Protein AF-A0A4V3SCS1-F1 (afdb_monomer_lite)

Radius of gyration: 48.51 Å; chains: 1; bounding box: 103×86×140 Å

Structure (mmCIF, N/CA/C/O backbone):
data_AF-A0A4V3SCS1-F1
#
_entry.id   AF-A0A4V3SCS1-F1
#
loop_
_atom_site.group_PDB
_atom_site.id
_atom_site.type_symbol
_atom_site.label_atom_id
_atom_site.label_alt_id
_atom_site.label_comp_id
_atom_site.label_asym_id
_atom_site.label_entity_id
_atom_site.label_seq_id
_atom_site.pdbx_PDB_ins_code
_atom_site.Cartn_x
_atom_site.Cartn_y
_atom_site.Cartn_z
_atom_site.occupancy
_atom_site.B_iso_or_equiv
_atom_site.auth_seq_id
_atom_site.auth_comp_id
_atom_site.auth_asym_id
_atom_site.auth_atom_id
_atom_site.pdbx_PDB_model_num
ATOM 1 N N . MET A 1 1 ? 13.432 7.227 -48.398 1.00 49.59 1 MET A N 1
ATOM 2 C CA . MET A 1 1 ? 13.691 6.135 -49.370 1.00 49.59 1 MET A CA 1
ATOM 3 C C . MET A 1 1 ? 12.599 5.996 -50.423 1.00 49.59 1 MET A C 1
ATOM 5 O O . MET A 1 1 ? 12.913 6.275 -51.565 1.00 49.59 1 MET A O 1
ATOM 9 N N . ARG A 1 2 ? 11.334 5.668 -50.093 1.00 44.19 2 ARG A N 1
ATOM 10 C CA . ARG A 1 2 ? 10.255 5.580 -51.111 1.00 44.19 2 ARG A CA 1
ATOM 11 C C . ARG A 1 2 ? 10.027 6.881 -51.903 1.00 44.19 2 ARG A C 1
ATOM 13 O O . ARG A 1 2 ? 9.800 6.807 -53.098 1.00 44.19 2 ARG A O 1
ATOM 20 N N . SER A 1 3 ? 10.162 8.044 -51.254 1.00 47.38 3 SER A N 1
ATOM 21 C CA . SER A 1 3 ? 10.097 9.362 -51.918 1.00 47.38 3 SER A CA 1
ATOM 22 C C . SER A 1 3 ? 11.276 9.601 -52.880 1.00 47.38 3 SER A C 1
ATOM 24 O O . SER A 1 3 ? 11.072 9.950 -54.031 1.00 47.38 3 SER A O 1
ATOM 26 N N . ILE A 1 4 ? 12.508 9.302 -52.441 1.00 53.38 4 ILE A N 1
ATOM 27 C CA . ILE A 1 4 ? 13.760 9.500 -53.206 1.00 53.38 4 ILE A CA 1
ATOM 28 C C . ILE A 1 4 ? 13.865 8.533 -54.400 1.00 53.38 4 ILE A C 1
ATOM 30 O O . ILE A 1 4 ? 14.383 8.885 -55.453 1.00 53.38 4 ILE A O 1
ATOM 34 N N . MET A 1 5 ? 13.347 7.307 -54.261 1.00 51.25 5 MET A N 1
ATOM 35 C CA . MET A 1 5 ? 13.258 6.360 -55.377 1.00 51.25 5 MET A CA 1
ATOM 36 C C . MET A 1 5 ? 12.210 6.775 -56.424 1.00 51.25 5 MET A C 1
ATOM 38 O O . MET A 1 5 ? 12.345 6.366 -57.576 1.00 51.25 5 MET A O 1
ATOM 42 N N . GLY A 1 6 ? 11.210 7.579 -56.043 1.00 51.62 6 GLY A N 1
ATOM 43 C CA . GLY A 1 6 ? 10.145 8.068 -56.924 1.00 51.62 6 GLY A CA 1
ATOM 44 C C . GLY A 1 6 ? 10.452 9.398 -57.620 1.00 51.62 6 GLY A C 1
ATOM 45 O O . GLY A 1 6 ? 10.122 9.532 -58.791 1.00 51.62 6 GLY A O 1
ATOM 46 N N . ASP A 1 7 ? 11.101 10.350 -56.939 1.00 56.34 7 ASP A N 1
ATOM 47 C CA . ASP A 1 7 ? 11.489 11.648 -57.511 1.00 56.34 7 ASP A CA 1
ATOM 48 C C . ASP A 1 7 ? 12.818 12.146 -56.907 1.00 56.34 7 ASP A C 1
ATOM 50 O O . ASP A 1 7 ? 12.899 12.526 -55.735 1.00 56.34 7 ASP A O 1
ATOM 54 N N . LEU A 1 8 ? 13.883 12.122 -57.715 1.00 61.12 8 LEU A N 1
ATOM 55 C CA . LEU A 1 8 ? 15.242 12.528 -57.325 1.00 61.12 8 LEU A CA 1
ATOM 56 C C . LEU A 1 8 ? 15.391 14.054 -57.178 1.00 61.12 8 LEU A C 1
ATOM 58 O O . LEU A 1 8 ? 16.360 14.511 -56.577 1.00 61.12 8 LEU A O 1
ATOM 62 N N . ARG A 1 9 ? 14.439 14.852 -57.685 1.00 56.62 9 ARG A N 1
ATOM 63 C CA . ARG A 1 9 ? 14.524 16.327 -57.713 1.00 56.62 9 ARG A CA 1
ATOM 64 C C . ARG A 1 9 ? 14.228 16.995 -56.370 1.00 56.62 9 ARG A C 1
ATOM 66 O O . ARG A 1 9 ? 14.604 18.146 -56.172 1.00 56.62 9 ARG A O 1
ATOM 73 N N . CYS A 1 10 ? 13.557 16.291 -55.459 1.00 55.72 10 CYS A N 1
ATOM 74 C CA . CYS A 1 10 ? 13.194 16.789 -54.128 1.00 55.72 10 CYS A CA 1
ATOM 75 C C . CYS A 1 10 ? 14.059 16.202 -53.000 1.00 55.72 10 CYS A C 1
ATOM 77 O O . CYS A 1 10 ? 13.745 16.407 -51.828 1.00 55.72 10 CYS A O 1
ATOM 79 N N . ALA A 1 11 ? 15.095 15.427 -53.332 1.00 63.16 11 ALA A N 1
ATOM 80 C CA . ALA A 1 11 ? 15.984 14.809 -52.356 1.00 63.16 11 ALA A CA 1
ATOM 81 C C . ALA A 1 11 ? 17.158 15.737 -52.017 1.00 63.16 11 ALA A C 1
ATOM 83 O O . ALA A 1 11 ? 17.722 16.378 -52.903 1.00 63.16 11 ALA A O 1
ATOM 84 N N . ASP A 1 12 ? 17.551 15.774 -50.743 1.00 71.88 12 ASP A N 1
ATOM 85 C CA . ASP A 1 12 ? 18.726 16.535 -50.328 1.00 71.88 12 ASP A CA 1
ATOM 86 C C . ASP A 1 12 ? 19.994 15.991 -51.023 1.00 71.88 12 ASP A C 1
ATOM 88 O O . ASP A 1 12 ? 20.183 14.772 -51.090 1.00 71.88 12 ASP A O 1
ATOM 92 N N . PRO A 1 13 ? 20.908 16.852 -51.512 1.00 68.81 13 PRO A N 1
ATOM 93 C CA . PRO A 1 13 ? 22.114 16.422 -52.231 1.00 68.81 13 PRO A CA 1
ATOM 94 C C . PRO A 1 13 ? 22.994 15.429 -51.449 1.00 68.81 13 PRO A C 1
ATOM 96 O O . PRO A 1 13 ? 23.601 14.533 -52.035 1.00 68.81 13 PRO A O 1
ATOM 99 N N . SER A 1 14 ? 23.031 15.549 -50.119 1.00 71.19 14 SER A N 1
ATOM 100 C CA . SER A 1 14 ? 23.729 14.616 -49.223 1.00 71.19 14 SER A CA 1
ATOM 101 C C . SER A 1 14 ? 23.067 13.237 -49.169 1.00 71.19 14 SER A C 1
ATOM 103 O O . SER A 1 14 ? 23.754 12.221 -49.112 1.00 71.19 14 SER A O 1
ATOM 105 N N . ASP A 1 15 ? 21.737 13.188 -49.234 1.00 74.38 15 ASP A N 1
ATOM 106 C CA . ASP A 1 15 ? 20.968 11.944 -49.229 1.00 74.38 15 ASP A CA 1
ATOM 107 C C . ASP A 1 15 ? 21.118 11.172 -50.542 1.00 74.38 15 ASP A C 1
ATOM 109 O O . ASP A 1 15 ? 21.079 9.939 -50.538 1.00 74.38 15 ASP A O 1
ATOM 113 N N . ILE A 1 16 ? 21.314 11.890 -51.653 1.00 74.06 16 ILE A N 1
ATOM 114 C CA . ILE A 1 16 ? 21.619 11.305 -52.963 1.00 74.06 16 ILE A CA 1
ATOM 115 C C . ILE A 1 16 ? 22.996 10.634 -52.931 1.00 74.06 16 ILE A C 1
ATOM 117 O O . ILE A 1 16 ? 23.104 9.478 -53.331 1.00 74.06 16 ILE A O 1
ATOM 121 N N . LEU A 1 17 ? 24.027 11.314 -52.412 1.00 74.62 17 LEU A N 1
ATOM 122 C CA . LEU A 1 17 ? 25.370 10.732 -52.269 1.00 74.62 17 LEU A CA 1
ATOM 123 C C . LEU A 1 17 ? 25.379 9.504 -51.348 1.00 74.62 17 LEU A C 1
ATOM 125 O O . LEU A 1 17 ? 26.033 8.509 -51.656 1.00 74.62 17 LEU A O 1
ATOM 129 N N . ASP A 1 18 ? 24.633 9.547 -50.244 1.00 77.12 18 ASP A N 1
ATOM 130 C CA . ASP A 1 18 ? 24.540 8.436 -49.293 1.00 77.12 18 ASP A CA 1
ATOM 131 C C . ASP A 1 18 ? 23.848 7.193 -49.855 1.00 77.12 18 ASP A C 1
ATOM 133 O O . ASP A 1 18 ? 24.198 6.075 -49.479 1.00 77.12 18 ASP A O 1
ATOM 137 N N . LEU A 1 19 ? 22.845 7.379 -50.715 1.00 79.06 19 LEU A N 1
ATOM 138 C CA . LEU A 1 19 ? 22.058 6.300 -51.318 1.00 79.06 19 LEU A CA 1
ATOM 139 C C . LEU A 1 19 ? 22.551 5.904 -52.713 1.00 79.06 19 LEU A C 1
ATOM 141 O O . LEU A 1 19 ? 21.944 5.043 -53.349 1.00 79.06 19 LEU A O 1
ATOM 145 N N . LEU A 1 20 ? 23.622 6.530 -53.200 1.00 81.44 20 LEU A N 1
ATOM 146 C CA . LEU A 1 20 ? 24.131 6.337 -54.551 1.00 81.44 20 LEU A CA 1
ATOM 147 C C . LEU A 1 20 ? 24.424 4.862 -54.881 1.00 81.44 20 LEU A C 1
ATOM 149 O O . LEU A 1 20 ? 23.975 4.423 -55.941 1.00 81.44 20 LEU A O 1
ATOM 153 N N . PRO A 1 21 ? 25.083 4.061 -54.013 1.00 82.62 21 PRO A N 1
ATOM 154 C CA . PRO A 1 21 ? 25.324 2.649 -54.306 1.00 82.62 21 PRO A CA 1
ATOM 155 C C . PRO A 1 21 ? 24.026 1.855 -54.488 1.00 82.62 21 PRO A C 1
ATOM 157 O O . PRO A 1 21 ? 23.885 1.115 -55.460 1.00 82.62 21 PRO A O 1
ATOM 160 N N . LEU A 1 22 ? 23.043 2.052 -53.603 1.00 80.31 22 LEU A N 1
ATOM 161 C CA . LEU A 1 22 ? 21.721 1.442 -53.739 1.00 80.31 22 LEU A CA 1
ATOM 162 C C . LEU A 1 22 ? 21.042 1.860 -55.045 1.00 80.31 22 LEU A C 1
ATOM 164 O O . LEU A 1 22 ? 20.535 1.014 -55.778 1.00 80.31 22 LEU A O 1
ATOM 168 N N . LEU A 1 23 ? 20.989 3.162 -55.327 1.00 76.00 23 LEU A N 1
ATOM 169 C CA . LEU A 1 23 ? 20.322 3.695 -56.514 1.00 76.00 23 LEU A CA 1
ATOM 170 C C . LEU A 1 23 ? 20.958 3.146 -57.798 1.00 76.00 23 LEU A C 1
ATOM 172 O O . LEU A 1 23 ? 20.227 2.813 -58.726 1.00 76.00 23 LEU A O 1
ATOM 176 N N . TYR A 1 24 ? 22.286 3.000 -57.826 1.00 79.88 24 TYR A N 1
ATOM 177 C CA . TYR A 1 24 ? 23.034 2.537 -58.997 1.00 79.88 24 TYR A CA 1
ATOM 178 C C . TYR A 1 24 ? 22.811 1.053 -59.299 1.00 79.88 24 TYR A C 1
ATOM 180 O O . TYR A 1 24 ? 22.655 0.681 -60.456 1.00 79.88 24 TYR A O 1
ATOM 188 N N . PHE A 1 25 ? 22.758 0.198 -58.272 1.00 75.50 25 PHE A N 1
ATOM 189 C CA . PHE A 1 25 ? 22.524 -1.239 -58.467 1.00 75.50 25 PHE A CA 1
ATOM 190 C C . PHE A 1 25 ? 21.037 -1.618 -58.569 1.00 75.50 25 PHE A C 1
ATOM 192 O O . PHE A 1 25 ? 20.726 -2.701 -59.056 1.00 75.50 25 PHE A O 1
ATOM 199 N N . SER A 1 26 ? 20.113 -0.747 -58.140 1.00 72.38 26 SER A N 1
ATOM 200 C CA . SER A 1 26 ? 18.664 -1.018 -58.176 1.00 72.38 26 SER A CA 1
ATOM 201 C C . SER A 1 26 ? 17.915 -0.418 -59.372 1.00 72.38 26 SER A C 1
ATOM 203 O O . SER A 1 26 ? 16.877 -0.961 -59.753 1.00 72.38 26 SER A O 1
ATOM 205 N N . LYS A 1 27 ? 18.394 0.686 -59.969 1.00 67.62 27 LYS A N 1
ATOM 206 C CA . LYS A 1 27 ? 17.780 1.327 -61.147 1.00 67.62 27 LYS A CA 1
ATOM 207 C C . LYS A 1 27 ? 18.632 1.120 -62.398 1.00 67.62 27 LYS A C 1
ATOM 209 O O . LYS A 1 27 ? 19.848 1.236 -62.347 1.00 67.62 27 LYS A O 1
ATOM 214 N N . VAL A 1 28 ? 17.974 0.866 -63.530 1.00 57.53 28 VAL A N 1
ATOM 215 C CA . VAL A 1 28 ? 18.638 0.576 -64.815 1.00 57.53 28 VAL A CA 1
ATOM 216 C C . VAL A 1 28 ? 19.237 1.840 -65.465 1.00 57.53 28 VAL A C 1
ATOM 218 O O . VAL A 1 28 ? 20.328 1.745 -66.019 1.00 57.53 28 VAL A O 1
ATOM 221 N N . ASP A 1 29 ? 18.607 3.015 -65.292 1.00 60.75 29 ASP A N 1
ATOM 222 C CA . ASP A 1 29 ? 18.944 4.265 -66.012 1.00 60.75 29 ASP A CA 1
ATOM 223 C C . ASP A 1 29 ? 19.273 5.451 -65.070 1.00 60.75 29 ASP A C 1
ATOM 225 O O . ASP A 1 29 ? 18.776 6.565 -65.226 1.00 60.75 29 ASP A O 1
ATOM 229 N N . LEU A 1 30 ? 20.093 5.228 -64.035 1.00 70.44 30 LEU A N 1
ATOM 230 C CA . LEU A 1 30 ? 20.415 6.276 -63.048 1.00 70.44 30 LEU A CA 1
ATOM 231 C C . LEU A 1 30 ? 21.227 7.452 -63.635 1.00 70.44 30 LEU A C 1
ATOM 233 O O . LEU A 1 30 ? 21.122 8.580 -63.154 1.00 70.44 30 LEU A O 1
ATOM 237 N N . GLU A 1 31 ? 22.055 7.194 -64.650 1.00 65.69 31 GLU A N 1
ATOM 238 C CA . GLU A 1 31 ? 22.978 8.186 -65.223 1.00 65.69 31 GLU A CA 1
ATOM 239 C C . GLU A 1 31 ? 22.233 9.328 -65.943 1.00 65.69 31 GLU A C 1
ATOM 241 O O . GLU A 1 31 ? 22.615 10.491 -65.794 1.00 65.69 31 GLU A O 1
ATOM 246 N N . ASP A 1 32 ? 21.118 9.024 -66.616 1.00 63.06 32 ASP A N 1
ATOM 247 C CA . ASP A 1 32 ? 20.272 10.011 -67.305 1.00 63.06 32 ASP A CA 1
ATOM 248 C C . ASP A 1 32 ? 19.415 10.840 -66.328 1.00 63.06 32 ASP A C 1
ATOM 250 O O . ASP A 1 32 ? 19.194 12.039 -66.529 1.00 63.06 32 ASP A O 1
ATOM 254 N N . ASP A 1 33 ? 18.975 10.233 -65.222 1.00 63.59 33 ASP A N 1
ATOM 255 C CA . ASP A 1 33 ? 18.206 10.910 -64.173 1.00 63.59 33 ASP A CA 1
ATOM 256 C C . ASP A 1 33 ? 19.066 11.912 -63.376 1.00 63.59 33 ASP A C 1
ATOM 258 O O . ASP A 1 33 ? 18.590 12.994 -63.018 1.00 63.59 33 ASP A O 1
ATOM 262 N N . LEU A 1 34 ? 20.343 11.592 -63.124 1.00 67.94 34 LEU A N 1
ATOM 263 C CA . LEU A 1 34 ? 21.276 12.447 -62.373 1.00 67.94 34 LEU A CA 1
ATOM 264 C C . LEU A 1 34 ? 21.747 13.677 -63.165 1.00 67.94 34 LEU A C 1
ATOM 266 O O . LEU A 1 34 ? 22.012 14.716 -62.558 1.00 67.94 34 LEU A O 1
ATOM 270 N N . LEU A 1 35 ? 21.788 13.605 -64.502 1.00 62.03 35 LEU A N 1
ATOM 271 C CA . LEU A 1 35 ? 22.099 14.746 -65.381 1.00 62.03 35 LEU A CA 1
ATOM 272 C C . LEU A 1 35 ? 21.068 15.885 -65.277 1.00 62.03 35 LEU A C 1
ATOM 274 O O . LEU A 1 35 ? 21.370 17.030 -65.614 1.00 62.03 35 LEU A O 1
ATOM 278 N N . ASN A 1 36 ? 19.865 15.583 -64.781 1.00 60.88 36 ASN A N 1
ATOM 279 C CA . ASN A 1 36 ? 18.746 16.518 -64.680 1.00 60.88 36 ASN A CA 1
ATOM 280 C C . ASN A 1 36 ? 18.582 17.161 -63.284 1.00 60.88 36 ASN A C 1
ATOM 282 O O . ASN A 1 36 ? 17.638 17.930 -63.083 1.00 60.88 36 ASN A O 1
ATOM 286 N N . VAL A 1 37 ? 19.463 16.868 -62.317 1.00 68.38 37 VAL A N 1
ATOM 287 C CA . VAL A 1 37 ? 19.403 17.393 -60.937 1.00 68.38 37 VAL A CA 1
ATOM 288 C C . VAL A 1 37 ? 20.449 18.498 -60.736 1.00 68.38 37 VAL A C 1
ATOM 290 O O . VAL A 1 37 ? 21.638 18.293 -60.965 1.00 68.38 37 VAL A O 1
ATOM 293 N N . SER A 1 38 ? 20.030 19.684 -60.276 1.00 66.62 38 SER A N 1
ATOM 294 C CA . SER A 1 38 ? 20.951 20.788 -59.964 1.00 66.62 38 SER A CA 1
ATOM 295 C C . SER A 1 38 ? 21.676 20.540 -58.636 1.00 66.62 38 SER A C 1
ATOM 297 O O . SER A 1 38 ? 21.080 20.699 -57.569 1.00 66.62 38 SER A O 1
ATOM 299 N N . LEU A 1 39 ? 22.957 20.169 -58.692 1.00 75.06 39 LEU A N 1
ATOM 300 C CA . LEU A 1 39 ? 23.780 19.866 -57.516 1.00 75.06 39 LEU A CA 1
ATOM 301 C C . LEU A 1 39 ? 24.865 20.939 -57.284 1.00 75.06 39 LEU A C 1
ATOM 303 O O . LEU A 1 39 ? 25.377 21.509 -58.251 1.00 75.06 39 LEU A O 1
ATOM 307 N N . PRO A 1 40 ? 25.257 21.208 -56.022 1.00 78.81 40 PRO A N 1
ATOM 308 C CA . PRO A 1 40 ? 26.441 22.009 -55.707 1.00 78.81 40 PRO A CA 1
ATOM 309 C C . PRO A 1 40 ? 27.710 21.421 -56.345 1.00 78.81 40 PRO A C 1
ATOM 311 O O . PRO A 1 40 ? 27.831 20.201 -56.451 1.00 78.81 40 PRO A O 1
ATOM 314 N N . TYR A 1 41 ? 28.672 22.272 -56.719 1.00 75.62 41 TYR A N 1
ATOM 315 C CA . TYR A 1 41 ? 29.894 21.861 -57.432 1.00 75.62 41 TYR A CA 1
ATOM 316 C C . TYR A 1 41 ? 30.663 20.734 -56.719 1.00 75.62 41 TYR A C 1
ATOM 318 O O . TYR A 1 41 ? 31.006 19.735 -57.347 1.00 75.62 41 TYR A O 1
ATOM 326 N N . ASP A 1 42 ? 30.846 20.846 -55.401 1.00 74.00 42 ASP A N 1
ATOM 327 C CA . ASP A 1 42 ? 31.578 19.851 -54.605 1.00 74.00 42 ASP A CA 1
ATOM 328 C C . ASP A 1 42 ? 30.860 18.491 -54.576 1.00 74.00 42 ASP A C 1
ATOM 330 O O . ASP A 1 42 ? 31.480 17.436 -54.695 1.00 74.00 42 ASP A O 1
ATOM 334 N N . VAL A 1 43 ? 29.525 18.508 -54.498 1.00 77.00 43 VAL A N 1
ATOM 335 C CA . VAL A 1 43 ? 28.686 17.300 -54.518 1.00 77.00 43 VAL A CA 1
ATOM 336 C C . VAL A 1 43 ? 28.715 16.644 -55.897 1.00 77.00 43 VAL A C 1
ATOM 338 O O . VAL A 1 43 ? 28.805 15.422 -55.991 1.00 77.00 43 VAL A O 1
ATOM 341 N N . ALA A 1 44 ? 28.679 17.439 -56.968 1.00 74.69 44 ALA A N 1
ATOM 342 C CA . ALA A 1 44 ? 28.759 16.949 -58.341 1.00 74.69 44 ALA A CA 1
ATOM 343 C C . ALA A 1 44 ? 30.128 16.321 -58.659 1.00 74.69 44 ALA A C 1
ATOM 345 O O . ALA A 1 44 ? 30.187 15.302 -59.349 1.00 74.69 44 ALA A O 1
ATOM 346 N N . TYR A 1 45 ? 31.219 16.892 -58.136 1.00 79.00 45 TYR A N 1
ATOM 347 C CA . TYR A 1 45 ? 32.562 16.322 -58.263 1.00 79.00 45 TYR A CA 1
ATOM 348 C C . TYR A 1 45 ? 32.652 14.949 -57.580 1.00 79.00 45 TYR A C 1
ATOM 350 O O . TYR A 1 45 ? 32.989 13.961 -58.234 1.00 79.00 45 TYR A O 1
ATOM 358 N N . MET A 1 46 ? 32.242 14.865 -56.308 1.00 79.12 46 MET A N 1
ATOM 359 C CA . MET A 1 46 ? 32.225 13.609 -55.544 1.00 79.12 46 MET A CA 1
ATOM 360 C C . MET A 1 46 ? 31.317 12.553 -56.183 1.00 79.12 46 MET A C 1
ATOM 362 O O . MET A 1 46 ? 31.677 11.381 -56.266 1.00 79.12 46 MET A O 1
ATOM 366 N N . LEU A 1 47 ? 30.144 12.960 -56.679 1.00 79.62 47 LEU A N 1
ATOM 367 C CA . LEU A 1 47 ? 29.221 12.082 -57.398 1.00 79.62 47 LEU A CA 1
ATOM 368 C C . LEU A 1 47 ? 29.889 11.463 -58.633 1.00 79.62 47 LEU A C 1
ATOM 370 O O . LEU A 1 47 ? 29.720 10.272 -58.885 1.00 79.62 47 LEU A O 1
ATOM 374 N N . ARG A 1 48 ? 30.664 12.248 -59.390 1.00 79.25 48 ARG A N 1
ATOM 375 C CA . ARG A 1 48 ? 31.348 11.787 -60.603 1.00 79.25 48 ARG A CA 1
ATOM 376 C C . ARG A 1 48 ? 32.435 10.761 -60.303 1.00 79.25 48 ARG A C 1
ATOM 378 O O . ARG A 1 48 ? 32.504 9.747 -60.995 1.00 79.25 48 ARG A O 1
ATOM 385 N N . GLU A 1 49 ? 33.262 11.009 -59.290 1.00 81.12 49 GLU A N 1
ATOM 386 C CA . GLU A 1 49 ? 34.291 10.054 -58.856 1.00 81.12 49 GLU A CA 1
ATOM 387 C C . GLU A 1 49 ? 33.658 8.747 -58.364 1.00 81.12 49 GLU A C 1
ATOM 389 O O . GLU A 1 49 ? 34.042 7.658 -58.795 1.00 81.12 49 GLU A O 1
ATOM 394 N N . ASN A 1 50 ? 32.607 8.855 -57.553 1.00 84.62 50 ASN A N 1
ATOM 395 C CA . ASN A 1 50 ? 31.867 7.714 -57.028 1.00 84.62 50 ASN A CA 1
ATOM 396 C C . ASN A 1 50 ? 31.163 6.892 -58.125 1.00 84.62 50 ASN A C 1
ATOM 398 O O . ASN A 1 50 ? 31.180 5.663 -58.081 1.00 84.62 50 ASN A O 1
ATOM 402 N N . LEU A 1 51 ? 30.580 7.538 -59.142 1.00 81.75 51 LEU A N 1
ATOM 403 C CA . LEU A 1 51 ? 30.007 6.857 -60.312 1.00 81.75 51 LEU A CA 1
ATOM 404 C C . LEU A 1 51 ? 31.086 6.174 -61.161 1.00 81.75 51 LEU A C 1
ATOM 406 O O . LEU A 1 51 ? 30.880 5.062 -61.653 1.00 81.75 51 LEU A O 1
ATOM 410 N N . HIS A 1 52 ? 32.260 6.793 -61.307 1.00 82.19 52 HIS A N 1
ATOM 411 C CA . HIS A 1 52 ? 33.383 6.166 -62.001 1.00 82.19 52 HIS A CA 1
ATOM 412 C C . HIS A 1 52 ? 33.851 4.894 -61.279 1.00 82.19 52 HIS A C 1
ATOM 414 O O . HIS A 1 52 ? 34.098 3.870 -61.910 1.00 82.19 52 HIS A O 1
ATOM 420 N N . PHE A 1 53 ? 33.892 4.918 -59.949 1.00 84.50 53 PHE A N 1
ATOM 421 C CA . PHE A 1 53 ? 34.185 3.732 -59.151 1.00 84.50 53 PHE A CA 1
ATOM 422 C C . PHE A 1 53 ? 33.115 2.634 -59.317 1.00 84.50 53 PHE A C 1
ATOM 424 O O . PHE A 1 53 ? 33.447 1.475 -59.566 1.00 84.50 53 PHE A O 1
ATOM 431 N N . LEU A 1 54 ? 31.826 2.988 -59.247 1.00 83.50 54 LEU A N 1
ATOM 432 C CA . LEU A 1 54 ? 30.709 2.041 -59.394 1.00 83.50 54 LEU A CA 1
ATOM 433 C C . LEU A 1 54 ? 30.640 1.398 -60.791 1.00 83.50 54 LEU A C 1
ATOM 435 O O . LEU A 1 54 ? 30.360 0.203 -60.908 1.00 83.50 54 LEU A O 1
ATOM 439 N N . THR A 1 55 ? 30.939 2.161 -61.846 1.00 81.94 55 THR A N 1
ATOM 440 C CA . THR A 1 55 ? 30.997 1.646 -63.227 1.00 81.94 55 THR A CA 1
ATOM 441 C C . THR A 1 55 ? 32.140 0.646 -63.409 1.00 81.94 55 THR A C 1
ATOM 443 O O . THR A 1 55 ? 31.924 -0.411 -64.002 1.00 81.94 55 THR A O 1
ATOM 446 N N . GLN A 1 56 ? 33.324 0.916 -62.844 1.00 82.38 56 GLN A N 1
ATOM 447 C CA . GLN A 1 56 ? 34.431 -0.049 -62.814 1.00 82.38 56 GLN A CA 1
ATOM 448 C C . GLN A 1 56 ? 34.075 -1.307 -62.007 1.00 82.38 56 GLN A C 1
ATOM 450 O O . GLN A 1 56 ? 34.398 -2.416 -62.427 1.00 82.38 56 GLN A O 1
ATOM 455 N N . LEU A 1 57 ? 33.368 -1.158 -60.882 1.00 83.56 57 LEU A N 1
ATOM 456 C CA . LEU A 1 57 ? 32.938 -2.274 -60.037 1.00 83.56 57 LEU A CA 1
ATOM 457 C C . LEU A 1 57 ? 31.946 -3.207 -60.749 1.00 83.56 57 LEU A C 1
ATOM 459 O O . LEU A 1 57 ? 32.078 -4.425 -60.658 1.00 83.56 57 LEU A O 1
ATOM 463 N N . ARG A 1 58 ? 30.979 -2.657 -61.494 1.00 80.56 58 ARG A N 1
ATOM 464 C CA . ARG A 1 58 ? 29.979 -3.431 -62.254 1.00 80.56 58 ARG A CA 1
ATOM 465 C C . ARG A 1 58 ? 30.596 -4.304 -63.355 1.00 80.56 58 ARG A C 1
ATOM 467 O O . ARG A 1 58 ? 30.003 -5.309 -63.731 1.00 80.56 58 ARG A O 1
ATOM 474 N N . GLN A 1 59 ? 31.762 -3.927 -63.879 1.00 81.19 59 GLN A N 1
ATOM 475 C CA . GLN A 1 59 ? 32.463 -4.680 -64.927 1.00 81.19 59 GLN A CA 1
ATOM 476 C C . GLN A 1 59 ? 33.198 -5.924 -64.395 1.00 81.19 59 GLN A C 1
ATOM 478 O O . GLN A 1 59 ? 33.663 -6.741 -65.189 1.00 81.19 59 GLN A O 1
ATOM 483 N N . LEU A 1 60 ? 33.317 -6.083 -63.073 1.00 82.12 60 LEU A N 1
ATOM 484 C CA . LEU A 1 60 ? 34.003 -7.215 -62.451 1.00 82.12 60 LEU A CA 1
ATOM 485 C C . LEU A 1 60 ? 33.072 -8.424 -62.293 1.00 82.12 60 LEU A C 1
ATOM 487 O O . LEU A 1 60 ? 31.937 -8.290 -61.839 1.00 82.12 60 LEU A O 1
ATOM 491 N N . ASN A 1 61 ? 33.583 -9.629 -62.575 1.00 80.25 61 ASN A N 1
ATOM 492 C CA . ASN A 1 61 ? 32.879 -10.864 -62.230 1.00 80.25 61 ASN A CA 1
ATOM 493 C C . ASN A 1 61 ? 33.108 -11.211 -60.749 1.00 80.25 61 ASN A C 1
ATOM 495 O O . ASN A 1 61 ? 34.093 -11.855 -60.379 1.00 80.25 61 ASN A O 1
ATOM 499 N N . LEU A 1 62 ? 32.202 -10.743 -59.890 1.00 78.38 62 LEU A N 1
ATOM 500 C CA . LEU A 1 62 ? 32.298 -10.908 -58.436 1.00 78.38 62 LEU A CA 1
ATOM 501 C C . LEU A 1 62 ? 32.237 -12.381 -57.991 1.00 78.38 62 LEU A C 1
ATOM 503 O O . LEU A 1 62 ? 32.861 -12.732 -56.991 1.00 78.38 62 LEU A O 1
ATOM 507 N N . LEU A 1 63 ? 31.547 -13.248 -58.742 1.00 77.56 63 LEU A N 1
ATOM 508 C CA . LEU A 1 63 ? 31.436 -14.682 -58.440 1.00 77.56 63 LEU A CA 1
ATOM 509 C C . LEU A 1 63 ? 32.784 -15.401 -58.579 1.00 77.56 63 LEU A C 1
ATOM 511 O O . LEU A 1 63 ? 33.191 -16.146 -57.684 1.00 77.56 63 LEU A O 1
ATOM 515 N N . ASP A 1 64 ? 33.506 -15.126 -59.666 1.00 79.19 64 ASP A N 1
ATOM 516 C CA . ASP A 1 64 ? 34.823 -15.716 -59.915 1.00 79.19 64 ASP A CA 1
ATOM 517 C C . ASP A 1 64 ? 35.832 -15.248 -58.857 1.00 79.19 64 ASP A C 1
ATOM 519 O O . ASP A 1 64 ? 36.574 -16.058 -58.297 1.00 79.19 64 ASP A O 1
ATOM 523 N N . LEU A 1 65 ? 35.806 -13.955 -58.511 1.00 81.44 65 LEU A N 1
ATOM 524 C CA . LEU A 1 65 ? 36.660 -13.383 -57.466 1.00 81.44 65 LEU A CA 1
ATOM 525 C C . LEU A 1 65 ? 36.396 -14.013 -56.092 1.00 81.44 65 LEU A C 1
ATOM 527 O O . LEU A 1 65 ? 37.345 -14.380 -55.399 1.00 81.44 65 LEU A O 1
ATOM 531 N N . TRP A 1 66 ? 35.128 -14.186 -55.712 1.00 80.94 66 TRP A N 1
ATOM 532 C CA . TRP A 1 66 ? 34.758 -14.844 -54.458 1.00 80.94 66 TRP A CA 1
ATOM 533 C C . TRP A 1 66 ? 35.237 -16.302 -54.407 1.00 80.94 66 TRP A C 1
ATOM 535 O O . TRP A 1 66 ? 35.818 -16.730 -53.407 1.00 80.94 66 TRP A O 1
ATOM 545 N N . SER A 1 67 ? 35.059 -17.058 -55.496 1.00 79.50 67 SER A N 1
ATOM 546 C CA . SER A 1 67 ? 35.511 -18.454 -55.580 1.00 79.50 67 SER A CA 1
ATOM 547 C C . SER A 1 67 ? 37.037 -18.586 -55.468 1.00 79.50 67 SER A C 1
ATOM 549 O O . SER A 1 67 ? 37.537 -19.459 -54.753 1.00 79.50 67 SER A O 1
ATOM 551 N N . SER A 1 68 ? 37.778 -17.659 -56.087 1.00 80.81 68 SER A N 1
ATOM 552 C CA . SER A 1 68 ? 39.236 -17.575 -55.996 1.00 80.81 68 SER A CA 1
ATOM 553 C C . SER A 1 68 ? 39.685 -17.307 -54.560 1.00 80.81 68 SER A C 1
ATOM 555 O O . SER A 1 68 ? 40.519 -18.047 -54.039 1.00 80.81 68 SER A O 1
ATOM 557 N N . VAL A 1 69 ? 39.086 -16.328 -53.877 1.00 79.69 69 VAL A N 1
ATOM 558 C CA . VAL A 1 69 ? 39.419 -16.011 -52.479 1.00 79.69 69 VAL A CA 1
ATOM 559 C C . VAL A 1 69 ? 39.117 -17.181 -51.545 1.00 79.69 69 VAL A C 1
ATOM 561 O O . VAL A 1 69 ? 39.956 -17.522 -50.714 1.00 79.69 69 VAL A O 1
ATOM 564 N N . LYS A 1 70 ? 37.970 -17.849 -51.715 1.00 75.19 70 LYS A N 1
ATOM 565 C CA . LYS A 1 70 ? 37.608 -19.035 -50.924 1.00 75.19 70 LYS A CA 1
ATOM 566 C C . LYS A 1 70 ? 38.651 -20.152 -51.056 1.00 75.19 70 LYS A C 1
ATOM 568 O O . LYS A 1 70 ? 38.980 -20.797 -50.064 1.00 75.19 70 LYS A O 1
ATOM 573 N N . SER A 1 71 ? 39.186 -20.368 -52.260 1.00 75.19 71 SER A N 1
ATOM 574 C CA . SER A 1 71 ? 40.244 -21.362 -52.482 1.00 75.19 71 SER A CA 1
ATOM 575 C C . SER A 1 71 ? 41.577 -20.964 -51.831 1.00 75.19 71 SER A C 1
ATOM 577 O O . SER A 1 71 ? 42.215 -21.804 -51.201 1.00 75.19 71 SER A O 1
ATOM 579 N N . GLU A 1 72 ? 41.957 -19.684 -51.898 1.00 75.19 72 GLU A N 1
ATOM 580 C CA . GLU A 1 72 ? 43.207 -19.161 -51.328 1.00 75.19 72 GLU A CA 1
ATOM 581 C C . GLU A 1 72 ? 43.195 -19.180 -49.786 1.00 75.19 72 GLU A C 1
ATOM 583 O O . GLU A 1 72 ? 44.124 -19.690 -49.162 1.00 75.19 72 GLU A O 1
ATOM 588 N N . GLU A 1 73 ? 42.129 -18.689 -49.154 1.00 69.44 73 GLU A N 1
ATOM 589 C CA . GLU A 1 73 ? 42.030 -18.556 -47.690 1.00 69.44 73 GLU A CA 1
ATOM 590 C C . GLU A 1 73 ? 41.803 -19.895 -46.970 1.00 69.44 73 GLU A C 1
ATOM 592 O O . GLU A 1 73 ? 42.143 -20.039 -45.799 1.00 69.44 73 GLU A O 1
ATOM 597 N N . SER A 1 74 ? 41.314 -20.929 -47.667 1.00 59.81 74 SER A N 1
ATOM 598 C CA . SER A 1 74 ? 41.255 -22.294 -47.113 1.00 59.81 74 SER A CA 1
ATOM 599 C C . SER A 1 74 ? 42.636 -22.875 -46.756 1.00 59.81 74 SER A C 1
ATOM 601 O O . SER A 1 74 ? 42.720 -23.880 -46.050 1.00 59.81 74 SER A O 1
ATOM 603 N N . SER A 1 75 ? 43.718 -22.231 -47.215 1.00 50.84 75 SER A N 1
ATOM 604 C CA . SER A 1 75 ? 45.102 -22.684 -47.055 1.00 50.84 75 SER A CA 1
ATOM 605 C C . SER A 1 75 ? 45.967 -21.839 -46.105 1.00 50.84 75 SER A C 1
ATOM 607 O O . SER A 1 75 ? 47.076 -22.264 -45.781 1.00 50.84 75 SER A O 1
ATOM 609 N N . CYS A 1 76 ? 45.495 -20.679 -45.624 1.00 45.44 76 CYS A N 1
ATOM 610 C CA . CYS A 1 76 ? 46.326 -19.711 -44.897 1.00 45.44 76 CYS A CA 1
ATOM 611 C C . CYS A 1 76 ? 45.603 -19.134 -43.666 1.00 45.44 76 CYS A C 1
ATOM 613 O O . CYS A 1 76 ? 44.468 -18.685 -43.756 1.00 45.44 76 CYS A O 1
ATOM 615 N N . SER A 1 77 ? 46.255 -19.128 -42.497 1.00 50.53 77 SER A N 1
ATOM 616 C CA . SER A 1 77 ? 45.674 -18.621 -41.244 1.00 50.53 77 SER A CA 1
ATOM 617 C C . SER A 1 77 ? 46.224 -17.235 -40.893 1.00 50.53 77 SER A C 1
ATOM 619 O O . SER A 1 77 ? 47.253 -17.127 -40.224 1.00 50.53 77 SER A O 1
ATOM 621 N N . GLY A 1 78 ? 45.543 -16.176 -41.330 1.00 55.44 78 GLY A N 1
ATOM 622 C CA . GLY A 1 78 ? 45.795 -14.810 -40.861 1.00 55.44 78 GLY A CA 1
ATOM 623 C C . GLY A 1 78 ? 45.532 -13.757 -41.931 1.00 55.44 78 GLY A C 1
ATOM 624 O O . GLY A 1 78 ? 46.275 -13.668 -42.903 1.00 55.44 78 GLY A O 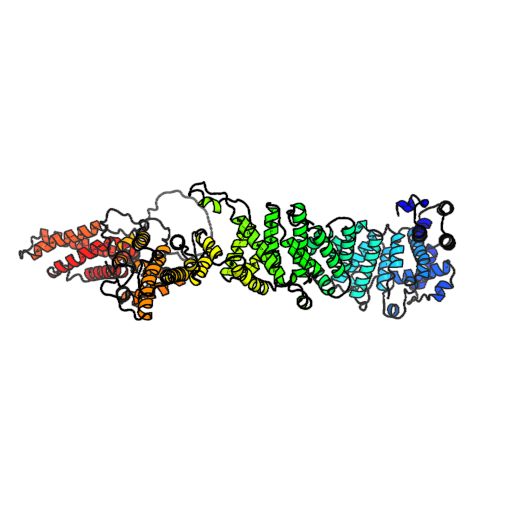1
ATOM 625 N N . VAL A 1 79 ? 44.501 -12.933 -41.726 1.00 60.66 79 VAL A N 1
ATOM 626 C CA . VAL A 1 79 ? 44.186 -11.803 -42.607 1.00 60.66 79 VAL A CA 1
ATOM 627 C C . VAL A 1 79 ? 44.746 -10.524 -41.993 1.00 60.66 79 VAL A C 1
ATOM 629 O O . VAL A 1 79 ? 44.214 -10.026 -41.006 1.00 60.66 79 VAL A O 1
ATOM 632 N N . ASN A 1 80 ? 45.807 -9.990 -42.600 1.00 61.53 80 ASN A N 1
ATOM 633 C CA . ASN A 1 80 ? 46.271 -8.623 -42.373 1.00 61.53 80 ASN A CA 1
ATOM 634 C C . ASN A 1 80 ? 46.093 -7.844 -43.675 1.00 61.53 80 ASN A C 1
ATOM 636 O O . ASN A 1 80 ? 46.878 -8.005 -44.605 1.00 61.53 80 ASN A O 1
ATOM 640 N N . VAL A 1 81 ? 45.046 -7.021 -43.749 1.00 67.38 81 VAL A N 1
ATOM 641 C CA . VAL A 1 81 ? 44.880 -6.040 -44.828 1.00 67.38 81 VAL A CA 1
ATOM 642 C C . VAL A 1 81 ? 45.409 -4.712 -44.302 1.00 67.38 81 VAL A C 1
ATOM 644 O O . VAL A 1 81 ? 44.747 -4.070 -43.487 1.00 67.38 81 VAL A O 1
ATOM 647 N N . SER A 1 82 ? 46.610 -4.306 -44.720 1.00 71.69 82 SER A N 1
ATOM 648 C CA . SER A 1 82 ? 47.125 -2.987 -44.347 1.00 71.69 82 SER A CA 1
ATOM 649 C C . SER A 1 82 ? 46.410 -1.892 -45.149 1.00 71.69 82 SER A C 1
ATOM 651 O O . SER A 1 82 ? 46.075 -2.066 -46.321 1.00 71.69 82 SER A O 1
ATOM 653 N N . THR A 1 83 ? 46.152 -0.744 -44.521 1.00 74.94 83 THR A N 1
ATOM 654 C CA . THR A 1 83 ? 45.469 0.394 -45.164 1.00 74.94 83 THR A CA 1
ATOM 655 C C . THR A 1 83 ? 46.257 0.927 -46.361 1.00 74.94 83 THR A C 1
ATOM 657 O O . THR A 1 83 ? 45.673 1.226 -47.399 1.00 74.94 83 THR A O 1
ATOM 660 N N . MET A 1 84 ? 47.589 0.948 -46.250 1.00 74.81 84 MET A N 1
ATOM 661 C CA . MET A 1 84 ? 48.493 1.333 -47.338 1.00 74.81 84 MET A CA 1
ATOM 662 C C . MET A 1 84 ? 48.431 0.356 -48.518 1.00 74.81 84 MET A C 1
ATOM 664 O O . MET A 1 84 ? 48.458 0.782 -49.671 1.00 74.81 84 MET A O 1
ATOM 668 N N . GLU A 1 85 ? 48.321 -0.952 -48.257 1.00 77.00 85 GLU A N 1
ATOM 669 C CA . GLU A 1 85 ? 48.117 -1.940 -49.320 1.00 77.00 85 GLU A CA 1
ATOM 670 C C . GLU A 1 85 ? 46.751 -1.787 -49.976 1.00 77.00 85 GLU A C 1
ATOM 672 O O . GLU A 1 85 ? 46.661 -1.951 -51.184 1.00 77.00 85 GLU A O 1
ATOM 677 N N . TYR A 1 86 ? 45.701 -1.456 -49.224 1.00 83.06 86 TYR A N 1
ATOM 678 C CA . TYR A 1 86 ? 44.366 -1.259 -49.785 1.00 83.06 86 TYR A CA 1
ATOM 679 C C . TYR A 1 86 ? 44.294 -0.028 -50.707 1.00 83.06 86 TYR A C 1
ATOM 681 O O . TYR A 1 86 ? 43.733 -0.107 -51.801 1.00 83.06 86 TYR A O 1
ATOM 689 N N . GLU A 1 87 ? 44.902 1.094 -50.313 1.00 81.69 87 GLU A N 1
ATOM 690 C CA . GLU A 1 87 ? 44.942 2.319 -51.127 1.00 81.69 87 GLU A CA 1
ATOM 691 C C . GLU A 1 87 ? 45.727 2.150 -52.434 1.00 81.69 87 GLU A C 1
ATOM 693 O O . GLU A 1 87 ? 45.342 2.714 -53.457 1.00 81.69 87 GLU A O 1
ATOM 698 N N . ALA A 1 88 ? 46.797 1.349 -52.428 1.00 82.38 88 ALA A N 1
ATOM 699 C CA . ALA A 1 88 ? 47.669 1.151 -53.588 1.00 82.38 88 ALA A CA 1
ATOM 700 C C . ALA A 1 88 ? 47.060 0.271 -54.702 1.00 82.38 88 ALA A C 1
ATOM 702 O O . ALA A 1 88 ? 47.653 0.140 -55.776 1.00 82.38 88 ALA A O 1
ATOM 703 N N . GLN A 1 89 ? 45.908 -0.363 -54.464 1.00 84.12 89 GLN A N 1
ATOM 704 C CA . GLN A 1 89 ? 45.298 -1.327 -55.384 1.00 84.12 89 GLN A CA 1
ATOM 705 C C . GLN A 1 89 ? 44.283 -0.679 -56.331 1.00 84.12 89 GLN A C 1
ATOM 707 O O . GLN A 1 89 ? 43.606 0.296 -56.005 1.00 84.12 89 GLN A O 1
ATOM 712 N N . ASN A 1 90 ? 44.119 -1.281 -57.513 1.00 85.44 90 ASN A N 1
ATOM 713 C CA . ASN A 1 90 ? 43.007 -0.964 -58.413 1.00 85.44 90 ASN A CA 1
ATOM 714 C C . ASN A 1 90 ? 41.675 -1.534 -57.874 1.00 85.44 90 ASN A C 1
ATOM 716 O O . ASN A 1 90 ? 41.670 -2.319 -56.927 1.00 85.44 90 ASN A O 1
ATOM 720 N N . VAL A 1 91 ? 40.534 -1.193 -58.488 1.00 84.69 91 VAL A N 1
ATOM 721 C CA . VAL A 1 91 ? 39.200 -1.631 -58.012 1.00 84.69 91 VAL A CA 1
ATOM 722 C C . VAL A 1 91 ? 39.082 -3.159 -57.892 1.00 84.69 91 VAL A C 1
ATOM 724 O O . VAL A 1 91 ? 38.489 -3.649 -56.935 1.00 84.69 91 VAL A O 1
ATOM 727 N N . ALA A 1 92 ? 39.706 -3.924 -58.796 1.00 82.81 92 ALA A N 1
ATOM 728 C CA . ALA A 1 92 ? 39.735 -5.388 -58.724 1.00 82.81 92 ALA A CA 1
ATOM 729 C C . ALA A 1 92 ? 40.570 -5.916 -57.538 1.00 82.81 92 ALA A C 1
ATOM 731 O O . ALA A 1 92 ? 40.156 -6.851 -56.852 1.00 82.81 92 ALA A O 1
ATOM 732 N N . GLY A 1 93 ? 41.726 -5.306 -57.263 1.00 83.12 93 GLY A N 1
ATOM 733 C CA . GLY A 1 93 ? 42.565 -5.618 -56.105 1.00 83.12 93 GLY A CA 1
ATOM 734 C C . GLY A 1 93 ? 41.898 -5.227 -54.784 1.00 83.12 93 GLY A C 1
ATOM 735 O O . GLY A 1 93 ? 41.899 -6.024 -53.846 1.00 83.12 93 GLY A O 1
ATOM 736 N N . LYS A 1 94 ? 41.229 -4.067 -54.738 1.00 86.62 94 LYS A N 1
ATOM 737 C CA . LYS A 1 94 ? 40.394 -3.635 -53.606 1.00 86.62 94 LYS A CA 1
ATOM 738 C C . LYS A 1 94 ? 39.236 -4.605 -53.352 1.00 86.62 94 LYS A C 1
ATOM 740 O O . LYS A 1 94 ? 39.052 -5.027 -52.215 1.00 86.62 94 LYS A O 1
ATOM 745 N N . ALA A 1 95 ? 38.528 -5.044 -54.400 1.00 84.25 95 ALA A N 1
ATOM 746 C CA . ALA A 1 95 ? 37.505 -6.092 -54.310 1.00 84.25 95 ALA A CA 1
ATOM 747 C C . ALA A 1 95 ? 38.067 -7.404 -53.741 1.00 84.25 95 ALA A C 1
ATOM 749 O O . ALA A 1 95 ? 37.446 -8.015 -52.874 1.00 84.25 95 ALA A O 1
ATOM 750 N N . LYS A 1 96 ? 39.252 -7.839 -54.192 1.00 83.69 96 LYS A N 1
ATOM 751 C CA . LYS A 1 96 ? 39.892 -9.065 -53.691 1.00 83.69 96 LYS A CA 1
ATOM 752 C C . LYS A 1 96 ? 40.243 -8.961 -52.203 1.00 83.69 96 LYS A C 1
ATOM 754 O O . LYS A 1 96 ? 39.965 -9.894 -51.452 1.00 83.69 96 LYS A O 1
ATOM 759 N N . LEU A 1 97 ? 40.811 -7.836 -51.763 1.00 83.62 97 LEU A N 1
ATOM 760 C CA . LEU A 1 97 ? 41.109 -7.580 -50.346 1.00 83.62 97 LEU A CA 1
ATOM 761 C C . LEU A 1 97 ? 39.834 -7.491 -49.497 1.00 83.62 97 LEU A C 1
ATOM 763 O O . LEU A 1 97 ? 39.782 -8.063 -48.409 1.00 83.62 97 LEU A O 1
ATOM 767 N N . PHE A 1 98 ? 38.786 -6.851 -50.018 1.00 85.75 98 PHE A N 1
ATOM 768 C CA . PHE A 1 98 ? 37.474 -6.808 -49.382 1.00 85.75 98 PHE A CA 1
ATOM 769 C C . PHE A 1 98 ? 36.868 -8.209 -49.221 1.00 85.75 98 PHE A C 1
ATOM 771 O O . PHE A 1 98 ? 36.396 -8.552 -48.141 1.00 85.75 98 PHE A O 1
ATOM 778 N N . PHE A 1 99 ? 36.933 -9.061 -50.248 1.00 84.31 99 PHE A N 1
ATOM 779 C CA . PHE A 1 99 ? 36.444 -10.437 -50.156 1.00 84.31 99 PHE A CA 1
ATOM 780 C C . PHE A 1 99 ? 37.248 -11.301 -49.181 1.00 84.31 99 PHE A C 1
ATOM 782 O O . PHE A 1 99 ? 36.656 -12.147 -48.516 1.00 84.31 99 PHE A O 1
ATOM 789 N N . ARG A 1 100 ? 38.562 -11.079 -49.040 1.00 82.69 100 ARG A N 1
ATOM 790 C CA . ARG A 1 100 ? 39.378 -11.741 -48.001 1.00 82.69 100 ARG A CA 1
ATOM 791 C C . ARG A 1 100 ? 38.950 -11.322 -46.598 1.00 82.69 100 ARG A C 1
ATOM 793 O O . ARG A 1 100 ? 38.749 -12.175 -45.737 1.00 82.69 100 ARG A O 1
ATOM 800 N N . LEU A 1 101 ? 38.728 -10.023 -46.389 1.00 83.44 101 LEU A N 1
ATOM 801 C CA . LEU A 1 101 ? 38.187 -9.491 -45.137 1.00 83.44 101 LEU A CA 1
ATOM 802 C C . LEU A 1 101 ? 36.801 -10.073 -44.828 1.00 83.44 101 LEU A C 1
ATOM 804 O O . LEU A 1 101 ? 36.522 -10.497 -43.711 1.00 83.44 101 LEU A O 1
ATOM 808 N N . LEU A 1 102 ? 35.935 -10.136 -45.832 1.00 81.06 102 LEU A N 1
ATOM 809 C CA . LEU A 1 102 ? 34.599 -10.702 -45.720 1.00 81.06 102 LEU A CA 1
ATOM 810 C C . LEU A 1 102 ? 34.649 -12.201 -45.396 1.00 81.06 102 LEU A C 1
ATOM 812 O O . LEU A 1 102 ? 33.945 -12.656 -44.502 1.00 81.06 102 LEU A O 1
ATOM 816 N N . TYR A 1 103 ? 35.529 -12.962 -46.047 1.00 79.75 103 TYR A N 1
ATOM 817 C CA . TYR A 1 103 ? 35.756 -14.373 -45.736 1.00 79.75 103 TYR A CA 1
ATOM 818 C C . TYR A 1 103 ? 36.242 -14.567 -44.291 1.00 79.75 103 TYR A C 1
ATOM 820 O O . TYR A 1 103 ? 35.709 -15.416 -43.574 1.00 79.75 103 TYR A O 1
ATOM 828 N N . HIS A 1 104 ? 37.180 -13.733 -43.828 1.00 79.12 104 HIS A N 1
ATOM 829 C CA . HIS A 1 104 ? 37.641 -13.717 -42.439 1.00 79.12 104 HIS A CA 1
ATOM 830 C C . HIS A 1 104 ? 36.475 -13.520 -41.459 1.00 79.12 104 HIS A C 1
ATOM 832 O O . HIS A 1 104 ? 36.298 -14.322 -40.542 1.00 79.12 104 HIS A O 1
ATOM 838 N N . LEU A 1 105 ? 35.625 -12.517 -41.691 1.00 77.50 105 LEU A N 1
ATOM 839 C CA . LEU A 1 105 ? 34.491 -12.213 -40.811 1.00 77.50 105 LEU A CA 1
ATOM 840 C C . LEU A 1 105 ? 33.421 -13.304 -40.771 1.00 77.50 105 LEU A C 1
ATOM 842 O O . LEU A 1 105 ? 32.765 -13.469 -39.744 1.00 77.50 105 LEU A O 1
ATOM 846 N N . LEU A 1 106 ? 33.231 -14.026 -41.874 1.00 75.19 106 LEU A N 1
ATOM 847 C CA . LEU A 1 106 ? 32.180 -15.034 -42.005 1.00 75.19 106 LEU A CA 1
ATOM 848 C C . LEU A 1 106 ? 32.600 -16.420 -41.491 1.00 75.19 106 LEU A C 1
ATOM 850 O O . LEU A 1 106 ? 31.748 -17.160 -40.999 1.00 75.19 106 LEU A O 1
ATOM 854 N N . TYR A 1 107 ? 33.883 -16.781 -41.614 1.00 71.38 107 TYR A N 1
ATOM 855 C CA . TYR A 1 107 ? 34.343 -18.160 -41.397 1.00 71.38 107 TYR A CA 1
ATOM 856 C C . TYR A 1 107 ? 35.435 -18.326 -40.335 1.00 71.38 107 TYR A C 1
ATOM 858 O O . TYR A 1 107 ? 35.717 -19.461 -39.952 1.00 71.38 107 TYR A O 1
ATOM 866 N N . THR A 1 108 ? 36.052 -17.249 -39.839 1.00 68.06 108 THR A N 1
ATOM 867 C CA . THR A 1 108 ? 37.133 -17.354 -38.843 1.00 68.06 108 THR A CA 1
ATOM 868 C C . THR A 1 108 ? 36.709 -16.881 -37.453 1.00 68.06 108 THR A C 1
ATOM 870 O O . THR A 1 108 ? 35.941 -15.930 -37.289 1.00 68.06 108 THR A O 1
ATOM 873 N N . HIS A 1 109 ? 37.235 -17.549 -36.424 1.00 64.75 109 HIS A N 1
ATOM 874 C CA . HIS A 1 109 ? 36.962 -17.216 -35.028 1.00 64.75 109 HIS A CA 1
ATOM 875 C C . HIS A 1 109 ? 37.750 -15.985 -34.565 1.00 64.75 109 HIS A C 1
ATOM 877 O O . HIS A 1 109 ? 38.947 -15.863 -34.836 1.00 64.75 109 HIS A O 1
ATOM 883 N N . ALA A 1 110 ? 37.092 -15.108 -33.801 1.00 63.22 110 ALA A N 1
ATOM 884 C CA . ALA A 1 110 ? 37.740 -13.972 -33.149 1.00 63.22 110 ALA A CA 1
ATOM 885 C C . ALA A 1 110 ? 38.722 -14.481 -32.079 1.00 63.22 110 ALA A C 1
ATOM 887 O O . ALA A 1 110 ? 38.306 -14.963 -31.025 1.00 63.22 110 ALA A O 1
ATOM 888 N N . SER A 1 111 ? 40.023 -14.416 -32.357 1.00 61.09 111 SER A N 1
ATOM 889 C CA . SER A 1 111 ? 41.102 -14.958 -31.513 1.00 61.09 111 SER A CA 1
ATOM 890 C C . SER A 1 111 ? 42.049 -13.849 -31.025 1.00 61.09 111 SER A C 1
ATOM 892 O O . SER A 1 111 ? 42.003 -12.733 -31.535 1.00 61.09 111 SER A O 1
ATOM 894 N N . GLN A 1 112 ? 42.929 -14.133 -30.051 1.00 53.19 112 GLN A N 1
ATOM 895 C CA . GLN A 1 112 ? 43.946 -13.187 -29.541 1.00 53.19 112 GLN A CA 1
ATOM 896 C C . GLN A 1 112 ? 44.718 -12.369 -30.612 1.00 53.19 112 GLN A C 1
ATOM 898 O O . GLN A 1 112 ? 44.956 -11.177 -30.377 1.00 53.19 112 GLN A O 1
ATOM 903 N N . PRO A 1 113 ? 45.094 -12.909 -31.794 1.00 57.59 113 PRO A N 1
ATOM 904 C CA . PRO A 1 113 ? 45.715 -12.102 -32.847 1.00 57.59 113 PRO A CA 1
ATOM 905 C C . PRO A 1 113 ? 44.788 -11.029 -33.441 1.00 57.59 113 PRO A C 1
ATOM 907 O O . PRO A 1 113 ? 45.274 -9.945 -33.726 1.00 57.59 113 PRO A O 1
ATOM 910 N N . CYS A 1 114 ? 43.473 -11.255 -33.541 1.00 65.69 114 CYS A N 1
ATOM 911 C CA . CYS A 1 114 ? 42.509 -10.260 -34.045 1.00 65.69 114 CYS A CA 1
ATOM 912 C C . CYS A 1 114 ? 42.356 -9.042 -33.114 1.00 65.69 114 CYS A C 1
ATOM 914 O O . CYS A 1 114 ? 41.969 -7.964 -33.560 1.00 65.69 114 CYS A O 1
ATOM 916 N N . PHE A 1 115 ? 42.649 -9.215 -31.819 1.00 61.75 115 PHE A N 1
ATOM 917 C CA . PHE A 1 115 ? 42.616 -8.136 -30.825 1.00 61.75 115 PHE A CA 1
ATOM 918 C C . PHE A 1 115 ? 43.942 -7.374 -30.734 1.00 61.75 115 PHE A C 1
ATOM 920 O O . PHE A 1 115 ? 43.940 -6.179 -30.443 1.00 61.75 115 PHE A O 1
ATOM 927 N N . SER A 1 116 ? 45.067 -8.054 -30.976 1.00 60.56 116 SER A N 1
ATOM 928 C CA . SER A 1 116 ? 46.411 -7.455 -30.935 1.00 60.56 116 SER A CA 1
ATOM 929 C C . SER A 1 116 ? 46.849 -6.846 -32.272 1.00 60.56 116 SER A C 1
ATOM 931 O O . SER A 1 116 ? 47.603 -5.875 -32.274 1.00 60.56 116 SER A O 1
ATOM 933 N N . GLN A 1 117 ? 46.351 -7.367 -33.394 1.00 63.88 117 GLN A N 1
ATOM 934 C CA . GLN A 1 117 ? 46.474 -6.796 -34.733 1.00 63.88 117 GLN A CA 1
ATOM 935 C C . GLN A 1 117 ? 45.068 -6.520 -35.276 1.00 63.88 117 GLN A C 1
ATOM 937 O O . GLN A 1 117 ? 44.233 -7.425 -35.293 1.00 63.88 117 GLN A O 1
ATOM 942 N N . PRO A 1 118 ? 44.761 -5.289 -35.699 1.00 64.50 118 PRO A N 1
ATOM 943 C CA . PRO A 1 118 ? 43.392 -4.917 -36.011 1.00 64.50 118 PRO A CA 1
ATOM 944 C C . PRO A 1 118 ? 42.939 -5.444 -37.384 1.00 64.50 118 PRO A C 1
ATOM 946 O O . PRO A 1 118 ? 42.993 -4.769 -38.409 1.00 64.50 118 PRO A O 1
ATOM 949 N N . CYS A 1 119 ? 42.415 -6.667 -37.383 1.00 75.00 119 CYS A N 1
ATOM 950 C CA . CYS A 1 119 ? 41.913 -7.382 -38.563 1.00 75.00 119 CYS A CA 1
ATOM 951 C C . CYS A 1 119 ? 40.798 -6.652 -39.348 1.00 75.00 119 CYS A C 1
ATOM 953 O O . CYS A 1 119 ? 40.564 -6.962 -40.512 1.00 75.00 119 CYS A O 1
ATOM 955 N N . VAL A 1 120 ? 40.119 -5.675 -38.736 1.00 76.38 120 VAL A N 1
ATOM 956 C CA . VAL A 1 120 ? 39.007 -4.894 -39.319 1.00 76.38 120 VAL A CA 1
ATOM 957 C C . VAL A 1 120 ? 39.259 -3.385 -39.328 1.00 76.38 120 VAL A C 1
ATOM 959 O O . VAL A 1 120 ? 38.308 -2.606 -39.389 1.00 76.38 120 VAL A O 1
ATOM 962 N N . ASP A 1 121 ? 40.516 -2.945 -39.278 1.00 79.00 121 ASP A N 1
ATOM 963 C CA . ASP A 1 121 ? 40.870 -1.516 -39.306 1.00 79.00 121 ASP A CA 1
ATOM 964 C C . ASP A 1 121 ? 40.263 -0.766 -40.492 1.00 79.00 121 ASP A C 1
ATOM 966 O O . ASP A 1 121 ? 39.754 0.342 -40.338 1.00 79.00 121 ASP A O 1
ATOM 970 N N . LEU A 1 122 ? 40.220 -1.407 -41.663 1.00 80.88 122 LEU A N 1
ATOM 971 C CA . LEU A 1 122 ? 39.626 -0.829 -42.866 1.00 80.88 122 LEU A CA 1
ATOM 972 C C . LEU A 1 122 ? 38.158 -0.409 -42.658 1.00 80.88 122 LEU A C 1
ATOM 974 O O . LEU A 1 122 ? 37.735 0.621 -43.171 1.00 80.88 122 LEU A O 1
ATOM 978 N N . LEU A 1 123 ? 37.391 -1.172 -41.869 1.00 81.44 123 LEU A N 1
ATOM 979 C CA . LEU A 1 123 ? 35.978 -0.891 -41.573 1.00 81.44 123 LEU A CA 1
ATOM 980 C C . LEU A 1 123 ? 35.795 0.199 -40.505 1.00 81.44 123 LEU A C 1
ATOM 982 O O . LEU A 1 123 ? 34.673 0.639 -40.260 1.00 81.44 123 LEU A O 1
ATOM 986 N N . GLN A 1 124 ? 36.866 0.603 -39.819 1.00 79.00 124 GLN A N 1
ATOM 987 C CA . GLN A 1 124 ? 36.829 1.634 -38.778 1.00 79.00 124 GLN A CA 1
ATOM 988 C C . GLN A 1 124 ? 37.113 3.037 -39.333 1.00 79.00 124 GLN A C 1
ATOM 990 O O . GLN A 1 124 ? 36.827 4.022 -38.657 1.00 79.00 124 GLN A O 1
ATOM 995 N N . LEU A 1 125 ? 37.634 3.136 -40.559 1.00 82.38 125 LEU A N 1
ATOM 996 C CA . LEU A 1 125 ? 38.072 4.385 -41.175 1.00 82.38 125 LEU A CA 1
ATOM 997 C C . LEU A 1 125 ? 36.983 4.997 -42.070 1.00 82.38 125 LEU A C 1
ATOM 999 O O . LEU A 1 125 ? 36.508 4.370 -43.015 1.00 82.38 125 LEU A O 1
ATOM 1003 N N . GLU A 1 126 ? 36.636 6.258 -41.804 1.00 79.06 126 GLU A N 1
ATOM 1004 C CA . GLU A 1 126 ? 35.628 7.023 -42.558 1.00 79.06 126 GLU A CA 1
ATOM 1005 C C . GLU A 1 126 ? 35.917 7.184 -44.073 1.00 79.06 126 GLU A C 1
ATOM 1007 O O . GLU A 1 126 ? 34.972 7.084 -44.861 1.00 79.06 126 GLU A O 1
ATOM 1012 N N . PRO A 1 127 ? 37.175 7.377 -44.540 1.00 81.75 127 PRO A N 1
ATOM 1013 C CA . PRO A 1 127 ? 37.469 7.599 -45.962 1.00 81.75 127 PRO A CA 1
ATOM 1014 C C . PRO A 1 127 ? 37.039 6.460 -46.893 1.00 81.75 127 PRO A C 1
ATOM 1016 O O . PRO A 1 127 ? 36.721 6.702 -48.055 1.00 81.75 127 PRO A O 1
ATOM 1019 N N . PHE A 1 128 ? 37.002 5.222 -46.395 1.00 84.25 128 PHE A N 1
ATOM 1020 C CA . PHE A 1 128 ? 36.692 4.041 -47.205 1.00 84.25 128 PHE A CA 1
ATOM 1021 C C . PHE A 1 128 ? 35.221 3.625 -47.139 1.00 84.25 128 PHE A C 1
ATOM 1023 O O . PHE A 1 128 ? 34.826 2.681 -47.822 1.00 84.25 128 PHE A O 1
ATOM 1030 N N . GLU A 1 129 ? 34.382 4.316 -46.356 1.00 85.12 129 GLU A N 1
ATOM 1031 C CA . GLU A 1 129 ? 32.983 3.921 -46.152 1.00 85.12 129 GLU A CA 1
ATOM 1032 C C . GLU A 1 129 ? 32.208 3.781 -47.463 1.00 85.12 129 GLU A C 1
ATOM 1034 O O . GLU A 1 129 ? 31.454 2.824 -47.627 1.00 85.12 129 GLU A O 1
ATOM 1039 N N . PHE A 1 130 ? 32.397 4.713 -48.403 1.00 85.38 130 PHE A N 1
ATOM 1040 C CA . PHE A 1 130 ? 31.690 4.679 -49.681 1.00 85.38 130 PHE A CA 1
ATOM 1041 C C . PHE A 1 130 ? 32.061 3.436 -50.503 1.00 85.38 130 PHE A C 1
ATOM 1043 O O . PHE A 1 130 ? 31.169 2.721 -50.961 1.00 85.38 130 PHE A O 1
ATOM 1050 N N . GLU A 1 131 ? 33.359 3.149 -50.646 1.00 86.19 131 GLU A N 1
ATOM 1051 C CA . GLU A 1 131 ? 33.850 1.980 -51.389 1.00 86.19 131 GLU A CA 1
ATOM 1052 C C . GLU A 1 131 ? 33.346 0.676 -50.755 1.00 86.19 131 GLU A C 1
ATOM 1054 O O . GLU A 1 131 ? 32.845 -0.205 -51.451 1.00 86.19 131 GLU A O 1
ATOM 1059 N N . LEU A 1 132 ? 33.399 0.576 -49.423 1.00 86.75 132 LEU A N 1
ATOM 1060 C CA . LEU A 1 132 ? 32.933 -0.590 -48.669 1.00 86.75 132 LEU A CA 1
ATOM 1061 C C . LEU A 1 132 ? 31.422 -0.814 -48.813 1.00 86.75 132 LEU A C 1
ATOM 1063 O O . LEU A 1 132 ? 30.982 -1.945 -49.021 1.00 86.75 132 LEU A O 1
ATOM 1067 N N . ILE A 1 133 ? 30.616 0.251 -48.741 1.00 86.38 133 ILE A N 1
ATOM 1068 C CA . ILE A 1 133 ? 29.165 0.169 -48.964 1.00 86.38 133 ILE A CA 1
ATOM 1069 C C . ILE A 1 133 ? 28.875 -0.224 -50.415 1.00 86.38 133 ILE A C 1
ATOM 1071 O O . ILE A 1 133 ? 27.972 -1.026 -50.649 1.00 86.38 133 ILE A O 1
ATOM 1075 N N . ALA A 1 134 ? 29.640 0.288 -51.382 1.00 84.94 134 ALA A N 1
ATOM 1076 C CA . ALA A 1 134 ? 29.511 -0.081 -52.787 1.00 84.94 134 ALA A CA 1
ATOM 1077 C C . ALA A 1 134 ? 29.823 -1.563 -53.032 1.00 84.94 134 ALA A C 1
ATOM 1079 O O . ALA A 1 134 ? 29.051 -2.221 -53.729 1.00 84.94 134 ALA A O 1
ATOM 1080 N N . PHE A 1 135 ? 30.875 -2.113 -52.414 1.00 86.38 135 PHE A N 1
ATOM 1081 C CA . PHE A 1 135 ? 31.169 -3.550 -52.460 1.00 86.38 135 PHE A CA 1
ATOM 1082 C C . PHE A 1 135 ? 30.084 -4.396 -51.771 1.00 86.38 135 PHE A C 1
ATOM 1084 O O . PHE A 1 135 ? 29.662 -5.423 -52.302 1.00 86.38 135 PHE A O 1
ATOM 1091 N N . MET A 1 136 ? 29.569 -3.970 -50.613 1.00 85.00 136 MET A N 1
ATOM 1092 C CA . MET A 1 136 ? 28.449 -4.660 -49.955 1.00 85.00 136 MET A CA 1
ATOM 1093 C C . MET A 1 136 ? 27.159 -4.615 -50.789 1.00 85.00 136 MET A C 1
ATOM 1095 O O . MET A 1 136 ? 26.449 -5.609 -50.881 1.00 85.00 136 MET A O 1
ATOM 1099 N N . CYS A 1 137 ? 26.849 -3.492 -51.440 1.00 84.25 137 CYS A N 1
ATOM 1100 C CA . CYS A 1 137 ? 25.684 -3.405 -52.323 1.00 84.25 137 CYS A CA 1
ATOM 1101 C C . CYS A 1 137 ? 25.877 -4.249 -53.589 1.00 84.25 137 CYS A C 1
ATOM 1103 O O . CYS A 1 137 ? 24.959 -4.960 -53.985 1.00 84.25 137 CYS A O 1
ATOM 1105 N N . SER A 1 138 ? 27.061 -4.221 -54.209 1.00 81.12 138 SER A N 1
ATOM 1106 C CA . SER A 1 138 ? 27.329 -4.998 -55.423 1.00 81.12 138 SER A CA 1
ATOM 1107 C C . SER A 1 138 ? 27.284 -6.504 -55.171 1.00 81.12 138 SER A C 1
ATOM 1109 O O . SER A 1 138 ? 26.822 -7.250 -56.026 1.00 81.12 138 SER A O 1
ATOM 1111 N N . THR A 1 139 ? 27.706 -6.961 -53.991 1.00 80.62 139 THR A N 1
ATOM 1112 C CA . THR A 1 139 ? 27.613 -8.374 -53.592 1.00 80.62 139 THR A CA 1
ATOM 1113 C C . THR A 1 139 ? 26.180 -8.807 -53.318 1.00 80.62 139 THR A C 1
ATOM 1115 O O . THR A 1 139 ? 25.767 -9.847 -53.817 1.00 80.62 139 THR A O 1
ATOM 1118 N N . VAL A 1 140 ? 25.406 -7.995 -52.595 1.00 79.00 140 VAL A N 1
ATOM 1119 C CA . VAL A 1 140 ? 24.005 -8.297 -52.263 1.00 79.00 140 VAL A CA 1
ATOM 1120 C C . VAL A 1 140 ? 23.091 -8.259 -53.494 1.00 79.00 140 VAL A C 1
ATOM 1122 O O . VAL A 1 140 ? 22.211 -9.102 -53.625 1.00 79.00 140 VAL A O 1
ATOM 1125 N N . TYR A 1 141 ? 23.292 -7.309 -54.414 1.00 76.56 141 TYR A N 1
ATOM 1126 C CA . TYR A 1 141 ? 22.488 -7.208 -55.642 1.00 76.56 141 TYR A CA 1
ATOM 1127 C C . TYR A 1 141 ? 23.044 -8.031 -56.814 1.00 76.56 141 TYR A C 1
ATOM 1129 O O . TYR A 1 141 ? 22.298 -8.358 -57.734 1.00 76.56 141 TYR A O 1
ATOM 1137 N N . GLY A 1 142 ? 24.343 -8.344 -56.813 1.00 71.75 142 GLY A N 1
ATOM 1138 C CA . GLY A 1 142 ? 25.024 -9.046 -57.904 1.00 71.75 142 GLY A CA 1
ATOM 1139 C C . GLY A 1 142 ? 25.111 -10.564 -57.740 1.00 71.75 142 GLY A C 1
ATOM 1140 O O . GLY A 1 142 ? 25.290 -11.258 -58.740 1.00 71.75 142 GLY A O 1
ATOM 1141 N N . ILE A 1 143 ? 24.977 -11.093 -56.518 1.00 70.12 143 ILE A N 1
ATOM 1142 C CA . ILE A 1 143 ? 24.979 -12.536 -56.240 1.00 70.12 143 ILE A CA 1
ATOM 1143 C C . ILE A 1 143 ? 23.578 -12.942 -55.750 1.00 70.12 143 ILE A C 1
ATOM 1145 O O . ILE A 1 143 ? 23.171 -12.505 -54.674 1.00 70.12 143 ILE A O 1
ATOM 1149 N N . PRO A 1 144 ? 22.824 -13.766 -56.503 1.00 60.81 144 PRO A N 1
ATOM 1150 C CA . PRO A 1 144 ? 21.496 -14.205 -56.080 1.00 60.81 144 PRO A CA 1
ATOM 1151 C C . PRO A 1 144 ? 21.571 -15.075 -54.813 1.00 60.81 144 PRO A C 1
ATOM 1153 O O . PRO A 1 144 ? 22.467 -15.907 -54.684 1.00 60.81 144 PRO A O 1
ATOM 1156 N N . ASP A 1 145 ? 20.620 -14.876 -53.893 1.00 58.22 145 ASP A N 1
ATOM 1157 C CA . ASP A 1 145 ? 20.416 -15.659 -52.661 1.00 58.22 145 ASP A CA 1
ATOM 1158 C C . ASP A 1 145 ? 21.615 -15.729 -51.689 1.00 58.22 145 ASP A C 1
ATOM 1160 O O . ASP A 1 145 ? 21.789 -16.716 -50.975 1.00 58.22 145 ASP A O 1
ATOM 1164 N N . PHE A 1 146 ? 22.442 -14.677 -51.608 1.00 64.12 146 PHE A N 1
ATOM 1165 C CA . PHE A 1 146 ? 23.591 -14.627 -50.692 1.00 64.12 146 PHE A CA 1
ATOM 1166 C C . PHE A 1 146 ? 23.288 -13.810 -49.413 1.00 64.12 146 PHE A C 1
ATOM 1168 O O . PHE A 1 146 ? 23.407 -12.583 -49.436 1.00 64.12 146 PHE A O 1
ATOM 1175 N N . PRO A 1 147 ? 22.913 -14.436 -48.271 1.00 62.38 147 PRO A N 1
ATOM 1176 C CA . PRO A 1 147 ? 22.481 -13.736 -47.054 1.00 62.38 147 PRO A CA 1
ATOM 1177 C C . PRO A 1 147 ? 23.676 -13.209 -46.249 1.00 62.38 147 PRO A C 1
ATOM 1179 O O . PRO A 1 147 ? 23.992 -13.685 -45.155 1.00 62.38 147 PRO A O 1
ATOM 1182 N N . ILE A 1 148 ? 24.380 -12.231 -46.809 1.00 75.94 148 ILE A N 1
ATOM 1183 C CA . ILE A 1 148 ? 25.676 -11.807 -46.291 1.00 75.94 148 ILE A CA 1
ATOM 1184 C C . ILE A 1 148 ? 25.573 -10.769 -45.177 1.00 75.94 148 ILE A C 1
ATOM 1186 O O . ILE A 1 148 ? 26.433 -10.743 -44.301 1.00 75.94 148 ILE A O 1
ATOM 1190 N N . LEU A 1 149 ? 24.539 -9.918 -45.168 1.00 81.19 149 LEU A N 1
ATOM 1191 C CA . LEU A 1 149 ? 24.501 -8.766 -44.265 1.00 81.19 149 LEU A CA 1
ATOM 1192 C C . LEU A 1 149 ? 24.379 -9.165 -42.788 1.00 81.19 149 LEU A C 1
ATOM 1194 O O . LEU A 1 149 ? 25.148 -8.628 -41.989 1.00 81.19 149 LEU A O 1
ATOM 1198 N N . PRO A 1 150 ? 23.489 -10.094 -42.374 1.00 75.44 150 PRO A N 1
ATOM 1199 C CA . PRO A 1 150 ? 23.390 -10.476 -40.968 1.00 75.44 150 PRO A CA 1
ATOM 1200 C C . PRO A 1 150 ? 24.686 -11.119 -40.470 1.00 75.44 150 PRO A C 1
ATOM 1202 O O . PRO A 1 150 ? 25.149 -10.805 -39.375 1.00 75.44 150 PRO A O 1
ATOM 1205 N N . ALA A 1 151 ? 25.300 -11.970 -41.294 1.00 75.50 151 ALA A N 1
ATOM 1206 C CA . ALA A 1 151 ? 26.548 -12.641 -40.961 1.00 75.50 151 ALA A CA 1
ATOM 1207 C C . ALA A 1 151 ? 27.731 -11.655 -40.928 1.00 75.50 151 ALA A C 1
ATOM 1209 O O . ALA A 1 151 ? 28.508 -11.660 -39.976 1.00 75.50 151 ALA A O 1
ATOM 1210 N N . PHE A 1 152 ? 27.816 -10.731 -41.887 1.00 83.62 152 PHE A N 1
ATOM 1211 C CA . PHE A 1 152 ? 28.801 -9.650 -41.884 1.00 83.62 152 PHE A CA 1
ATOM 1212 C C . PHE A 1 152 ? 28.689 -8.789 -40.623 1.00 83.62 152 PHE A C 1
ATOM 1214 O O . PHE A 1 152 ? 29.692 -8.540 -39.963 1.00 83.62 152 PHE A O 1
ATOM 1221 N N . VAL A 1 153 ? 27.477 -8.366 -40.250 1.00 83.81 153 VAL A N 1
ATOM 1222 C CA . VAL A 1 153 ? 27.249 -7.535 -39.058 1.00 83.81 153 VAL A CA 1
ATOM 1223 C C . VAL A 1 153 ? 27.652 -8.283 -37.785 1.00 83.81 153 VAL A C 1
ATOM 1225 O O . VAL A 1 153 ? 28.352 -7.717 -36.946 1.00 83.81 153 VAL A O 1
ATOM 1228 N N . CYS A 1 154 ? 27.263 -9.553 -37.645 1.00 77.50 154 CYS A N 1
ATOM 1229 C CA . CYS A 1 154 ? 27.654 -10.384 -36.505 1.00 77.50 154 CYS A CA 1
ATOM 1230 C C . CYS A 1 154 ? 29.178 -10.572 -36.426 1.00 77.50 154 CYS A C 1
ATOM 1232 O O . CYS A 1 154 ? 29.755 -10.377 -35.355 1.00 77.50 154 CYS A O 1
ATOM 1234 N N . GLY A 1 155 ? 29.832 -10.875 -37.553 1.00 76.50 155 GLY A N 1
ATOM 1235 C CA . GLY A 1 155 ? 31.286 -11.037 -37.637 1.00 76.50 155 GLY A CA 1
ATOM 1236 C C . GLY A 1 155 ? 32.036 -9.741 -37.351 1.00 76.50 155 GLY A C 1
ATOM 1237 O O . GLY A 1 155 ? 33.002 -9.723 -36.589 1.00 76.50 155 GLY A O 1
ATOM 1238 N N . TYR A 1 156 ? 31.552 -8.621 -37.884 1.00 83.25 156 TYR A N 1
ATOM 1239 C CA . TYR A 1 156 ? 32.137 -7.311 -37.629 1.00 83.25 156 TYR A CA 1
ATOM 1240 C C . TYR A 1 156 ? 32.076 -6.949 -36.145 1.00 83.25 156 TYR A C 1
ATOM 1242 O O . TYR A 1 156 ? 33.079 -6.544 -35.565 1.00 83.25 156 TYR A O 1
ATOM 1250 N N . ILE A 1 157 ? 30.932 -7.159 -35.491 1.00 81.56 157 ILE A N 1
ATOM 1251 C CA . ILE A 1 157 ? 30.765 -6.863 -34.063 1.00 81.56 157 ILE A CA 1
ATOM 1252 C C . ILE A 1 157 ? 31.676 -7.737 -33.180 1.00 81.56 157 ILE A C 1
ATOM 1254 O O . ILE A 1 157 ? 32.156 -7.253 -32.146 1.00 81.56 157 ILE A O 1
ATOM 1258 N N . SER A 1 158 ? 31.934 -8.993 -33.568 1.00 76.00 158 SER A N 1
ATOM 1259 C CA . SER A 1 158 ? 32.825 -9.890 -32.820 1.00 76.00 158 SER A CA 1
ATOM 1260 C C . SER A 1 158 ? 34.309 -9.558 -32.987 1.00 76.00 158 SER A C 1
ATOM 1262 O O . SER A 1 158 ? 35.055 -9.676 -32.019 1.00 76.00 158 SER A O 1
ATOM 1264 N N . HIS A 1 159 ? 34.728 -9.127 -34.181 1.00 77.38 159 HIS A N 1
ATOM 1265 C CA . HIS A 1 159 ? 36.137 -8.872 -34.520 1.00 77.38 159 HIS A CA 1
ATOM 1266 C C . HIS A 1 159 ? 36.574 -7.414 -34.319 1.00 77.38 159 HIS A C 1
ATOM 1268 O O . HIS A 1 159 ? 37.757 -7.144 -34.144 1.00 77.38 159 HIS A O 1
ATOM 1274 N N . ALA A 1 160 ? 35.645 -6.454 -34.324 1.00 75.31 160 ALA A N 1
ATOM 1275 C CA . ALA A 1 160 ? 35.971 -5.040 -34.150 1.00 75.31 160 ALA A CA 1
ATOM 1276 C C . ALA A 1 160 ? 36.593 -4.749 -32.782 1.00 75.31 160 ALA A C 1
ATOM 1278 O O . ALA A 1 160 ? 36.171 -5.303 -31.773 1.00 75.31 160 ALA A O 1
ATOM 1279 N N . ASN A 1 161 ? 37.533 -3.804 -32.728 1.00 73.88 161 ASN A N 1
ATOM 1280 C CA . ASN A 1 161 ? 37.945 -3.169 -31.474 1.00 73.88 161 ASN A CA 1
ATOM 1281 C C . ASN A 1 161 ? 37.003 -1.995 -31.167 1.00 73.88 161 ASN A C 1
ATOM 1283 O O . ASN A 1 161 ? 36.367 -1.964 -30.107 1.00 73.88 161 ASN A O 1
ATOM 1287 N N . HIS A 1 162 ? 36.800 -1.123 -32.160 1.00 77.50 162 HIS A N 1
ATOM 1288 C CA . HIS A 1 162 ? 35.805 -0.054 -32.167 1.00 77.50 162 HIS A CA 1
ATOM 1289 C C . HIS A 1 162 ? 34.812 -0.263 -33.314 1.00 77.50 162 HIS A C 1
ATOM 1291 O O . HIS A 1 162 ? 35.198 -0.574 -34.435 1.00 77.50 162 HIS A O 1
ATOM 1297 N N . THR A 1 163 ? 33.516 -0.124 -33.029 1.00 82.00 163 THR A N 1
ATOM 1298 C CA . THR A 1 163 ? 32.457 -0.300 -34.037 1.00 82.00 163 THR A CA 1
ATOM 1299 C C . THR A 1 163 ? 32.128 1.046 -34.671 1.00 82.00 163 THR A C 1
ATOM 1301 O O . THR A 1 163 ? 31.704 1.973 -33.980 1.00 82.00 163 THR A O 1
ATOM 1304 N N . ASN A 1 164 ? 32.312 1.163 -35.987 1.00 86.50 164 ASN A N 1
ATOM 1305 C CA . ASN A 1 164 ? 31.907 2.342 -36.742 1.00 86.50 164 ASN A CA 1
ATOM 1306 C C . ASN A 1 164 ? 30.385 2.298 -36.976 1.00 86.50 164 ASN A C 1
ATOM 1308 O O . ASN A 1 164 ? 29.874 1.701 -37.928 1.00 86.50 164 ASN A O 1
ATOM 1312 N N . PHE A 1 165 ? 29.637 2.934 -36.073 1.00 84.75 165 PHE A N 1
ATOM 1313 C CA . PHE A 1 165 ? 28.178 3.019 -36.163 1.00 84.75 165 PHE A CA 1
ATOM 1314 C C . PHE A 1 165 ? 27.686 3.883 -37.330 1.00 84.75 165 PHE A C 1
ATOM 1316 O O . PHE A 1 165 ? 26.534 3.713 -37.739 1.00 84.75 165 PHE A O 1
ATOM 1323 N N . HIS A 1 166 ? 28.523 4.781 -37.862 1.00 84.50 166 HIS A N 1
ATOM 1324 C CA . HIS A 1 166 ? 28.211 5.609 -39.024 1.00 84.50 166 HIS A CA 1
ATOM 1325 C C . HIS A 1 166 ? 28.198 4.764 -40.304 1.00 84.50 166 HIS A C 1
ATOM 1327 O O . HIS A 1 166 ? 27.181 4.750 -41.005 1.00 84.50 166 HIS A O 1
ATOM 1333 N N . LEU A 1 167 ? 29.231 3.938 -40.512 1.00 86.62 167 LEU A N 1
ATOM 1334 C CA . LEU A 1 167 ? 29.270 2.923 -41.570 1.00 86.62 167 LEU A CA 1
ATOM 1335 C C . LEU A 1 167 ? 28.045 2.000 -41.505 1.00 86.62 167 LEU A C 1
ATOM 1337 O O . LEU A 1 167 ? 27.341 1.839 -42.500 1.00 86.62 167 LEU A O 1
ATOM 1341 N N . LEU A 1 168 ? 27.733 1.441 -40.327 1.00 87.31 168 LEU A N 1
ATOM 1342 C CA . LEU A 1 168 ? 26.570 0.558 -40.151 1.00 87.31 168 LEU A CA 1
ATOM 1343 C C . LEU A 1 168 ? 25.246 1.270 -40.461 1.00 87.31 168 LEU A C 1
ATOM 1345 O O . LEU A 1 168 ? 24.381 0.709 -41.132 1.00 87.31 168 LEU A O 1
ATOM 1349 N N . LYS A 1 169 ? 25.084 2.525 -40.023 1.00 85.12 169 LYS A N 1
ATOM 1350 C CA . LYS A 1 169 ? 23.891 3.329 -40.318 1.00 85.12 169 LYS A CA 1
ATOM 1351 C C . LYS A 1 169 ? 23.731 3.557 -41.825 1.00 85.12 169 LYS A C 1
ATOM 1353 O O . LYS A 1 169 ? 22.628 3.379 -42.339 1.00 85.12 169 LYS A O 1
ATOM 1358 N N . ARG A 1 170 ? 24.803 3.920 -42.539 1.00 84.06 170 ARG A N 1
ATOM 1359 C CA . ARG A 1 170 ? 24.780 4.120 -44.001 1.00 84.06 170 ARG A CA 1
ATOM 1360 C C . ARG A 1 170 ? 24.552 2.809 -44.754 1.00 84.06 170 ARG A C 1
ATOM 1362 O O . ARG A 1 170 ? 23.796 2.792 -45.724 1.00 84.06 170 ARG A O 1
ATOM 1369 N N . LEU A 1 171 ? 25.111 1.704 -44.266 1.00 86.06 171 LEU A N 1
ATOM 1370 C CA . LEU A 1 171 ? 24.893 0.365 -44.811 1.00 86.06 171 LEU A CA 1
ATOM 1371 C C . LEU A 1 171 ? 23.422 -0.064 -44.691 1.00 86.06 171 LEU A C 1
ATOM 1373 O O . LEU A 1 171 ? 22.806 -0.417 -45.693 1.00 86.06 171 LEU A O 1
ATOM 1377 N N . PHE A 1 172 ? 22.812 0.058 -43.505 1.00 86.12 172 PHE A N 1
ATOM 1378 C CA . PHE A 1 172 ? 21.383 -0.234 -43.307 1.00 86.12 172 PHE A CA 1
ATOM 1379 C C . PHE A 1 172 ? 20.474 0.697 -44.113 1.00 86.12 172 PHE A C 1
ATOM 1381 O O . PHE A 1 172 ? 19.394 0.292 -44.541 1.00 86.12 172 PHE A O 1
ATOM 1388 N N . ARG A 1 173 ? 20.912 1.941 -44.349 1.00 83.94 173 ARG A N 1
ATOM 1389 C CA . ARG A 1 173 ? 20.216 2.885 -45.228 1.00 83.94 173 ARG A CA 1
ATOM 1390 C C . ARG A 1 173 ? 20.254 2.433 -46.689 1.00 83.94 173 ARG A C 1
ATOM 1392 O O . ARG A 1 173 ? 19.276 2.657 -47.383 1.00 83.94 173 ARG A O 1
ATOM 1399 N N . ASN A 1 174 ? 21.328 1.793 -47.152 1.00 82.44 174 ASN A N 1
ATOM 1400 C CA . ASN A 1 174 ? 21.427 1.261 -48.515 1.00 82.44 174 ASN A CA 1
ATOM 1401 C C . ASN A 1 174 ? 20.768 -0.122 -48.674 1.00 82.44 174 ASN A C 1
ATOM 1403 O O . ASN A 1 174 ? 20.324 -0.454 -49.766 1.00 82.44 174 ASN A O 1
ATOM 1407 N N . ILE A 1 175 ? 20.634 -0.914 -47.605 1.00 80.69 175 ILE A N 1
ATOM 1408 C CA . ILE A 1 175 ? 20.065 -2.276 -47.655 1.00 80.69 175 ILE A CA 1
ATOM 1409 C C . ILE A 1 175 ? 18.914 -2.416 -46.633 1.00 80.69 175 ILE A C 1
ATOM 1411 O O . ILE A 1 175 ? 19.030 -3.131 -45.636 1.00 80.69 175 ILE A O 1
ATOM 1415 N N . PRO A 1 176 ? 17.772 -1.729 -46.833 1.00 77.62 176 PRO A N 1
ATOM 1416 C CA . PRO A 1 176 ? 16.686 -1.698 -45.849 1.00 77.62 176 PRO A CA 1
ATOM 1417 C C . PRO A 1 176 ? 15.829 -2.975 -45.819 1.00 77.62 176 PRO A C 1
ATOM 1419 O O . PRO A 1 176 ? 15.108 -3.202 -44.849 1.00 77.62 176 PRO A O 1
ATOM 1422 N N . PHE A 1 177 ? 15.849 -3.803 -46.869 1.00 79.12 177 PHE A N 1
ATOM 1423 C CA . PHE A 1 177 ? 14.997 -4.999 -46.953 1.00 79.12 177 PHE A CA 1
ATOM 1424 C C . PHE A 1 177 ? 15.467 -6.130 -46.024 1.00 79.12 177 PHE A C 1
ATOM 1426 O O . PHE A 1 177 ? 14.642 -6.898 -45.535 1.00 79.12 177 PHE A O 1
ATOM 1433 N N . GLU A 1 178 ? 16.759 -6.173 -45.689 1.00 78.31 178 GLU A N 1
ATOM 1434 C CA . GLU A 1 178 ? 17.335 -7.118 -44.720 1.00 78.31 178 GLU A CA 1
ATOM 1435 C C . GLU A 1 178 ? 17.241 -6.630 -43.264 1.00 78.31 178 GLU A C 1
ATOM 1437 O O . GLU A 1 178 ? 17.793 -7.233 -42.346 1.00 78.31 178 GLU A O 1
ATOM 1442 N N . TRP A 1 179 ? 16.505 -5.546 -43.001 1.00 86.31 179 TRP A N 1
ATOM 1443 C CA . TRP A 1 179 ? 16.357 -5.003 -41.649 1.00 86.31 179 TRP A CA 1
ATOM 1444 C C . TRP A 1 179 ? 15.874 -6.062 -40.644 1.00 86.31 179 TRP A C 1
ATOM 1446 O O . TRP A 1 179 ? 16.441 -6.213 -39.561 1.00 86.31 179 TRP A O 1
ATOM 1456 N N . PHE A 1 180 ? 14.842 -6.831 -41.015 1.00 82.44 180 PHE A N 1
ATOM 1457 C CA . PHE A 1 180 ? 14.227 -7.820 -40.124 1.00 82.44 180 PHE A CA 1
ATOM 1458 C C . PHE A 1 180 ? 15.128 -9.039 -39.896 1.00 82.44 180 PHE A C 1
ATOM 1460 O O . PHE A 1 180 ? 15.138 -9.597 -38.796 1.00 82.44 180 PHE A O 1
ATOM 1467 N N . THR A 1 181 ? 15.907 -9.445 -40.903 1.00 82.19 181 THR A N 1
ATOM 1468 C CA . THR A 1 181 ? 16.851 -10.562 -40.782 1.00 82.19 181 THR A CA 1
ATOM 1469 C C . THR A 1 181 ? 18.006 -10.177 -39.862 1.00 82.19 181 THR A C 1
ATOM 1471 O O . THR A 1 181 ? 18.251 -10.892 -38.890 1.00 82.19 181 THR A O 1
ATOM 1474 N N . VAL A 1 182 ? 18.633 -9.013 -40.068 1.00 83.94 182 VAL A N 1
ATOM 1475 C CA . VAL A 1 182 ? 19.699 -8.490 -39.192 1.00 83.94 182 VAL A CA 1
ATOM 1476 C C . VAL A 1 182 ? 19.206 -8.340 -37.749 1.00 83.94 182 VAL A C 1
ATOM 1478 O O . VAL A 1 182 ? 19.855 -8.818 -36.819 1.00 83.94 182 VAL A O 1
ATOM 1481 N N . TRP A 1 183 ? 18.027 -7.744 -37.549 1.00 85.88 183 TRP A N 1
ATOM 1482 C CA . TRP A 1 183 ? 17.411 -7.596 -36.228 1.00 85.88 183 TRP A CA 1
ATOM 1483 C C . TRP A 1 183 ? 17.222 -8.941 -35.506 1.00 85.88 183 TRP A C 1
ATOM 1485 O O . TRP A 1 183 ? 17.623 -9.083 -34.349 1.00 85.88 183 TRP A O 1
ATOM 1495 N N . ASN A 1 184 ? 16.648 -9.944 -36.181 1.00 84.44 184 ASN A N 1
ATOM 1496 C CA . ASN A 1 184 ? 16.400 -11.257 -35.580 1.00 84.44 184 ASN A CA 1
ATOM 1497 C C . ASN A 1 184 ? 17.692 -11.973 -35.184 1.00 84.44 184 ASN A C 1
ATOM 1499 O O . ASN A 1 184 ? 17.730 -12.612 -34.132 1.00 84.44 184 ASN A O 1
ATOM 1503 N N . TRP A 1 185 ? 18.745 -11.859 -35.995 1.00 81.62 185 TRP A N 1
ATOM 1504 C CA . TRP A 1 185 ? 20.057 -12.423 -35.679 1.00 81.62 185 TRP A CA 1
ATOM 1505 C C . TRP A 1 185 ? 20.676 -11.765 -34.443 1.00 81.62 185 TRP A C 1
ATOM 1507 O O . TRP A 1 185 ? 21.057 -12.469 -33.506 1.00 81.62 185 TRP A O 1
ATOM 1517 N N . LEU A 1 186 ? 20.695 -10.429 -34.384 1.00 84.44 186 LEU A N 1
ATOM 1518 C CA . LEU A 1 186 ? 21.227 -9.684 -33.236 1.00 84.44 186 LEU A CA 1
ATOM 1519 C C . LEU A 1 186 ? 20.464 -9.987 -31.941 1.00 84.44 186 LEU A C 1
ATOM 1521 O O . LEU A 1 186 ? 21.067 -10.131 -30.875 1.00 84.44 186 LEU A O 1
ATOM 1525 N N . ILE A 1 187 ? 19.140 -10.131 -32.026 1.00 84.25 187 ILE A N 1
ATOM 1526 C CA . ILE A 1 187 ? 18.313 -10.461 -30.867 1.00 84.25 187 ILE A CA 1
ATOM 1527 C C . ILE A 1 187 ? 18.524 -11.896 -30.398 1.00 84.25 187 ILE A C 1
ATOM 1529 O O . ILE A 1 187 ? 18.730 -12.097 -29.202 1.00 84.25 187 ILE A O 1
ATOM 1533 N N . ARG A 1 188 ? 18.551 -12.881 -31.302 1.00 81.06 188 ARG A N 1
ATOM 1534 C CA . ARG A 1 188 ? 18.865 -14.275 -30.944 1.00 81.06 188 ARG A CA 1
ATOM 1535 C C . ARG A 1 188 ? 20.236 -14.386 -30.283 1.00 81.06 188 ARG A C 1
ATOM 1537 O O . ARG A 1 188 ? 20.360 -15.050 -29.257 1.00 81.06 188 ARG A O 1
ATOM 1544 N N . LEU A 1 189 ? 21.231 -13.674 -30.814 1.00 77.81 189 LEU A N 1
ATOM 1545 C CA . LEU A 1 189 ? 22.561 -13.593 -30.215 1.00 77.81 189 LEU A CA 1
ATOM 1546 C C . LEU A 1 189 ? 22.491 -13.010 -28.794 1.00 77.81 189 LEU A C 1
ATOM 1548 O O . LEU A 1 189 ? 23.063 -13.571 -27.862 1.00 77.81 189 LEU A O 1
ATOM 1552 N N . SER A 1 190 ? 21.731 -11.928 -28.591 1.00 80.50 190 SER A N 1
ATOM 1553 C CA . SER A 1 190 ? 21.551 -11.325 -27.263 1.00 80.50 190 SER A CA 1
ATOM 1554 C C . SER A 1 190 ? 20.824 -12.236 -26.260 1.00 80.50 190 SER A C 1
ATOM 1556 O O . SER A 1 190 ? 21.213 -12.289 -25.092 1.00 80.50 190 SER A O 1
ATOM 1558 N N . GLU A 1 191 ? 19.817 -12.996 -26.705 1.00 77.19 191 GLU A N 1
ATOM 1559 C CA . GLU A 1 191 ? 19.071 -13.962 -25.887 1.00 77.19 191 GLU A CA 1
ATOM 1560 C C . GLU A 1 191 ? 19.989 -15.078 -25.391 1.00 77.19 191 GLU A C 1
ATOM 1562 O O . GLU A 1 191 ? 20.007 -15.396 -24.200 1.00 77.19 191 GLU A O 1
ATOM 1567 N N . GLN A 1 192 ? 20.809 -15.624 -26.282 1.00 71.94 192 GLN A N 1
ATOM 1568 C CA . GLN A 1 192 ? 21.749 -16.693 -25.959 1.00 71.94 192 GLN A CA 1
ATOM 1569 C C . GLN A 1 192 ? 22.850 -16.211 -25.009 1.00 71.94 192 GLN A C 1
ATOM 1571 O O . GLN A 1 192 ? 23.134 -16.876 -24.011 1.00 71.94 192 GLN A O 1
ATOM 1576 N N . LEU A 1 193 ? 23.389 -15.008 -25.241 1.00 71.06 193 LEU A N 1
ATOM 1577 C CA . LEU A 1 193 ? 24.327 -14.370 -24.317 1.00 71.06 193 LEU A CA 1
ATOM 1578 C C . LEU A 1 193 ? 23.692 -14.150 -22.941 1.00 71.06 193 LEU A C 1
ATOM 1580 O O . LEU A 1 193 ? 24.374 -14.303 -21.933 1.00 71.06 193 LEU A O 1
ATOM 1584 N N . SER A 1 194 ? 22.399 -13.816 -22.867 1.00 68.06 194 SER A N 1
ATOM 1585 C CA . SER A 1 194 ? 21.697 -13.588 -21.598 1.00 68.06 194 SER A CA 1
ATOM 1586 C C . SER A 1 194 ? 21.582 -14.854 -20.731 1.00 68.06 194 SER A C 1
ATOM 1588 O O . SER A 1 194 ? 21.754 -14.756 -19.513 1.00 68.06 194 SER A O 1
ATOM 1590 N N . LEU A 1 195 ? 21.397 -16.030 -21.352 1.00 65.88 195 LEU A N 1
ATOM 1591 C CA . LEU A 1 195 ? 21.189 -17.333 -20.698 1.00 65.88 195 LEU A CA 1
ATOM 1592 C C . LEU A 1 195 ? 22.468 -17.976 -20.134 1.00 65.88 195 LEU A C 1
ATOM 1594 O O . LEU 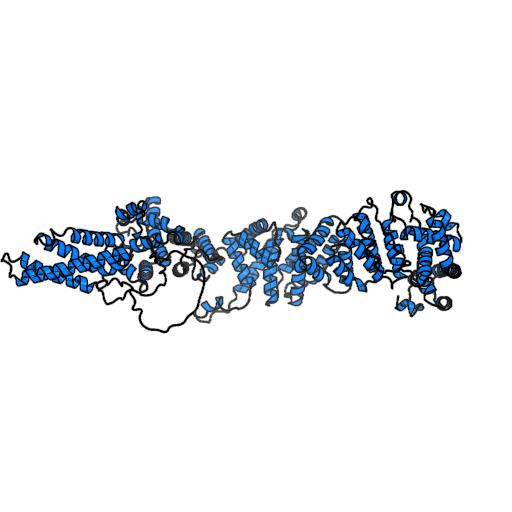A 1 195 ? 22.379 -18.973 -19.423 1.00 65.88 195 LEU A O 1
ATOM 1598 N N . GLY A 1 196 ? 23.650 -17.411 -20.406 1.00 56.09 196 GLY A N 1
ATOM 1599 C CA . GLY A 1 196 ? 24.915 -17.899 -19.844 1.00 56.09 196 GLY A CA 1
ATOM 1600 C C . GLY A 1 196 ? 25.350 -19.277 -20.351 1.00 56.09 196 GLY A C 1
ATOM 1601 O O . GLY A 1 196 ? 26.211 -19.896 -19.732 1.00 56.09 196 GLY A O 1
ATOM 1602 N N . VAL A 1 197 ? 24.775 -19.754 -21.458 1.00 51.38 197 VAL A N 1
ATOM 1603 C CA . VAL A 1 197 ? 25.224 -20.982 -22.121 1.00 51.38 197 VAL A CA 1
ATOM 1604 C C . VAL A 1 197 ? 26.618 -20.731 -22.689 1.00 51.38 197 VAL A C 1
ATOM 1606 O O . VAL A 1 197 ? 26.849 -19.718 -23.354 1.00 51.38 197 VAL A O 1
ATOM 1609 N N . THR A 1 198 ? 27.562 -21.631 -22.411 1.00 44.50 198 THR A N 1
ATOM 1610 C CA . THR A 1 198 ? 28.878 -21.604 -23.049 1.00 44.50 198 THR A CA 1
ATOM 1611 C C . THR A 1 198 ? 28.674 -21.684 -24.556 1.00 44.50 198 THR A C 1
ATOM 1613 O O . THR A 1 198 ? 28.087 -22.634 -25.071 1.00 44.50 198 THR A O 1
ATOM 1616 N N . VAL A 1 199 ? 29.162 -20.663 -25.257 1.00 46.66 199 VAL A N 1
ATOM 1617 C CA . VAL A 1 199 ? 28.944 -20.430 -26.688 1.00 46.66 199 VAL A CA 1
ATOM 1618 C C . VAL A 1 199 ? 29.423 -21.549 -27.652 1.00 46.66 199 VAL A C 1
ATOM 1620 O O . VAL A 1 199 ? 28.940 -21.539 -28.785 1.00 46.66 199 VAL A O 1
ATOM 1623 N N . PRO A 1 200 ? 30.268 -22.552 -27.296 1.00 38.47 200 PRO A N 1
ATOM 1624 C CA . PRO A 1 200 ? 30.707 -23.543 -28.284 1.00 38.47 200 PRO A CA 1
ATOM 1625 C C . PRO A 1 200 ? 29.592 -24.419 -28.880 1.00 38.47 200 PRO A C 1
ATOM 1627 O O . PRO A 1 200 ? 29.705 -24.826 -30.031 1.00 38.47 200 PRO A O 1
ATOM 1630 N N . GLU A 1 201 ? 28.515 -24.718 -28.143 1.00 35.38 201 GLU A N 1
ATOM 1631 C CA . GLU A 1 201 ? 27.556 -25.768 -28.550 1.00 35.38 201 GLU A CA 1
ATOM 1632 C C . GLU A 1 201 ? 26.375 -25.285 -29.414 1.00 35.38 201 GLU A C 1
ATOM 1634 O O . GLU A 1 201 ? 25.617 -26.096 -29.943 1.00 35.38 201 GLU A O 1
ATOM 1639 N N . ILE A 1 202 ? 26.179 -23.976 -29.596 1.00 42.00 202 ILE A N 1
ATOM 1640 C CA . ILE A 1 202 ? 24.864 -23.463 -30.030 1.00 42.00 202 ILE A CA 1
ATOM 1641 C C . ILE A 1 202 ? 24.730 -23.303 -31.557 1.00 42.00 202 ILE A C 1
ATOM 1643 O O . ILE A 1 202 ? 23.619 -23.357 -32.094 1.00 42.00 202 ILE A O 1
ATOM 1647 N N . LEU A 1 203 ? 25.828 -23.175 -32.302 1.00 41.50 203 LEU A N 1
ATOM 1648 C CA . LEU A 1 203 ? 25.765 -22.821 -33.732 1.00 41.50 203 LEU A CA 1
ATOM 1649 C C . LEU A 1 203 ? 25.518 -23.978 -34.695 1.00 41.50 203 LEU A C 1
ATOM 1651 O O . LEU A 1 203 ? 25.145 -23.730 -35.837 1.00 41.50 203 LEU A O 1
ATOM 1655 N N . HIS A 1 204 ? 25.586 -25.223 -34.226 1.00 38.19 204 HIS A N 1
ATOM 1656 C CA . HIS A 1 204 ? 25.075 -26.357 -34.998 1.00 38.19 204 HIS A CA 1
ATOM 1657 C C . HIS A 1 204 ? 23.537 -26.394 -35.069 1.00 38.19 204 HIS A C 1
ATOM 1659 O O . HIS A 1 204 ? 22.990 -27.087 -35.919 1.00 38.19 204 HIS A O 1
ATOM 1665 N N . SER A 1 205 ? 22.823 -25.648 -34.213 1.00 35.66 205 SER A N 1
ATOM 1666 C CA . SER A 1 205 ? 21.355 -25.729 -34.116 1.00 35.66 205 SER A CA 1
ATOM 1667 C C . SER A 1 205 ? 20.585 -24.652 -34.895 1.00 35.66 205 SER A C 1
ATOM 1669 O O . SER A 1 205 ? 19.404 -24.838 -35.180 1.00 35.66 205 SER A O 1
ATOM 1671 N N . CYS A 1 206 ? 21.227 -23.535 -35.268 1.00 36.22 206 CYS A N 1
ATOM 1672 C CA . CYS A 1 206 ? 20.572 -22.462 -36.037 1.00 36.22 206 CYS A CA 1
ATOM 1673 C C . CYS A 1 206 ? 20.573 -22.697 -37.557 1.00 36.22 206 CYS A C 1
ATOM 1675 O O . CYS A 1 206 ? 19.835 -22.014 -38.262 1.00 36.22 206 CYS A O 1
ATOM 1677 N N . GLY A 1 207 ? 21.345 -23.672 -38.046 1.00 36.44 207 GLY A N 1
ATOM 1678 C CA . GLY A 1 207 ? 21.293 -24.169 -39.421 1.00 36.44 207 GLY A CA 1
ATOM 1679 C C . GLY A 1 207 ? 20.607 -25.531 -39.469 1.00 36.44 207 GLY A C 1
ATOM 1680 O O . GLY A 1 207 ? 21.272 -26.558 -39.476 1.00 36.44 207 GLY A O 1
ATOM 1681 N N . THR A 1 208 ? 19.274 -25.555 -39.472 1.00 30.89 208 THR A N 1
ATOM 1682 C CA . THR A 1 208 ? 18.504 -26.759 -39.834 1.00 30.89 208 THR A CA 1
ATOM 1683 C C . THR A 1 208 ? 17.768 -26.535 -41.153 1.00 30.89 208 THR A C 1
ATOM 1685 O O . THR A 1 208 ? 16.550 -26.633 -41.244 1.00 30.89 208 THR A O 1
ATOM 1688 N N . SER A 1 209 ? 18.537 -26.248 -42.199 1.00 29.72 209 SER A N 1
ATOM 1689 C CA . SER A 1 209 ? 18.205 -26.554 -43.592 1.00 29.72 209 SER A CA 1
ATOM 1690 C C . SER A 1 209 ? 19.205 -27.614 -44.051 1.00 29.72 209 SER A C 1
ATOM 1692 O O . SER A 1 209 ? 20.408 -27.393 -44.155 1.00 29.72 209 SER A O 1
ATOM 1694 N N . SER A 1 210 ? 18.711 -28.834 -44.232 1.00 30.92 210 SER A N 1
ATOM 1695 C CA . SER A 1 210 ? 19.471 -30.001 -44.673 1.00 30.92 210 SER A CA 1
ATOM 1696 C C . SER A 1 210 ? 19.815 -29.911 -46.166 1.00 30.92 210 SER A C 1
ATOM 1698 O O . SER A 1 210 ? 19.263 -30.649 -46.981 1.00 30.92 210 SER A O 1
ATOM 1700 N N . SER A 1 211 ? 20.728 -29.017 -46.530 1.00 28.16 211 SER A N 1
ATOM 1701 C CA . SER A 1 211 ? 21.397 -29.010 -47.832 1.00 28.16 211 SER A CA 1
ATOM 1702 C C . SER A 1 211 ? 22.851 -28.608 -47.626 1.00 28.16 211 SER A C 1
ATOM 1704 O O . SER A 1 211 ? 23.133 -27.530 -47.114 1.00 28.16 211 SER A O 1
ATOM 1706 N N . ALA A 1 212 ? 23.771 -29.488 -48.014 1.00 29.38 212 ALA A N 1
ATOM 1707 C CA . ALA A 1 212 ? 25.207 -29.396 -47.752 1.00 29.38 212 ALA A CA 1
ATOM 1708 C C . ALA A 1 212 ? 25.944 -28.224 -48.446 1.00 29.38 212 ALA A C 1
ATOM 1710 O O . ALA A 1 212 ? 27.168 -28.191 -48.407 1.00 29.38 212 ALA A O 1
ATOM 1711 N N . ASP A 1 213 ? 25.220 -27.262 -49.029 1.00 30.00 213 ASP A N 1
ATOM 1712 C CA . ASP A 1 213 ? 25.767 -26.132 -49.791 1.00 30.00 213 ASP A CA 1
ATOM 1713 C C . ASP A 1 213 ? 25.334 -24.744 -49.271 1.00 30.00 213 ASP A C 1
ATOM 1715 O O . ASP A 1 213 ? 25.718 -23.731 -49.855 1.00 30.00 213 ASP A O 1
ATOM 1719 N N . GLU A 1 214 ? 24.588 -24.647 -48.160 1.00 31.81 214 GLU A N 1
ATOM 1720 C CA . GLU A 1 214 ? 24.375 -23.344 -47.509 1.00 31.81 214 GLU A CA 1
ATOM 1721 C C . GLU A 1 214 ? 25.575 -22.966 -46.622 1.00 31.81 214 GLU A C 1
ATOM 1723 O O . GLU A 1 214 ? 26.135 -23.831 -45.938 1.00 31.81 214 GLU A O 1
ATOM 1728 N N . PRO A 1 215 ? 26.000 -21.685 -46.604 1.00 34.84 215 PRO A N 1
ATOM 1729 C CA . PRO A 1 215 ? 27.121 -21.235 -45.791 1.00 34.84 215 PRO A CA 1
ATOM 1730 C C . PRO A 1 215 ? 26.775 -21.389 -44.305 1.00 34.84 215 PRO A C 1
ATOM 1732 O O . PRO A 1 215 ? 26.131 -20.541 -43.693 1.00 34.84 215 PRO A O 1
ATOM 1735 N N . GLY A 1 216 ? 27.207 -22.498 -43.708 1.00 35.94 216 GLY A N 1
ATOM 1736 C CA . GLY A 1 216 ? 27.202 -22.691 -42.265 1.00 35.94 216 GLY A CA 1
ATOM 1737 C C . GLY A 1 216 ? 28.176 -21.706 -41.626 1.00 35.94 216 GLY A C 1
ATOM 1738 O O . GLY A 1 216 ? 29.365 -21.990 -41.508 1.00 35.94 216 GLY A O 1
ATOM 1739 N N . PHE A 1 217 ? 27.689 -20.523 -41.260 1.00 45.06 217 PHE A N 1
ATOM 1740 C CA . PHE A 1 217 ? 28.498 -19.487 -40.625 1.00 45.06 217 PHE A CA 1
ATOM 1741 C C . PHE A 1 217 ? 28.912 -19.930 -39.207 1.00 45.06 217 PHE A C 1
ATOM 1743 O O . PHE A 1 217 ? 28.098 -19.979 -38.280 1.00 45.06 217 PHE A O 1
ATOM 1750 N N . LEU A 1 218 ? 30.189 -20.288 -39.039 1.00 39.69 218 LEU A N 1
ATOM 1751 C CA . LEU A 1 218 ? 30.774 -20.777 -37.785 1.00 39.69 218 LEU A CA 1
ATOM 1752 C C . LEU A 1 218 ? 31.100 -19.616 -36.825 1.00 39.69 218 LEU A C 1
ATOM 1754 O O . LEU A 1 218 ? 32.248 -19.202 -36.684 1.00 39.69 218 LEU A O 1
ATOM 1758 N N . PHE A 1 219 ? 30.107 -19.107 -36.099 1.00 45.44 219 PHE A N 1
ATOM 1759 C CA . PHE A 1 219 ? 30.294 -18.019 -35.120 1.00 45.44 219 PHE A CA 1
ATOM 1760 C C . PHE A 1 219 ? 30.781 -18.469 -33.725 1.00 45.44 219 PHE A C 1
ATOM 1762 O O . PHE A 1 219 ? 30.145 -18.158 -32.723 1.00 45.44 219 PHE A O 1
ATOM 1769 N N . SER A 1 220 ? 31.893 -19.195 -33.577 1.00 41.88 220 SER A N 1
ATOM 1770 C CA . SER A 1 220 ? 32.386 -19.438 -32.204 1.00 41.88 220 SER A CA 1
ATOM 1771 C C . SER A 1 220 ? 32.967 -18.141 -31.609 1.00 41.88 220 SER A C 1
ATOM 1773 O O . SER A 1 220 ? 33.947 -17.584 -32.110 1.00 41.88 220 SER A O 1
ATOM 1775 N N . LEU A 1 221 ? 32.306 -17.607 -30.576 1.00 46.53 221 LEU A N 1
ATOM 1776 C CA . LEU A 1 221 ? 32.846 -16.531 -29.745 1.00 46.53 221 LEU A CA 1
ATOM 1777 C C . LEU A 1 221 ? 33.909 -17.140 -28.831 1.00 46.53 221 LEU A C 1
ATOM 1779 O O . LEU A 1 221 ? 33.624 -18.084 -28.090 1.00 46.53 221 LEU A O 1
ATOM 1783 N N . SER A 1 222 ? 35.129 -16.608 -28.886 1.00 44.31 222 SER A N 1
ATOM 1784 C CA . SER A 1 222 ? 36.203 -17.025 -27.990 1.00 44.31 222 SER A CA 1
ATOM 1785 C C . SER A 1 222 ? 35.849 -16.740 -26.532 1.00 44.31 222 SER A C 1
ATOM 1787 O O . SER A 1 222 ? 35.143 -15.786 -26.201 1.00 44.31 222 SER A O 1
ATOM 1789 N N . THR A 1 223 ? 36.384 -17.571 -25.641 1.00 45.12 223 THR A N 1
ATOM 1790 C CA . THR A 1 223 ? 36.213 -17.513 -24.181 1.00 45.12 223 THR A CA 1
ATOM 1791 C C . THR A 1 223 ? 36.746 -16.229 -23.526 1.00 45.12 223 THR A C 1
ATOM 1793 O O . THR A 1 223 ? 36.626 -16.084 -22.314 1.00 45.12 223 THR A O 1
ATOM 1796 N N . GLU A 1 224 ? 37.335 -15.310 -24.299 1.00 46.09 224 GLU A N 1
ATOM 1797 C CA . GLU A 1 224 ? 38.050 -14.125 -23.809 1.00 46.09 224 GLU A CA 1
ATOM 1798 C C . GLU A 1 224 ? 37.349 -12.787 -24.093 1.00 46.09 224 GLU A C 1
ATOM 1800 O O . GLU A 1 224 ? 37.702 -11.783 -23.474 1.00 46.09 224 GLU A O 1
ATOM 1805 N N . LEU A 1 225 ? 36.351 -12.732 -24.987 1.00 56.69 225 LEU A N 1
ATOM 1806 C CA . LEU A 1 225 ? 35.651 -11.474 -25.263 1.00 56.69 225 LEU A CA 1
ATOM 1807 C C . LEU A 1 225 ? 34.704 -11.128 -24.102 1.00 56.69 225 LEU A C 1
ATOM 1809 O O . LEU A 1 225 ? 33.802 -11.903 -23.776 1.00 56.69 225 LEU A O 1
ATOM 1813 N N . ASP A 1 226 ? 34.873 -9.944 -23.500 1.00 63.69 226 ASP A N 1
ATOM 1814 C CA . ASP A 1 226 ? 33.990 -9.474 -22.428 1.00 63.69 226 ASP A CA 1
ATOM 1815 C C . ASP A 1 226 ? 32.542 -9.416 -22.942 1.00 63.69 226 ASP A C 1
ATOM 1817 O O . ASP A 1 226 ? 32.174 -8.600 -23.793 1.00 63.69 226 ASP A O 1
ATOM 1821 N N . ARG A 1 227 ? 31.700 -10.304 -22.406 1.00 70.38 227 ARG A N 1
ATOM 1822 C CA . ARG A 1 227 ? 30.265 -10.404 -22.699 1.00 70.38 227 ARG A CA 1
ATOM 1823 C C . ARG A 1 227 ? 29.570 -9.039 -22.641 1.00 70.38 227 ARG A C 1
ATOM 1825 O O . ARG A 1 227 ? 28.641 -8.797 -23.412 1.00 70.38 227 ARG A O 1
ATOM 1832 N N . ASN A 1 228 ? 30.005 -8.143 -21.755 1.00 72.38 228 ASN A N 1
ATOM 1833 C CA . ASN A 1 228 ? 29.428 -6.804 -21.629 1.00 72.38 228 ASN A CA 1
ATOM 1834 C C . ASN A 1 228 ? 29.791 -5.894 -22.809 1.00 72.38 228 ASN A C 1
ATOM 1836 O O . ASN A 1 228 ? 28.938 -5.141 -23.281 1.00 72.38 228 ASN A O 1
ATOM 1840 N N . LEU A 1 229 ? 31.022 -5.991 -23.316 1.00 76.69 229 LEU A N 1
ATOM 1841 C CA . LEU A 1 229 ? 31.486 -5.237 -24.480 1.00 76.69 229 LEU A CA 1
ATOM 1842 C C . LEU A 1 229 ? 30.725 -5.656 -25.742 1.00 76.69 229 LEU A C 1
ATOM 1844 O O . LEU A 1 229 ? 30.274 -4.804 -26.508 1.00 76.69 229 LEU A O 1
ATOM 1848 N N . LEU A 1 230 ? 30.516 -6.961 -25.929 1.00 79.12 230 LEU A N 1
ATOM 1849 C CA . LEU A 1 230 ? 29.737 -7.482 -27.051 1.00 79.12 230 LEU A CA 1
ATOM 1850 C C . LEU A 1 230 ? 28.275 -7.019 -26.993 1.00 79.12 230 LEU A C 1
ATOM 1852 O O . LEU A 1 230 ? 27.741 -6.535 -27.990 1.00 79.12 230 LEU A O 1
ATOM 1856 N N . LEU A 1 231 ? 27.640 -7.094 -25.817 1.00 80.75 231 LEU A N 1
ATOM 1857 C CA . LEU A 1 231 ? 26.281 -6.581 -25.619 1.00 80.75 231 LEU A CA 1
ATOM 1858 C C . LEU A 1 231 ? 26.192 -5.077 -25.916 1.00 80.75 231 LEU A C 1
ATOM 1860 O O . LEU A 1 231 ? 25.251 -4.650 -26.578 1.00 80.75 231 LEU A O 1
ATOM 1864 N N . HIS A 1 232 ? 27.182 -4.279 -25.509 1.00 82.25 232 HIS A N 1
ATOM 1865 C CA . HIS A 1 232 ? 27.221 -2.849 -25.822 1.00 82.25 232 HIS A CA 1
ATOM 1866 C C . HIS A 1 232 ? 27.297 -2.578 -27.337 1.00 82.25 232 HIS A C 1
ATOM 1868 O O . HIS A 1 232 ? 26.631 -1.680 -27.853 1.00 82.25 232 HIS A O 1
ATOM 1874 N N . ARG A 1 233 ? 28.074 -3.372 -28.083 1.00 84.56 233 ARG A N 1
ATOM 1875 C CA . ARG A 1 233 ? 28.174 -3.255 -29.549 1.00 84.56 233 ARG A CA 1
ATOM 1876 C C . ARG A 1 233 ? 26.888 -3.672 -30.259 1.00 84.56 233 ARG A C 1
ATOM 1878 O O . ARG A 1 233 ? 26.466 -2.996 -31.200 1.00 84.56 233 ARG A O 1
ATOM 1885 N N . ILE A 1 234 ? 26.245 -4.746 -29.792 1.00 86.06 234 ILE A N 1
ATOM 1886 C CA . ILE A 1 234 ? 24.922 -5.166 -30.276 1.00 86.06 234 ILE A CA 1
ATOM 1887 C C . ILE A 1 234 ? 23.910 -4.037 -30.037 1.00 86.06 234 ILE A C 1
ATOM 1889 O O . ILE A 1 234 ? 23.200 -3.653 -30.964 1.00 86.06 234 ILE A O 1
ATOM 1893 N N . GLU A 1 235 ? 23.898 -3.445 -28.838 1.00 87.00 235 GLU A N 1
ATOM 1894 C CA . GLU A 1 235 ? 23.025 -2.316 -28.501 1.00 87.00 235 GLU A CA 1
ATOM 1895 C C . GLU A 1 235 ? 23.228 -1.127 -29.450 1.00 87.00 235 GLU A C 1
ATOM 1897 O O . GLU A 1 235 ? 22.260 -0.600 -30.000 1.00 87.00 235 GLU A O 1
ATOM 1902 N N . GLY A 1 236 ? 24.479 -0.717 -29.677 1.00 84.75 236 GLY A N 1
ATOM 1903 C CA . GLY A 1 236 ? 24.800 0.385 -30.585 1.00 84.75 236 GLY A CA 1
ATOM 1904 C C . GLY A 1 236 ? 24.409 0.098 -32.037 1.00 84.75 236 GLY A C 1
ATOM 1905 O O . GLY A 1 236 ? 23.880 0.974 -32.719 1.00 84.75 236 GLY A O 1
ATOM 1906 N N . THR A 1 237 ? 24.571 -1.145 -32.493 1.00 87.44 237 THR A N 1
ATOM 1907 C CA . THR A 1 237 ? 24.185 -1.553 -33.853 1.00 87.44 237 THR A CA 1
ATOM 1908 C C . THR A 1 237 ? 22.673 -1.511 -34.033 1.00 87.44 237 THR A C 1
ATOM 1910 O O . THR A 1 237 ? 22.179 -0.970 -35.022 1.00 87.44 237 THR A O 1
ATOM 1913 N N . ILE A 1 238 ? 21.924 -2.013 -33.048 1.00 88.19 238 ILE A N 1
ATOM 1914 C CA . ILE A 1 238 ? 20.462 -1.923 -33.025 1.00 88.19 238 ILE A CA 1
ATOM 1915 C C . ILE A 1 238 ? 20.009 -0.456 -32.998 1.00 88.19 238 ILE A C 1
ATOM 1917 O O . ILE A 1 238 ? 19.051 -0.097 -33.684 1.00 88.19 238 ILE A O 1
ATOM 1921 N N . ARG A 1 239 ? 20.696 0.411 -32.243 1.00 87.56 239 ARG A N 1
ATOM 1922 C CA . ARG A 1 239 ? 20.408 1.852 -32.213 1.00 87.56 239 ARG A CA 1
ATOM 1923 C C . ARG A 1 239 ? 20.556 2.467 -33.609 1.00 87.56 239 ARG A C 1
ATOM 1925 O O . ARG A 1 239 ? 19.636 3.144 -34.065 1.00 87.56 239 ARG A O 1
ATOM 1932 N N . SER A 1 240 ? 21.643 2.173 -34.325 1.00 84.19 240 SER A N 1
ATOM 1933 C CA . SER A 1 240 ? 21.820 2.598 -35.724 1.00 84.19 240 SER A CA 1
ATOM 1934 C C . SER A 1 240 ? 20.731 2.047 -36.648 1.00 84.19 240 SER A C 1
ATOM 1936 O O . SER A 1 240 ? 20.229 2.771 -37.506 1.00 84.19 240 SER A O 1
ATOM 1938 N N . LEU A 1 241 ? 20.322 0.795 -36.445 1.00 85.56 241 LEU A N 1
ATOM 1939 C CA . LEU A 1 241 ? 19.281 0.121 -37.220 1.00 85.56 241 LEU A CA 1
ATOM 1940 C C . LEU A 1 241 ? 17.887 0.764 -37.021 1.00 85.56 241 LEU A C 1
ATOM 1942 O O . LEU A 1 241 ? 17.115 0.901 -37.975 1.00 85.56 241 LEU A O 1
ATOM 1946 N N . LEU A 1 242 ? 17.572 1.211 -35.800 1.00 85.06 242 LEU A N 1
ATOM 1947 C CA . LEU A 1 242 ? 16.336 1.937 -35.479 1.00 85.06 242 LEU A CA 1
ATOM 1948 C C . LEU A 1 242 ? 16.307 3.361 -36.041 1.00 85.06 242 LEU A C 1
ATOM 1950 O O . LEU A 1 242 ? 15.252 3.805 -36.491 1.00 85.06 242 LEU A O 1
ATOM 1954 N N . LEU A 1 243 ? 17.446 4.063 -36.063 1.00 82.62 243 LEU A N 1
ATOM 1955 C CA . LEU A 1 243 ? 17.538 5.408 -36.649 1.00 82.62 243 LEU A CA 1
ATOM 1956 C C . LEU A 1 243 ? 17.187 5.425 -38.146 1.00 82.62 243 LEU A C 1
ATOM 1958 O O . LEU A 1 243 ? 16.736 6.450 -38.652 1.00 82.62 243 LEU A O 1
ATOM 1962 N N . VAL A 1 244 ? 17.390 4.308 -38.851 1.00 79.50 244 VAL A N 1
ATOM 1963 C CA . VAL A 1 244 ? 17.069 4.169 -40.281 1.00 79.50 244 VAL A CA 1
ATOM 1964 C C . VAL A 1 244 ? 15.604 3.778 -40.502 1.00 79.50 244 VAL A C 1
ATOM 1966 O O . VAL A 1 244 ? 14.953 4.315 -41.398 1.00 79.50 244 VAL A O 1
ATOM 1969 N N . CYS A 1 245 ? 15.067 2.857 -39.695 1.00 79.94 245 CYS A N 1
ATOM 1970 C CA . CYS A 1 245 ? 13.694 2.355 -39.822 1.00 79.94 245 CYS A CA 1
ATOM 1971 C C . CYS A 1 245 ? 12.906 2.521 -38.506 1.00 79.94 245 CYS A C 1
ATOM 1973 O O . CYS A 1 245 ? 12.668 1.542 -37.791 1.00 79.94 245 CYS A O 1
ATOM 1975 N N . PRO A 1 246 ? 12.421 3.740 -38.202 1.00 79.94 246 PRO A N 1
ATOM 1976 C CA . PRO A 1 246 ? 11.749 4.040 -36.936 1.00 79.94 246 PRO A CA 1
ATOM 1977 C C . PRO A 1 246 ? 10.391 3.341 -36.758 1.00 79.94 246 PRO A C 1
ATOM 1979 O O . PRO A 1 246 ? 9.908 3.210 -35.633 1.00 79.94 246 PRO A O 1
ATOM 1982 N N . ASN A 1 247 ? 9.773 2.845 -37.834 1.00 82.81 247 ASN A N 1
ATOM 1983 C CA . ASN A 1 247 ? 8.468 2.172 -37.781 1.00 82.81 247 ASN A CA 1
ATOM 1984 C C . ASN A 1 247 ? 8.466 0.932 -36.870 1.00 82.81 247 ASN A C 1
ATOM 1986 O O . ASN A 1 247 ? 7.432 0.573 -36.309 1.00 82.81 247 ASN A O 1
ATOM 1990 N N . TYR A 1 248 ? 9.624 0.296 -36.684 1.00 83.94 248 TYR A N 1
ATOM 1991 C CA . TYR A 1 248 ? 9.761 -0.904 -35.861 1.00 83.94 248 TYR A CA 1
ATOM 1992 C C . TYR A 1 248 ? 10.057 -0.617 -34.381 1.00 83.94 248 TYR A C 1
ATOM 1994 O O . TYR A 1 248 ? 10.179 -1.554 -33.594 1.00 83.94 248 TYR A O 1
ATOM 2002 N N . THR A 1 249 ? 10.119 0.653 -33.961 1.00 85.56 249 THR A N 1
ATOM 2003 C CA . THR A 1 249 ? 10.493 1.050 -32.589 1.00 85.56 249 THR A CA 1
ATOM 2004 C C . THR A 1 249 ? 9.634 0.367 -31.519 1.00 85.56 249 THR A C 1
ATOM 2006 O O . THR A 1 249 ? 10.166 -0.163 -30.545 1.00 85.56 249 THR A O 1
ATOM 2009 N N . ARG A 1 250 ? 8.308 0.290 -31.716 1.00 86.94 250 ARG A N 1
ATOM 2010 C CA . ARG A 1 250 ? 7.403 -0.397 -30.773 1.00 86.94 250 ARG A CA 1
ATOM 2011 C C . ARG A 1 250 ? 7.703 -1.898 -30.674 1.00 86.94 250 ARG A C 1
ATOM 2013 O O . ARG A 1 250 ? 7.739 -2.431 -29.572 1.00 86.94 250 ARG A O 1
ATOM 2020 N N . MET A 1 251 ? 7.971 -2.563 -31.803 1.00 88.50 251 MET A N 1
ATOM 2021 C CA . MET A 1 251 ? 8.329 -3.989 -31.835 1.00 88.50 251 MET A CA 1
ATOM 2022 C C . MET A 1 251 ? 9.635 -4.251 -31.075 1.00 88.50 251 MET A C 1
ATOM 2024 O O . MET A 1 251 ? 9.719 -5.203 -30.298 1.00 88.50 251 MET A O 1
ATOM 2028 N N . VAL A 1 252 ? 10.633 -3.384 -31.267 1.00 87.06 252 VAL A N 1
ATOM 2029 C CA . VAL A 1 252 ? 11.918 -3.468 -30.563 1.00 87.06 252 VAL A CA 1
ATOM 2030 C C . VAL A 1 252 ? 11.727 -3.320 -29.054 1.00 87.06 252 VAL A C 1
ATOM 2032 O O . VAL A 1 252 ? 12.228 -4.156 -28.305 1.00 87.06 252 VAL A O 1
ATOM 2035 N N . ILE A 1 253 ? 10.936 -2.338 -28.603 1.00 88.06 253 ILE A N 1
ATOM 2036 C CA . ILE A 1 253 ? 10.616 -2.161 -27.178 1.00 88.06 253 ILE A CA 1
ATOM 2037 C C . ILE A 1 253 ? 9.984 -3.432 -26.595 1.00 88.06 253 ILE A C 1
ATOM 2039 O O . ILE A 1 253 ? 10.459 -3.922 -25.572 1.00 88.06 253 ILE A O 1
ATOM 2043 N N . GLU A 1 254 ? 8.954 -4.001 -27.234 1.00 88.94 254 GLU A N 1
ATOM 2044 C CA . GLU A 1 254 ? 8.295 -5.220 -26.733 1.00 88.94 254 GLU A CA 1
ATOM 2045 C C . GLU A 1 254 ? 9.262 -6.405 -26.637 1.00 88.94 254 GLU A C 1
ATOM 2047 O O . GLU A 1 254 ? 9.264 -7.139 -25.644 1.00 88.94 254 GLU A O 1
ATOM 2052 N N . ARG A 1 255 ? 10.135 -6.584 -27.636 1.00 87.88 255 ARG A N 1
ATOM 2053 C CA . ARG A 1 255 ? 11.089 -7.695 -27.623 1.00 87.88 255 ARG A CA 1
ATOM 2054 C C . ARG A 1 255 ? 12.165 -7.502 -26.553 1.00 87.88 255 ARG A C 1
ATOM 2056 O O . ARG A 1 255 ? 12.413 -8.433 -25.787 1.00 87.88 255 ARG A O 1
ATOM 2063 N N . CYS A 1 256 ? 12.724 -6.302 -26.412 1.00 87.88 256 CYS A N 1
ATOM 2064 C CA . CYS A 1 256 ? 13.667 -5.974 -25.337 1.00 87.88 256 CYS A CA 1
ATOM 2065 C C . CYS A 1 256 ? 13.051 -6.169 -23.943 1.00 87.88 256 CYS A C 1
ATOM 2067 O O . CYS A 1 256 ? 13.726 -6.667 -23.042 1.00 87.88 256 CYS A O 1
ATOM 2069 N N . LEU A 1 257 ? 11.762 -5.853 -23.770 1.00 87.12 257 LEU A N 1
ATOM 2070 C CA . LEU A 1 257 ? 11.025 -6.115 -22.530 1.00 87.12 257 LEU A CA 1
ATOM 2071 C C . LEU A 1 257 ? 10.855 -7.610 -22.245 1.00 87.12 257 LEU A C 1
ATOM 2073 O O . LEU A 1 257 ? 10.911 -8.004 -21.084 1.00 87.12 257 LEU A O 1
ATOM 2077 N N . SER A 1 258 ? 10.664 -8.438 -23.276 1.00 86.38 258 SER A N 1
ATOM 2078 C CA . SER A 1 258 ? 10.528 -9.891 -23.108 1.00 86.38 258 SER A CA 1
ATOM 2079 C C . SER A 1 258 ? 11.839 -10.579 -22.706 1.00 86.38 258 SER A C 1
ATOM 2081 O O . SER A 1 258 ? 11.818 -11.516 -21.912 1.00 86.38 258 SER A O 1
ATOM 2083 N N . ILE A 1 259 ? 12.972 -10.086 -23.216 1.00 84.12 259 ILE A N 1
ATOM 2084 C CA . ILE A 1 259 ? 14.309 -10.658 -22.978 1.00 84.12 259 ILE A CA 1
ATOM 2085 C C . ILE A 1 259 ? 14.972 -10.032 -21.739 1.00 84.12 259 ILE A C 1
ATOM 2087 O O . ILE A 1 259 ? 15.845 -10.639 -21.123 1.00 84.12 259 ILE A O 1
ATOM 2091 N N . HIS A 1 260 ? 14.540 -8.826 -21.345 1.00 86.81 260 HIS A N 1
ATOM 2092 C CA . HIS A 1 260 ? 15.175 -7.991 -20.318 1.00 86.81 260 HIS A CA 1
ATOM 2093 C C . HIS A 1 260 ? 16.624 -7.619 -20.684 1.00 86.81 260 HIS A C 1
ATOM 2095 O O . HIS A 1 260 ? 17.534 -7.692 -19.856 1.00 86.81 260 HIS A O 1
ATOM 2101 N N . CYS A 1 261 ? 16.837 -7.177 -21.928 1.00 84.69 261 CYS A N 1
ATOM 2102 C CA . CYS A 1 261 ? 18.128 -6.702 -22.444 1.00 84.69 261 CYS A CA 1
ATOM 2103 C C . CYS A 1 261 ? 18.025 -5.288 -23.036 1.00 84.69 261 CYS A C 1
ATOM 2105 O O . CYS A 1 261 ? 16.961 -4.871 -23.486 1.00 84.69 261 CYS A O 1
ATOM 2107 N N . PHE A 1 262 ? 19.145 -4.557 -23.019 1.00 87.12 262 PHE A N 1
ATOM 2108 C CA . PHE A 1 262 ? 19.291 -3.202 -23.584 1.00 87.12 262 PHE A CA 1
ATOM 2109 C C . PHE A 1 262 ? 18.338 -2.141 -22.998 1.00 87.12 262 PHE A C 1
ATOM 2111 O O . PHE A 1 262 ? 17.545 -1.526 -23.713 1.00 87.12 262 PHE A O 1
ATOM 2118 N N . PRO A 1 263 ? 18.397 -1.890 -21.678 1.00 87.00 263 PRO A N 1
ATOM 2119 C CA . PRO A 1 263 ? 17.541 -0.889 -21.044 1.00 87.00 263 PRO A CA 1
ATOM 2120 C C . PRO A 1 263 ? 17.827 0.544 -21.528 1.00 87.00 263 PRO A C 1
ATOM 2122 O O . PRO A 1 263 ? 16.901 1.349 -21.563 1.00 87.00 263 PRO A O 1
ATOM 2125 N N . GLY A 1 264 ? 19.067 0.863 -21.928 1.00 86.50 264 GLY A N 1
ATOM 2126 C CA . GLY A 1 264 ? 19.426 2.172 -22.489 1.00 86.50 264 GLY A CA 1
ATOM 2127 C C . GLY A 1 264 ? 18.724 2.438 -23.817 1.00 86.50 264 GLY A C 1
ATOM 2128 O O . GLY A 1 264 ? 17.981 3.408 -23.930 1.00 86.50 264 GLY A O 1
ATOM 2129 N N . LEU A 1 265 ? 18.855 1.507 -24.762 1.00 88.19 265 LEU A N 1
ATOM 2130 C CA . LEU A 1 265 ? 18.121 1.511 -26.030 1.00 88.19 265 LEU A CA 1
ATOM 2131 C C . LEU A 1 265 ? 16.604 1.673 -25.857 1.00 88.19 265 LEU A C 1
ATOM 2133 O O . LEU A 1 265 ? 15.976 2.418 -26.604 1.00 88.19 265 LEU A O 1
ATOM 2137 N N . VAL A 1 266 ? 16.001 0.981 -24.885 1.00 89.56 266 VAL A N 1
ATOM 2138 C CA . VAL A 1 266 ? 14.558 1.099 -24.617 1.00 89.56 266 VAL A CA 1
ATOM 2139 C C . VAL A 1 266 ? 14.208 2.519 -24.183 1.00 89.56 266 VAL A C 1
ATOM 2141 O O . VAL A 1 266 ? 13.219 3.065 -24.657 1.00 89.56 266 VAL A O 1
ATOM 2144 N N . VAL A 1 267 ? 15.018 3.145 -23.327 1.00 89.00 267 VAL A N 1
ATOM 2145 C CA . VAL A 1 267 ? 14.804 4.539 -22.916 1.00 89.00 267 VAL A CA 1
ATOM 2146 C C . VAL A 1 267 ? 14.934 5.495 -24.107 1.00 89.00 267 VAL A C 1
ATOM 2148 O O . VAL A 1 267 ? 14.053 6.332 -24.294 1.00 89.00 267 VAL A O 1
ATOM 2151 N N . ASP A 1 268 ? 15.951 5.325 -24.953 1.00 87.12 268 ASP A N 1
ATOM 2152 C CA . ASP A 1 268 ? 16.128 6.127 -26.174 1.00 87.12 268 ASP A CA 1
ATOM 2153 C C . ASP A 1 268 ? 14.919 6.002 -27.112 1.00 87.12 268 ASP A C 1
ATOM 2155 O O . ASP A 1 268 ? 14.377 6.995 -27.600 1.00 87.12 268 ASP A O 1
ATOM 2159 N N . ALA A 1 269 ? 14.452 4.769 -27.320 1.00 86.50 269 ALA A N 1
ATOM 2160 C CA . ALA A 1 269 ? 13.285 4.454 -28.132 1.00 86.50 269 ALA A CA 1
ATOM 2161 C C . ALA A 1 269 ? 11.997 5.082 -27.570 1.00 86.50 269 ALA A C 1
ATOM 2163 O O . ALA A 1 269 ? 11.154 5.557 -28.332 1.00 86.50 269 ALA A O 1
ATOM 2164 N N . LEU A 1 270 ? 11.846 5.130 -26.243 1.00 88.19 270 LEU A N 1
ATOM 2165 C CA . LEU A 1 270 ? 10.707 5.779 -25.591 1.00 88.19 270 LEU A CA 1
ATOM 2166 C C . LEU A 1 270 ? 10.710 7.295 -25.807 1.00 88.19 270 LEU A C 1
ATOM 2168 O O . LEU A 1 270 ? 9.670 7.851 -26.154 1.00 88.19 270 LEU A O 1
ATOM 2172 N N . PHE A 1 271 ? 11.860 7.957 -25.660 1.00 86.94 271 PHE A N 1
ATOM 2173 C CA . PHE A 1 271 ? 11.982 9.391 -25.951 1.00 86.94 271 PHE A CA 1
ATOM 2174 C C . PHE A 1 271 ? 11.797 9.707 -27.436 1.00 86.94 271 PHE A C 1
ATOM 2176 O O . PHE A 1 271 ? 11.272 10.764 -27.785 1.00 86.94 271 PHE A O 1
ATOM 2183 N N . PHE A 1 272 ? 12.191 8.791 -28.322 1.00 83.56 272 PHE A N 1
ATOM 2184 C CA . PHE A 1 272 ? 11.923 8.917 -29.748 1.00 83.56 272 PHE A CA 1
ATOM 2185 C C . PHE A 1 272 ? 10.415 8.872 -30.053 1.00 83.56 272 PHE A C 1
ATOM 2187 O O . PHE A 1 272 ? 9.926 9.715 -30.802 1.00 83.56 272 PHE A O 1
ATOM 2194 N N . LEU A 1 273 ? 9.665 7.949 -29.436 1.00 82.50 273 LEU A N 1
ATOM 2195 C CA . LEU A 1 273 ? 8.208 7.839 -29.604 1.00 82.50 273 LEU A CA 1
ATOM 2196 C C . LEU A 1 273 ? 7.428 8.996 -28.964 1.00 82.50 273 LEU A C 1
ATOM 2198 O O . LEU A 1 273 ? 6.400 9.410 -29.498 1.00 82.50 273 LEU A O 1
ATOM 2202 N N . ASP A 1 274 ? 7.904 9.543 -27.847 1.00 79.94 274 ASP A N 1
ATOM 2203 C CA . ASP A 1 274 ? 7.245 10.664 -27.161 1.00 79.94 274 ASP A CA 1
ATOM 2204 C C . ASP A 1 274 ? 7.164 11.927 -28.034 1.00 79.94 274 ASP A C 1
ATOM 2206 O O . ASP A 1 274 ? 6.187 12.663 -27.963 1.00 79.94 274 ASP A O 1
ATOM 2210 N N . LYS A 1 275 ? 8.123 12.132 -28.951 1.00 73.31 275 LYS A N 1
ATOM 2211 C CA . LYS A 1 275 ? 8.059 13.221 -29.944 1.00 73.31 275 LYS A CA 1
ATOM 2212 C C . LYS A 1 275 ? 6.880 13.095 -30.919 1.00 73.31 275 LYS A C 1
ATOM 2214 O O . LYS A 1 275 ? 6.550 14.078 -31.575 1.00 73.31 275 LYS A O 1
ATOM 2219 N N . SER A 1 276 ? 6.293 11.903 -31.048 1.00 62.97 276 SER A N 1
ATOM 2220 C CA . SER A 1 276 ? 5.180 11.621 -31.964 1.00 62.97 276 SER A CA 1
ATOM 2221 C C . SER A 1 276 ? 3.814 11.508 -31.281 1.00 62.97 276 SER A C 1
ATOM 2223 O O . SER A 1 276 ? 2.826 11.927 -31.873 1.00 62.97 276 SER A O 1
ATOM 2225 N N . ASP A 1 277 ? 3.757 10.989 -30.049 1.00 63.72 277 ASP A N 1
ATOM 2226 C CA . ASP A 1 277 ? 2.512 10.690 -29.332 1.00 63.72 277 ASP A CA 1
ATOM 2227 C C . ASP A 1 277 ? 2.544 11.271 -27.900 1.00 63.72 277 ASP A C 1
ATOM 2229 O O . ASP A 1 277 ? 3.236 10.740 -27.023 1.00 63.72 277 ASP A O 1
ATOM 2233 N N . ASP A 1 278 ? 1.737 12.306 -27.630 1.00 64.38 278 ASP A N 1
ATOM 2234 C CA . ASP A 1 278 ? 1.636 12.951 -26.312 1.00 64.38 278 ASP A CA 1
ATOM 2235 C C . ASP A 1 278 ? 1.268 11.945 -25.196 1.00 64.38 278 ASP A C 1
ATOM 2237 O O . ASP A 1 278 ? 0.176 11.369 -25.181 1.00 64.38 278 ASP A O 1
ATOM 2241 N N . ASN A 1 279 ? 2.132 11.823 -24.179 1.00 69.56 279 ASN A N 1
ATOM 2242 C CA . ASN A 1 279 ? 2.021 10.951 -22.988 1.00 69.56 279 ASN A CA 1
ATOM 2243 C C . ASN A 1 279 ? 2.372 9.466 -23.181 1.00 69.56 279 ASN A C 1
ATOM 2245 O O . ASN A 1 279 ? 2.262 8.697 -22.217 1.00 69.56 279 ASN A O 1
ATOM 2249 N N . SER A 1 280 ? 2.832 9.042 -24.361 1.00 80.62 280 SER A N 1
ATOM 2250 C CA . SER A 1 280 ? 3.247 7.648 -24.577 1.00 80.62 280 SER A CA 1
ATOM 2251 C C . SER A 1 280 ? 4.330 7.210 -23.595 1.00 80.62 280 SER A C 1
ATOM 2253 O O . SER A 1 280 ? 4.248 6.118 -23.028 1.00 80.62 280 SER A O 1
ATOM 2255 N N . LEU A 1 281 ? 5.294 8.085 -23.300 1.00 88.94 281 LEU A N 1
ATOM 2256 C CA . LEU A 1 281 ? 6.377 7.792 -22.364 1.00 88.94 281 LEU A CA 1
ATOM 2257 C C . LEU A 1 281 ? 5.857 7.448 -20.961 1.00 88.94 281 LEU A C 1
ATOM 2259 O O . LEU A 1 281 ? 6.272 6.440 -20.386 1.00 88.94 281 LEU A O 1
ATOM 2263 N N . LEU A 1 282 ? 4.909 8.220 -20.418 1.00 89.94 282 LEU A N 1
ATOM 2264 C CA . LEU A 1 282 ? 4.329 7.949 -19.097 1.00 89.94 282 LEU A CA 1
ATOM 2265 C C . LEU A 1 282 ? 3.568 6.617 -19.054 1.00 89.94 282 LEU A C 1
ATOM 2267 O O . LEU A 1 282 ? 3.638 5.904 -18.052 1.00 89.94 282 LEU A O 1
ATOM 2271 N N . ILE A 1 283 ? 2.865 6.259 -20.132 1.00 90.44 283 ILE A N 1
ATOM 2272 C CA . ILE A 1 283 ? 2.129 4.990 -20.230 1.00 90.44 283 ILE A CA 1
ATOM 2273 C C . ILE A 1 283 ? 3.105 3.810 -20.229 1.00 90.44 283 ILE A C 1
ATOM 2275 O O . ILE A 1 283 ? 2.918 2.857 -19.467 1.00 90.44 283 ILE A O 1
ATOM 2279 N N . TYR A 1 284 ? 4.175 3.882 -21.022 1.00 90.06 284 TYR A N 1
ATOM 2280 C CA . TYR A 1 284 ? 5.200 2.840 -21.052 1.00 90.06 284 TYR A CA 1
ATOM 2281 C C . TYR A 1 284 ? 5.954 2.733 -19.723 1.00 90.06 284 TYR A C 1
ATOM 2283 O O . TYR A 1 284 ? 6.145 1.619 -19.232 1.00 90.06 284 TYR A O 1
ATOM 2291 N N . LEU A 1 285 ? 6.311 3.852 -19.083 1.00 91.06 285 LEU A N 1
ATOM 2292 C CA . LEU A 1 285 ? 6.937 3.832 -17.756 1.00 91.06 285 LEU A CA 1
ATOM 2293 C C . LEU A 1 285 ? 6.017 3.222 -16.699 1.00 91.06 285 LEU A C 1
ATOM 2295 O O . LEU A 1 285 ? 6.466 2.391 -15.907 1.00 91.06 285 LEU A O 1
ATOM 2299 N N . LYS A 1 286 ? 4.725 3.576 -16.703 1.00 91.69 286 LYS A N 1
ATOM 2300 C CA . LYS A 1 286 ? 3.730 2.950 -15.825 1.00 91.69 286 LYS A CA 1
ATOM 2301 C C . LYS A 1 286 ? 3.694 1.439 -16.065 1.00 91.69 286 LYS A C 1
ATOM 2303 O O . LYS A 1 286 ? 3.790 0.671 -15.109 1.00 91.69 286 LYS A O 1
ATOM 2308 N N . ARG A 1 287 ? 3.652 1.002 -17.326 1.00 91.31 287 ARG A N 1
ATOM 2309 C CA . ARG A 1 287 ? 3.648 -0.422 -17.675 1.00 91.31 287 ARG A CA 1
ATOM 2310 C C . ARG A 1 287 ? 4.906 -1.137 -17.175 1.00 91.31 287 ARG A C 1
ATOM 2312 O O . ARG A 1 287 ? 4.818 -2.210 -16.587 1.00 91.31 287 ARG A O 1
ATOM 2319 N N . MET A 1 288 ? 6.081 -0.544 -17.363 1.00 90.62 288 MET A N 1
ATOM 2320 C CA . MET A 1 288 ? 7.365 -1.138 -16.972 1.00 90.62 288 MET A CA 1
ATOM 2321 C C . MET A 1 288 ? 7.568 -1.197 -15.453 1.00 90.62 288 MET A C 1
ATOM 2323 O O . MET A 1 288 ? 8.141 -2.160 -14.946 1.00 90.62 288 MET A O 1
ATOM 2327 N N . LEU A 1 289 ? 7.109 -0.182 -14.720 1.00 89.62 289 LEU A N 1
ATOM 2328 C CA . LEU A 1 289 ? 7.346 -0.066 -13.280 1.00 89.62 289 LEU A CA 1
ATOM 2329 C C . LEU A 1 289 ? 6.226 -0.659 -12.421 1.00 89.62 289 LEU A C 1
ATOM 2331 O O . LEU A 1 289 ? 6.501 -1.078 -11.297 1.00 89.62 289 LEU A O 1
ATOM 2335 N N . LEU A 1 290 ? 4.985 -0.691 -12.912 1.00 87.81 290 LEU A N 1
ATOM 2336 C CA . LEU A 1 290 ? 3.815 -1.107 -12.134 1.00 87.81 290 LEU A CA 1
ATOM 2337 C C . LEU A 1 290 ? 3.128 -2.353 -12.710 1.00 87.81 290 LEU A C 1
ATOM 2339 O O . LEU A 1 290 ? 2.856 -3.274 -11.945 1.00 87.81 290 LEU A O 1
ATOM 2343 N N . ASP A 1 291 ? 2.905 -2.424 -14.027 1.00 87.75 291 ASP A N 1
ATOM 2344 C CA . ASP A 1 291 ? 1.992 -3.431 -14.606 1.00 87.75 291 ASP A CA 1
ATOM 2345 C C . ASP A 1 291 ? 2.696 -4.729 -15.087 1.00 87.75 291 ASP A C 1
ATOM 2347 O O . ASP A 1 291 ? 2.115 -5.808 -15.043 1.00 87.75 291 ASP A O 1
ATOM 2351 N N . SER A 1 292 ? 3.959 -4.664 -15.525 1.00 82.56 292 SER A N 1
ATOM 2352 C CA . SER A 1 292 ? 4.684 -5.768 -16.203 1.00 82.56 292 SER A CA 1
ATOM 2353 C C . SER A 1 292 ? 5.394 -6.779 -15.284 1.00 82.56 292 SER A C 1
ATOM 2355 O O . SER A 1 292 ? 6.114 -7.660 -15.761 1.00 82.56 292 SER A O 1
ATOM 2357 N N . GLY A 1 293 ? 5.200 -6.674 -13.966 1.00 85.75 293 GLY A N 1
ATOM 2358 C CA . GLY A 1 293 ? 5.718 -7.623 -12.975 1.00 85.75 293 GLY A CA 1
ATOM 2359 C C . GLY A 1 293 ? 7.087 -7.280 -12.367 1.00 85.75 293 GLY A C 1
ATOM 2360 O O . GLY A 1 293 ? 7.755 -6.305 -12.714 1.00 85.75 293 GLY A O 1
ATOM 2361 N N . THR A 1 294 ? 7.512 -8.097 -11.397 1.00 87.19 294 THR A N 1
ATOM 2362 C CA . THR A 1 294 ? 8.700 -7.845 -10.557 1.00 87.19 294 THR A CA 1
ATOM 2363 C C . THR A 1 294 ? 10.014 -7.910 -11.337 1.00 87.19 294 THR A C 1
ATOM 2365 O O . THR A 1 294 ? 10.902 -7.101 -11.082 1.00 87.19 294 THR A O 1
ATOM 2368 N N . ARG A 1 295 ? 10.138 -8.834 -12.299 1.00 88.56 295 ARG A N 1
ATOM 2369 C CA . ARG A 1 295 ? 11.353 -9.040 -13.105 1.00 88.56 295 ARG A CA 1
ATOM 2370 C C . ARG A 1 295 ? 11.670 -7.828 -13.983 1.00 88.56 295 ARG A C 1
ATOM 2372 O O . ARG A 1 295 ? 12.760 -7.271 -13.869 1.00 88.56 295 ARG A O 1
ATOM 2379 N N . THR A 1 296 ? 10.702 -7.374 -14.780 1.00 89.56 296 THR A N 1
ATOM 2380 C CA . THR A 1 296 ? 10.837 -6.193 -15.652 1.00 89.56 296 THR A CA 1
ATOM 2381 C C . THR A 1 296 ? 11.146 -4.939 -14.842 1.00 89.56 296 THR A C 1
ATOM 2383 O O . THR A 1 296 ? 12.071 -4.195 -15.168 1.00 89.56 296 THR A O 1
ATOM 2386 N N . ARG A 1 297 ? 10.439 -4.753 -13.722 1.00 90.88 297 ARG A N 1
ATOM 2387 C CA . ARG A 1 297 ? 10.651 -3.638 -12.800 1.00 90.88 297 ARG A CA 1
ATOM 2388 C C . ARG A 1 297 ? 12.053 -3.623 -12.196 1.00 90.88 297 ARG A C 1
ATOM 2390 O O . ARG A 1 297 ? 12.698 -2.576 -12.185 1.00 90.88 297 ARG A O 1
ATOM 2397 N N . SER A 1 298 ? 12.537 -4.754 -11.682 1.00 90.06 298 SER A N 1
ATOM 2398 C CA . SER A 1 298 ? 13.886 -4.859 -11.104 1.00 90.06 298 SER A CA 1
ATOM 2399 C C . SER A 1 298 ? 14.971 -4.611 -12.150 1.00 90.06 298 SER A C 1
ATOM 2401 O O . SER A 1 298 ? 15.961 -3.944 -11.861 1.00 90.06 298 SER A O 1
ATOM 2403 N N . TRP A 1 299 ? 14.757 -5.082 -13.379 1.00 91.88 299 TRP A N 1
ATOM 2404 C CA . TRP A 1 299 ? 15.672 -4.869 -14.494 1.00 91.88 299 TRP A CA 1
ATOM 2405 C C . TRP A 1 299 ? 15.810 -3.386 -14.874 1.00 91.88 299 TRP A C 1
ATOM 2407 O O . TRP A 1 299 ? 16.920 -2.847 -14.825 1.00 91.88 299 TRP A O 1
ATOM 2417 N N . ILE A 1 300 ? 14.701 -2.693 -15.171 1.00 91.12 300 ILE A N 1
ATOM 2418 C CA . ILE A 1 300 ? 14.765 -1.273 -15.552 1.00 91.12 300 ILE A CA 1
ATOM 2419 C C . ILE A 1 300 ? 15.211 -0.391 -14.381 1.00 91.12 300 ILE A C 1
ATOM 2421 O O . ILE A 1 300 ? 16.030 0.509 -14.559 1.00 91.12 300 ILE A O 1
ATOM 2425 N N . SER A 1 301 ? 14.745 -0.672 -13.159 1.00 90.00 301 SER A N 1
ATOM 2426 C CA . SER A 1 301 ? 15.154 0.107 -11.987 1.00 90.00 301 SER A CA 1
ATOM 2427 C C . SER A 1 301 ? 16.629 -0.082 -11.641 1.00 90.00 301 SER A C 1
ATOM 2429 O O . SER A 1 301 ? 17.281 0.882 -11.248 1.00 90.00 301 SER A O 1
ATOM 2431 N N . GLY A 1 302 ? 17.184 -1.282 -11.836 1.00 88.38 302 GLY A N 1
ATOM 2432 C CA . GLY A 1 302 ? 18.612 -1.550 -11.681 1.00 88.38 302 GLY A CA 1
ATOM 2433 C C . GLY A 1 302 ? 19.476 -0.831 -12.720 1.00 88.38 302 GLY A C 1
ATOM 2434 O O . GLY A 1 302 ? 20.606 -0.451 -12.418 1.00 88.38 302 GLY A O 1
ATOM 2435 N N . TYR A 1 303 ? 18.965 -0.608 -13.933 1.00 89.00 303 TYR A N 1
ATOM 2436 C CA . TYR A 1 303 ? 19.629 0.250 -14.916 1.00 89.00 303 TYR A CA 1
ATOM 2437 C C . TYR A 1 303 ? 19.573 1.724 -14.508 1.00 89.00 303 TYR A C 1
ATOM 2439 O O . TYR A 1 303 ? 20.617 2.357 -14.387 1.00 89.00 303 TYR A O 1
ATOM 2447 N N . LEU A 1 304 ? 18.382 2.251 -14.212 1.00 88.56 304 LEU A N 1
ATOM 2448 C CA . LEU A 1 304 ? 18.212 3.665 -13.866 1.00 88.56 304 LEU A CA 1
ATOM 2449 C C . LEU A 1 304 ? 18.965 4.057 -12.581 1.00 88.56 304 LEU A C 1
ATOM 2451 O O . LEU A 1 304 ? 19.478 5.167 -12.492 1.00 88.56 304 LEU A O 1
ATOM 2455 N N . LYS A 1 305 ? 19.110 3.136 -11.617 1.00 87.62 305 LYS A N 1
ATOM 2456 C CA . LYS A 1 305 ? 19.964 3.328 -10.430 1.00 87.62 305 LYS A CA 1
ATOM 2457 C C . LYS A 1 305 ? 21.436 3.525 -10.778 1.00 87.62 305 LYS A C 1
ATOM 2459 O O . LYS A 1 305 ? 22.093 4.350 -10.158 1.00 87.62 305 LYS A O 1
ATOM 2464 N N . ARG A 1 306 ? 21.952 2.772 -11.754 1.00 84.25 306 ARG A N 1
ATOM 2465 C CA . ARG A 1 306 ? 23.348 2.877 -12.210 1.00 84.25 306 ARG A CA 1
ATOM 2466 C C . ARG A 1 306 ? 23.622 4.171 -12.973 1.00 84.25 306 ARG A C 1
ATOM 2468 O O . ARG A 1 306 ? 24.761 4.606 -13.011 1.00 84.25 306 ARG A O 1
ATOM 2475 N N . GLN A 1 307 ? 22.585 4.780 -13.546 1.00 79.06 307 GLN A N 1
ATOM 2476 C CA . GLN A 1 307 ? 22.666 6.071 -14.233 1.00 79.06 307 GLN A CA 1
ATOM 2477 C C . GLN A 1 307 ? 22.644 7.273 -13.269 1.00 79.06 307 GLN A C 1
ATOM 2479 O O . GLN A 1 307 ? 22.768 8.410 -13.714 1.00 79.06 307 GLN A O 1
ATOM 2484 N N . MET A 1 308 ? 22.471 7.071 -11.954 1.00 64.44 308 MET A N 1
ATOM 2485 C CA . MET A 1 308 ? 22.512 8.178 -10.994 1.00 64.44 308 MET A CA 1
ATOM 2486 C C . MET A 1 308 ? 23.927 8.772 -10.922 1.00 64.44 308 MET A C 1
ATOM 2488 O O . MET A 1 308 ? 24.845 8.113 -10.441 1.00 64.44 308 MET A O 1
ATOM 2492 N N . GLY A 1 309 ? 24.082 10.018 -11.383 1.00 58.25 309 GLY A N 1
ATOM 2493 C CA . GLY A 1 309 ? 25.363 10.737 -11.430 1.00 58.25 309 GLY A CA 1
ATOM 2494 C C . GLY A 1 309 ? 26.073 10.718 -12.791 1.00 58.25 309 GLY A C 1
ATOM 2495 O O . GLY A 1 309 ? 27.142 11.305 -12.898 1.00 58.25 309 GLY A O 1
ATOM 2496 N N . ALA A 1 310 ? 25.494 10.072 -13.811 1.00 58.44 310 ALA A N 1
ATOM 2497 C CA . ALA A 1 310 ? 25.945 10.155 -15.201 1.00 58.44 310 ALA A CA 1
ATOM 2498 C C . ALA A 1 310 ? 24.959 11.014 -16.019 1.00 58.44 310 ALA A C 1
ATOM 2500 O O . ALA A 1 310 ? 23.750 10.763 -15.993 1.00 58.44 310 ALA A O 1
ATOM 2501 N N . ASP A 1 311 ? 25.467 12.020 -16.734 1.00 53.72 311 ASP A N 1
ATOM 2502 C CA . ASP A 1 311 ? 24.694 13.067 -17.431 1.00 53.72 311 ASP A CA 1
ATOM 2503 C C . ASP A 1 311 ? 23.987 12.572 -18.709 1.00 53.72 311 ASP A C 1
ATOM 2505 O O . ASP A 1 311 ? 24.294 12.981 -19.825 1.00 53.72 311 ASP A O 1
ATOM 2509 N N . GLY A 1 312 ? 23.027 11.656 -18.577 1.00 73.06 312 GLY A N 1
ATOM 2510 C CA . GLY A 1 312 ? 22.290 11.131 -19.729 1.00 73.06 312 GLY A CA 1
ATOM 2511 C C . GLY A 1 312 ? 20.795 10.994 -19.485 1.00 73.06 312 GLY A C 1
ATOM 2512 O O . GLY A 1 312 ? 20.017 11.945 -19.544 1.00 73.06 312 GLY A O 1
ATOM 2513 N N . HIS A 1 313 ? 20.347 9.766 -19.241 1.00 84.69 313 HIS A N 1
ATOM 2514 C CA . HIS A 1 313 ? 18.924 9.433 -19.345 1.00 84.69 313 HIS A CA 1
ATOM 2515 C C . HIS A 1 313 ? 18.092 9.944 -18.165 1.00 84.69 313 HIS A C 1
ATOM 2517 O O . HIS A 1 313 ? 16.921 10.285 -18.326 1.00 84.69 313 HIS A O 1
ATOM 2523 N N . LEU A 1 314 ? 18.683 10.014 -16.969 1.00 84.25 314 LEU A N 1
ATOM 2524 C CA . LEU A 1 314 ? 17.978 10.488 -15.779 1.00 84.25 314 LEU A CA 1
ATOM 2525 C C . LEU A 1 314 ? 17.728 12.000 -15.824 1.00 84.25 314 LEU A C 1
ATOM 2527 O O . LEU A 1 314 ? 16.693 12.469 -15.344 1.00 84.25 314 LEU A O 1
ATOM 2531 N N . GLU A 1 315 ? 18.641 12.758 -16.430 1.00 85.31 315 GLU A N 1
ATOM 2532 C CA . GLU A 1 315 ? 18.446 14.183 -16.671 1.00 85.31 315 GLU A CA 1
ATOM 2533 C C . GLU A 1 315 ? 17.346 14.412 -17.713 1.00 85.31 315 GLU A C 1
ATOM 2535 O O . GLU A 1 315 ? 16.435 15.200 -17.459 1.00 85.31 315 GLU A O 1
ATOM 2540 N N . MET A 1 316 ? 17.336 13.641 -18.809 1.00 87.44 316 MET A N 1
ATOM 2541 C CA . MET A 1 316 ? 16.240 13.679 -19.787 1.00 87.44 316 MET A CA 1
ATOM 2542 C C . MET A 1 316 ? 14.877 13.402 -19.136 1.00 87.44 316 MET A C 1
ATOM 2544 O O . MET A 1 316 ? 13.918 14.141 -19.363 1.00 87.44 316 MET A O 1
ATOM 2548 N N . PHE A 1 317 ? 14.782 12.388 -18.264 1.00 90.12 317 PHE A N 1
ATOM 2549 C CA . PHE A 1 317 ? 13.556 12.139 -17.495 1.00 90.12 317 PHE A CA 1
ATOM 2550 C C . PHE A 1 317 ? 13.214 13.301 -16.560 1.00 90.12 317 PHE A C 1
ATOM 2552 O O . PHE A 1 317 ? 12.047 13.665 -16.448 1.00 90.12 317 PHE A O 1
ATOM 2559 N N . SER A 1 318 ? 14.208 13.916 -15.916 1.00 89.50 318 SER A N 1
ATOM 2560 C CA . SER A 1 318 ? 13.997 15.063 -15.025 1.00 89.50 318 SER A CA 1
ATOM 2561 C C . SER A 1 318 ? 13.422 16.266 -15.775 1.00 89.50 318 SER A C 1
ATOM 2563 O O . SER A 1 318 ? 12.423 16.839 -15.340 1.00 89.50 318 SER A O 1
ATOM 2565 N N . GLN A 1 319 ? 13.997 16.608 -16.930 1.00 89.31 319 GLN A N 1
ATOM 2566 C CA . GLN A 1 319 ? 13.501 17.674 -17.802 1.00 89.31 319 GLN A CA 1
ATOM 2567 C C . GLN A 1 319 ? 12.085 17.365 -18.309 1.00 89.31 319 GLN A C 1
ATOM 2569 O O . GLN A 1 319 ? 11.210 18.234 -18.278 1.00 89.31 319 GLN A O 1
ATOM 2574 N N . TYR A 1 320 ? 11.826 16.113 -18.700 1.00 90.56 320 TYR A N 1
ATOM 2575 C CA . TYR A 1 320 ? 10.499 15.664 -19.114 1.00 90.56 320 TYR A CA 1
ATOM 2576 C C . TYR A 1 320 ? 9.459 15.791 -17.997 1.00 90.56 320 TYR A C 1
ATOM 2578 O O . TYR A 1 320 ? 8.365 16.307 -18.234 1.00 90.56 320 TYR A O 1
ATOM 2586 N N . PHE A 1 321 ? 9.783 15.353 -16.775 1.00 92.25 321 PHE A N 1
ATOM 2587 C CA . PHE A 1 321 ? 8.862 15.440 -15.645 1.00 92.25 321 PHE A CA 1
ATOM 2588 C C . PHE A 1 321 ? 8.542 16.890 -15.297 1.00 92.25 321 PHE A C 1
ATOM 2590 O O . PHE A 1 321 ? 7.367 17.181 -15.116 1.00 92.25 321 PHE A O 1
ATOM 2597 N N . ILE A 1 322 ? 9.535 17.790 -15.296 1.00 90.62 322 ILE A N 1
ATOM 2598 C CA . ILE A 1 322 ? 9.335 19.231 -15.059 1.00 90.62 322 ILE A CA 1
ATOM 2599 C C . ILE A 1 322 ? 8.424 19.843 -16.132 1.00 90.62 322 ILE A C 1
ATOM 2601 O O . ILE A 1 322 ? 7.484 20.572 -15.815 1.00 90.62 322 ILE A O 1
ATOM 2605 N N . LYS A 1 323 ? 8.667 19.534 -17.412 1.00 90.12 323 LYS A N 1
ATOM 2606 C CA . LYS A 1 323 ? 7.821 20.011 -18.516 1.00 90.12 323 LYS A CA 1
ATOM 2607 C C . LYS A 1 323 ? 6.388 19.485 -18.385 1.00 90.12 323 LYS A C 1
ATOM 2609 O O . LYS A 1 323 ? 5.432 20.243 -18.542 1.00 90.12 323 LYS A O 1
ATOM 2614 N N . SER A 1 324 ? 6.244 18.202 -18.059 1.00 89.56 324 SER A N 1
ATOM 2615 C CA . SER A 1 324 ? 4.947 17.542 -17.905 1.00 89.56 324 SER A CA 1
ATOM 2616 C C . SER A 1 324 ? 4.162 18.104 -16.719 1.00 89.56 324 SER A C 1
ATOM 2618 O O . SER A 1 324 ? 2.995 18.446 -16.884 1.00 89.56 324 SER A O 1
ATOM 2620 N N . SER A 1 325 ? 4.780 18.276 -15.545 1.00 90.00 325 SER A N 1
ATOM 2621 C CA . SER A 1 325 ? 4.113 18.872 -14.380 1.00 90.00 325 SER A CA 1
ATOM 2622 C C . SER A 1 325 ? 3.711 20.320 -14.622 1.00 90.00 325 SER A C 1
ATOM 2624 O O . SER A 1 325 ? 2.589 20.685 -14.282 1.00 90.00 325 SER A O 1
ATOM 2626 N N . ALA A 1 326 ? 4.568 21.125 -15.256 1.00 88.25 326 ALA A N 1
ATOM 2627 C CA . ALA A 1 326 ? 4.244 22.510 -15.594 1.00 88.25 326 ALA A CA 1
ATOM 2628 C C . ALA A 1 326 ? 3.020 22.613 -16.519 1.00 88.25 326 ALA A C 1
ATOM 2630 O O . ALA A 1 326 ? 2.179 23.481 -16.320 1.00 88.25 326 ALA A O 1
ATOM 2631 N N . SER A 1 327 ? 2.878 21.696 -17.484 1.00 88.56 327 SER A N 1
ATOM 2632 C CA . SER A 1 327 ? 1.735 21.684 -18.410 1.00 88.56 327 SER A CA 1
ATOM 2633 C C . SER A 1 327 ? 0.387 21.345 -17.755 1.00 88.56 327 SER A C 1
ATOM 2635 O O . SER A 1 327 ? -0.662 21.654 -18.315 1.00 88.56 327 SER A O 1
ATOM 2637 N N . LEU A 1 328 ? 0.404 20.701 -16.582 1.00 87.19 328 LEU A N 1
ATOM 2638 C CA . LEU A 1 328 ? -0.798 20.246 -15.875 1.00 87.19 328 LEU A CA 1
ATOM 2639 C C . LEU A 1 328 ? -1.320 21.261 -14.853 1.00 87.19 328 LEU A C 1
ATOM 2641 O O . LEU A 1 328 ? -2.439 21.098 -14.367 1.00 87.19 328 LEU A O 1
ATOM 2645 N N . ILE A 1 329 ? -0.525 22.273 -14.501 1.00 86.44 329 ILE A N 1
ATOM 2646 C CA . ILE A 1 329 ? -0.893 23.292 -13.516 1.00 86.44 329 ILE A CA 1
ATOM 2647 C C . ILE A 1 329 ? -1.556 24.462 -14.260 1.00 86.44 329 ILE A C 1
ATOM 2649 O O . ILE A 1 329 ? -0.905 25.086 -15.099 1.00 86.44 329 ILE A O 1
ATOM 2653 N N . PRO A 1 330 ? -2.832 24.787 -13.981 1.00 83.00 330 PRO A N 1
ATOM 2654 C CA . PRO A 1 330 ? -3.472 25.973 -14.539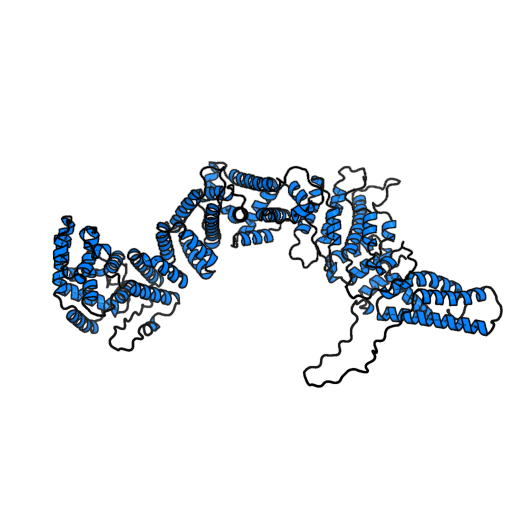 1.00 83.00 330 PRO A CA 1
ATOM 2655 C C . PRO A 1 330 ? -2.755 27.256 -14.098 1.00 83.00 330 PRO A C 1
ATOM 2657 O O . PRO A 1 330 ? -2.327 27.370 -12.952 1.00 83.00 330 PRO A O 1
ATOM 2660 N N . ASN A 1 331 ? -2.682 28.254 -14.984 1.00 78.25 331 ASN A N 1
ATOM 2661 C CA . ASN A 1 331 ? -2.081 29.558 -14.661 1.00 78.25 331 ASN A CA 1
ATOM 2662 C C . ASN A 1 331 ? -2.872 30.336 -13.590 1.00 78.25 331 ASN A C 1
ATOM 2664 O O . ASN A 1 331 ? -2.301 31.182 -12.906 1.00 78.25 331 ASN A O 1
ATOM 2668 N N . ASP A 1 332 ? -4.175 30.064 -13.454 1.00 79.38 332 ASP A N 1
ATOM 2669 C CA . ASP A 1 332 ? -5.053 30.683 -12.460 1.00 79.38 332 ASP A CA 1
ATOM 2670 C C . ASP A 1 332 ? -5.410 29.670 -11.347 1.00 79.38 332 ASP A C 1
ATOM 2672 O O . ASP A 1 332 ? -6.057 28.656 -11.634 1.00 79.38 332 ASP A O 1
ATOM 2676 N N . PRO A 1 333 ? -5.049 29.937 -10.074 1.00 74.12 333 PRO A N 1
ATOM 2677 C CA . PRO A 1 333 ? -5.305 29.039 -8.942 1.00 74.12 333 PRO A CA 1
ATOM 2678 C C . PRO A 1 333 ? -6.793 28.899 -8.570 1.00 74.12 333 PRO A C 1
ATOM 2680 O O . PRO A 1 333 ? -7.155 28.077 -7.719 1.00 74.12 333 PRO A O 1
ATOM 2683 N N . SER A 1 334 ? -7.677 29.715 -9.150 1.00 75.94 334 SER A N 1
ATOM 2684 C CA . SER A 1 334 ? -9.122 29.633 -8.930 1.00 75.94 334 SER A CA 1
ATOM 2685 C C . SER A 1 334 ? -9.797 28.524 -9.749 1.00 75.94 334 SER A C 1
ATOM 2687 O O . SER A 1 334 ? -10.829 28.003 -9.315 1.00 75.94 334 SER A O 1
ATOM 2689 N N . ILE A 1 335 ? -9.201 28.114 -10.875 1.00 84.25 335 ILE A N 1
ATOM 2690 C CA . ILE A 1 335 ? -9.796 27.177 -11.837 1.00 84.25 335 ILE A CA 1
ATOM 2691 C C . ILE A 1 335 ? -9.569 25.728 -11.382 1.00 84.25 335 ILE A C 1
ATOM 2693 O O . ILE A 1 335 ? -8.429 25.278 -11.358 1.00 84.25 335 ILE A O 1
ATOM 2697 N N . PRO A 1 336 ? -10.608 24.942 -11.054 1.00 86.06 336 PRO A N 1
ATOM 2698 C CA . PRO A 1 336 ? -10.417 23.566 -10.604 1.00 86.06 336 PRO A CA 1
ATOM 2699 C C . PRO A 1 336 ? -9.870 22.652 -11.717 1.00 86.06 336 PRO A C 1
ATOM 2701 O O . PRO A 1 336 ? -10.216 22.801 -12.888 1.00 86.06 336 PRO A O 1
ATOM 2704 N N . LEU A 1 337 ? -9.065 21.650 -11.342 1.00 88.88 337 LEU A N 1
ATOM 2705 C CA . LEU A 1 337 ? -8.551 20.640 -12.275 1.00 88.88 337 LEU A CA 1
ATOM 2706 C C . LEU A 1 337 ? -9.697 19.823 -12.885 1.00 88.88 337 LEU A C 1
ATOM 2708 O O . LEU A 1 337 ? -10.495 19.223 -12.157 1.00 88.88 337 LEU A O 1
ATOM 2712 N N . THR A 1 338 ? -9.746 19.759 -14.217 1.00 90.12 338 THR A N 1
ATOM 2713 C CA . THR A 1 338 ? -10.726 18.963 -14.969 1.00 90.12 338 THR A CA 1
ATOM 2714 C C . THR A 1 338 ? -10.399 17.468 -14.915 1.00 90.12 338 THR A C 1
ATOM 2716 O O . THR A 1 338 ? -9.268 17.071 -14.635 1.00 90.12 338 THR A O 1
ATOM 2719 N N . ASN A 1 339 ? -11.380 16.608 -15.214 1.00 88.31 339 ASN A N 1
ATOM 2720 C CA . ASN A 1 339 ? -11.195 15.152 -15.174 1.00 88.31 339 ASN A CA 1
ATOM 2721 C C . ASN A 1 339 ? -10.054 14.658 -16.088 1.00 88.31 339 ASN A C 1
ATOM 2723 O O . ASN A 1 339 ? -9.344 13.729 -15.709 1.00 88.31 339 ASN A O 1
ATOM 2727 N N . ASP A 1 340 ? -9.850 15.278 -17.253 1.00 88.25 340 ASP A N 1
ATOM 2728 C CA . ASP A 1 340 ? -8.798 14.874 -18.197 1.00 88.25 340 ASP A CA 1
ATOM 2729 C C . ASP A 1 340 ? -7.399 15.223 -17.679 1.00 88.25 340 ASP A C 1
ATOM 2731 O O . ASP A 1 340 ? -6.474 14.411 -17.761 1.00 88.25 340 ASP A O 1
ATOM 2735 N N . VAL A 1 341 ? -7.255 16.407 -17.073 1.00 89.38 341 VAL A N 1
ATOM 2736 C CA . VAL A 1 341 ? -6.010 16.828 -16.416 1.00 89.38 341 VAL A CA 1
ATOM 2737 C C . VAL A 1 341 ? -5.735 15.949 -15.196 1.00 89.38 341 VAL A C 1
ATOM 2739 O O . VAL A 1 341 ? -4.601 15.515 -15.006 1.00 89.38 341 VAL A O 1
ATOM 2742 N N . ILE A 1 342 ? -6.767 15.599 -14.420 1.00 91.94 342 ILE A N 1
ATOM 2743 C CA . ILE A 1 342 ? -6.655 14.685 -13.274 1.00 91.94 342 ILE A CA 1
ATOM 2744 C C . ILE A 1 342 ? -6.121 13.312 -13.703 1.00 91.94 342 ILE A C 1
ATOM 2746 O O . ILE A 1 342 ? -5.246 12.770 -13.032 1.00 91.94 342 ILE A O 1
ATOM 2750 N N . LEU A 1 343 ? -6.598 12.742 -14.816 1.00 90.75 343 LEU A N 1
ATOM 2751 C CA . LEU A 1 343 ? -6.112 11.443 -15.300 1.00 90.75 343 LEU A CA 1
ATOM 2752 C C . LEU A 1 343 ? -4.625 11.489 -15.673 1.00 90.75 343 LEU A C 1
ATOM 2754 O O . LEU A 1 343 ? -3.865 10.598 -15.284 1.00 90.75 343 LEU A O 1
ATOM 2758 N N . LYS A 1 344 ? -4.197 12.546 -16.372 1.00 90.62 344 LYS A N 1
ATOM 2759 C CA . LYS A 1 344 ? -2.784 12.761 -16.719 1.00 90.62 344 LYS A CA 1
ATOM 2760 C C . LYS A 1 344 ? -1.925 12.996 -15.472 1.00 90.62 344 LYS A C 1
ATOM 2762 O O . LYS A 1 344 ? -0.856 12.402 -15.347 1.00 90.62 344 LYS A O 1
ATOM 2767 N N . ALA A 1 345 ? -2.419 13.779 -14.513 1.00 92.19 345 ALA A N 1
ATOM 2768 C CA . ALA A 1 345 ? -1.747 14.024 -13.240 1.00 92.19 345 ALA A CA 1
ATOM 2769 C C . ALA A 1 345 ? -1.607 12.741 -12.408 1.00 92.19 345 ALA A C 1
ATOM 2771 O O . ALA A 1 345 ? -0.520 12.454 -11.916 1.00 92.19 345 ALA A O 1
ATOM 2772 N N . LEU A 1 346 ? -2.652 11.914 -12.304 1.00 92.06 346 LEU A N 1
ATOM 2773 C CA . LEU A 1 346 ? -2.580 10.610 -11.632 1.00 92.06 346 LEU A CA 1
ATOM 2774 C C . LEU A 1 346 ? -1.547 9.688 -12.277 1.00 92.06 346 LEU A C 1
ATOM 2776 O O . LEU A 1 346 ? -0.805 9.010 -11.566 1.00 92.06 346 LEU A O 1
ATOM 2780 N N . LEU A 1 347 ? -1.492 9.651 -13.611 1.00 92.38 347 LEU A N 1
ATOM 2781 C CA . LEU A 1 347 ? -0.500 8.864 -14.335 1.00 92.38 347 LEU A CA 1
ATOM 2782 C C . LEU A 1 347 ? 0.924 9.334 -14.000 1.00 92.38 347 LEU A C 1
ATOM 2784 O O . LEU A 1 347 ? 1.756 8.513 -13.611 1.00 92.38 347 LEU A O 1
ATOM 2788 N N . LEU A 1 348 ? 1.177 10.644 -14.074 1.00 93.62 348 LEU A N 1
ATOM 2789 C CA . LEU A 1 348 ? 2.461 11.252 -13.719 1.00 93.62 348 LEU A CA 1
ATOM 2790 C C . LEU A 1 348 ? 2.849 10.949 -12.263 1.00 93.62 348 LEU A C 1
ATOM 2792 O O . LEU A 1 348 ? 3.953 10.473 -12.004 1.00 93.62 348 LEU A O 1
ATOM 2796 N N . LEU A 1 349 ? 1.937 11.164 -11.312 1.00 93.75 349 LEU A N 1
ATOM 2797 C CA . LEU A 1 349 ? 2.183 10.947 -9.885 1.00 93.75 349 LEU A CA 1
ATOM 2798 C C . LEU A 1 349 ? 2.445 9.469 -9.555 1.00 93.75 349 LEU A C 1
ATOM 2800 O O . LEU A 1 349 ? 3.276 9.174 -8.697 1.00 93.75 349 LEU A O 1
ATOM 2804 N N . ARG A 1 350 ? 1.788 8.524 -10.238 1.00 93.00 350 ARG A N 1
ATOM 2805 C CA . ARG A 1 350 ? 2.063 7.081 -10.098 1.00 93.00 350 ARG A CA 1
ATOM 2806 C C . ARG A 1 350 ? 3.440 6.705 -10.619 1.00 93.00 350 ARG A C 1
ATOM 2808 O O . ARG A 1 350 ? 4.169 5.989 -9.933 1.00 93.00 350 ARG A O 1
ATOM 2815 N N . VAL A 1 351 ? 3.823 7.220 -11.787 1.00 93.38 351 VAL A N 1
ATOM 2816 C CA . VAL A 1 351 ? 5.165 7.005 -12.344 1.00 93.38 351 VAL A CA 1
ATOM 2817 C C . VAL A 1 351 ? 6.229 7.605 -11.427 1.00 93.38 351 VAL A C 1
ATOM 2819 O O . VAL A 1 351 ? 7.190 6.919 -11.096 1.00 93.38 351 VAL A O 1
ATOM 2822 N N . LEU A 1 352 ? 6.047 8.833 -10.938 1.00 92.38 352 LEU A N 1
ATOM 2823 C CA . LEU A 1 352 ? 6.992 9.484 -10.024 1.00 92.38 352 LEU A CA 1
ATOM 2824 C C . LEU A 1 352 ? 7.107 8.764 -8.678 1.00 92.38 352 LEU A C 1
ATOM 2826 O O . LEU A 1 352 ? 8.215 8.599 -8.165 1.00 92.38 352 LEU A O 1
ATOM 2830 N N . ALA A 1 353 ? 5.992 8.285 -8.123 1.00 91.12 353 ALA A N 1
ATOM 2831 C CA . ALA A 1 353 ? 6.015 7.493 -6.900 1.00 91.12 353 ALA A CA 1
ATOM 2832 C C . ALA A 1 353 ? 6.760 6.162 -7.113 1.00 91.12 353 ALA A C 1
ATOM 2834 O O . ALA A 1 353 ? 7.582 5.777 -6.281 1.00 91.12 353 ALA A O 1
ATOM 2835 N N . ALA A 1 354 ? 6.555 5.500 -8.257 1.00 90.75 354 ALA A N 1
ATOM 2836 C CA . ALA A 1 354 ? 7.272 4.284 -8.632 1.00 90.75 354 ALA A CA 1
ATOM 2837 C C . ALA A 1 354 ? 8.772 4.537 -8.880 1.00 90.75 354 ALA A C 1
ATOM 2839 O O . ALA A 1 354 ? 9.613 3.769 -8.412 1.00 90.75 354 ALA A O 1
ATOM 2840 N N . MET A 1 355 ? 9.128 5.636 -9.549 1.00 89.56 355 MET A N 1
ATOM 2841 C CA . MET A 1 355 ? 10.516 6.075 -9.735 1.00 89.56 355 MET A CA 1
ATOM 2842 C C . MET A 1 355 ? 11.187 6.332 -8.384 1.00 89.56 355 MET A C 1
ATOM 2844 O O . MET A 1 355 ? 12.301 5.869 -8.134 1.00 89.56 355 MET A O 1
ATOM 2848 N N . ARG A 1 356 ? 10.493 6.992 -7.455 1.00 87.44 356 ARG A N 1
ATOM 2849 C CA . ARG A 1 356 ? 11.016 7.203 -6.106 1.00 87.44 356 ARG A CA 1
ATOM 2850 C C . ARG A 1 356 ? 11.167 5.889 -5.336 1.00 87.44 356 ARG A C 1
ATOM 2852 O O . ARG A 1 356 ? 12.211 5.666 -4.734 1.00 87.44 356 ARG A O 1
ATOM 2859 N N . GLY A 1 357 ? 10.164 5.013 -5.375 1.00 86.38 357 GLY A N 1
ATOM 2860 C CA . GLY A 1 357 ? 10.148 3.756 -4.622 1.00 86.38 357 GLY A CA 1
ATOM 2861 C C . GLY A 1 357 ? 11.131 2.700 -5.137 1.00 86.38 357 GLY A C 1
ATOM 2862 O O . GLY A 1 357 ? 11.834 2.076 -4.346 1.00 86.38 357 GLY A O 1
ATOM 2863 N N . PHE A 1 358 ? 11.212 2.501 -6.456 1.00 86.75 358 PHE A N 1
ATOM 2864 C CA . PHE A 1 358 ? 12.017 1.431 -7.055 1.00 86.75 358 PHE A CA 1
ATOM 2865 C C . PHE A 1 358 ? 13.388 1.893 -7.534 1.00 86.75 358 PHE A C 1
ATOM 2867 O O . PHE A 1 358 ? 14.336 1.121 -7.408 1.00 86.75 358 PHE A O 1
ATOM 2874 N N . VAL A 1 359 ? 13.511 3.117 -8.058 1.00 86.56 359 VAL A N 1
ATOM 2875 C CA . VAL A 1 359 ? 14.769 3.672 -8.601 1.00 86.56 359 VAL A CA 1
ATOM 2876 C C . VAL A 1 359 ? 15.517 4.510 -7.561 1.00 86.56 359 VAL A C 1
ATOM 2878 O O . VAL A 1 359 ? 16.722 4.682 -7.683 1.00 86.56 359 VAL A O 1
ATOM 2881 N N . ASN A 1 360 ? 14.845 4.963 -6.495 1.00 86.56 360 ASN A N 1
ATOM 2882 C CA . ASN A 1 360 ? 15.375 5.940 -5.535 1.00 86.56 360 ASN A CA 1
ATOM 2883 C C . ASN A 1 360 ? 15.671 7.309 -6.177 1.00 86.56 360 ASN A C 1
ATOM 2885 O O . ASN A 1 360 ? 16.514 8.056 -5.686 1.00 86.56 360 ASN A O 1
ATOM 2889 N N . TYR A 1 361 ? 14.943 7.652 -7.248 1.00 87.88 361 TYR A N 1
ATOM 2890 C CA . TYR A 1 361 ? 15.040 8.953 -7.910 1.00 87.88 361 TYR A CA 1
ATOM 2891 C C . TYR A 1 361 ? 14.817 10.094 -6.905 1.00 87.88 361 TYR A C 1
ATOM 2893 O O . TYR A 1 361 ? 13.944 10.005 -6.034 1.00 87.88 361 TYR A O 1
ATOM 2901 N N . ILE A 1 362 ? 15.633 11.143 -6.996 1.00 87.06 362 ILE A N 1
ATOM 2902 C CA . ILE A 1 362 ? 15.556 12.331 -6.142 1.00 87.06 362 ILE A CA 1
ATOM 2903 C C . ILE A 1 362 ? 14.892 13.427 -6.965 1.00 87.06 362 ILE A C 1
ATOM 2905 O O . ILE A 1 362 ? 15.342 13.722 -8.068 1.00 87.06 362 ILE A O 1
ATOM 2909 N N . PHE A 1 363 ? 13.813 14.006 -6.444 1.00 89.19 363 PHE A N 1
ATOM 2910 C CA . PHE A 1 363 ? 13.091 15.054 -7.156 1.00 89.19 363 PHE A CA 1
ATOM 2911 C C . PHE A 1 363 ? 13.917 16.351 -7.149 1.00 89.19 363 PHE A C 1
ATOM 2913 O O . PHE A 1 363 ? 14.301 16.808 -6.070 1.00 89.19 363 PHE A O 1
ATOM 2920 N N . PRO A 1 364 ? 14.188 16.960 -8.319 1.00 88.44 364 PRO A N 1
ATOM 2921 C CA . PRO A 1 364 ? 14.788 18.288 -8.387 1.00 88.44 364 PRO A CA 1
ATOM 2922 C C . PRO A 1 364 ? 13.909 19.334 -7.681 1.00 88.44 364 PRO A C 1
ATOM 2924 O O . PRO A 1 364 ? 12.683 19.188 -7.692 1.00 88.44 364 PRO A O 1
ATOM 2927 N N . PRO A 1 365 ? 14.480 20.429 -7.142 1.00 85.75 365 PRO A N 1
ATOM 2928 C CA . PRO A 1 365 ? 13.724 21.434 -6.386 1.00 85.75 365 PRO A CA 1
ATOM 2929 C C . PRO A 1 365 ? 12.607 22.099 -7.211 1.00 85.75 365 PRO A C 1
ATOM 2931 O O . PRO A 1 365 ? 11.531 22.400 -6.696 1.00 85.75 365 PRO A O 1
ATOM 2934 N N . THR A 1 366 ? 12.831 22.283 -8.517 1.00 88.00 366 THR A N 1
ATOM 2935 C CA . THR A 1 366 ? 11.816 22.789 -9.454 1.00 88.00 366 THR A CA 1
ATOM 2936 C C . THR A 1 366 ? 10.643 21.822 -9.599 1.00 88.00 366 THR A C 1
ATOM 2938 O O . THR A 1 366 ? 9.491 22.242 -9.647 1.00 88.00 366 THR A O 1
ATOM 2941 N N . LEU A 1 367 ? 10.925 20.518 -9.647 1.00 90.31 367 LEU A N 1
ATOM 2942 C CA . LEU A 1 367 ? 9.892 19.492 -9.741 1.00 90.31 367 LEU A CA 1
ATOM 2943 C C . LEU A 1 367 ? 9.122 19.384 -8.420 1.00 90.31 367 LEU A C 1
ATOM 2945 O O . LEU A 1 367 ? 7.898 19.321 -8.434 1.00 90.31 367 LEU A O 1
ATOM 2949 N N . SER A 1 368 ? 9.809 19.397 -7.274 1.00 89.69 368 SER A N 1
ATOM 2950 C CA . SER A 1 368 ? 9.155 19.284 -5.965 1.00 89.69 368 SER A CA 1
ATOM 2951 C C . SER A 1 368 ? 8.186 20.436 -5.692 1.00 89.69 368 SER A C 1
ATOM 2953 O O . SER A 1 368 ? 7.096 20.186 -5.178 1.00 89.69 368 SER A O 1
ATOM 2955 N N . SER A 1 369 ? 8.530 21.673 -6.076 1.00 87.31 369 SER A N 1
ATOM 2956 C CA . SER A 1 369 ? 7.629 22.824 -5.918 1.00 87.31 369 SER A CA 1
ATOM 2957 C C . SER A 1 369 ? 6.399 22.722 -6.825 1.00 87.31 369 SER A C 1
ATOM 2959 O O . SER A 1 369 ? 5.276 22.910 -6.359 1.00 87.31 369 SER A O 1
ATOM 2961 N N . GLN A 1 370 ? 6.578 22.337 -8.092 1.00 89.44 370 GLN A N 1
ATOM 2962 C CA . GLN A 1 370 ? 5.472 22.119 -9.028 1.00 89.44 370 GLN A CA 1
ATOM 2963 C C . GLN A 1 370 ? 4.544 20.991 -8.563 1.00 89.44 370 GLN A C 1
ATOM 2965 O O . GLN A 1 370 ? 3.323 21.142 -8.595 1.00 89.44 370 GLN A O 1
ATOM 2970 N N . LEU A 1 371 ? 5.101 19.878 -8.080 1.00 91.69 371 LEU A N 1
ATOM 2971 C CA . LEU A 1 371 ? 4.317 18.763 -7.550 1.00 91.69 371 LEU A CA 1
ATOM 2972 C C . LEU A 1 371 ? 3.523 19.160 -6.309 1.00 91.69 371 LEU A C 1
ATOM 2974 O O . LEU A 1 371 ? 2.367 18.768 -6.195 1.00 91.69 371 LEU A O 1
ATOM 2978 N N . LEU A 1 372 ? 4.100 19.946 -5.399 1.00 89.94 372 LEU A N 1
ATOM 2979 C CA . LEU A 1 372 ? 3.379 20.429 -4.223 1.00 89.94 372 LEU A CA 1
ATOM 2980 C C . LEU A 1 372 ? 2.163 21.278 -4.623 1.00 89.94 372 LEU A C 1
ATOM 2982 O O . LEU A 1 372 ? 1.063 21.060 -4.107 1.00 89.94 372 LEU A O 1
ATOM 2986 N N . THR A 1 373 ? 2.338 22.189 -5.583 1.00 89.06 373 THR A N 1
ATOM 2987 C CA . THR A 1 373 ? 1.246 22.999 -6.144 1.00 89.06 373 THR A CA 1
ATOM 2988 C C . THR A 1 373 ? 0.184 22.126 -6.808 1.00 89.06 373 THR A C 1
ATOM 2990 O O . THR A 1 373 ? -1.003 22.311 -6.558 1.00 89.06 373 THR A O 1
ATOM 2993 N N . LEU A 1 374 ? 0.592 21.131 -7.598 1.00 91.75 374 LEU A N 1
ATOM 2994 C CA . LEU A 1 374 ? -0.320 20.213 -8.280 1.00 91.75 374 LEU A CA 1
ATOM 2995 C C . LEU A 1 374 ? -1.115 19.340 -7.287 1.00 91.75 374 LEU A C 1
ATOM 2997 O O . LEU A 1 374 ? -2.331 19.196 -7.420 1.00 91.75 374 LEU A O 1
ATOM 3001 N N . LEU A 1 375 ? -0.453 18.782 -6.269 1.00 91.75 375 LEU A N 1
ATOM 3002 C CA . LEU A 1 375 ? -1.057 17.923 -5.239 1.00 91.75 375 LEU A CA 1
ATOM 3003 C C . LEU A 1 375 ? -2.073 18.675 -4.369 1.00 91.75 375 LEU A C 1
ATOM 3005 O O . LEU A 1 375 ? -3.076 18.090 -3.964 1.00 91.75 375 LEU A O 1
ATOM 3009 N N . THR A 1 376 ? -1.821 19.961 -4.100 1.00 90.00 376 THR A N 1
ATOM 3010 C CA . THR A 1 376 ? -2.683 20.829 -3.275 1.00 90.00 376 THR A CA 1
ATOM 3011 C C . THR A 1 376 ? -3.672 21.670 -4.093 1.00 90.00 376 THR A C 1
ATOM 3013 O O . THR A 1 376 ? -4.412 22.484 -3.535 1.00 90.00 376 THR A O 1
ATOM 3016 N N . HIS A 1 377 ? -3.738 21.467 -5.412 1.00 89.00 377 HIS A N 1
ATOM 3017 C CA . HIS A 1 377 ? -4.643 22.210 -6.283 1.00 89.00 377 HIS A CA 1
ATOM 3018 C C . HIS A 1 377 ? -6.117 21.850 -6.030 1.00 89.00 377 HIS A C 1
ATOM 3020 O O . HIS A 1 377 ? -6.462 20.716 -5.684 1.00 89.00 377 HIS A O 1
ATOM 3026 N N . LYS A 1 378 ? -7.026 22.806 -6.256 1.00 86.38 378 LYS A N 1
ATOM 3027 C CA . LYS A 1 378 ? -8.473 22.544 -6.240 1.00 86.38 378 LYS A CA 1
ATOM 3028 C C . LYS A 1 378 ? -8.850 21.609 -7.394 1.00 86.38 378 LYS A C 1
ATOM 3030 O O . LYS A 1 378 ? -8.450 21.845 -8.533 1.00 86.38 378 LYS A O 1
ATOM 3035 N N . THR A 1 379 ? -9.650 20.588 -7.111 1.00 88.00 379 THR A N 1
ATOM 3036 C CA . THR A 1 379 ? -10.229 19.670 -8.103 1.00 88.00 379 THR A CA 1
ATOM 3037 C C . THR A 1 379 ? -11.722 19.927 -8.288 1.00 88.00 379 THR A C 1
ATOM 3039 O O . THR A 1 379 ? -12.363 20.532 -7.425 1.00 88.00 379 THR A O 1
ATOM 3042 N N . VAL A 1 380 ? -12.271 19.471 -9.418 1.00 84.81 380 VAL A N 1
ATOM 3043 C CA . VAL A 1 380 ? -13.724 19.376 -9.624 1.00 84.81 380 VAL A CA 1
ATOM 3044 C C . VAL A 1 380 ? -14.312 18.341 -8.658 1.00 84.81 380 VAL A C 1
ATOM 3046 O O . VAL A 1 380 ? -13.690 17.307 -8.399 1.00 84.81 380 VAL A O 1
ATOM 3049 N N . ASP A 1 381 ? -15.523 18.599 -8.158 1.00 80.12 381 ASP A N 1
ATOM 3050 C CA . ASP A 1 381 ? -16.282 17.677 -7.306 1.00 80.12 381 ASP A CA 1
ATOM 3051 C C . ASP A 1 381 ? -16.800 16.475 -8.126 1.00 80.12 381 ASP A C 1
ATOM 3053 O O . ASP A 1 381 ? -17.974 16.379 -8.477 1.00 80.12 381 ASP A O 1
ATOM 3057 N N . SER A 1 382 ? -15.893 15.561 -8.474 1.00 83.81 382 SER A N 1
ATOM 3058 C CA . SER A 1 382 ? -16.173 14.307 -9.180 1.00 83.81 382 SER A CA 1
ATOM 3059 C C . SER A 1 382 ? -15.605 13.104 -8.419 1.00 83.81 382 SER A C 1
ATOM 3061 O O . SER A 1 382 ? -14.746 13.239 -7.541 1.00 83.81 382 SER A O 1
ATOM 3063 N N . GLU A 1 383 ? -16.040 11.893 -8.777 1.00 82.88 383 GLU A N 1
ATOM 3064 C CA . GLU A 1 383 ? -15.466 10.653 -8.234 1.00 82.88 383 GLU A CA 1
ATOM 3065 C C . GLU A 1 383 ? -13.952 10.572 -8.502 1.00 82.88 383 GLU A C 1
ATOM 3067 O O . GLU A 1 383 ? -13.162 10.262 -7.609 1.00 82.88 383 GLU A O 1
ATOM 3072 N N . ARG A 1 384 ? -13.523 10.955 -9.712 1.00 83.81 384 ARG A N 1
ATOM 3073 C CA . ARG A 1 384 ? -12.104 11.018 -10.096 1.00 83.81 384 ARG A CA 1
ATOM 3074 C C . ARG A 1 384 ? -11.343 12.077 -9.304 1.00 83.81 384 ARG A C 1
ATOM 3076 O O . ARG A 1 384 ? -10.213 11.827 -8.892 1.00 83.81 384 ARG A O 1
ATOM 3083 N N . GLY A 1 385 ? -11.964 13.229 -9.046 1.00 86.88 385 GLY A N 1
ATOM 3084 C CA . GLY A 1 385 ? -11.420 14.255 -8.157 1.00 86.88 385 GLY A CA 1
ATOM 3085 C C . GLY A 1 385 ? -11.222 13.732 -6.736 1.00 86.88 385 GLY A C 1
ATOM 3086 O O . GLY A 1 385 ? -10.192 13.999 -6.123 1.00 86.88 385 GLY A O 1
ATOM 3087 N N . SER A 1 386 ? -12.148 12.910 -6.240 1.00 85.19 386 SER A N 1
ATOM 3088 C CA . SER A 1 386 ? -12.020 12.265 -4.931 1.00 85.19 386 SER A CA 1
ATOM 3089 C C . SER A 1 386 ? -10.882 11.242 -4.894 1.00 85.19 386 SER A C 1
ATOM 3091 O O . SER A 1 386 ? -10.075 11.271 -3.969 1.00 85.19 386 SER A O 1
ATOM 3093 N N . GLN A 1 387 ? -10.758 10.388 -5.916 1.00 88.38 387 GLN A N 1
ATOM 3094 C CA . GLN A 1 387 ? -9.636 9.447 -6.044 1.00 88.38 387 GLN A CA 1
ATOM 3095 C C . GLN A 1 387 ? -8.287 10.174 -6.125 1.00 88.38 387 GLN A C 1
ATOM 3097 O O . GLN A 1 387 ? -7.310 9.735 -5.516 1.00 88.38 387 GLN A O 1
ATOM 3102 N N . TYR A 1 388 ? -8.239 11.306 -6.834 1.00 91.94 388 TYR A N 1
ATOM 3103 C CA . TYR A 1 388 ? -7.066 12.172 -6.885 1.00 91.94 388 TYR A CA 1
ATOM 3104 C C . TYR A 1 388 ? -6.695 12.712 -5.509 1.00 91.94 388 TYR A C 1
ATOM 3106 O O . TYR A 1 388 ? -5.548 12.569 -5.107 1.00 91.94 388 TYR A O 1
ATOM 3114 N N . ILE A 1 389 ? -7.652 13.261 -4.755 1.00 91.06 389 ILE A N 1
ATOM 3115 C CA . ILE A 1 389 ? -7.404 13.765 -3.396 1.00 91.06 389 ILE A CA 1
ATOM 3116 C C . ILE A 1 389 ? -6.865 12.650 -2.492 1.00 91.06 389 ILE A C 1
ATOM 3118 O O . ILE A 1 389 ? -5.877 12.863 -1.789 1.00 91.06 389 ILE A O 1
ATOM 3122 N N . THR A 1 390 ? -7.460 11.454 -2.536 1.00 89.62 390 THR A N 1
ATOM 3123 C CA . THR A 1 390 ? -6.992 10.293 -1.764 1.00 89.62 390 THR A CA 1
ATOM 3124 C C . THR A 1 390 ? -5.558 9.905 -2.131 1.00 89.62 390 THR A C 1
ATOM 3126 O O . THR A 1 390 ? -4.731 9.663 -1.251 1.00 89.62 390 THR A O 1
ATOM 3129 N N . TYR A 1 391 ? -5.234 9.877 -3.425 1.00 92.38 391 TYR A N 1
ATOM 3130 C CA . TYR A 1 391 ? -3.880 9.576 -3.885 1.00 92.38 391 TYR A CA 1
ATOM 3131 C C . TYR A 1 391 ? -2.887 10.681 -3.491 1.00 92.38 391 TYR A C 1
ATOM 3133 O O . TYR A 1 391 ? -1.787 10.381 -3.031 1.00 92.38 391 TYR A O 1
ATOM 3141 N N . SER A 1 392 ? -3.280 11.952 -3.597 1.00 92.50 392 SER A N 1
ATOM 3142 C CA . SER A 1 392 ? -2.469 13.103 -3.192 1.00 92.50 392 SER A CA 1
ATOM 3143 C C . SER A 1 392 ? -2.177 13.098 -1.692 1.00 92.50 392 SER A C 1
ATOM 3145 O O . SER A 1 392 ? -1.035 13.322 -1.298 1.00 92.50 392 SER A O 1
ATOM 3147 N N . LEU A 1 393 ? -3.165 12.758 -0.855 1.00 89.75 393 LEU A N 1
ATOM 3148 C CA . LEU A 1 393 ? -2.981 12.517 0.582 1.00 89.75 393 LEU A CA 1
ATOM 3149 C C . LEU A 1 393 ? -1.918 11.444 0.826 1.00 89.75 393 LEU A C 1
ATOM 3151 O O . LEU A 1 393 ? -0.975 11.663 1.589 1.00 89.75 393 LEU A O 1
ATOM 3155 N N . ALA A 1 394 ? -2.038 10.303 0.144 1.00 90.50 394 ALA A N 1
ATOM 3156 C CA . ALA A 1 394 ? -1.087 9.211 0.284 1.00 90.50 394 ALA A CA 1
ATOM 3157 C C . ALA A 1 394 ? 0.326 9.606 -0.175 1.00 90.50 394 ALA A C 1
ATOM 3159 O O . ALA A 1 394 ? 1.308 9.274 0.489 1.00 90.50 394 ALA A O 1
ATOM 3160 N N . PHE A 1 395 ? 0.433 10.368 -1.266 1.00 91.56 395 PHE A N 1
ATOM 3161 C CA . PHE A 1 395 ? 1.701 10.843 -1.817 1.00 91.56 395 PHE A CA 1
ATOM 3162 C C . PHE A 1 395 ? 2.388 11.834 -0.873 1.00 91.56 395 PHE A C 1
ATOM 3164 O O . PHE A 1 395 ? 3.569 11.670 -0.570 1.00 91.56 395 PHE A O 1
ATOM 3171 N N . LEU A 1 396 ? 1.653 12.824 -0.357 1.00 89.31 396 LEU A N 1
ATOM 3172 C CA . LEU A 1 396 ? 2.168 13.805 0.603 1.00 89.31 396 LEU A CA 1
ATOM 3173 C C . LEU A 1 396 ? 2.656 13.117 1.885 1.00 89.31 396 LEU A C 1
ATOM 3175 O O . LEU A 1 396 ? 3.756 13.404 2.366 1.00 89.31 396 LEU A O 1
ATOM 3179 N N . ILE A 1 397 ? 1.880 12.165 2.412 1.00 86.81 397 ILE A N 1
ATOM 3180 C CA . ILE A 1 397 ? 2.248 11.430 3.627 1.00 86.81 397 ILE A CA 1
ATOM 3181 C C . ILE A 1 397 ? 3.471 10.541 3.382 1.00 86.81 397 ILE A C 1
ATOM 3183 O O . ILE A 1 397 ? 4.435 10.583 4.154 1.00 86.81 397 ILE A O 1
ATOM 3187 N N . GLY A 1 398 ? 3.448 9.752 2.306 1.00 85.62 398 GLY A N 1
ATOM 3188 C CA . GLY A 1 398 ? 4.449 8.723 2.047 1.00 85.62 398 GLY A CA 1
ATOM 3189 C C . GLY A 1 398 ? 5.772 9.227 1.484 1.00 85.62 398 GLY A C 1
ATOM 3190 O O . GLY A 1 398 ? 6.817 8.654 1.787 1.00 85.62 398 GLY A O 1
ATOM 3191 N N . LEU A 1 399 ? 5.756 10.311 0.705 1.00 85.69 399 LEU A N 1
ATOM 3192 C CA . LEU A 1 399 ? 6.924 10.828 -0.017 1.00 85.69 399 LEU A CA 1
ATOM 3193 C C . LEU A 1 399 ? 7.350 12.228 0.444 1.00 85.69 399 LEU A C 1
ATOM 3195 O O . LEU A 1 399 ? 8.073 12.921 -0.270 1.00 85.69 399 LEU A O 1
ATOM 3199 N N . ARG A 1 400 ? 6.971 12.629 1.666 1.00 82.12 400 ARG A N 1
ATOM 3200 C CA . ARG A 1 400 ? 7.295 13.942 2.254 1.00 82.12 400 ARG A CA 1
ATOM 3201 C C . ARG A 1 400 ? 8.762 14.343 2.103 1.00 82.12 400 ARG A C 1
ATOM 3203 O O . ARG A 1 400 ? 9.049 15.462 1.700 1.00 82.12 400 ARG A O 1
ATOM 3210 N N . SER A 1 401 ? 9.689 13.433 2.404 1.00 77.94 401 SER A N 1
ATOM 3211 C CA . SER A 1 401 ? 11.133 13.710 2.348 1.00 77.94 401 SER A CA 1
ATOM 3212 C C . SER A 1 401 ? 11.622 14.081 0.948 1.00 77.94 401 SER A C 1
ATOM 3214 O O . SER A 1 401 ? 12.644 14.734 0.810 1.00 77.94 401 SER A O 1
ATOM 3216 N N . SER A 1 402 ? 10.918 13.638 -0.095 1.00 77.56 402 SER A N 1
ATOM 3217 C CA . SER A 1 402 ? 11.254 13.926 -1.493 1.00 77.56 402 SER A CA 1
ATOM 3218 C C . SER A 1 402 ? 10.692 15.257 -1.977 1.00 77.56 402 SER A C 1
ATOM 3220 O O . SER A 1 402 ? 11.096 15.735 -3.028 1.00 77.56 402 SER A O 1
ATOM 3222 N N . LEU A 1 403 ? 9.755 15.841 -1.229 1.00 76.62 403 LEU A N 1
ATOM 3223 C CA . LEU A 1 403 ? 9.187 17.160 -1.498 1.00 76.62 403 LEU A CA 1
ATOM 3224 C C . LEU A 1 403 ? 9.930 18.275 -0.742 1.00 76.62 403 LEU A C 1
ATOM 3226 O O . LEU A 1 403 ? 9.681 19.450 -0.995 1.00 76.62 403 LEU A O 1
ATOM 3230 N N . GLN A 1 404 ? 10.831 17.919 0.181 1.00 66.88 404 GLN A N 1
ATOM 3231 C CA . GLN A 1 404 ? 11.658 18.870 0.921 1.00 66.88 404 GLN A CA 1
ATOM 3232 C C . GLN A 1 404 ? 12.852 19.330 0.078 1.00 66.88 404 GLN A C 1
ATOM 3234 O O . GLN A 1 404 ? 13.572 18.519 -0.501 1.00 66.88 404 GLN A O 1
ATOM 3239 N N . VAL A 1 405 ? 13.074 20.644 0.045 1.00 56.22 405 VAL A N 1
ATOM 3240 C CA . VAL A 1 405 ? 14.246 21.259 -0.591 1.00 56.22 405 VAL A CA 1
ATOM 3241 C C . VAL A 1 405 ? 15.470 21.093 0.336 1.00 56.22 405 VAL A C 1
ATOM 3243 O O . VAL A 1 405 ? 15.313 21.242 1.551 1.00 56.22 405 VAL A O 1
ATOM 3246 N N . PRO A 1 406 ? 16.678 20.774 -0.179 1.00 47.31 406 PRO A N 1
ATOM 3247 C CA . PRO A 1 406 ? 17.884 20.594 0.637 1.00 47.31 406 PRO A CA 1
ATOM 3248 C C . PRO A 1 406 ? 18.244 21.811 1.506 1.00 47.31 406 PRO A C 1
ATOM 3250 O O . PRO A 1 406 ? 18.088 22.960 1.086 1.00 47.31 406 PRO A O 1
ATOM 3253 N N . GLN A 1 407 ? 18.784 21.543 2.702 1.00 42.88 407 GLN A N 1
ATOM 3254 C CA . GLN A 1 407 ? 19.123 22.534 3.737 1.00 42.88 407 GLN A CA 1
ATOM 3255 C C . GLN A 1 407 ? 20.101 23.634 3.292 1.00 42.88 407 GLN A C 1
ATOM 3257 O O . GLN A 1 407 ? 20.019 24.746 3.811 1.00 42.88 407 GLN A O 1
ATOM 3262 N N . ASP A 1 408 ? 20.939 23.386 2.285 1.00 43.50 408 ASP A N 1
ATOM 3263 C CA . ASP A 1 408 ? 21.931 24.358 1.800 1.00 43.50 408 ASP A CA 1
ATOM 3264 C C . ASP A 1 408 ? 21.305 25.603 1.136 1.00 43.50 408 ASP A C 1
ATOM 3266 O O . ASP A 1 408 ? 21.937 26.655 1.050 1.00 43.50 408 ASP A O 1
ATOM 3270 N N . VAL A 1 409 ? 20.030 25.531 0.728 1.00 45.69 409 VAL A N 1
ATOM 3271 C CA . VAL A 1 409 ? 19.265 26.663 0.160 1.00 45.69 409 VAL A CA 1
ATOM 3272 C C . VAL A 1 409 ? 18.404 27.377 1.222 1.00 45.69 409 VAL A C 1
ATOM 3274 O O . VAL A 1 409 ? 17.997 28.528 1.038 1.00 45.69 409 VAL A O 1
ATOM 3277 N N . ILE A 1 410 ? 18.172 26.741 2.378 1.00 44.47 410 ILE A N 1
ATOM 3278 C CA . ILE A 1 410 ? 17.261 27.217 3.439 1.00 44.47 410 ILE A CA 1
ATOM 3279 C C . ILE A 1 410 ? 17.799 28.471 4.149 1.00 44.47 410 ILE A C 1
ATOM 3281 O O . ILE A 1 410 ? 17.025 29.281 4.651 1.00 44.47 410 ILE A O 1
ATOM 3285 N N . VAL A 1 411 ? 19.113 28.712 4.119 1.00 44.66 411 VAL A N 1
ATOM 3286 C CA . VAL A 1 411 ? 19.725 29.899 4.748 1.00 44.66 411 VAL A CA 1
ATOM 3287 C C . VAL A 1 411 ? 19.332 31.211 4.041 1.00 44.66 411 VAL A C 1
ATOM 3289 O O . VAL A 1 411 ? 19.446 32.280 4.634 1.00 44.66 411 VAL A O 1
ATOM 3292 N N . ARG A 1 412 ? 18.827 31.164 2.797 1.00 42.50 412 ARG A N 1
ATOM 3293 C CA . ARG A 1 412 ? 18.466 32.374 2.028 1.00 42.50 412 ARG A CA 1
ATOM 3294 C C . ARG A 1 412 ? 16.968 32.656 1.922 1.00 42.50 412 ARG A C 1
ATOM 3296 O O . ARG A 1 412 ? 16.602 33.779 1.597 1.00 42.50 412 ARG A O 1
ATOM 3303 N N . THR A 1 413 ? 16.102 31.685 2.205 1.00 39.97 413 THR A N 1
ATOM 3304 C CA . THR A 1 413 ? 14.640 31.859 2.173 1.00 39.97 413 THR A CA 1
ATOM 3305 C C . THR A 1 413 ? 14.011 30.940 3.219 1.00 39.97 413 THR A C 1
ATOM 3307 O O . THR A 1 413 ? 14.252 29.737 3.190 1.00 39.97 413 THR A O 1
ATOM 3310 N N . GLY A 1 414 ? 13.235 31.485 4.162 1.00 43.22 414 GLY A N 1
ATOM 3311 C CA . GLY A 1 414 ? 12.638 30.767 5.304 1.00 43.22 414 GLY A CA 1
ATOM 3312 C C . GLY A 1 414 ? 11.545 29.740 4.955 1.00 43.22 414 GLY A C 1
ATOM 3313 O O . GLY A 1 414 ? 10.491 29.735 5.571 1.00 43.22 414 GLY A O 1
ATOM 3314 N N . SER A 1 415 ? 11.788 28.861 3.982 1.00 50.69 415 SER A N 1
ATOM 3315 C CA . SER A 1 415 ? 10.775 28.142 3.193 1.00 50.69 415 SER A CA 1
ATOM 3316 C C . SER A 1 415 ? 10.320 26.775 3.732 1.00 50.69 415 SER A C 1
ATOM 3318 O O . SER A 1 415 ? 9.352 26.209 3.224 1.00 50.69 415 SER A O 1
ATOM 3320 N N . SER A 1 416 ? 10.956 26.215 4.771 1.00 51.16 416 SER A N 1
ATOM 3321 C CA . SER A 1 416 ? 10.531 24.912 5.325 1.00 51.16 416 SER A CA 1
ATOM 3322 C C . SER A 1 416 ? 9.163 24.974 6.016 1.00 51.1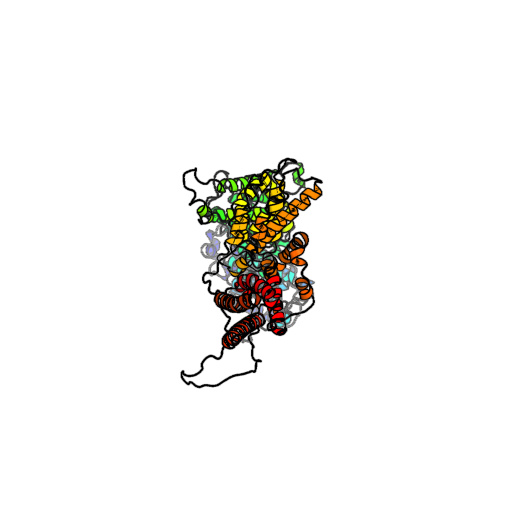6 416 SER A C 1
ATOM 3324 O O . SER A 1 416 ? 8.436 23.982 6.001 1.00 51.16 416 SER A O 1
ATOM 3326 N N . SER A 1 417 ? 8.810 26.106 6.632 1.00 58.44 417 SER A N 1
ATOM 3327 C CA . SER A 1 417 ? 7.500 26.312 7.263 1.00 58.44 417 SER A CA 1
ATOM 3328 C C . SER A 1 417 ? 6.385 26.530 6.241 1.00 58.44 417 SER A C 1
ATOM 3330 O O . SER A 1 417 ? 5.238 26.178 6.503 1.00 58.44 417 SER A O 1
ATOM 3332 N N . ASP A 1 418 ? 6.713 27.059 5.062 1.00 65.81 418 ASP A N 1
ATOM 3333 C CA . ASP A 1 418 ? 5.724 27.458 4.056 1.00 65.81 418 ASP A CA 1
ATOM 3334 C C . ASP A 1 418 ? 5.093 26.249 3.354 1.00 65.81 418 ASP A C 1
ATOM 3336 O O . ASP A 1 418 ? 3.882 26.223 3.133 1.00 65.81 418 ASP A O 1
ATOM 3340 N N . ILE A 1 419 ? 5.885 25.200 3.097 1.00 73.00 419 ILE A N 1
ATOM 3341 C CA . ILE A 1 419 ? 5.405 23.930 2.525 1.00 73.00 419 ILE A CA 1
ATOM 3342 C C . ILE A 1 419 ? 4.405 23.252 3.470 1.00 73.00 419 ILE A C 1
ATOM 3344 O O . ILE A 1 419 ? 3.341 22.797 3.048 1.00 73.00 419 ILE A O 1
ATOM 3348 N N . GLU A 1 420 ? 4.736 23.186 4.761 1.00 77.56 420 GLU A N 1
ATOM 3349 C CA . GLU A 1 420 ? 3.859 22.582 5.767 1.00 77.56 420 GLU A CA 1
ATOM 3350 C C . GLU A 1 420 ? 2.575 23.397 5.936 1.00 77.56 420 GLU A C 1
ATOM 3352 O O . GLU A 1 420 ? 1.488 22.820 5.956 1.00 77.56 420 GLU A O 1
ATOM 3357 N N . ASN A 1 421 ? 2.681 24.727 5.962 1.00 82.06 421 ASN A N 1
ATOM 3358 C CA . ASN A 1 421 ? 1.528 25.621 6.028 1.00 82.06 421 ASN A CA 1
ATOM 3359 C C . ASN A 1 421 ? 0.603 25.461 4.813 1.00 82.06 421 ASN A C 1
ATOM 3361 O O . ASN A 1 421 ? -0.610 25.371 4.989 1.00 82.06 421 ASN A O 1
ATOM 3365 N N . GLN A 1 422 ? 1.143 25.353 3.595 1.00 84.19 422 GLN A N 1
ATOM 3366 C CA . GLN A 1 422 ? 0.347 25.130 2.383 1.00 84.19 422 GLN A CA 1
ATOM 3367 C C . GLN A 1 422 ? -0.465 23.831 2.462 1.00 84.19 422 GLN A C 1
ATOM 3369 O O . GLN A 1 422 ? -1.660 23.815 2.159 1.00 84.19 422 GLN A O 1
ATOM 3374 N N . ILE A 1 423 ? 0.163 22.743 2.910 1.00 84.81 423 ILE A N 1
ATOM 3375 C CA . ILE A 1 423 ? -0.506 21.454 3.100 1.00 84.81 423 ILE A CA 1
ATOM 3376 C C . ILE A 1 423 ? -1.587 21.569 4.181 1.00 84.81 423 ILE A C 1
ATOM 3378 O O . ILE A 1 423 ? -2.693 21.070 3.987 1.00 84.81 423 ILE A O 1
ATOM 3382 N N . VAL A 1 424 ? -1.296 22.220 5.309 1.00 85.31 424 VAL A N 1
ATOM 3383 C CA . VAL A 1 424 ? -2.265 22.405 6.400 1.00 85.31 424 VAL A CA 1
ATOM 3384 C C . VAL A 1 424 ? -3.482 23.192 5.920 1.00 85.31 424 VAL A C 1
ATOM 3386 O O . VAL A 1 424 ? -4.605 22.748 6.147 1.00 85.31 424 VAL A O 1
ATOM 3389 N N . VAL A 1 425 ? -3.282 24.302 5.205 1.00 86.00 425 VAL A N 1
ATOM 3390 C CA . VAL A 1 425 ? -4.370 25.109 4.627 1.00 86.00 425 VAL A CA 1
ATOM 3391 C C . VAL A 1 425 ? -5.204 24.281 3.648 1.00 86.00 425 VAL A C 1
ATOM 3393 O O . VAL A 1 425 ? -6.433 24.350 3.672 1.00 86.00 425 VAL A O 1
ATOM 3396 N N . TRP A 1 426 ? -4.563 23.451 2.822 1.00 89.12 426 TRP A N 1
ATOM 3397 C CA . TRP A 1 426 ? -5.266 22.541 1.918 1.00 89.12 426 TRP A CA 1
ATOM 3398 C C . TRP A 1 426 ? -6.101 21.497 2.674 1.00 89.12 426 TRP A C 1
ATOM 3400 O O . TRP A 1 426 ? -7.285 21.333 2.375 1.00 89.12 426 TRP A O 1
ATOM 3410 N N . LEU A 1 427 ? -5.534 20.842 3.693 1.00 86.75 427 LEU A N 1
ATOM 3411 C CA . LEU A 1 427 ? -6.237 19.853 4.518 1.00 86.75 427 LEU A CA 1
ATOM 3412 C C . LEU A 1 427 ? -7.412 20.476 5.284 1.00 86.75 427 LEU A C 1
ATOM 3414 O O . LEU A 1 427 ? -8.509 19.922 5.268 1.00 86.75 427 LEU A O 1
ATOM 3418 N N . GLN A 1 428 ? -7.224 21.653 5.887 1.00 82.69 428 GLN A N 1
ATOM 3419 C CA . GLN A 1 428 ? -8.303 22.419 6.520 1.00 82.69 428 GLN A CA 1
ATOM 3420 C C . GLN A 1 428 ? -9.386 22.804 5.500 1.00 82.69 428 GLN A C 1
ATOM 3422 O O . GLN A 1 428 ? -10.577 22.707 5.789 1.00 82.69 428 GLN A O 1
ATOM 3427 N N . GLY A 1 429 ? -8.997 23.164 4.274 1.00 82.50 429 GLY A N 1
ATOM 3428 C CA . GLY A 1 429 ? -9.922 23.396 3.166 1.00 82.50 429 GLY A CA 1
ATOM 3429 C C . GLY A 1 429 ? -10.752 22.160 2.803 1.00 82.50 429 GLY A C 1
ATOM 3430 O O . GLY A 1 429 ? -11.957 22.280 2.584 1.00 82.50 429 GLY A O 1
ATOM 3431 N N . LEU A 1 430 ? -10.149 20.966 2.776 1.00 81.94 430 LEU A N 1
ATOM 3432 C CA . LEU A 1 430 ? -10.865 19.704 2.548 1.00 81.94 430 LEU A CA 1
ATOM 3433 C C . LEU A 1 430 ? -11.844 19.383 3.678 1.00 81.94 430 LEU A C 1
ATOM 3435 O O . LEU A 1 430 ? -12.947 18.914 3.402 1.00 81.94 430 LEU A O 1
ATOM 3439 N N . ILE A 1 431 ? -11.455 19.659 4.922 1.00 77.06 431 ILE A N 1
ATOM 3440 C CA . ILE A 1 431 ? -12.288 19.467 6.112 1.00 77.06 431 ILE A CA 1
ATOM 3441 C C . ILE A 1 431 ? -13.488 20.424 6.100 1.00 77.06 431 ILE A C 1
ATOM 3443 O O . ILE A 1 431 ? -14.623 19.990 6.276 1.00 77.06 431 ILE A O 1
ATOM 3447 N N . ASN A 1 432 ? -13.277 21.707 5.806 1.00 74.62 432 ASN A N 1
ATOM 3448 C CA . ASN A 1 432 ? -14.357 22.699 5.725 1.00 74.62 432 ASN A CA 1
ATOM 3449 C C . ASN A 1 432 ? -15.370 22.374 4.613 1.00 74.62 432 ASN A C 1
ATOM 3451 O O . ASN A 1 432 ? -16.550 22.698 4.720 1.00 74.62 432 ASN A O 1
ATOM 3455 N N . ARG A 1 433 ? -14.941 21.681 3.550 1.00 70.88 433 ARG A N 1
ATOM 3456 C CA . ARG A 1 433 ? -15.853 21.159 2.518 1.00 70.88 433 ARG A CA 1
ATOM 3457 C C . ARG A 1 433 ? -16.718 19.995 3.006 1.00 70.88 433 ARG A C 1
ATOM 3459 O O . ARG A 1 433 ? -17.743 19.733 2.382 1.00 70.88 433 ARG A O 1
ATOM 3466 N N . GLN A 1 434 ? -16.315 19.279 4.059 1.00 63.97 434 GLN A N 1
ATOM 3467 C CA . GLN A 1 434 ? -17.084 18.174 4.651 1.00 63.97 434 GLN A CA 1
ATOM 3468 C C . GLN A 1 434 ? -18.181 18.676 5.602 1.00 63.97 434 GLN A C 1
ATOM 3470 O O . GLN A 1 434 ? -19.204 18.017 5.742 1.00 63.97 434 GLN A O 1
ATOM 3475 N N . THR A 1 435 ? -17.990 19.833 6.244 1.00 50.00 435 THR A N 1
ATOM 3476 C CA . THR A 1 435 ? -18.909 20.374 7.263 1.00 50.00 435 THR A CA 1
ATOM 3477 C C . THR A 1 435 ? -20.062 21.209 6.698 1.00 50.00 435 THR A C 1
ATOM 3479 O O . THR A 1 435 ? -21.002 21.509 7.432 1.00 50.00 435 THR A O 1
ATOM 3482 N N . HIS A 1 436 ? -20.040 21.558 5.406 1.00 41.38 436 HIS A N 1
ATOM 3483 C CA . HIS A 1 436 ? -21.105 22.321 4.747 1.00 41.38 436 HIS A CA 1
ATOM 3484 C C . HIS A 1 436 ? -22.314 21.424 4.402 1.00 41.38 436 HIS A C 1
ATOM 3486 O O . HIS A 1 436 ? -22.587 21.111 3.245 1.00 41.38 436 HIS A O 1
ATOM 3492 N N . VAL A 1 437 ? -23.033 20.988 5.437 1.00 35.41 437 VAL A N 1
ATOM 3493 C CA . VAL A 1 437 ? -24.398 20.437 5.363 1.00 35.41 437 VAL A CA 1
ATOM 3494 C C . VAL A 1 437 ? -25.381 21.628 5.244 1.00 35.41 437 VAL A C 1
ATOM 3496 O O . VAL A 1 437 ? -25.087 22.681 5.815 1.00 35.41 437 VAL A O 1
ATOM 3499 N N . PRO A 1 438 ? -26.496 21.549 4.481 1.00 28.38 438 PRO A N 1
ATOM 3500 C CA . PRO A 1 438 ? -27.405 22.685 4.255 1.00 28.38 438 PRO A CA 1
ATOM 3501 C C . PRO A 1 438 ? -27.974 23.270 5.564 1.00 28.38 438 PRO A C 1
ATOM 3503 O O . PRO A 1 438 ? -28.019 22.562 6.573 1.00 28.38 438 PRO A O 1
ATOM 3506 N N . PRO A 1 439 ? -28.425 24.541 5.570 1.00 29.64 439 PRO A N 1
ATOM 3507 C CA . PRO A 1 439 ? -28.905 25.201 6.777 1.00 29.64 439 PRO A CA 1
ATOM 3508 C C . PRO A 1 439 ? -30.164 24.535 7.352 1.00 29.64 439 PRO A C 1
ATOM 3510 O O . PRO A 1 439 ? -30.993 23.983 6.632 1.00 29.64 439 PRO A O 1
ATOM 3513 N N . ALA A 1 440 ? -30.248 24.620 8.680 1.00 32.97 440 ALA A N 1
ATOM 3514 C CA . ALA A 1 440 ? -31.254 24.068 9.580 1.00 32.97 440 ALA A CA 1
ATOM 3515 C C . ALA A 1 440 ? -32.694 24.076 9.036 1.00 32.97 440 ALA A C 1
ATOM 3517 O O . ALA A 1 440 ? -33.233 25.128 8.697 1.00 32.97 440 ALA A O 1
ATOM 3518 N N . GLY A 1 441 ? -33.339 22.903 9.039 1.00 32.56 441 GLY A N 1
ATOM 3519 C CA . GLY A 1 441 ? -34.765 22.802 8.720 1.00 32.56 441 GLY A CA 1
ATOM 3520 C C . GLY A 1 441 ? -35.383 21.404 8.634 1.00 32.56 441 GLY A C 1
ATOM 3521 O O . GLY A 1 441 ? -36.560 21.320 8.302 1.00 32.56 441 GLY A O 1
ATOM 3522 N N . LEU A 1 442 ? -34.663 20.308 8.909 1.00 33.25 442 LEU A N 1
ATOM 3523 C CA . LEU A 1 442 ? -35.215 18.951 8.776 1.00 33.25 442 LEU A CA 1
ATOM 3524 C C . LEU A 1 442 ? -34.946 18.100 10.026 1.00 33.25 442 LEU A C 1
ATOM 3526 O O . LEU A 1 442 ? -33.912 18.226 10.674 1.00 33.25 442 LEU A O 1
ATOM 3530 N N . SER A 1 443 ? -35.947 17.298 10.383 1.00 31.19 443 SER A N 1
ATOM 3531 C CA . SER A 1 443 ? -36.156 16.630 11.668 1.00 31.19 443 SER A CA 1
ATOM 3532 C C . SER A 1 443 ? -35.182 15.481 11.976 1.00 31.19 443 SER A C 1
ATOM 3534 O O . SER A 1 443 ? -34.629 14.823 11.094 1.00 31.19 443 SER A O 1
ATOM 3536 N N . ASN A 1 444 ? -35.032 15.220 13.280 1.00 33.91 444 ASN A N 1
ATOM 3537 C CA . ASN A 1 444 ? -34.049 14.339 13.930 1.00 33.91 444 ASN A CA 1
ATOM 3538 C C . ASN A 1 444 ? -34.020 12.859 13.491 1.00 33.91 444 ASN A C 1
ATOM 3540 O O . ASN A 1 444 ? -33.120 12.139 13.912 1.00 33.91 444 ASN A O 1
ATOM 3544 N N . GLU A 1 445 ? -34.919 12.392 12.625 1.00 33.53 445 GLU A N 1
ATOM 3545 C CA . GLU A 1 445 ? -34.898 11.005 12.128 1.00 33.53 445 GLU A CA 1
ATOM 3546 C C . GLU A 1 445 ? -34.065 10.817 10.849 1.00 33.53 445 GLU A C 1
ATOM 3548 O O . GLU A 1 445 ? -33.720 9.695 10.494 1.00 33.53 445 GLU A O 1
ATOM 3553 N N . GLN A 1 446 ? -33.657 11.904 10.186 1.00 32.50 446 GLN A N 1
ATOM 3554 C CA . GLN A 1 446 ? -32.785 11.841 9.005 1.00 32.50 446 GLN A CA 1
ATOM 3555 C C . GLN A 1 446 ? -31.301 12.061 9.333 1.00 32.50 446 GLN A C 1
ATOM 3557 O O . GLN A 1 446 ? -30.446 11.833 8.481 1.00 32.50 446 GLN A O 1
ATOM 3562 N N . HIS A 1 447 ? -30.956 12.428 10.573 1.00 34.47 447 HIS A N 1
ATOM 3563 C CA . HIS A 1 447 ? -29.560 12.591 10.996 1.00 34.47 447 HIS A CA 1
ATOM 3564 C C . HIS A 1 447 ? -28.804 11.261 11.137 1.00 34.47 447 HIS A C 1
ATOM 3566 O O . HIS A 1 447 ? -27.602 11.222 10.875 1.00 34.47 447 HIS A O 1
ATOM 3572 N N . SER A 1 448 ? -29.497 10.165 11.462 1.00 31.70 448 SER A N 1
ATOM 3573 C CA . SER A 1 448 ? -28.929 8.806 11.462 1.00 31.70 448 SER A CA 1
ATOM 3574 C C . SER A 1 448 ? -28.691 8.265 10.046 1.00 31.70 448 SER A C 1
ATOM 3576 O O . SER A 1 448 ? -27.874 7.368 9.849 1.00 31.70 448 SER A O 1
ATOM 3578 N N . ILE A 1 449 ? -29.356 8.848 9.044 1.00 34.78 449 ILE A N 1
ATOM 3579 C CA . ILE A 1 449 ? -29.244 8.457 7.638 1.00 34.78 449 ILE A CA 1
ATOM 3580 C C . ILE A 1 449 ? -28.049 9.144 6.956 1.00 34.78 449 ILE A C 1
ATOM 3582 O O . ILE A 1 449 ? -27.535 8.610 5.983 1.00 34.78 449 ILE A O 1
ATOM 3586 N N . ILE A 1 450 ? -27.505 10.242 7.498 1.00 34.16 450 ILE A N 1
ATOM 3587 C CA . ILE A 1 450 ? -26.359 10.952 6.889 1.00 34.16 450 ILE A CA 1
ATOM 3588 C C . ILE A 1 450 ? -25.069 10.106 6.896 1.00 34.16 450 ILE A C 1
ATOM 3590 O O . ILE A 1 450 ? -24.231 10.274 6.015 1.00 34.16 450 ILE A O 1
ATOM 3594 N N . LEU A 1 451 ? -24.928 9.148 7.821 1.00 38.78 451 LEU A N 1
ATOM 3595 C CA . LEU A 1 451 ? -23.821 8.176 7.815 1.00 38.78 451 LEU A CA 1
ATOM 3596 C C . LEU A 1 451 ? -24.119 6.907 6.993 1.00 38.78 451 LEU A C 1
ATOM 3598 O O . LEU A 1 451 ? -23.191 6.169 6.680 1.00 38.78 451 LEU A O 1
ATOM 3602 N N . ASN A 1 452 ? -25.381 6.672 6.612 1.00 32.88 452 ASN A N 1
ATOM 3603 C CA . ASN A 1 452 ? -25.809 5.519 5.807 1.00 32.88 452 ASN A CA 1
ATOM 3604 C C . ASN A 1 452 ? -26.212 5.880 4.366 1.00 32.88 452 ASN A C 1
ATOM 3606 O O . ASN A 1 452 ? -26.536 4.991 3.580 1.00 32.88 452 ASN A O 1
ATOM 3610 N N . THR A 1 453 ? -26.179 7.157 3.978 1.00 30.56 453 THR A N 1
ATOM 3611 C CA . THR A 1 453 ? -26.317 7.563 2.576 1.00 30.56 453 THR A CA 1
ATOM 3612 C C . THR A 1 453 ? -24.951 7.597 1.894 1.00 30.56 453 THR A C 1
ATOM 3614 O O . THR A 1 453 ? -24.097 8.379 2.316 1.00 30.56 453 THR A O 1
ATOM 3617 N N . PRO A 1 454 ? -24.746 6.837 0.801 1.00 38.81 454 PRO A N 1
ATOM 3618 C CA . PRO A 1 454 ? -23.520 6.831 0.010 1.00 38.81 454 PRO A CA 1
ATOM 3619 C C . PRO A 1 454 ? -23.449 8.093 -0.863 1.00 38.81 454 PRO A C 1
ATOM 3621 O O . PRO A 1 454 ? -23.365 8.026 -2.083 1.00 38.81 454 PRO A O 1
ATOM 3624 N N . ASN A 1 455 ? -23.490 9.277 -0.249 1.00 40.91 455 ASN A N 1
ATOM 3625 C CA . ASN A 1 455 ? -23.177 10.538 -0.917 1.00 40.91 455 ASN A CA 1
ATOM 3626 C C . ASN A 1 455 ? -21.683 10.872 -0.743 1.00 40.91 455 ASN A C 1
ATOM 3628 O O . ASN A 1 455 ? -21.281 11.881 -0.173 1.00 40.91 455 ASN A O 1
ATOM 3632 N N . ASN A 1 456 ? -20.879 9.946 -1.279 1.00 51.09 456 ASN A N 1
ATOM 3633 C CA . ASN A 1 456 ? -19.849 10.145 -2.303 1.00 51.09 456 ASN A CA 1
ATOM 3634 C C . ASN A 1 456 ? -18.724 11.159 -2.079 1.00 51.09 456 ASN A C 1
ATOM 3636 O O . ASN A 1 456 ? -18.473 12.008 -2.936 1.00 51.09 456 ASN A O 1
ATOM 3640 N N . ARG A 1 457 ? -17.930 10.983 -1.016 1.00 60.22 457 ARG A N 1
ATOM 3641 C CA . ARG A 1 457 ? -16.542 11.485 -0.991 1.00 60.22 457 ARG A CA 1
ATOM 3642 C C . ARG A 1 457 ? -15.590 10.469 -0.332 1.00 60.22 457 ARG A C 1
ATOM 3644 O O . ARG A 1 457 ? -15.288 10.619 0.849 1.00 60.22 457 ARG A O 1
ATOM 3651 N N . PRO A 1 458 ? -15.054 9.472 -1.071 1.00 67.44 458 PRO A N 1
ATOM 3652 C CA . PRO A 1 458 ? -14.192 8.410 -0.515 1.00 67.44 458 PRO A CA 1
ATOM 3653 C C . PRO A 1 458 ? -12.905 8.930 0.154 1.00 67.44 458 PRO A C 1
ATOM 3655 O O . PRO A 1 458 ? -12.301 8.266 1.000 1.00 67.44 458 PRO A O 1
ATOM 3658 N N . TYR A 1 459 ? -12.482 10.152 -0.182 1.00 78.38 459 TYR A N 1
ATOM 3659 C CA . TYR A 1 459 ? -11.349 10.793 0.481 1.00 78.38 459 TYR A CA 1
ATOM 3660 C C . TYR A 1 459 ? -11.657 11.205 1.929 1.00 78.38 459 TYR A C 1
ATOM 3662 O O . TYR A 1 459 ? -10.734 11.270 2.736 1.00 78.38 459 TYR A O 1
ATOM 3670 N N . ALA A 1 460 ? -12.920 11.487 2.276 1.00 75.31 460 ALA A N 1
ATOM 3671 C CA . ALA A 1 460 ? -13.307 11.916 3.620 1.00 75.31 460 ALA A CA 1
ATOM 3672 C C . ALA A 1 460 ? -13.175 10.772 4.631 1.00 75.31 460 ALA A C 1
ATOM 3674 O O . ALA A 1 460 ? -12.595 10.963 5.697 1.00 75.31 460 ALA A O 1
ATOM 3675 N N . GLU A 1 461 ? -13.614 9.570 4.250 1.00 73.06 461 GLU A N 1
ATOM 3676 C CA . GLU A 1 461 ? -13.420 8.345 5.032 1.00 73.06 461 GLU A CA 1
ATOM 3677 C C . GLU A 1 461 ? -11.935 8.051 5.239 1.00 73.06 461 GLU A C 1
ATOM 3679 O O . GLU A 1 461 ? -11.497 7.809 6.360 1.00 73.06 461 GLU A O 1
ATOM 3684 N N . THR A 1 462 ? -11.138 8.151 4.169 1.00 78.81 462 THR A N 1
ATOM 3685 C CA . THR A 1 462 ? -9.687 7.929 4.244 1.00 78.81 462 THR A CA 1
ATOM 3686 C C . THR A 1 462 ? -9.008 8.960 5.149 1.00 78.81 462 THR A C 1
ATOM 3688 O O . THR A 1 462 ? -8.126 8.616 5.935 1.00 78.81 462 THR A O 1
ATOM 3691 N N . LEU A 1 463 ? -9.420 10.228 5.071 1.00 80.88 463 LEU A N 1
ATOM 3692 C CA . LEU A 1 463 ? -8.877 11.306 5.893 1.00 80.88 463 LEU A CA 1
ATOM 3693 C C . LEU A 1 463 ? -9.234 11.119 7.376 1.00 80.88 463 LEU A C 1
ATOM 3695 O O . LEU A 1 463 ? -8.366 11.283 8.232 1.00 80.88 463 LEU A O 1
ATOM 3699 N N . LEU A 1 464 ? -10.479 10.737 7.674 1.00 76.12 464 LEU A N 1
ATOM 3700 C CA . LEU A 1 464 ? -10.928 10.426 9.031 1.00 76.12 464 LEU A CA 1
ATOM 3701 C C . LEU A 1 464 ? -10.189 9.206 9.592 1.00 76.12 464 LEU A C 1
ATOM 3703 O O . LEU A 1 464 ? -9.694 9.256 10.716 1.00 76.12 464 LEU A O 1
ATOM 3707 N N . LEU A 1 465 ? -10.058 8.144 8.793 1.00 78.06 465 LEU A N 1
ATOM 3708 C CA . LEU A 1 465 ? -9.295 6.944 9.129 1.00 78.06 465 LEU A CA 1
ATOM 3709 C C . LEU A 1 465 ? -7.841 7.292 9.470 1.00 78.06 465 LEU A C 1
ATOM 3711 O O . LEU A 1 465 ? -7.328 6.860 10.500 1.00 78.06 465 LEU A O 1
ATOM 3715 N N . LEU A 1 466 ? -7.186 8.121 8.653 1.00 80.88 466 LEU A N 1
ATOM 3716 C CA . LEU A 1 466 ? -5.831 8.603 8.926 1.00 80.88 466 LEU A CA 1
ATOM 3717 C C . LEU A 1 466 ? -5.763 9.418 10.222 1.00 80.88 466 LEU A C 1
ATOM 3719 O O . LEU A 1 466 ? -4.883 9.164 11.042 1.00 80.88 466 LEU A O 1
ATOM 3723 N N . ALA A 1 467 ? -6.690 10.355 10.437 1.00 78.62 467 ALA A N 1
ATOM 3724 C CA . ALA A 1 467 ? -6.749 11.169 11.652 1.00 78.62 467 ALA A CA 1
ATOM 3725 C C . ALA A 1 467 ? -6.832 10.290 12.910 1.00 78.62 467 ALA A C 1
ATOM 3727 O O . ALA A 1 467 ? -6.036 10.411 13.840 1.00 78.62 467 ALA A O 1
ATOM 3728 N N . ILE A 1 468 ? -7.736 9.320 12.883 1.00 73.44 468 ILE A N 1
ATOM 3729 C CA . ILE A 1 468 ? -7.911 8.302 13.911 1.00 73.44 468 ILE A CA 1
ATOM 3730 C C . ILE A 1 468 ? -6.623 7.485 14.139 1.00 73.44 468 ILE A C 1
ATOM 3732 O O . ILE A 1 468 ? -6.192 7.302 15.284 1.00 73.44 468 ILE A O 1
ATOM 3736 N N . LEU A 1 469 ? -5.987 6.991 13.075 1.00 76.50 469 LEU A N 1
ATOM 3737 C CA . LEU A 1 469 ? -4.785 6.161 13.171 1.00 76.50 469 LEU A CA 1
ATOM 3738 C C . LEU A 1 469 ? -3.583 6.939 13.734 1.00 76.50 469 LEU A C 1
ATOM 3740 O O . LEU A 1 469 ? -2.818 6.412 14.547 1.00 76.50 469 LEU A O 1
ATOM 3744 N N . PHE A 1 470 ? -3.435 8.214 13.362 1.00 79.50 470 PHE A N 1
ATOM 3745 C CA . PHE A 1 470 ? -2.408 9.096 13.923 1.00 79.50 470 PHE A CA 1
ATOM 3746 C C . PHE A 1 470 ? -2.634 9.374 15.416 1.00 79.50 470 PHE A C 1
ATOM 3748 O O . PHE A 1 470 ? -1.666 9.423 16.182 1.00 79.50 470 PHE A O 1
ATOM 3755 N N . HIS A 1 471 ? -3.891 9.511 15.851 1.00 73.62 471 HIS A N 1
ATOM 3756 C CA . HIS A 1 471 ? -4.240 9.702 17.264 1.00 73.62 471 HIS A CA 1
ATOM 3757 C C . HIS A 1 471 ? -4.039 8.441 18.104 1.00 73.62 471 HIS A C 1
ATOM 3759 O O . HIS A 1 471 ? -3.515 8.522 19.214 1.00 73.62 471 HIS A O 1
ATOM 3765 N N . THR A 1 472 ? -4.390 7.274 17.563 1.00 70.44 472 THR A N 1
ATOM 3766 C CA . THR A 1 472 ? -4.199 5.967 18.217 1.00 70.44 472 THR A CA 1
ATOM 3767 C C . THR A 1 472 ? -2.748 5.478 18.195 1.00 70.44 472 THR A C 1
ATOM 3769 O O . THR A 1 472 ? -2.445 4.444 18.787 1.00 70.44 472 THR A O 1
ATOM 3772 N N . ASN A 1 473 ? -1.842 6.245 17.573 1.00 74.50 473 ASN A N 1
ATOM 3773 C CA . ASN A 1 473 ? -0.412 5.966 17.466 1.00 74.50 473 ASN A CA 1
ATOM 3774 C C . ASN A 1 473 ? -0.114 4.570 16.893 1.00 74.50 473 ASN A C 1
ATOM 3776 O O . ASN A 1 473 ? 0.725 3.838 17.416 1.00 74.50 473 ASN A O 1
ATOM 3780 N N . GLN A 1 474 ? -0.813 4.207 15.816 1.00 72.62 474 GLN A N 1
ATOM 3781 C CA . GLN A 1 474 ? -0.665 2.924 15.129 1.00 72.62 474 GLN A CA 1
ATOM 3782 C C . GLN A 1 474 ? 0.051 3.114 13.781 1.00 72.62 474 GLN A C 1
ATOM 3784 O O . GLN A 1 474 ? -0.606 3.195 12.743 1.00 72.62 474 GLN A O 1
ATOM 3789 N N . PRO A 1 475 ? 1.398 3.201 13.744 1.00 80.19 475 PRO A N 1
ATOM 3790 C CA . PRO A 1 475 ? 2.128 3.468 12.505 1.00 80.19 475 PRO A CA 1
ATOM 3791 C C . PRO A 1 475 ? 2.018 2.329 11.481 1.00 80.19 475 PRO A C 1
ATOM 3793 O O . PRO A 1 475 ? 2.050 2.612 10.290 1.00 80.19 475 PRO A O 1
ATOM 3796 N N . GLY A 1 476 ? 1.846 1.073 11.915 1.00 81.88 476 GLY A N 1
ATOM 3797 C CA . GLY A 1 476 ? 1.717 -0.094 11.027 1.00 81.88 476 GLY A CA 1
ATOM 3798 C C . GLY A 1 476 ? 0.522 0.010 10.066 1.00 81.88 476 GLY A C 1
ATOM 3799 O O . GLY A 1 476 ? 0.734 0.125 8.858 1.00 81.88 476 GLY A O 1
ATOM 3800 N N . PRO A 1 477 ? -0.723 0.100 10.569 1.00 81.62 477 PRO A N 1
ATOM 3801 C CA . PRO A 1 477 ? -1.899 0.285 9.718 1.00 81.62 477 PRO A CA 1
ATOM 3802 C C . PRO A 1 477 ? -1.837 1.536 8.829 1.00 81.62 477 PRO A C 1
ATOM 3804 O O . PRO A 1 477 ? -2.327 1.507 7.703 1.00 81.62 477 PRO A O 1
ATOM 3807 N N . ILE A 1 478 ? -1.197 2.624 9.286 1.00 84.19 478 ILE A N 1
ATOM 3808 C CA . ILE A 1 478 ? -0.952 3.806 8.439 1.00 84.19 478 ILE A CA 1
ATOM 3809 C C . ILE A 1 478 ? -0.018 3.436 7.287 1.00 84.19 478 ILE A C 1
ATOM 3811 O O . ILE A 1 478 ? -0.296 3.769 6.138 1.00 84.19 478 ILE A O 1
ATOM 3815 N N . THR A 1 479 ? 1.088 2.745 7.574 1.00 85.38 479 THR A N 1
ATOM 3816 C CA . THR A 1 479 ? 2.043 2.337 6.539 1.00 85.38 479 THR A CA 1
ATOM 3817 C C . THR A 1 479 ? 1.406 1.406 5.510 1.00 85.38 479 THR A C 1
ATOM 3819 O O . THR A 1 479 ? 1.651 1.586 4.316 1.00 85.38 479 THR A O 1
ATOM 3822 N N . ASP A 1 480 ? 0.539 0.487 5.938 1.00 84.56 480 ASP A N 1
ATOM 3823 C CA . ASP A 1 480 ? -0.187 -0.422 5.048 1.00 84.56 480 ASP A CA 1
ATOM 3824 C C . ASP A 1 480 ? -1.219 0.325 4.199 1.00 84.56 480 ASP A C 1
ATOM 3826 O O . ASP A 1 480 ? -1.244 0.158 2.980 1.00 84.56 480 ASP A O 1
ATOM 3830 N N . LEU A 1 481 ? -2.011 1.217 4.807 1.00 86.38 481 LEU A N 1
ATOM 3831 C CA . LEU A 1 481 ? -2.985 2.049 4.096 1.00 86.38 481 LEU A CA 1
ATOM 3832 C C . LEU A 1 481 ? -2.308 2.890 3.007 1.00 86.38 481 LEU A C 1
ATOM 3834 O O . LEU A 1 481 ? -2.721 2.861 1.851 1.00 86.38 481 LEU A O 1
ATOM 3838 N N . ILE A 1 482 ? -1.236 3.604 3.352 1.00 88.81 482 ILE A N 1
ATOM 3839 C CA . ILE A 1 482 ? -0.504 4.452 2.404 1.00 88.81 482 ILE A CA 1
ATOM 3840 C C . ILE A 1 482 ? 0.164 3.607 1.313 1.00 88.81 482 ILE A C 1
ATOM 3842 O O . ILE A 1 482 ? 0.125 3.983 0.141 1.00 88.81 482 ILE A O 1
ATOM 3846 N N . SER A 1 483 ? 0.726 2.446 1.665 1.00 88.19 483 SER A N 1
ATOM 3847 C CA . SER A 1 483 ? 1.335 1.538 0.684 1.00 88.19 483 SER A CA 1
ATOM 3848 C C . SER A 1 483 ? 0.306 0.984 -0.303 1.00 88.19 483 SER A C 1
ATOM 3850 O O . SER A 1 483 ? 0.594 0.886 -1.496 1.00 88.19 483 SER A O 1
ATOM 3852 N N . ASN A 1 484 ? -0.905 0.674 0.169 1.00 87.81 484 ASN A N 1
ATOM 3853 C CA . ASN A 1 484 ? -2.011 0.213 -0.669 1.00 87.81 484 ASN A CA 1
ATOM 3854 C C . ASN A 1 484 ? -2.515 1.320 -1.602 1.00 87.81 484 ASN A C 1
ATOM 3856 O O . ASN A 1 484 ? -2.718 1.072 -2.788 1.00 87.81 484 ASN A O 1
ATOM 3860 N N . LEU A 1 485 ? -2.656 2.551 -1.099 1.00 88.19 485 LEU A N 1
ATOM 3861 C CA . LEU A 1 485 ? -3.102 3.696 -1.900 1.00 88.19 485 LEU A CA 1
ATOM 3862 C C . LEU A 1 485 ? -2.087 4.099 -2.981 1.00 88.19 485 LEU A C 1
ATOM 3864 O O . LEU A 1 485 ? -2.484 4.471 -4.085 1.00 88.19 485 LEU A O 1
ATOM 3868 N N . LEU A 1 486 ? -0.786 4.009 -2.686 1.00 86.94 486 LEU A N 1
ATOM 3869 C CA . LEU A 1 486 ? 0.277 4.298 -3.654 1.00 86.94 486 LEU A CA 1
ATOM 3870 C C . LEU A 1 486 ? 0.604 3.109 -4.574 1.00 86.94 486 LEU A C 1
ATOM 3872 O O . LEU A 1 486 ? 1.215 3.303 -5.624 1.00 86.94 486 LEU A O 1
ATOM 3876 N N . GLY A 1 487 ? 0.225 1.884 -4.197 1.00 83.75 487 GLY A N 1
ATOM 3877 C CA . GLY A 1 487 ? 0.590 0.654 -4.909 1.00 83.75 487 GLY A CA 1
ATOM 3878 C C . GLY A 1 487 ? 2.069 0.267 -4.760 1.00 83.75 487 GLY A C 1
ATOM 3879 O O . GLY A 1 487 ? 2.625 -0.420 -5.617 1.00 83.75 487 GLY A O 1
ATOM 3880 N N . LEU A 1 488 ? 2.737 0.731 -3.700 1.00 83.06 488 LEU A N 1
ATOM 3881 C CA . LEU A 1 488 ? 4.176 0.563 -3.480 1.00 83.06 488 LEU A CA 1
ATOM 3882 C C . LEU A 1 488 ? 4.517 0.539 -1.992 1.00 83.06 488 LEU A C 1
ATOM 3884 O O . LEU A 1 488 ? 3.933 1.261 -1.192 1.00 83.06 488 LEU A O 1
ATOM 3888 N N . ARG A 1 489 ? 5.497 -0.288 -1.618 1.00 76.75 489 ARG A N 1
ATOM 3889 C CA . ARG A 1 489 ? 6.018 -0.346 -0.247 1.00 76.75 489 ARG A CA 1
ATOM 3890 C C . ARG A 1 489 ? 7.213 0.589 -0.124 1.00 76.75 489 ARG A C 1
ATOM 3892 O O . ARG A 1 489 ? 8.215 0.387 -0.805 1.00 76.75 489 ARG A O 1
ATOM 3899 N N . ILE A 1 490 ? 7.116 1.592 0.746 1.00 70.88 490 ILE A N 1
ATOM 3900 C CA . ILE A 1 490 ? 8.187 2.570 0.986 1.00 70.88 490 ILE A CA 1
ATOM 3901 C C . ILE A 1 490 ? 8.967 2.147 2.244 1.00 70.88 490 ILE A C 1
ATOM 3903 O O . ILE A 1 490 ? 8.413 2.215 3.341 1.00 70.88 490 ILE A O 1
ATOM 3907 N N . PRO A 1 491 ? 10.254 1.759 2.142 1.00 60.22 491 PRO A N 1
ATOM 3908 C CA . PRO A 1 491 ? 11.035 1.288 3.294 1.00 60.22 491 PRO A CA 1
ATOM 3909 C C . PRO A 1 491 ? 11.208 2.322 4.422 1.00 60.22 491 PRO A C 1
ATOM 3911 O O . PRO A 1 491 ? 11.407 1.956 5.575 1.00 60.22 491 PRO A O 1
ATOM 3914 N N . SER A 1 492 ? 11.122 3.621 4.114 1.00 66.19 492 SER A N 1
ATOM 3915 C CA . SER A 1 492 ? 11.283 4.726 5.074 1.00 66.19 492 SER A CA 1
ATOM 3916 C C . SER A 1 492 ? 9.966 5.297 5.621 1.00 66.19 492 SER A C 1
ATOM 3918 O O . SER A 1 492 ? 9.992 6.304 6.332 1.00 66.19 492 SER A O 1
ATOM 3920 N N . LEU A 1 493 ? 8.824 4.676 5.308 1.00 74.06 493 LEU A N 1
ATOM 3921 C CA . LEU A 1 493 ? 7.489 5.225 5.572 1.00 74.06 493 LEU A CA 1
ATOM 3922 C C . LEU A 1 493 ? 7.204 5.453 7.063 1.00 74.06 493 LEU A C 1
ATOM 3924 O O . LEU A 1 493 ? 6.549 6.423 7.432 1.00 74.06 493 LEU A O 1
ATOM 3928 N N . GLY A 1 494 ? 7.753 4.614 7.945 1.00 71.94 494 GLY A N 1
ATOM 3929 C CA . GLY A 1 494 ? 7.584 4.782 9.393 1.00 71.94 494 GLY A CA 1
ATOM 3930 C C . GLY A 1 494 ? 8.147 6.109 9.923 1.00 71.94 494 GLY A C 1
ATOM 3931 O O . GLY A 1 494 ? 7.554 6.727 10.805 1.00 71.94 494 GLY A O 1
ATOM 3932 N N . ARG A 1 495 ? 9.257 6.606 9.351 1.00 73.88 495 ARG A N 1
ATOM 3933 C CA . ARG A 1 495 ? 9.866 7.884 9.771 1.00 73.88 495 ARG A CA 1
ATOM 3934 C C . ARG A 1 495 ? 9.026 9.081 9.329 1.00 73.88 495 ARG A C 1
ATOM 3936 O O . ARG A 1 495 ? 8.824 10.007 10.111 1.00 73.88 495 ARG A O 1
ATOM 3943 N N . THR A 1 496 ? 8.509 9.052 8.101 1.00 76.06 496 THR A N 1
ATOM 3944 C CA . THR A 1 496 ? 7.637 10.113 7.576 1.00 76.06 496 THR A CA 1
ATOM 3945 C C . THR A 1 496 ? 6.309 10.167 8.327 1.00 76.06 496 THR A C 1
ATOM 3947 O O . THR A 1 496 ? 5.871 11.258 8.684 1.00 76.06 496 THR A O 1
ATOM 3950 N N . VAL A 1 497 ? 5.707 9.014 8.645 1.00 78.44 497 VAL A N 1
ATOM 3951 C CA . VAL A 1 497 ? 4.454 8.914 9.420 1.00 78.44 497 VAL A CA 1
ATOM 3952 C C . VAL A 1 497 ? 4.589 9.602 10.783 1.00 78.44 497 VAL A C 1
ATOM 3954 O O . VAL A 1 497 ? 3.733 10.402 11.154 1.00 78.44 497 VAL A O 1
ATOM 3957 N N . ASN A 1 498 ? 5.704 9.411 11.491 1.00 75.00 498 ASN A N 1
ATOM 3958 C CA . ASN A 1 498 ? 5.941 10.102 12.764 1.00 75.00 498 ASN A CA 1
ATOM 3959 C C . ASN A 1 498 ? 6.025 11.633 12.608 1.00 75.00 498 ASN A C 1
ATOM 3961 O O . ASN A 1 498 ? 5.475 12.363 13.432 1.00 75.00 498 ASN A O 1
ATOM 3965 N N . GLY A 1 499 ? 6.654 12.129 11.536 1.00 75.62 499 GLY A N 1
ATOM 3966 C CA . GLY A 1 499 ? 6.698 13.564 11.222 1.00 75.62 499 GLY A CA 1
ATOM 3967 C C . GLY A 1 499 ? 5.329 14.155 10.858 1.00 75.62 499 GLY A C 1
ATOM 3968 O O . GLY A 1 499 ? 5.057 15.325 11.130 1.00 75.62 499 GLY A O 1
ATOM 3969 N N . TRP A 1 500 ? 4.436 13.349 10.278 1.00 79.44 500 TRP A N 1
ATOM 3970 C CA . TRP A 1 500 ? 3.055 13.737 9.977 1.00 79.44 500 TRP A CA 1
ATOM 3971 C C . TRP A 1 500 ? 2.131 13.706 11.185 1.00 79.44 500 TRP A C 1
ATOM 3973 O O . TRP A 1 500 ? 1.211 14.516 11.246 1.00 79.44 500 TRP A O 1
ATOM 3983 N N . ARG A 1 501 ? 2.406 12.854 12.176 1.00 78.88 501 ARG A N 1
ATOM 3984 C CA . ARG A 1 501 ? 1.615 12.774 13.407 1.00 78.88 501 ARG A CA 1
ATOM 3985 C C . ARG A 1 501 ? 1.485 14.139 14.085 1.00 78.88 501 ARG A C 1
ATOM 3987 O O . ARG A 1 501 ? 0.378 14.543 14.412 1.00 78.88 501 ARG A O 1
ATOM 3994 N N . LYS A 1 502 ? 2.588 14.881 14.246 1.00 77.44 502 LYS A N 1
ATOM 3995 C CA . LYS A 1 502 ? 2.552 16.218 14.866 1.00 77.44 502 LYS A CA 1
ATOM 3996 C C . LYS A 1 502 ? 1.649 17.183 14.089 1.00 77.44 502 LYS A C 1
ATOM 3998 O O . LYS A 1 502 ? 0.840 17.865 14.701 1.00 77.44 502 LYS A O 1
ATOM 4003 N N . ILE A 1 503 ? 1.753 17.193 12.759 1.00 76.44 503 ILE A N 1
ATOM 4004 C CA . ILE A 1 503 ? 0.926 18.037 11.882 1.00 76.44 503 ILE A CA 1
ATOM 4005 C C . ILE A 1 503 ? -0.555 17.652 12.002 1.00 76.44 503 ILE A C 1
ATOM 4007 O O . ILE A 1 503 ? -1.401 18.501 12.264 1.00 76.44 503 ILE A O 1
ATOM 4011 N N . PHE A 1 504 ? -0.884 16.364 11.890 1.00 75.75 504 PHE A N 1
ATOM 4012 C CA . PHE A 1 504 ? -2.272 15.913 11.982 1.00 75.75 504 PHE A CA 1
ATOM 4013 C C . PHE A 1 504 ? -2.901 16.222 13.346 1.00 75.75 504 PHE A C 1
ATOM 4015 O O . PHE A 1 504 ? -4.018 16.722 13.366 1.00 75.75 504 PHE A O 1
ATOM 4022 N N . LEU A 1 505 ? -2.176 16.002 14.451 1.00 72.06 505 LEU A N 1
ATOM 4023 C CA . LEU A 1 505 ? -2.674 16.235 15.815 1.00 72.06 505 LEU A CA 1
ATOM 4024 C C . LEU A 1 505 ? -2.768 17.722 16.198 1.00 72.06 505 LEU A C 1
ATOM 4026 O O . LEU A 1 505 ? -3.598 18.083 17.030 1.00 72.06 505 LEU A O 1
ATOM 4030 N N . GLN A 1 506 ? -1.862 18.569 15.693 1.00 70.50 506 GLN A N 1
ATOM 4031 C CA . GLN A 1 506 ? -1.713 19.947 16.184 1.00 70.50 506 GLN A CA 1
ATOM 4032 C C . GLN A 1 506 ? -2.247 21.011 15.225 1.00 70.50 506 GLN A C 1
ATOM 4034 O O . GLN A 1 506 ? -2.655 22.068 15.698 1.00 70.50 506 GLN A O 1
ATOM 4039 N N . SER A 1 507 ? -2.244 20.773 13.909 1.00 69.75 507 SER A N 1
ATOM 4040 C CA . SER A 1 507 ? -2.580 21.809 12.921 1.00 69.75 507 SER A CA 1
ATOM 4041 C C . SER A 1 507 ? -3.751 21.468 11.998 1.00 69.75 507 SER A C 1
ATOM 4043 O O . SER A 1 507 ? -4.404 22.385 11.503 1.00 69.75 507 SER A O 1
ATOM 4045 N N . VAL A 1 508 ? -4.057 20.187 11.776 1.00 71.38 508 VAL A N 1
ATOM 4046 C CA . VAL A 1 508 ? -5.113 19.769 10.832 1.00 71.38 508 VAL A CA 1
ATOM 4047 C C . VAL A 1 508 ? -6.374 19.306 11.553 1.00 71.38 508 VAL A C 1
ATOM 4049 O O . VAL A 1 508 ? -7.455 19.823 11.289 1.00 71.38 508 VAL A O 1
ATOM 4052 N N . PHE A 1 509 ? -6.239 18.355 12.476 1.00 72.06 509 PHE A N 1
ATOM 4053 C CA . PHE A 1 509 ? -7.331 17.855 13.294 1.00 72.06 509 PHE A CA 1
ATOM 4054 C C . PHE A 1 509 ? -7.032 18.134 14.757 1.00 72.06 509 PHE A C 1
ATOM 4056 O O . PHE A 1 509 ? -6.232 17.447 15.389 1.00 72.06 509 PHE A O 1
ATOM 4063 N N . THR A 1 510 ? -7.696 19.139 15.318 1.00 71.69 510 THR A N 1
ATOM 4064 C CA . THR A 1 510 ? -7.610 19.367 16.756 1.00 71.69 510 THR A CA 1
ATOM 4065 C C . THR A 1 510 ? -8.169 18.161 17.509 1.00 71.69 510 THR A C 1
ATOM 4067 O O . THR A 1 510 ? -9.112 17.499 17.062 1.00 71.69 510 THR A O 1
ATOM 4070 N N . GLU A 1 511 ? -7.634 17.911 18.705 1.00 68.12 511 GLU A N 1
ATOM 4071 C CA . GLU A 1 511 ? -8.162 16.893 19.622 1.00 68.12 511 GLU A CA 1
ATOM 4072 C C . GLU A 1 511 ? -9.680 17.073 19.847 1.00 68.12 511 GLU A C 1
ATOM 4074 O O . GLU A 1 511 ? -10.409 16.089 19.948 1.00 68.12 511 GLU A O 1
ATOM 4079 N N . SER A 1 512 ? -10.174 18.319 19.821 1.00 69.94 512 SER A N 1
ATOM 4080 C CA . SER A 1 512 ? -11.600 18.659 19.908 1.00 69.94 512 SER A CA 1
ATOM 4081 C C . SER A 1 512 ? -12.438 18.194 18.720 1.00 69.94 512 SER A C 1
ATOM 4083 O O . SER A 1 512 ? -13.526 17.648 18.912 1.00 69.94 512 SER A O 1
ATOM 4085 N N . MET A 1 513 ? -11.934 18.364 17.497 1.00 70.31 513 MET A N 1
ATOM 4086 C CA . MET A 1 513 ? -12.644 17.964 16.289 1.00 70.31 513 MET A CA 1
ATOM 4087 C C . MET A 1 513 ? -12.761 16.443 16.208 1.00 70.31 513 MET A C 1
ATOM 4089 O O . MET A 1 513 ? -13.837 15.921 15.926 1.00 70.31 513 MET A O 1
ATOM 4093 N N . ILE A 1 514 ? -11.683 15.724 16.524 1.00 69.31 514 ILE A N 1
ATOM 4094 C CA . ILE A 1 514 ? -11.692 14.258 16.529 1.00 69.31 514 ILE A CA 1
ATOM 4095 C C . ILE A 1 514 ? -12.547 13.715 17.664 1.00 69.31 514 ILE A C 1
ATOM 4097 O O . ILE A 1 514 ? -13.302 12.780 17.429 1.00 69.31 514 ILE A O 1
ATOM 4101 N N . ALA A 1 515 ? -12.496 14.305 18.860 1.00 68.25 515 ALA A N 1
ATOM 4102 C CA . ALA A 1 515 ? -13.373 13.886 19.946 1.00 68.25 515 ALA A CA 1
ATOM 4103 C C . ALA A 1 515 ? -14.854 14.038 19.560 1.00 68.25 515 ALA A C 1
ATOM 4105 O O . ALA A 1 515 ? -15.644 13.127 19.803 1.00 68.25 515 ALA A O 1
ATOM 4106 N N . SER A 1 516 ? -15.222 15.134 18.883 1.00 69.88 516 SER A N 1
ATOM 4107 C CA . SER A 1 516 ? -16.589 15.345 18.388 1.00 69.88 516 SER A CA 1
ATOM 4108 C C . SER A 1 516 ? -17.004 14.311 17.338 1.00 69.88 516 SER A C 1
ATOM 4110 O O . SER A 1 516 ? -18.142 13.846 17.354 1.00 69.88 516 SER A O 1
ATOM 4112 N N . GLN A 1 517 ? -16.085 13.924 16.450 1.00 66.75 517 GLN A N 1
ATOM 4113 C CA . GLN A 1 517 ? -16.337 12.904 15.431 1.00 66.75 517 GLN A CA 1
ATOM 4114 C C . GLN A 1 517 ? -16.422 11.499 16.036 1.00 66.75 517 GLN A C 1
ATOM 4116 O O . GLN A 1 517 ? -17.355 10.768 15.727 1.00 66.75 517 GLN A O 1
ATOM 4121 N N . VAL A 1 518 ? -15.510 11.129 16.943 1.00 65.50 518 VAL A N 1
ATOM 4122 C CA . VAL A 1 518 ? -15.504 9.810 17.599 1.00 65.50 518 VAL A CA 1
ATOM 4123 C C . VAL A 1 518 ? -16.740 9.608 18.472 1.00 65.50 518 VAL A C 1
ATOM 4125 O O . VAL A 1 518 ? -17.299 8.518 18.458 1.00 65.50 518 VAL A O 1
ATOM 4128 N N . ALA A 1 519 ? -17.240 10.651 19.142 1.00 66.75 519 ALA A N 1
ATOM 4129 C CA . ALA A 1 519 ? -18.511 10.582 19.873 1.00 66.75 519 ALA A CA 1
ATOM 4130 C C . ALA A 1 519 ? -19.720 10.247 18.969 1.00 66.75 519 ALA A C 1
ATOM 4132 O O . ALA A 1 519 ? -20.748 9.793 19.462 1.00 66.75 519 ALA A O 1
ATOM 4133 N N . ARG A 1 520 ? -19.604 10.457 17.649 1.00 68.38 520 ARG A N 1
ATOM 4134 C CA . ARG A 1 520 ? -20.640 10.162 16.644 1.00 68.38 520 ARG A CA 1
ATOM 4135 C C . ARG A 1 520 ? -20.370 8.884 15.843 1.00 68.38 520 ARG A C 1
ATOM 4137 O O . ARG A 1 520 ? -21.171 8.544 14.975 1.00 68.38 520 ARG A O 1
ATOM 4144 N N . VAL A 1 521 ? -19.253 8.191 16.084 1.00 67.00 521 VAL A N 1
ATOM 4145 C CA . VAL A 1 521 ? -18.912 6.951 15.370 1.00 67.00 521 VAL A CA 1
ATOM 4146 C C . VAL A 1 521 ? -19.908 5.855 15.760 1.00 67.00 521 VAL A C 1
ATOM 4148 O O . VAL A 1 521 ? -20.190 5.692 16.950 1.00 67.00 521 VAL A O 1
ATOM 4151 N N . PRO A 1 522 ? -20.445 5.084 14.798 1.00 68.12 522 PRO A N 1
ATOM 4152 C CA . PRO A 1 522 ? -21.385 4.015 15.103 1.00 68.12 522 PRO A CA 1
ATOM 4153 C C . PRO A 1 522 ? -20.766 2.963 16.028 1.00 68.12 522 PRO A C 1
ATOM 4155 O O . PRO A 1 522 ? -19.570 2.671 15.980 1.00 68.12 522 PRO A O 1
ATOM 4158 N N . ILE A 1 523 ? -21.616 2.376 16.865 1.00 78.06 523 ILE A N 1
ATOM 4159 C CA . ILE A 1 523 ? -21.258 1.241 17.714 1.00 78.06 523 ILE A CA 1
ATOM 4160 C C . ILE A 1 523 ? -20.840 0.065 16.825 1.00 78.06 523 ILE A C 1
ATOM 4162 O O . ILE A 1 523 ? -21.486 -0.218 15.817 1.00 78.06 523 ILE A O 1
ATOM 4166 N N . THR A 1 524 ? -19.776 -0.639 17.211 1.00 79.12 524 THR A N 1
ATOM 4167 C CA . THR A 1 524 ? -19.319 -1.848 16.517 1.00 79.12 524 THR A CA 1
ATOM 4168 C C . THR A 1 524 ? -20.215 -3.028 16.919 1.00 79.12 524 THR A C 1
ATOM 4170 O O . THR A 1 524 ? -20.182 -3.412 18.094 1.00 79.12 524 THR A O 1
ATOM 4173 N N . PRO A 1 525 ? -21.016 -3.604 16.000 1.00 78.31 525 PRO A N 1
ATOM 4174 C CA . PRO A 1 525 ? -21.885 -4.736 16.310 1.00 78.31 525 PRO A CA 1
ATOM 4175 C C . PRO A 1 525 ? -21.068 -6.018 16.521 1.00 78.31 525 PRO A C 1
ATOM 4177 O O . PRO A 1 525 ? -20.058 -6.226 15.850 1.00 78.31 525 PRO A O 1
ATOM 4180 N N . LEU A 1 526 ? -21.536 -6.893 17.417 1.00 80.88 526 LEU A N 1
ATOM 4181 C CA . LEU A 1 526 ? -20.950 -8.216 17.695 1.00 80.88 526 LEU A CA 1
ATOM 4182 C C . LEU A 1 526 ? -19.439 -8.177 17.989 1.00 80.88 526 LEU A C 1
ATOM 4184 O O . LEU A 1 526 ? -18.664 -9.001 17.495 1.00 80.88 526 LEU A O 1
ATOM 4188 N N . LEU A 1 527 ? -19.009 -7.202 18.791 1.00 82.81 527 LEU A N 1
ATOM 4189 C CA . LEU A 1 527 ? -17.602 -6.999 19.108 1.00 82.81 527 LEU A CA 1
ATOM 4190 C C . LEU A 1 527 ? -17.020 -8.210 19.848 1.00 82.81 527 LEU A C 1
ATOM 4192 O O . LEU A 1 527 ? -17.413 -8.497 20.975 1.00 82.81 527 LEU A O 1
ATOM 4196 N N . ASN A 1 528 ? -16.026 -8.862 19.243 1.00 84.94 528 ASN A N 1
ATOM 4197 C CA . ASN A 1 528 ? -15.317 -10.006 19.813 1.00 84.94 528 ASN A CA 1
ATOM 4198 C C . ASN A 1 528 ? -13.798 -9.927 19.534 1.00 84.94 528 ASN A C 1
ATOM 4200 O O . ASN A 1 528 ? -13.328 -9.068 18.786 1.00 84.94 528 ASN A O 1
ATOM 4204 N N . ARG A 1 529 ? -13.011 -10.837 20.121 1.00 80.25 529 ARG A N 1
ATOM 4205 C CA . ARG A 1 529 ? -11.544 -10.930 19.966 1.00 80.25 529 ARG A CA 1
ATOM 4206 C C . ARG A 1 529 ? -11.086 -11.207 18.525 1.00 80.25 529 ARG A C 1
ATOM 4208 O O . ARG A 1 529 ? -9.943 -10.911 18.200 1.00 80.25 529 ARG A O 1
ATOM 4215 N N . SER A 1 530 ? -11.935 -11.798 17.685 1.00 75.19 530 SER A N 1
ATOM 4216 C CA . SER A 1 530 ? -11.585 -12.212 16.317 1.00 75.19 530 SER A CA 1
ATOM 4217 C C . SER A 1 530 ? -11.759 -11.117 15.260 1.00 75.19 530 SER A C 1
ATOM 4219 O O . SER A 1 530 ? -11.322 -11.299 14.124 1.00 75.19 530 SER A O 1
ATOM 4221 N N . LEU A 1 531 ? -12.363 -9.976 15.612 1.00 69.06 531 LEU A N 1
ATOM 4222 C CA . LEU A 1 531 ? -12.507 -8.855 14.686 1.00 69.06 531 LEU A CA 1
ATOM 4223 C C . LEU A 1 531 ? -11.143 -8.229 14.365 1.00 69.06 531 LEU A C 1
ATOM 4225 O O . LEU A 1 531 ? -10.428 -7.747 15.243 1.00 69.06 531 LEU A O 1
ATOM 4229 N N . SER A 1 532 ? -10.804 -8.187 13.075 1.00 55.19 532 SER A N 1
ATOM 4230 C CA . SER A 1 532 ? -9.553 -7.603 12.577 1.00 55.19 532 SER A CA 1
ATOM 4231 C C . SER A 1 532 ? -9.504 -6.077 12.720 1.00 55.19 532 SER A C 1
ATOM 4233 O O . SER A 1 532 ? -8.421 -5.503 12.811 1.00 55.19 532 SER A O 1
ATOM 4235 N N . THR A 1 533 ? -10.661 -5.408 12.763 1.00 59.00 533 THR A N 1
ATOM 4236 C CA . THR A 1 533 ? -10.780 -3.946 12.856 1.00 59.00 533 THR A CA 1
ATOM 4237 C C . THR A 1 533 ? -11.371 -3.525 14.204 1.00 59.00 533 THR A C 1
ATOM 4239 O O . THR A 1 533 ? -12.580 -3.579 14.403 1.00 59.00 533 THR A O 1
ATOM 4242 N N . HIS A 1 534 ? -10.525 -3.056 15.122 1.00 70.25 534 HIS A N 1
ATOM 4243 C CA . HIS A 1 534 ? -10.900 -2.576 16.468 1.00 70.25 534 HIS A CA 1
ATOM 4244 C C . HIS A 1 534 ? -10.666 -1.066 16.642 1.00 70.25 534 HIS A C 1
ATOM 4246 O O . HIS A 1 534 ? -10.535 -0.540 17.749 1.00 70.25 534 HIS A O 1
ATOM 4252 N N . LEU A 1 535 ? -10.595 -0.357 15.519 1.00 66.88 535 LEU A N 1
ATOM 4253 C CA . LEU A 1 535 ? -10.156 1.023 15.458 1.00 66.88 535 LEU A CA 1
ATOM 4254 C C . LEU A 1 535 ? -11.083 2.004 16.213 1.00 66.88 535 LEU A C 1
ATOM 4256 O O . LEU A 1 535 ? -10.548 2.784 17.000 1.00 66.88 535 LEU A O 1
ATOM 4260 N N . PRO A 1 536 ? -12.431 1.942 16.096 1.00 73.75 536 PRO A N 1
ATOM 4261 C CA . PRO A 1 536 ? -13.328 2.800 16.885 1.00 73.75 536 PRO A CA 1
ATOM 4262 C C . PRO A 1 536 ? -13.126 2.675 18.400 1.00 73.75 536 PRO A C 1
ATOM 4264 O O . PRO A 1 536 ? -13.061 3.674 19.115 1.00 73.75 536 PRO A O 1
ATOM 4267 N N . ILE A 1 537 ? -12.963 1.443 18.885 1.00 79.12 537 ILE A N 1
ATOM 4268 C CA . ILE A 1 537 ? -12.784 1.133 20.310 1.00 79.12 537 ILE A CA 1
ATOM 4269 C C . ILE A 1 537 ? -11.443 1.658 20.805 1.00 79.12 537 ILE A C 1
ATOM 4271 O O . ILE A 1 537 ? -11.358 2.255 21.877 1.00 79.12 537 ILE A O 1
ATOM 4275 N N . GLN A 1 538 ? -10.394 1.492 20.002 1.00 77.38 538 GLN A N 1
ATOM 4276 C CA . GLN A 1 538 ? -9.077 2.016 20.320 1.00 77.38 538 GLN A CA 1
ATOM 4277 C C . GLN A 1 538 ? -9.049 3.553 20.326 1.00 77.38 538 GLN A C 1
ATOM 4279 O O . GLN A 1 538 ? -8.381 4.145 21.174 1.00 77.38 538 GLN A O 1
ATOM 4284 N N . CYS A 1 539 ? -9.789 4.211 19.426 1.00 74.38 539 CYS A N 1
ATOM 4285 C CA . CYS A 1 539 ? -9.957 5.666 19.438 1.00 74.38 539 CYS A CA 1
ATOM 4286 C C . CYS A 1 539 ? -10.634 6.153 20.704 1.00 74.38 539 CYS A C 1
ATOM 4288 O O . CYS A 1 539 ? -10.109 7.052 21.359 1.00 74.38 539 CYS A O 1
ATOM 4290 N N . ALA A 1 540 ? -11.781 5.562 21.040 1.00 79.81 540 ALA A N 1
ATOM 4291 C CA . ALA A 1 540 ? -12.521 5.915 22.240 1.00 79.81 540 ALA A CA 1
ATOM 4292 C C . ALA A 1 540 ? -11.642 5.733 23.485 1.00 79.81 540 ALA A C 1
ATOM 4294 O O . ALA A 1 540 ? -11.507 6.666 24.274 1.00 79.81 540 ALA A O 1
ATOM 4295 N N . LEU A 1 541 ? -10.944 4.597 23.601 1.00 84.38 541 LEU A N 1
ATOM 4296 C CA . LEU A 1 541 ? -9.999 4.325 24.687 1.00 84.38 541 LEU A CA 1
ATOM 4297 C C . LEU A 1 541 ? -8.895 5.387 24.780 1.00 84.38 541 LEU A C 1
ATOM 4299 O O . LEU A 1 541 ? -8.604 5.889 25.866 1.00 84.38 541 LEU A O 1
ATOM 4303 N N . GLN A 1 542 ? -8.275 5.745 23.655 1.00 80.50 542 GLN A N 1
ATOM 4304 C CA . GLN A 1 542 ? -7.171 6.704 23.643 1.00 80.50 542 GLN A CA 1
ATOM 4305 C C . GLN A 1 542 ? -7.630 8.125 23.994 1.00 80.50 542 GLN A C 1
ATOM 4307 O O . GLN A 1 542 ? -6.936 8.826 24.730 1.00 80.50 542 GLN A O 1
ATOM 4312 N N . LEU A 1 543 ? -8.799 8.541 23.500 1.00 79.12 543 LEU A N 1
ATOM 4313 C CA . LEU A 1 543 ? -9.393 9.845 23.803 1.00 79.12 543 LEU A CA 1
ATOM 4314 C C . LEU A 1 543 ? -9.892 9.938 25.252 1.00 79.12 543 LEU A C 1
ATOM 4316 O O . LEU A 1 543 ? -9.824 11.011 25.854 1.00 79.12 543 LEU A O 1
ATOM 4320 N N . LEU A 1 544 ? -10.353 8.825 25.835 1.00 82.44 544 LEU A N 1
ATOM 4321 C CA . LEU A 1 544 ? -10.663 8.744 27.264 1.00 82.44 544 LEU A CA 1
ATOM 4322 C C . LEU A 1 544 ? -9.391 8.904 28.103 1.00 82.44 544 LEU A C 1
ATOM 4324 O O . LEU A 1 544 ? -9.359 9.753 28.992 1.00 82.44 544 LEU A O 1
ATOM 4328 N N . LYS A 1 545 ? -8.311 8.187 27.756 1.00 82.19 545 LYS A N 1
ATOM 4329 C CA . LYS A 1 545 ? -7.001 8.306 28.423 1.00 82.19 545 LYS A CA 1
ATOM 4330 C C . LYS A 1 545 ? -6.390 9.711 28.325 1.00 82.19 545 LYS A C 1
ATOM 4332 O O . LYS A 1 545 ? -5.695 10.127 29.246 1.00 82.19 545 LYS A O 1
ATOM 4337 N N . SER A 1 546 ? -6.632 10.459 27.243 1.00 75.25 546 SER A N 1
ATOM 4338 C CA . SER A 1 546 ? -6.156 11.849 27.098 1.00 75.25 546 SER A CA 1
ATOM 4339 C C . SER A 1 546 ? -7.091 12.906 27.708 1.00 75.25 546 SER A C 1
ATOM 4341 O O . SER A 1 546 ? -6.811 14.112 27.630 1.00 75.25 546 SER A O 1
ATOM 4343 N N . HIS A 1 547 ? -8.199 12.470 28.320 1.00 77.50 547 HIS A N 1
ATOM 4344 C CA . HIS A 1 547 ? -9.289 13.311 28.818 1.00 77.50 547 HIS A CA 1
ATOM 4345 C C . HIS A 1 547 ? -9.873 14.262 27.751 1.00 77.50 547 HIS A C 1
ATOM 4347 O O . HIS A 1 547 ? -10.417 15.320 28.080 1.00 77.50 547 HIS A O 1
ATOM 4353 N N . ALA A 1 548 ? -9.794 13.897 26.465 1.00 73.62 548 ALA A N 1
ATOM 4354 C CA . ALA A 1 548 ? -10.266 14.717 25.348 1.00 73.62 548 ALA A CA 1
ATOM 4355 C C . ALA A 1 548 ? -11.759 15.049 25.462 1.00 73.62 548 ALA A C 1
ATOM 4357 O O . ALA A 1 548 ? -12.162 16.192 25.255 1.00 73.62 548 ALA A O 1
ATOM 4358 N N . PHE A 1 549 ? -12.588 14.069 25.827 1.00 78.12 549 PHE A N 1
ATOM 4359 C CA . PHE A 1 549 ? -14.033 14.270 25.960 1.00 78.12 549 PHE A CA 1
ATOM 4360 C C . PHE A 1 549 ? -14.382 15.251 27.089 1.00 78.12 549 PHE A C 1
ATOM 4362 O O . PHE A 1 549 ? -15.284 16.067 26.931 1.00 78.12 549 PHE A O 1
ATOM 4369 N N . ALA A 1 550 ? -13.614 15.247 28.188 1.00 73.56 550 ALA A N 1
ATOM 4370 C CA . ALA A 1 550 ? -13.823 16.156 29.320 1.00 73.56 550 ALA A CA 1
ATOM 4371 C C . ALA A 1 550 ? -13.491 17.600 28.934 1.00 73.56 550 ALA A C 1
ATOM 4373 O O . ALA A 1 550 ? -14.305 18.502 29.120 1.00 73.56 550 ALA A O 1
ATOM 4374 N N . LYS A 1 551 ? -12.315 17.804 28.325 1.00 74.81 551 LYS A N 1
ATOM 4375 C CA . LYS A 1 551 ? -11.863 19.120 27.845 1.00 74.81 551 LYS A CA 1
ATOM 4376 C C . LYS A 1 551 ? -12.861 19.753 26.872 1.00 74.81 551 LYS A C 1
ATOM 4378 O O . LYS A 1 551 ? -13.026 20.967 26.871 1.00 74.81 551 LYS A O 1
ATOM 4383 N N . ASN A 1 552 ? -13.532 18.924 26.072 1.00 70.12 552 ASN A N 1
ATOM 4384 C CA . ASN A 1 552 ? -14.451 19.363 25.024 1.00 70.12 552 ASN A CA 1
ATOM 4385 C C . ASN A 1 552 ? -15.937 19.265 25.403 1.00 70.12 552 ASN A C 1
ATOM 4387 O O . ASN A 1 552 ? -16.777 19.534 24.549 1.00 70.12 552 ASN A O 1
ATOM 4391 N N . LYS A 1 553 ? -16.269 18.913 26.655 1.00 73.94 553 LYS A N 1
ATOM 4392 C CA . LYS A 1 553 ? -17.652 18.761 27.153 1.00 73.94 553 LYS A CA 1
ATOM 4393 C C . LYS A 1 553 ? -18.516 17.830 26.288 1.00 73.94 553 LYS A C 1
ATOM 4395 O O . LYS A 1 553 ? -19.661 18.145 25.979 1.00 73.94 553 LYS A O 1
ATOM 4400 N N . LEU A 1 554 ? -17.949 16.706 25.861 1.00 76.38 554 LEU A N 1
ATOM 4401 C CA . LEU A 1 554 ? -18.638 15.711 25.042 1.00 76.38 554 LEU A CA 1
ATOM 4402 C C . LEU A 1 554 ? -19.105 14.537 25.904 1.00 76.38 554 LEU A C 1
ATOM 4404 O O . LEU A 1 554 ? -18.324 13.991 26.685 1.00 76.38 554 LEU A O 1
ATOM 4408 N N . GLU A 1 555 ? -20.360 14.133 25.724 1.00 79.56 555 GLU A N 1
ATOM 4409 C CA . GLU A 1 555 ? -20.944 12.961 26.378 1.00 79.56 555 GLU A CA 1
ATOM 4410 C C . GLU A 1 555 ? -20.603 11.689 25.589 1.00 79.56 555 GLU A C 1
ATOM 4412 O O . GLU A 1 555 ? -20.831 11.611 24.384 1.00 79.56 555 GLU A O 1
ATOM 4417 N N . ILE A 1 556 ? -20.029 10.693 26.269 1.00 83.81 556 ILE A N 1
ATOM 4418 C CA . ILE A 1 556 ? -19.603 9.408 25.677 1.00 83.81 556 ILE A CA 1
ATOM 4419 C C . ILE A 1 556 ? -20.306 8.200 26.322 1.00 83.81 556 ILE A C 1
ATOM 4421 O O . ILE A 1 556 ? -20.188 7.074 25.838 1.00 83.81 556 ILE A O 1
ATOM 4425 N N . LYS A 1 557 ? -21.060 8.434 27.404 1.00 87.62 557 LYS A N 1
ATOM 4426 C CA . LYS A 1 557 ? -21.735 7.407 28.207 1.00 87.62 557 LYS A CA 1
ATOM 4427 C C . LYS A 1 557 ? -22.633 6.511 27.351 1.00 87.62 557 LYS A C 1
ATOM 4429 O O . LYS A 1 557 ? -22.476 5.295 27.374 1.00 87.62 557 LYS A O 1
ATOM 4434 N N . ASP A 1 558 ? -23.518 7.105 26.551 1.00 84.94 558 ASP A N 1
ATOM 4435 C CA . ASP A 1 558 ? -24.497 6.360 25.746 1.00 84.94 558 ASP A CA 1
ATOM 4436 C C . ASP A 1 558 ? -23.821 5.484 24.684 1.00 84.94 558 ASP A C 1
ATOM 4438 O O . ASP A 1 558 ? -24.234 4.347 24.441 1.00 84.94 558 ASP A O 1
ATOM 4442 N N . TRP A 1 559 ? -22.731 5.985 24.097 1.00 87.00 559 TRP A N 1
ATOM 4443 C CA . TRP A 1 559 ? -21.911 5.221 23.163 1.00 87.00 559 TRP A CA 1
ATOM 4444 C C . TRP A 1 559 ? -21.245 4.024 23.852 1.00 87.00 559 TRP A C 1
ATOM 4446 O O . TRP A 1 559 ? -21.301 2.913 23.325 1.00 87.00 559 TRP A O 1
ATOM 4456 N N . LEU A 1 560 ? -20.672 4.215 25.050 1.00 89.44 560 LEU A N 1
ATOM 4457 C CA . LEU A 1 560 ? -20.059 3.132 25.826 1.00 89.44 560 LEU A CA 1
ATOM 4458 C C . LEU A 1 560 ? -21.090 2.061 26.198 1.00 89.44 560 LEU A C 1
ATOM 4460 O O . LEU A 1 560 ? -20.849 0.876 25.969 1.00 89.44 560 LEU A O 1
ATOM 4464 N N . VAL A 1 561 ? -22.245 2.468 26.733 1.00 88.94 561 VAL A N 1
ATOM 4465 C CA . VAL A 1 561 ? -23.343 1.556 27.089 1.00 88.94 561 VAL A CA 1
ATOM 4466 C C . VAL A 1 561 ? -23.798 0.773 25.858 1.00 88.94 561 VAL A C 1
ATOM 4468 O O . VAL A 1 561 ? -23.936 -0.450 25.913 1.00 88.94 561 VAL A O 1
ATOM 4471 N N . GLY A 1 562 ? -23.973 1.450 24.722 1.00 85.88 562 GLY A N 1
ATOM 4472 C CA . GLY A 1 562 ? -24.305 0.813 23.453 1.00 85.88 562 GLY A CA 1
ATOM 4473 C C . GLY A 1 562 ? -23.241 -0.182 22.975 1.00 85.88 562 GLY A C 1
ATOM 4474 O O . GLY A 1 562 ? -23.586 -1.275 22.528 1.00 85.88 562 GLY A O 1
ATOM 4475 N N . GLN A 1 563 ? -21.955 0.146 23.124 1.00 88.62 563 GLN A N 1
ATOM 4476 C CA . GLN A 1 563 ? -20.845 -0.728 22.743 1.00 88.62 563 GLN A CA 1
ATOM 4477 C C . GLN A 1 563 ? -20.719 -1.964 23.640 1.00 88.62 563 GLN A C 1
ATOM 4479 O O . GLN A 1 563 ? -20.456 -3.058 23.130 1.00 88.62 563 GLN A O 1
ATOM 4484 N N . ILE A 1 564 ? -20.954 -1.827 24.947 1.00 90.69 564 ILE A N 1
ATOM 4485 C CA . ILE A 1 564 ? -20.987 -2.958 25.886 1.00 90.69 564 ILE A CA 1
ATOM 4486 C C . ILE A 1 564 ? -22.126 -3.917 25.513 1.00 90.69 564 ILE A C 1
ATOM 4488 O O . ILE A 1 564 ? -21.895 -5.119 25.411 1.00 90.69 564 ILE A O 1
ATOM 4492 N N . ARG A 1 565 ? -23.324 -3.395 25.205 1.00 88.31 565 ARG A N 1
ATOM 4493 C CA . ARG A 1 565 ? -24.490 -4.206 24.793 1.00 88.31 565 ARG A CA 1
ATOM 4494 C C . ARG A 1 565 ? -24.257 -5.035 23.527 1.00 88.31 565 ARG A C 1
ATOM 4496 O O . ARG A 1 565 ? -24.902 -6.061 23.350 1.00 88.31 565 ARG A O 1
ATOM 4503 N N . GLN A 1 566 ? -23.382 -4.577 22.635 1.00 86.19 566 GLN A N 1
ATOM 4504 C CA . GLN A 1 566 ? -23.065 -5.247 21.369 1.00 86.19 566 GLN A CA 1
ATOM 4505 C C . GLN A 1 566 ? -21.817 -6.140 21.451 1.00 86.19 566 GLN A C 1
ATOM 4507 O O . GLN A 1 566 ? -21.360 -6.646 20.428 1.00 86.19 566 GLN A O 1
ATOM 4512 N N . SER A 1 567 ? -21.236 -6.321 22.640 1.00 88.06 567 SER A N 1
ATOM 4513 C CA . SER A 1 567 ? -20.050 -7.159 22.842 1.00 88.06 567 SER A CA 1
ATOM 4514 C C . SER A 1 567 ? -20.432 -8.625 23.048 1.00 88.06 567 SER A C 1
ATOM 4516 O O . SER A 1 567 ? -21.390 -8.927 23.753 1.00 88.06 567 SER A O 1
ATOM 4518 N N . VAL A 1 568 ? -19.670 -9.529 22.432 1.00 87.69 568 VAL A N 1
ATOM 4519 C CA . VAL A 1 568 ? -19.957 -10.971 22.347 1.00 87.69 568 VAL A CA 1
ATOM 4520 C C . VAL A 1 568 ? -18.682 -11.767 22.644 1.00 87.69 568 VAL A C 1
ATOM 4522 O O . VAL A 1 568 ? -17.563 -11.282 22.445 1.00 87.69 568 VAL A O 1
ATOM 4525 N N . ARG A 1 569 ? -18.823 -13.008 23.111 1.00 84.50 569 ARG A N 1
ATOM 4526 C CA . ARG A 1 569 ? -17.697 -13.933 23.318 1.00 84.50 569 ARG A CA 1
ATOM 4527 C C . ARG A 1 569 ? -17.102 -14.451 21.990 1.00 84.50 569 ARG A C 1
ATOM 4529 O O . ARG A 1 569 ? -17.850 -14.707 21.046 1.00 84.50 569 ARG A O 1
ATOM 4536 N N . PRO A 1 570 ? -15.773 -14.649 21.886 1.00 86.06 570 PRO A N 1
ATOM 4537 C CA . PRO A 1 570 ? -14.745 -14.383 22.896 1.00 86.06 570 PRO A CA 1
ATOM 4538 C C . PRO A 1 570 ? -14.518 -12.882 23.108 1.00 86.06 570 PRO A C 1
ATOM 4540 O O . PRO A 1 570 ? -14.406 -12.123 22.148 1.00 86.06 570 PRO A O 1
ATOM 4543 N N . MET A 1 571 ? -14.404 -12.448 24.364 1.00 87.81 571 MET A N 1
ATOM 4544 C CA . MET A 1 571 ? -14.382 -11.028 24.718 1.00 87.81 571 MET A CA 1
ATOM 4545 C C . MET A 1 571 ? -13.140 -10.311 24.158 1.00 87.81 571 MET A C 1
ATOM 4547 O O . MET A 1 571 ? -12.007 -10.805 24.250 1.00 87.81 571 MET A O 1
ATOM 4551 N N . HIS A 1 572 ? -13.353 -9.110 23.612 1.00 88.19 572 HIS A N 1
ATOM 4552 C CA . HIS A 1 572 ? -12.285 -8.258 23.096 1.00 88.19 572 HIS A CA 1
ATOM 4553 C C . HIS A 1 572 ? -11.377 -7.725 24.232 1.00 88.19 572 HIS A C 1
ATOM 4555 O O . HIS A 1 572 ? -11.883 -7.188 25.218 1.00 88.19 572 HIS A O 1
ATOM 4561 N N . PRO A 1 573 ? -10.036 -7.809 24.112 1.00 87.25 573 PRO A N 1
ATOM 4562 C CA . PRO A 1 573 ? -9.110 -7.523 25.214 1.00 87.25 573 PRO A CA 1
ATOM 4563 C C . PRO A 1 573 ? -9.061 -6.054 25.660 1.00 87.25 573 PRO A C 1
ATOM 4565 O O . PRO A 1 573 ? -8.702 -5.796 26.800 1.00 87.25 573 PRO A O 1
ATOM 4568 N N . LEU A 1 574 ? -9.435 -5.100 24.798 1.00 89.00 574 LEU A N 1
ATOM 4569 C CA . LEU A 1 574 ? -9.460 -3.667 25.147 1.00 89.00 574 LEU A CA 1
ATOM 4570 C C . LEU A 1 574 ? -10.713 -3.229 25.928 1.00 89.00 574 LEU A C 1
ATOM 4572 O O . LEU A 1 574 ? -10.771 -2.083 26.364 1.00 89.00 574 LEU A O 1
ATOM 4576 N N . LEU A 1 575 ? -11.729 -4.090 26.078 1.00 90.88 575 LEU A N 1
ATOM 4577 C CA . LEU A 1 575 ? -12.990 -3.717 26.734 1.00 90.88 575 LEU A CA 1
ATOM 4578 C C . LEU A 1 575 ? -12.835 -3.390 28.230 1.00 90.88 575 LEU A C 1
ATOM 4580 O O . LEU A 1 575 ? -13.363 -2.356 28.638 1.00 90.88 575 LEU A O 1
ATOM 4584 N N . PRO A 1 576 ? -12.096 -4.178 29.040 1.00 91.56 576 PRO A N 1
ATOM 4585 C CA . PRO A 1 576 ? -11.827 -3.811 30.431 1.00 91.56 576 PRO A CA 1
ATOM 4586 C C . PRO A 1 576 ? -11.132 -2.449 30.543 1.00 91.56 576 PRO A C 1
ATOM 4588 O O . PRO A 1 576 ? -11.600 -1.579 31.268 1.00 91.56 576 PRO A O 1
ATOM 4591 N N . ASP A 1 577 ? -10.087 -2.214 29.744 1.00 90.56 577 ASP A N 1
ATOM 4592 C CA . ASP A 1 577 ? -9.345 -0.947 29.759 1.00 90.56 577 ASP A CA 1
ATOM 4593 C C . ASP A 1 577 ? -10.213 0.250 29.320 1.00 90.56 577 ASP A C 1
ATOM 4595 O O . ASP A 1 577 ? -10.016 1.369 29.795 1.00 90.56 577 ASP A O 1
ATOM 4599 N N . LEU A 1 578 ? -11.173 0.035 28.411 1.00 91.19 578 LEU A N 1
ATOM 4600 C CA . LEU A 1 578 ? -12.144 1.050 27.985 1.00 91.19 578 LEU A CA 1
ATOM 4601 C C . LEU A 1 578 ? -13.089 1.434 29.127 1.00 91.19 578 LEU A C 1
ATOM 4603 O O . LEU A 1 578 ? -13.327 2.623 29.345 1.00 91.19 578 LEU A O 1
ATOM 4607 N N . VAL A 1 579 ? -13.592 0.436 29.857 1.00 92.44 579 VAL A N 1
ATOM 4608 C CA . VAL A 1 579 ? -14.435 0.628 31.044 1.00 92.44 579 VAL A CA 1
ATOM 4609 C C . VAL A 1 579 ? -13.674 1.404 32.119 1.00 92.44 579 VAL A C 1
ATOM 4611 O O . VAL A 1 579 ? -14.161 2.434 32.585 1.00 92.44 579 VAL A O 1
ATOM 4614 N N . GLU A 1 580 ? -12.456 0.978 32.454 1.00 92.00 580 GLU A N 1
ATOM 4615 C CA . GLU A 1 580 ? -11.608 1.657 33.440 1.00 92.00 580 GLU A CA 1
ATOM 4616 C C . GLU A 1 580 ? -11.332 3.117 33.040 1.00 92.00 580 GLU A C 1
ATOM 4618 O O . GLU A 1 580 ? -11.529 4.036 33.839 1.00 92.00 580 GLU A O 1
ATOM 4623 N N . ALA A 1 581 ? -10.941 3.362 31.782 1.00 88.25 581 ALA A N 1
ATOM 4624 C CA . ALA A 1 581 ? -10.642 4.705 31.287 1.00 88.25 581 ALA A CA 1
ATOM 4625 C C . ALA A 1 581 ? -11.862 5.639 31.329 1.00 88.25 581 ALA A C 1
ATOM 4627 O O . ALA A 1 581 ? -11.713 6.822 31.636 1.00 88.25 581 ALA A O 1
ATOM 4628 N N . HIS A 1 582 ? -13.067 5.125 31.059 1.00 89.56 582 HIS A N 1
ATOM 4629 C CA . HIS A 1 582 ? -14.305 5.894 31.198 1.00 89.56 582 HIS A CA 1
ATOM 4630 C C . HIS A 1 582 ? -14.585 6.286 32.650 1.00 89.56 582 HIS A C 1
ATOM 4632 O O . HIS A 1 582 ? -15.004 7.412 32.923 1.00 89.56 582 HIS A O 1
ATOM 4638 N N . ILE A 1 583 ? -14.362 5.370 33.591 1.00 88.31 583 ILE A N 1
ATOM 4639 C CA . ILE A 1 583 ? -14.599 5.612 35.016 1.00 88.31 583 ILE A CA 1
ATOM 4640 C C . ILE A 1 583 ? -13.639 6.694 35.525 1.00 88.31 583 ILE A C 1
ATOM 4642 O O . ILE A 1 583 ? -14.086 7.699 36.078 1.00 88.31 583 ILE A O 1
ATOM 4646 N N . VAL A 1 584 ? -12.342 6.564 35.232 1.00 86.12 584 VAL A N 1
ATOM 4647 C CA . VAL A 1 584 ? -11.326 7.584 35.553 1.00 86.12 584 VAL A CA 1
ATOM 4648 C C . VAL A 1 584 ? -11.676 8.937 34.925 1.00 86.12 584 VAL A C 1
ATOM 4650 O O . VAL A 1 584 ? -11.559 9.980 35.570 1.00 86.12 584 VAL A O 1
ATOM 4653 N N . HIS A 1 585 ? -12.137 8.936 33.673 1.00 83.44 585 HIS A N 1
ATOM 4654 C CA . HIS A 1 585 ? -12.582 10.145 32.980 1.00 83.44 585 HIS A CA 1
ATOM 4655 C C . HIS A 1 585 ? -13.770 10.819 33.682 1.00 83.44 585 HIS A C 1
ATOM 4657 O O . HIS A 1 585 ? -13.726 12.032 33.884 1.00 83.44 585 HIS A O 1
ATOM 4663 N N . SER A 1 586 ? -14.765 10.043 34.112 1.00 81.25 586 SER A N 1
ATOM 4664 C CA . SER A 1 586 ? -15.989 10.537 34.761 1.00 81.25 586 SER A CA 1
ATOM 4665 C C . SER A 1 586 ? -15.734 11.157 36.140 1.00 81.25 586 SER A C 1
ATOM 4667 O O . SER A 1 586 ? -16.433 12.086 36.536 1.00 81.25 586 SER A O 1
ATOM 4669 N N . PHE A 1 587 ? -14.726 10.674 36.873 1.00 76.19 587 PHE A N 1
ATOM 4670 C CA . PHE A 1 587 ? -14.309 11.273 38.148 1.00 76.19 587 PHE A CA 1
ATOM 4671 C C . PHE A 1 587 ? -13.330 12.443 37.971 1.00 76.19 587 PHE A C 1
ATOM 4673 O O . PHE A 1 587 ? -13.319 13.366 38.781 1.00 76.19 587 PHE A O 1
ATOM 4680 N N . GLY A 1 588 ? -12.534 12.456 36.898 1.00 66.06 588 GLY A N 1
ATOM 4681 C CA . GLY A 1 588 ? -11.574 13.528 36.612 1.00 66.06 588 GLY A CA 1
ATOM 4682 C C . GLY A 1 588 ? -12.199 14.869 36.196 1.00 66.06 588 GLY A C 1
ATOM 4683 O O . GLY A 1 588 ? -11.496 15.876 36.147 1.00 66.06 588 GLY A O 1
ATOM 4684 N N . THR A 1 589 ? -13.500 14.918 35.893 1.00 54.53 589 THR A N 1
ATOM 4685 C CA . THR A 1 589 ? -14.205 16.144 35.473 1.00 54.53 589 THR A CA 1
ATOM 4686 C C . THR A 1 589 ? -14.556 17.104 36.615 1.00 54.53 589 THR A C 1
ATOM 4688 O O . THR A 1 589 ? -14.910 18.249 36.335 1.00 54.53 589 THR A O 1
ATOM 4691 N N . SER A 1 590 ? -14.454 16.700 37.889 1.00 48.00 590 SER A N 1
ATOM 4692 C CA . SER A 1 590 ? -14.704 17.594 39.029 1.00 48.00 590 SER A CA 1
ATOM 4693 C C . SER A 1 590 ? -13.422 18.324 39.448 1.00 48.00 590 SER A C 1
ATOM 4695 O O . SER A 1 590 ? -12.634 17.829 40.250 1.00 48.00 590 SER A O 1
ATOM 4697 N N . SER A 1 591 ? -13.200 19.526 38.918 1.00 37.50 591 SER A N 1
ATOM 4698 C CA . SER A 1 591 ? -12.057 20.385 39.263 1.00 37.50 591 SER A CA 1
ATOM 4699 C C . SER A 1 591 ? -12.204 21.144 40.594 1.00 37.50 591 SER A C 1
ATOM 4701 O O . SER A 1 591 ? -11.367 21.985 40.915 1.00 37.50 591 SER A O 1
ATOM 4703 N N . THR A 1 592 ? -13.221 20.846 41.405 1.00 38.81 592 THR A N 1
ATOM 4704 C CA . THR A 1 592 ? -13.377 21.400 42.757 1.00 38.81 592 THR A CA 1
ATOM 4705 C C . THR A 1 592 ? -13.200 20.307 43.818 1.00 38.81 592 THR A C 1
ATOM 4707 O O . THR A 1 592 ? -14.088 19.470 43.998 1.00 38.81 592 THR A O 1
ATOM 4710 N N . PRO A 1 593 ? -12.081 20.300 44.571 1.00 34.91 593 PRO A N 1
ATOM 4711 C CA . PRO A 1 593 ? -11.914 19.408 45.712 1.00 34.91 593 PRO A CA 1
ATOM 4712 C C . PRO A 1 593 ? -12.875 19.867 46.811 1.00 34.91 593 PRO A C 1
ATOM 4714 O O . PRO A 1 593 ? -12.586 20.795 47.559 1.00 34.91 593 PRO A O 1
ATOM 4717 N N . GLY A 1 594 ? -14.076 19.293 46.861 1.00 40.78 594 GLY A N 1
ATOM 4718 C CA . GLY A 1 594 ? -15.082 19.803 47.790 1.00 40.78 594 GLY A CA 1
ATOM 4719 C C . GLY A 1 594 ? -16.481 19.250 47.611 1.00 40.78 594 GLY A C 1
ATOM 4720 O O . GLY A 1 594 ? -17.068 18.815 48.594 1.00 40.78 594 GLY A O 1
ATOM 4721 N N . CYS A 1 595 ? -16.992 19.221 46.382 1.00 32.56 595 CYS A N 1
ATOM 4722 C CA . CYS A 1 595 ? -18.415 19.016 46.126 1.00 32.56 595 CYS A CA 1
ATOM 4723 C C . CYS A 1 595 ? -18.639 17.753 45.287 1.00 32.56 595 CYS A C 1
ATOM 4725 O O . CYS A 1 595 ? -18.222 17.695 44.132 1.00 32.56 595 CYS A O 1
ATOM 4727 N N . ILE A 1 596 ? -19.293 16.745 45.868 1.00 42.06 596 ILE A N 1
ATOM 4728 C CA . ILE A 1 596 ? -19.850 15.622 45.110 1.00 42.06 596 ILE A CA 1
ATOM 4729 C C . ILE A 1 596 ? -21.130 16.145 44.461 1.00 42.06 596 ILE A C 1
ATOM 4731 O O . ILE A 1 596 ? -22.214 16.047 45.025 1.00 42.06 596 ILE A O 1
ATOM 4735 N N . SER A 1 597 ? -20.999 16.774 43.297 1.00 39.91 597 SER A N 1
ATOM 4736 C CA . SER A 1 597 ? -22.131 16.853 42.378 1.00 39.91 597 SER A CA 1
ATOM 4737 C C . SER A 1 597 ? -22.331 15.452 41.804 1.00 39.91 597 SER A C 1
ATOM 4739 O O . SER A 1 597 ? -21.337 14.814 41.451 1.00 39.91 597 SER A O 1
ATOM 4741 N N . GLU A 1 598 ? -23.575 14.971 41.715 1.00 44.62 598 GLU A N 1
ATOM 4742 C CA . GLU A 1 598 ? -23.896 13.726 41.006 1.00 44.62 598 GLU A CA 1
ATOM 4743 C C . GLU A 1 598 ? -23.171 13.717 39.649 1.00 44.62 598 GLU A C 1
ATOM 4745 O O . GLU A 1 598 ? -23.395 14.619 38.832 1.00 44.62 598 GLU A O 1
ATOM 4750 N N . PRO A 1 599 ? -22.257 12.767 39.396 1.00 54.75 599 PRO A N 1
ATOM 4751 C CA . PRO A 1 599 ? -21.546 12.723 38.133 1.00 54.75 599 PRO A CA 1
ATOM 4752 C C . PRO A 1 599 ? -22.530 12.243 37.064 1.00 54.75 599 PRO A C 1
ATOM 4754 O O . PRO A 1 599 ? -22.691 11.046 36.848 1.00 54.75 599 PRO A O 1
ATOM 4757 N N . SER A 1 600 ? -23.186 13.176 36.372 1.00 58.00 600 SER A N 1
ATOM 4758 C CA . SER A 1 600 ? -24.117 12.900 35.262 1.00 58.00 600 SER A CA 1
ATOM 4759 C C . SER A 1 600 ? -23.505 12.047 34.134 1.00 58.00 600 SER A C 1
ATOM 4761 O O . SER A 1 600 ? -24.230 11.472 33.319 1.00 58.00 600 SER A O 1
ATOM 4763 N N . ALA A 1 601 ? -22.171 11.943 34.108 1.00 68.81 601 ALA A N 1
ATOM 4764 C CA . ALA A 1 601 ? -21.385 11.118 33.198 1.00 68.81 601 ALA A CA 1
ATOM 4765 C C . ALA A 1 601 ? -21.336 9.618 33.565 1.00 68.81 601 ALA A C 1
ATOM 4767 O O . ALA A 1 601 ? -21.068 8.801 32.684 1.00 68.81 601 ALA A O 1
ATOM 4768 N N . LEU A 1 602 ? -21.594 9.229 34.823 1.00 82.50 602 LEU A N 1
ATOM 4769 C CA . LEU A 1 602 ? -21.638 7.814 35.216 1.00 82.50 602 LEU A CA 1
ATOM 4770 C C . LEU A 1 602 ? -22.954 7.152 34.784 1.00 82.50 602 LEU A C 1
ATOM 4772 O O . LEU A 1 602 ? -23.990 7.801 34.625 1.00 82.50 602 LEU A O 1
ATOM 4776 N N . ILE A 1 603 ? -22.914 5.829 34.617 1.00 84.00 603 ILE A N 1
ATOM 4777 C CA . ILE A 1 603 ? -24.123 5.030 34.403 1.00 84.00 603 ILE A CA 1
ATOM 4778 C C . ILE A 1 603 ? -24.924 5.035 35.709 1.00 84.00 603 ILE A C 1
ATOM 4780 O O . ILE A 1 603 ? -24.387 4.733 36.781 1.00 84.00 603 ILE A O 1
ATOM 4784 N N . SER A 1 604 ? -26.203 5.403 35.615 1.00 84.19 604 SER A N 1
ATOM 4785 C CA . SER A 1 604 ? -27.084 5.490 36.782 1.00 84.19 604 SER A CA 1
ATOM 4786 C C . SER A 1 604 ? -27.391 4.108 37.363 1.00 84.19 604 SER A C 1
ATOM 4788 O O . SER A 1 604 ? -27.445 3.117 36.634 1.00 84.19 604 SER A O 1
ATOM 4790 N N . GLU A 1 605 ? -27.661 4.043 38.668 1.00 83.75 605 GLU A N 1
ATOM 4791 C CA . GLU A 1 605 ? -28.021 2.790 39.348 1.00 83.75 605 GLU A CA 1
ATOM 4792 C C . GLU A 1 605 ? -29.243 2.123 38.699 1.00 83.75 605 GLU A C 1
ATOM 4794 O O . GLU A 1 605 ? -29.219 0.933 38.401 1.00 83.75 605 GLU A O 1
ATOM 4799 N N . ARG A 1 606 ? -30.277 2.909 38.367 1.00 81.81 606 ARG A N 1
ATOM 4800 C CA . ARG A 1 606 ? -31.481 2.418 37.675 1.00 81.81 606 ARG A CA 1
ATOM 4801 C C . ARG A 1 606 ? -31.166 1.817 36.311 1.00 81.81 606 ARG A C 1
ATOM 4803 O O . ARG A 1 606 ? -31.800 0.847 35.916 1.00 81.81 606 ARG A O 1
ATOM 4810 N N . GLU A 1 607 ? -30.210 2.391 35.587 1.00 83.12 607 GLU A N 1
ATOM 4811 C CA . GLU A 1 607 ? -29.806 1.893 34.275 1.00 83.12 607 GLU A CA 1
ATOM 4812 C C . GLU A 1 607 ? -28.983 0.609 34.391 1.00 83.12 607 GLU A C 1
ATOM 4814 O O . GLU A 1 607 ? -29.246 -0.321 33.635 1.00 83.12 607 GLU A O 1
ATOM 4819 N N . LEU A 1 608 ? -28.065 0.510 35.362 1.00 84.12 608 LEU A N 1
ATOM 4820 C CA . LEU A 1 608 ? -27.345 -0.734 35.668 1.00 84.12 608 LEU A CA 1
ATOM 4821 C C . LEU A 1 608 ? -28.314 -1.853 36.055 1.00 84.12 608 LEU A C 1
ATOM 4823 O O . LEU A 1 608 ? -28.259 -2.937 35.475 1.00 84.12 608 LEU A O 1
ATOM 4827 N N . ILE A 1 609 ? -29.246 -1.564 36.967 1.00 81.25 609 ILE A N 1
ATOM 4828 C CA . ILE A 1 609 ? -30.305 -2.492 37.369 1.00 81.25 609 ILE A CA 1
ATOM 4829 C C . ILE A 1 609 ? -31.125 -2.893 36.144 1.00 81.25 609 ILE A C 1
ATOM 4831 O O . ILE A 1 609 ? -31.274 -4.080 35.891 1.00 81.25 609 ILE A O 1
ATOM 4835 N N . ALA A 1 610 ? -31.579 -1.945 35.321 1.00 80.19 610 ALA A N 1
ATOM 4836 C CA . ALA A 1 610 ? -32.340 -2.253 34.115 1.00 80.19 610 ALA A CA 1
ATOM 4837 C C . ALA A 1 610 ? -31.536 -3.052 33.080 1.00 80.19 610 ALA A C 1
ATOM 4839 O O . ALA A 1 610 ? -32.125 -3.868 32.388 1.00 80.19 610 ALA A O 1
ATOM 4840 N N . GLN A 1 611 ? -30.218 -2.862 32.943 1.00 79.38 611 GLN A N 1
ATOM 4841 C CA . GLN A 1 611 ? -29.393 -3.674 32.036 1.00 79.38 611 GLN A CA 1
ATOM 4842 C C . GLN A 1 611 ? -29.237 -5.107 32.530 1.00 79.38 611 GLN A C 1
ATOM 4844 O O . GLN A 1 611 ? -29.352 -6.037 31.738 1.00 79.38 611 GLN A O 1
ATOM 4849 N N . ILE A 1 612 ? -29.016 -5.279 33.829 1.00 74.25 612 ILE A N 1
ATOM 4850 C CA . ILE A 1 612 ? -28.825 -6.591 34.450 1.00 74.25 612 ILE A CA 1
ATOM 4851 C C . ILE A 1 612 ? -30.174 -7.329 34.566 1.00 74.25 612 ILE A C 1
ATOM 4853 O O . ILE A 1 612 ? -30.243 -8.540 34.369 1.00 74.25 612 ILE A O 1
ATOM 4857 N N . GLN A 1 613 ? -31.270 -6.600 34.804 1.00 68.75 613 GLN A N 1
ATOM 4858 C CA . GLN A 1 613 ? -32.632 -7.128 34.935 1.00 68.75 613 GLN A CA 1
ATOM 4859 C C . GLN A 1 613 ? -33.410 -7.212 33.613 1.00 68.75 613 GLN A C 1
ATOM 4861 O O . GLN A 1 613 ? -34.339 -8.014 33.537 1.00 68.75 613 GLN A O 1
ATOM 4866 N N . ASN A 1 614 ? -33.012 -6.508 32.540 1.00 62.25 614 ASN A N 1
ATOM 4867 C CA . ASN A 1 614 ? -33.559 -6.710 31.180 1.00 62.25 614 ASN A CA 1
ATOM 4868 C C . ASN A 1 614 ? -33.327 -8.138 30.643 1.00 62.25 614 ASN A C 1
ATOM 4870 O O . ASN A 1 614 ? -33.780 -8.479 29.549 1.00 62.25 614 ASN A O 1
ATOM 4874 N N . GLY A 1 615 ? -32.681 -9.000 31.430 1.00 50.56 615 GLY A N 1
ATOM 4875 C CA . GLY A 1 615 ? -32.627 -10.450 31.306 1.00 50.56 615 GLY A CA 1
ATOM 4876 C C . GLY A 1 615 ? -33.970 -11.185 31.422 1.00 50.56 615 GLY A C 1
ATOM 4877 O O . GLY A 1 615 ? -33.977 -12.317 31.889 1.00 50.56 615 GLY A O 1
ATOM 4878 N N . ALA A 1 616 ? -35.078 -10.653 30.889 1.00 45.72 616 ALA A N 1
ATOM 4879 C CA . ALA A 1 616 ? -36.234 -11.483 30.509 1.00 45.72 616 ALA A CA 1
ATOM 4880 C C . ALA A 1 616 ? -35.845 -12.598 29.503 1.00 45.72 616 ALA A C 1
ATOM 4882 O O . ALA A 1 616 ? -36.618 -13.513 29.239 1.00 45.72 616 ALA A O 1
ATOM 4883 N N . LYS A 1 617 ? -34.621 -12.531 28.958 1.00 54.03 617 LYS A N 1
ATOM 4884 C CA . LYS A 1 617 ? -33.956 -13.573 28.170 1.00 54.03 617 LYS A CA 1
ATOM 4885 C C . LYS A 1 617 ? -33.386 -14.730 29.010 1.00 54.03 617 LYS A C 1
ATOM 4887 O O . LYS A 1 617 ? -33.188 -15.807 28.456 1.00 54.03 617 LYS A O 1
ATOM 4892 N N . TYR A 1 618 ? -33.111 -14.537 30.308 1.00 66.81 618 TYR A N 1
ATOM 4893 C CA . TYR A 1 618 ? -32.321 -15.464 31.139 1.00 66.81 618 TYR A CA 1
ATOM 4894 C C . TYR A 1 618 ? -32.940 -15.689 32.534 1.00 66.81 618 TYR A C 1
ATOM 4896 O O . TYR A 1 618 ? -32.398 -15.229 33.544 1.00 66.81 618 TYR A O 1
ATOM 4904 N N . PRO A 1 619 ? -34.051 -16.441 32.623 1.00 65.31 619 PRO A N 1
ATOM 4905 C CA . PRO A 1 619 ? -34.806 -16.615 33.867 1.00 65.31 619 PRO A CA 1
ATOM 4906 C C . PRO A 1 619 ? -33.974 -17.214 35.014 1.00 65.31 619 PRO A C 1
ATOM 4908 O O . PRO A 1 619 ? -34.138 -16.824 36.165 1.00 65.31 619 PRO A O 1
ATOM 4911 N N . LEU A 1 620 ? -33.022 -18.104 34.716 1.00 68.25 620 LEU A N 1
ATOM 4912 C CA . LEU A 1 620 ? -32.193 -18.768 35.732 1.00 68.25 620 LEU A CA 1
ATOM 4913 C C . LEU A 1 620 ? -31.260 -17.808 36.484 1.00 68.25 620 LEU A C 1
ATOM 4915 O O . LEU A 1 620 ? -31.087 -17.950 37.690 1.00 68.25 620 LEU A O 1
ATOM 4919 N N . ALA A 1 621 ? -30.697 -16.806 35.802 1.00 68.88 621 ALA A N 1
ATOM 4920 C CA . ALA A 1 621 ? -29.830 -15.818 36.444 1.00 68.88 621 ALA A CA 1
ATOM 4921 C C . ALA A 1 621 ? -30.624 -14.920 37.409 1.00 68.88 621 ALA A C 1
ATOM 4923 O O . ALA A 1 621 ? -30.127 -14.564 38.475 1.00 68.88 621 ALA A O 1
ATOM 4924 N N . GLN A 1 622 ? -31.875 -14.597 37.063 1.00 71.69 622 GLN A N 1
ATOM 4925 C CA . GLN A 1 622 ? -32.751 -13.764 37.889 1.00 71.69 622 GLN A CA 1
ATOM 4926 C C . GLN A 1 622 ? -33.179 -14.463 39.187 1.00 71.69 622 GLN A C 1
ATOM 4928 O O . GLN A 1 622 ? -33.281 -13.802 40.220 1.00 71.69 622 GLN A O 1
ATOM 4933 N N . LEU A 1 623 ? -33.368 -15.791 39.173 1.00 71.19 623 LEU A N 1
ATOM 4934 C CA . LEU A 1 623 ? -33.690 -16.547 40.392 1.00 71.19 623 LEU A CA 1
ATOM 4935 C C . LEU A 1 623 ? -32.607 -16.417 41.472 1.00 71.19 623 LEU A C 1
ATOM 4937 O O . LEU A 1 623 ? -32.939 -16.402 42.657 1.00 71.19 623 LEU A O 1
ATOM 4941 N N . CYS A 1 624 ? -31.346 -16.274 41.062 1.00 70.12 624 CYS A N 1
ATOM 4942 C CA . CYS A 1 624 ? -30.189 -16.137 41.945 1.00 70.12 624 CYS A CA 1
ATOM 4943 C C . CYS A 1 624 ? -30.048 -14.737 42.571 1.00 70.12 624 CYS A C 1
ATOM 4945 O O . CYS A 1 624 ? -29.140 -14.530 43.375 1.00 70.12 624 CYS A O 1
ATOM 4947 N N . SER A 1 625 ? -30.892 -13.769 42.195 1.00 72.12 625 SER A N 1
ATOM 4948 C CA . SER A 1 625 ? -30.863 -12.420 42.764 1.00 72.12 625 SER A CA 1
ATOM 4949 C C . SER A 1 625 ? -31.474 -12.400 44.177 1.00 72.12 625 SER A C 1
ATOM 4951 O O . SER A 1 625 ? -32.614 -12.859 44.333 1.00 72.12 625 SER A O 1
ATOM 4953 N N . PRO A 1 626 ? -30.771 -11.838 45.182 1.00 64.06 626 PRO A N 1
ATOM 4954 C CA . PRO A 1 626 ? -31.243 -11.743 46.569 1.00 64.06 626 PRO A CA 1
ATOM 4955 C C . PRO A 1 626 ? -32.611 -11.067 46.774 1.00 64.06 626 PRO A C 1
ATOM 4957 O O . PRO A 1 626 ? -33.393 -11.540 47.588 1.00 64.06 626 PRO A O 1
ATOM 4960 N N . SER A 1 627 ? -32.927 -9.993 46.040 1.00 60.47 627 SER A N 1
ATOM 4961 C CA . SER A 1 627 ? -34.113 -9.150 46.294 1.00 60.47 627 SER A CA 1
ATOM 4962 C C . SER A 1 627 ? -35.402 -9.533 45.545 1.00 60.47 627 SER A C 1
ATOM 4964 O O . SER A 1 627 ? -36.453 -8.945 45.802 1.00 60.47 627 SER A O 1
ATOM 4966 N N . LEU A 1 628 ? -35.353 -10.481 44.601 1.00 60.00 628 LEU A N 1
ATOM 4967 C CA . LEU A 1 628 ? -36.493 -10.826 43.737 1.00 60.00 628 LEU A CA 1
ATOM 4968 C C . LEU A 1 628 ? -37.240 -12.075 44.242 1.00 60.00 628 LEU A C 1
ATOM 4970 O O . LEU A 1 628 ? -36.813 -13.209 43.995 1.00 60.00 628 LEU A O 1
ATOM 4974 N N . ASP A 1 629 ? -38.396 -11.862 44.874 1.00 48.78 629 ASP A N 1
ATOM 4975 C CA . ASP A 1 629 ? -39.389 -12.901 45.181 1.00 48.78 629 ASP A CA 1
ATOM 4976 C C . ASP A 1 629 ? -40.315 -13.114 43.976 1.00 48.78 629 ASP A C 1
ATOM 4978 O O . ASP A 1 629 ? -41.386 -12.515 43.857 1.00 48.78 629 ASP A O 1
ATOM 4982 N N . MET A 1 630 ? -39.903 -13.966 43.036 1.00 48.38 630 MET A N 1
ATOM 4983 C CA . MET A 1 630 ? -40.802 -14.405 41.970 1.00 48.38 630 MET A CA 1
ATOM 4984 C C . MET A 1 630 ? -41.655 -15.581 42.446 1.00 48.38 630 MET A C 1
ATOM 4986 O O . MET A 1 630 ? -41.152 -16.672 42.708 1.00 48.38 630 MET A O 1
ATOM 4990 N N . THR A 1 631 ? -42.972 -15.373 42.499 1.00 39.41 631 THR A N 1
ATOM 4991 C CA . THR A 1 631 ? -43.942 -16.470 42.605 1.00 39.41 631 THR A CA 1
ATOM 4992 C C . THR A 1 631 ? -43.860 -17.315 41.334 1.00 39.41 631 THR A C 1
ATOM 4994 O O . THR A 1 631 ? -44.056 -16.804 40.232 1.00 39.41 631 THR A O 1
ATOM 4997 N N . CYS A 1 632 ? -43.521 -18.602 41.469 1.00 38.25 632 CYS A N 1
ATOM 4998 C CA . CYS A 1 632 ? -43.468 -19.544 40.351 1.00 38.25 632 CYS A CA 1
ATOM 4999 C C . CYS A 1 632 ? -44.829 -19.593 39.642 1.00 38.25 632 CYS A C 1
ATOM 5001 O O . CYS A 1 632 ? -45.750 -20.267 40.092 1.00 38.25 632 CYS A O 1
ATOM 5003 N N . LYS A 1 633 ? -44.957 -18.872 38.530 1.00 34.03 633 LYS A N 1
ATOM 5004 C CA . LYS A 1 633 ? -45.969 -19.131 37.511 1.00 34.03 633 LYS A CA 1
ATOM 5005 C C . LYS A 1 633 ? -45.237 -19.672 36.294 1.00 34.03 633 LYS A C 1
ATOM 5007 O O . LYS A 1 633 ? -44.516 -18.923 35.644 1.00 34.03 633 LYS A O 1
ATOM 5012 N N . ASP A 1 634 ? -45.381 -20.979 36.090 1.00 35.88 634 ASP A N 1
ATOM 5013 C CA . ASP A 1 634 ? -45.092 -21.761 34.885 1.00 35.88 634 ASP A CA 1
ATOM 5014 C C . ASP A 1 634 ? -44.103 -21.127 33.897 1.00 35.88 634 ASP A C 1
ATOM 5016 O O . ASP A 1 634 ? -44.481 -20.624 32.840 1.00 35.88 634 ASP A O 1
ATOM 5020 N N . SER A 1 635 ? -42.809 -21.184 34.215 1.00 32.75 635 SER A N 1
ATOM 5021 C CA . SER A 1 635 ? -41.756 -21.018 33.215 1.00 32.75 635 SER A CA 1
ATOM 5022 C C . SER A 1 635 ? -41.190 -22.393 32.871 1.00 32.75 635 SER A C 1
ATOM 5024 O O . SER A 1 635 ? -40.412 -22.994 33.611 1.00 32.75 635 SER A O 1
ATOM 5026 N N . THR A 1 636 ? -41.620 -22.929 31.729 1.00 33.53 636 THR A N 1
ATOM 5027 C CA . THR A 1 636 ? -40.998 -24.108 31.122 1.00 33.53 636 THR A CA 1
ATOM 5028 C C . THR A 1 636 ? -39.503 -23.840 30.908 1.00 33.53 636 THR A C 1
ATOM 5030 O O . THR A 1 636 ? -39.160 -22.759 30.415 1.00 33.53 636 THR A O 1
ATOM 5033 N N . PRO A 1 637 ? -38.602 -24.784 31.242 1.00 36.31 637 PRO A N 1
ATOM 5034 C CA . PRO A 1 637 ? -37.178 -24.614 30.986 1.00 36.31 637 PRO A CA 1
ATOM 5035 C C . PRO A 1 637 ? -36.960 -24.409 29.479 1.00 36.31 637 PRO A C 1
ATOM 5037 O O . PRO A 1 637 ? -37.573 -25.128 28.687 1.00 36.31 637 PRO A O 1
ATOM 5040 N N . PRO A 1 638 ? -36.126 -23.444 29.054 1.00 35.78 638 PRO A N 1
ATOM 5041 C CA . PRO A 1 638 ? -35.885 -23.203 27.641 1.00 35.78 638 PRO A CA 1
ATOM 5042 C C . PRO A 1 638 ? -35.187 -24.418 27.015 1.00 35.78 638 PRO A C 1
ATOM 5044 O O . PRO A 1 638 ? -33.984 -24.627 27.162 1.00 35.78 638 PRO A O 1
ATOM 5047 N N . THR A 1 639 ? -35.961 -25.232 26.304 1.00 36.47 639 THR A N 1
ATOM 5048 C CA . THR A 1 639 ? -35.496 -26.067 25.198 1.00 36.47 639 THR A CA 1
ATOM 5049 C C . THR A 1 639 ? -35.113 -25.130 24.065 1.00 36.47 639 THR A C 1
ATOM 5051 O O . THR A 1 639 ? -35.995 -24.715 23.331 1.00 36.47 639 THR A O 1
ATOM 5054 N N . ASP A 1 640 ? -33.846 -24.720 23.986 1.00 32.22 640 ASP A N 1
ATOM 5055 C CA . ASP A 1 640 ? -33.141 -24.535 22.713 1.00 32.22 640 ASP A CA 1
ATOM 5056 C C . ASP A 1 640 ? -31.657 -24.210 22.935 1.00 32.22 640 ASP A C 1
ATOM 5058 O O . ASP A 1 640 ? -31.250 -23.383 23.749 1.00 32.22 640 ASP A O 1
ATOM 5062 N N . SER A 1 641 ? -30.824 -24.927 22.189 1.00 36.81 641 SER A N 1
ATOM 5063 C CA . SER A 1 641 ? -29.372 -25.028 22.297 1.00 36.81 641 SER A CA 1
ATOM 5064 C C . SER A 1 641 ? -28.604 -23.846 21.687 1.00 36.81 641 SER A C 1
ATOM 5066 O O . SER A 1 641 ? -27.613 -24.052 20.984 1.00 36.81 641 SER A O 1
ATOM 5068 N N . THR A 1 642 ? -29.017 -22.603 21.936 1.00 41.78 642 THR A N 1
ATOM 5069 C CA . THR A 1 642 ? -28.181 -21.428 21.639 1.00 41.78 642 THR A CA 1
ATOM 5070 C C . THR A 1 642 ? -27.398 -21.064 22.890 1.00 41.78 642 THR A C 1
ATOM 5072 O O . THR A 1 642 ? -27.974 -20.615 23.876 1.00 41.78 642 THR A O 1
ATOM 5075 N N . GLN A 1 643 ? -26.085 -21.305 22.876 1.00 56.56 643 GLN A N 1
ATOM 5076 C CA . GLN A 1 643 ? -25.200 -20.967 23.989 1.00 56.56 643 GLN A CA 1
ATOM 5077 C C . GLN A 1 643 ? -25.393 -19.495 24.407 1.00 56.56 643 GLN A C 1
ATOM 5079 O O . GLN A 1 643 ? -25.098 -18.580 23.636 1.00 56.56 643 GLN A O 1
ATOM 5084 N N . VAL A 1 644 ? -25.902 -19.298 25.621 1.00 67.44 644 VAL A N 1
ATOM 5085 C CA . VAL A 1 644 ? -26.201 -17.991 26.213 1.00 67.44 644 VAL A CA 1
ATOM 5086 C C . VAL A 1 644 ? -24.925 -17.157 26.354 1.00 67.44 644 VAL A C 1
ATOM 5088 O O . VAL A 1 644 ? -23.899 -17.681 26.788 1.00 67.44 644 VAL A O 1
ATOM 5091 N N . ASP A 1 645 ? -24.989 -15.870 26.002 1.00 78.88 645 ASP A N 1
ATOM 5092 C CA . ASP A 1 645 ? -23.881 -14.926 26.165 1.00 78.88 645 ASP A CA 1
ATOM 5093 C C . ASP A 1 645 ? -24.202 -13.907 27.268 1.00 78.88 645 ASP A C 1
ATOM 5095 O O . ASP A 1 645 ? -25.208 -13.202 27.180 1.00 78.88 645 ASP A O 1
ATOM 5099 N N . PHE A 1 646 ? -23.339 -13.854 28.288 1.00 85.75 646 PHE A N 1
ATOM 5100 C CA . PHE A 1 646 ? -23.413 -12.929 29.426 1.00 85.75 646 PHE A CA 1
ATOM 5101 C C . PHE A 1 646 ? -22.320 -11.840 29.379 1.00 85.75 646 PHE A C 1
ATOM 5103 O O . PHE A 1 646 ? -21.966 -11.251 30.402 1.00 85.75 646 PHE A O 1
ATOM 5110 N N . THR A 1 647 ? -21.704 -11.596 28.214 1.00 88.31 647 THR A N 1
ATOM 5111 C CA . THR A 1 647 ? -20.573 -10.659 28.081 1.00 88.31 647 THR A CA 1
ATOM 5112 C C . THR A 1 647 ? -20.934 -9.238 28.516 1.00 88.31 647 THR A C 1
ATOM 5114 O O . THR A 1 647 ? -20.143 -8.599 29.211 1.00 88.31 647 THR A O 1
ATOM 5117 N N . ALA A 1 648 ? -22.119 -8.740 28.154 1.00 88.31 648 ALA A N 1
ATOM 5118 C CA . ALA A 1 648 ? -22.554 -7.398 28.537 1.00 88.31 648 ALA A CA 1
ATOM 5119 C C . ALA A 1 648 ? -22.805 -7.298 30.051 1.00 88.31 648 ALA A C 1
ATOM 5121 O O . ALA A 1 648 ? -22.327 -6.369 30.697 1.00 88.31 648 ALA A O 1
ATOM 5122 N N . GLU A 1 649 ? -23.493 -8.280 30.633 1.00 88.94 649 GLU A N 1
ATOM 5123 C CA . GLU A 1 649 ? -23.810 -8.370 32.060 1.00 88.94 649 GLU A CA 1
ATOM 5124 C C . GLU A 1 649 ? -22.537 -8.462 32.910 1.00 88.94 649 GLU A C 1
ATOM 5126 O O . GLU A 1 649 ? -22.421 -7.783 33.930 1.00 88.94 649 GLU A O 1
ATOM 5131 N N . LEU A 1 650 ? -21.547 -9.238 32.460 1.00 90.50 650 LEU A N 1
ATOM 5132 C CA . LEU A 1 650 ? -20.230 -9.328 33.092 1.00 90.50 650 LEU A CA 1
ATOM 5133 C C . LEU A 1 650 ? -19.472 -7.996 33.050 1.00 90.50 650 LEU A C 1
ATOM 5135 O O . LEU A 1 650 ? -18.845 -7.620 34.039 1.00 90.50 650 LEU A O 1
ATOM 5139 N N . LEU A 1 651 ? -19.539 -7.267 31.933 1.00 91.31 651 LEU A N 1
ATOM 5140 C CA . LEU A 1 651 ? -18.914 -5.949 31.800 1.00 91.31 651 LEU A CA 1
ATOM 5141 C C . LEU A 1 651 ? -19.627 -4.879 32.638 1.00 91.31 651 LEU A C 1
ATOM 5143 O O . LEU A 1 651 ? -18.949 -4.027 33.206 1.00 91.31 651 LEU A O 1
ATOM 5147 N N . PHE A 1 652 ? -20.957 -4.928 32.771 1.00 91.50 652 PHE A N 1
ATOM 5148 C CA . PHE A 1 652 ? -21.704 -4.034 33.666 1.00 91.50 652 PHE A CA 1
ATOM 5149 C C . PHE A 1 652 ? -21.452 -4.345 35.146 1.00 91.50 652 PHE A C 1
ATOM 5151 O O . PHE A 1 652 ? -21.280 -3.416 35.935 1.00 91.50 652 PHE A O 1
ATOM 5158 N N . LEU A 1 653 ? -21.354 -5.625 35.526 1.00 90.94 653 LEU A N 1
ATOM 5159 C CA . LEU A 1 653 ? -20.929 -6.027 36.872 1.00 90.94 653 LEU A CA 1
ATOM 5160 C C . LEU A 1 653 ? -19.515 -5.512 37.168 1.00 90.94 653 LEU A C 1
ATOM 5162 O O . LEU A 1 653 ? -19.274 -4.918 38.218 1.00 90.94 653 LEU A O 1
ATOM 5166 N N . TYR A 1 654 ? -18.589 -5.707 36.229 1.00 92.94 654 TYR A N 1
ATOM 5167 C CA . TYR A 1 654 ? -17.227 -5.204 36.348 1.00 92.94 654 TYR A CA 1
ATOM 5168 C C . TYR A 1 654 ? -17.181 -3.675 36.450 1.00 92.94 654 TYR A C 1
ATOM 5170 O O . TYR A 1 654 ? -16.477 -3.151 37.308 1.00 92.94 654 TYR A O 1
ATOM 5178 N N . TYR A 1 655 ? -17.973 -2.962 35.642 1.00 92.38 655 TYR A N 1
ATOM 5179 C CA . TYR A 1 655 ? -18.121 -1.508 35.723 1.00 92.38 655 TYR A CA 1
ATOM 5180 C C . TYR A 1 655 ? -18.558 -1.072 37.127 1.00 92.38 655 TYR A C 1
ATOM 5182 O O . TYR A 1 655 ? -17.898 -0.230 37.733 1.00 92.38 655 TYR A O 1
ATOM 5190 N N . ALA A 1 656 ? -19.622 -1.668 37.675 1.00 90.25 656 ALA A N 1
ATOM 5191 C CA . ALA A 1 656 ? -20.143 -1.313 38.996 1.00 90.25 656 ALA A CA 1
ATOM 5192 C C . ALA A 1 656 ? -19.112 -1.562 40.111 1.00 90.25 656 ALA A C 1
ATOM 5194 O O . ALA A 1 656 ? -18.871 -0.685 40.943 1.00 90.25 656 ALA A O 1
ATOM 5195 N N . LEU A 1 657 ? -18.464 -2.733 40.100 1.00 90.25 657 LEU A N 1
ATOM 5196 C CA . LEU A 1 657 ? -17.421 -3.089 41.068 1.00 90.25 657 LEU A CA 1
ATOM 5197 C C . LEU A 1 657 ? -16.196 -2.176 40.964 1.00 90.25 657 LEU A C 1
ATOM 5199 O O . LEU A 1 657 ? -15.641 -1.780 41.984 1.00 90.25 657 LEU A O 1
ATOM 5203 N N . TYR A 1 658 ? -15.780 -1.816 39.749 1.00 90.69 658 TYR A N 1
ATOM 5204 C CA . TYR A 1 658 ? -14.631 -0.938 39.551 1.00 90.69 658 TYR A CA 1
ATOM 5205 C C . TYR A 1 658 ? -14.934 0.510 39.954 1.00 90.69 658 TYR A C 1
ATOM 5207 O O . TYR A 1 658 ? -14.074 1.170 40.526 1.00 90.69 658 TYR A O 1
ATOM 5215 N N . VAL A 1 659 ? -16.152 1.016 39.721 1.00 88.81 659 VAL A N 1
ATOM 5216 C CA . VAL A 1 659 ? -16.577 2.326 40.250 1.00 88.81 659 VAL A CA 1
ATOM 5217 C C . VAL A 1 659 ? -16.489 2.340 41.778 1.00 88.81 659 VAL A C 1
ATOM 5219 O O . VAL A 1 659 ? -15.965 3.299 42.348 1.00 88.81 659 VAL A O 1
ATOM 5222 N N . TYR A 1 660 ? -16.973 1.279 42.428 1.00 86.81 660 TYR A N 1
ATOM 5223 C CA . TYR A 1 660 ? -16.913 1.125 43.881 1.00 86.81 660 TYR A CA 1
ATOM 5224 C C . TYR A 1 660 ? -15.459 1.125 44.388 1.00 86.81 660 TYR A C 1
ATOM 5226 O O . TYR A 1 660 ? -15.101 1.929 45.252 1.00 86.81 660 TYR A O 1
ATOM 5234 N N . ASP A 1 661 ? -14.597 0.302 43.783 1.00 88.75 661 ASP A N 1
ATOM 5235 C CA . ASP A 1 661 ? -13.166 0.216 44.102 1.00 88.75 661 ASP A CA 1
ATOM 5236 C C . ASP A 1 661 ? -12.440 1.552 43.906 1.00 88.75 661 ASP A C 1
ATOM 5238 O O . ASP A 1 661 ? -11.749 2.036 44.806 1.00 88.75 661 ASP A O 1
ATOM 5242 N N . TYR A 1 662 ? -12.666 2.202 42.762 1.00 86.94 662 TYR A N 1
ATOM 5243 C CA . TYR A 1 662 ? -12.029 3.465 42.410 1.00 86.94 662 TYR A CA 1
ATOM 5244 C C . TYR A 1 662 ? -12.380 4.584 43.395 1.00 86.94 662 TYR A C 1
ATOM 5246 O O . TYR A 1 662 ? -11.511 5.365 43.781 1.00 86.94 662 TYR A O 1
ATOM 5254 N N . GLN A 1 663 ? -13.635 4.665 43.846 1.00 81.50 663 GLN A N 1
ATOM 5255 C CA . GLN A 1 663 ? -14.049 5.653 44.845 1.00 81.50 663 GLN A CA 1
ATOM 5256 C C . GLN A 1 663 ? -13.396 5.417 46.203 1.00 81.50 663 GLN A C 1
ATOM 5258 O O . GLN A 1 663 ? -12.948 6.371 46.842 1.00 81.50 663 GLN A O 1
ATOM 5263 N N . ILE A 1 664 ? -13.333 4.163 46.652 1.00 80.62 664 ILE A N 1
ATOM 5264 C CA . ILE A 1 664 ? -12.674 3.812 47.914 1.00 80.62 664 ILE A CA 1
ATOM 5265 C C . ILE A 1 664 ? -11.187 4.158 47.829 1.00 80.62 664 ILE A C 1
ATOM 5267 O O . ILE A 1 664 ? -10.680 4.892 48.679 1.00 80.62 664 ILE A O 1
ATOM 5271 N N . ALA A 1 665 ? -10.508 3.719 46.769 1.00 83.06 665 ALA A N 1
ATOM 5272 C CA . ALA A 1 665 ? -9.096 4.000 46.544 1.00 83.06 665 ALA A CA 1
ATOM 5273 C C . ALA A 1 665 ? -8.816 5.510 46.452 1.00 83.06 665 ALA A C 1
ATOM 5275 O O . ALA A 1 665 ? -7.891 6.008 47.094 1.00 83.06 665 ALA A O 1
ATOM 5276 N N . SER A 1 666 ? -9.642 6.261 45.718 1.00 77.25 666 SER A N 1
ATOM 5277 C CA . SER A 1 666 ? -9.511 7.716 45.567 1.00 77.25 666 SER A CA 1
ATOM 5278 C C . SER A 1 666 ? -9.653 8.460 46.901 1.00 77.25 666 SER A C 1
ATOM 5280 O O . SER A 1 666 ? -8.877 9.380 47.186 1.00 77.25 666 SER A O 1
ATOM 5282 N N . ARG A 1 667 ? -10.588 8.039 47.766 1.00 74.88 667 ARG A N 1
ATOM 5283 C CA . ARG A 1 667 ? -10.759 8.628 49.105 1.00 74.88 667 ARG A CA 1
ATOM 5284 C C . ARG A 1 667 ? -9.597 8.306 50.040 1.00 74.88 667 ARG A C 1
ATOM 5286 O O . ARG A 1 667 ? -9.140 9.208 50.742 1.00 74.88 667 ARG A O 1
ATOM 5293 N N . LEU A 1 668 ? -9.102 7.065 50.014 1.00 75.62 668 LEU A N 1
ATOM 5294 C CA . LEU A 1 668 ? -7.923 6.647 50.780 1.00 75.62 668 LEU A CA 1
ATOM 5295 C C . LEU A 1 668 ? -6.680 7.447 50.369 1.00 75.62 668 LEU A C 1
ATOM 5297 O O . LEU A 1 668 ? -5.971 7.964 51.225 1.00 75.62 668 LEU A O 1
ATOM 5301 N N . LEU A 1 669 ? -6.461 7.625 49.063 1.00 71.75 669 LEU A N 1
ATOM 5302 C CA . LEU A 1 669 ? -5.367 8.437 48.517 1.00 71.75 669 LEU A CA 1
ATOM 5303 C C . LEU A 1 669 ? -5.479 9.918 48.906 1.00 71.75 669 LEU A C 1
ATOM 5305 O O . LEU A 1 669 ? -4.467 10.585 49.106 1.00 71.75 669 LEU A O 1
ATOM 5309 N N . SER A 1 670 ? -6.704 10.431 49.026 1.00 67.25 670 SER A N 1
ATOM 5310 C CA . SER A 1 670 ? -6.973 11.834 49.356 1.00 67.25 670 SER A CA 1
ATOM 5311 C C . SER A 1 670 ? -7.058 12.115 50.864 1.00 67.25 670 SER A C 1
ATOM 5313 O O . SER A 1 670 ? -7.320 13.258 51.236 1.00 67.25 670 SER A O 1
ATOM 5315 N N . ASN A 1 671 ? -6.873 11.108 51.736 1.00 63.12 671 ASN A N 1
ATOM 5316 C CA . ASN A 1 671 ? -7.025 11.205 53.201 1.00 63.12 671 ASN A CA 1
ATOM 5317 C C . ASN A 1 671 ? -8.326 11.907 53.642 1.00 63.12 671 ASN A C 1
ATOM 5319 O O . ASN A 1 671 ? -8.367 12.655 54.623 1.00 63.12 671 ASN A O 1
ATOM 5323 N N . ARG A 1 672 ? -9.408 11.701 52.886 1.00 65.12 672 ARG A N 1
ATOM 5324 C CA . ARG A 1 672 ? -10.665 12.420 53.092 1.00 65.12 672 ARG A CA 1
ATOM 5325 C C . ARG A 1 672 ? -11.618 11.558 53.916 1.00 65.12 672 ARG A C 1
ATOM 5327 O O . ARG A 1 672 ? -12.066 10.514 53.450 1.00 65.12 672 ARG A O 1
ATOM 5334 N N . HIS A 1 673 ? -11.926 11.990 55.138 1.00 62.06 673 HIS A N 1
ATOM 5335 C CA . HIS A 1 673 ? -12.960 11.356 55.956 1.00 62.06 673 HIS A CA 1
ATOM 5336 C C . HIS A 1 673 ? -14.354 11.676 55.401 1.00 62.06 673 HIS A C 1
ATOM 5338 O O . HIS A 1 673 ? -14.591 12.785 54.921 1.00 62.06 673 HIS A O 1
ATOM 5344 N N . CYS A 1 674 ? -15.259 10.698 55.465 1.00 59.31 674 CYS A N 1
ATOM 5345 C CA . CYS A 1 674 ? -16.648 10.859 55.044 1.00 59.31 674 CYS A CA 1
ATOM 5346 C C . CYS A 1 674 ? -17.335 11.887 55.953 1.00 59.31 674 CYS A C 1
ATOM 5348 O O . CYS A 1 674 ? -17.249 11.772 57.181 1.00 59.31 674 CYS A O 1
ATOM 5350 N N . LEU A 1 675 ? -17.971 12.910 55.375 1.00 61.62 675 LEU A N 1
ATOM 5351 C CA . LEU A 1 675 ? -18.733 13.871 56.168 1.00 61.62 675 LEU A CA 1
ATOM 5352 C C . LEU A 1 675 ? -19.979 13.185 56.763 1.00 61.62 675 LEU A C 1
ATOM 5354 O O . LEU A 1 675 ? -20.500 12.235 56.175 1.00 61.62 675 LEU A O 1
ATOM 5358 N N . PRO A 1 676 ? -20.493 13.641 57.920 1.00 46.31 676 PRO A N 1
ATOM 5359 C CA . PRO A 1 676 ? -21.703 13.070 58.507 1.00 46.31 676 PRO A CA 1
ATOM 5360 C C . PRO A 1 676 ? -22.887 13.179 57.531 1.00 46.31 676 PRO A C 1
ATOM 5362 O O . PRO A 1 676 ? -23.299 14.284 57.185 1.00 46.31 676 PRO A O 1
ATOM 5365 N N . GLY A 1 677 ? -23.426 12.037 57.091 1.00 53.75 677 GLY A N 1
ATOM 5366 C CA . GLY A 1 677 ? -24.540 11.961 56.133 1.00 53.75 677 GLY A CA 1
ATOM 5367 C C . GLY A 1 677 ? -24.136 11.854 54.656 1.00 53.75 677 GLY A C 1
ATOM 5368 O O . GLY A 1 677 ? -25.012 11.769 53.800 1.00 53.75 677 GLY A O 1
ATOM 5369 N N . GLU A 1 678 ? -22.840 11.831 54.339 1.00 60.53 678 GLU A N 1
ATOM 5370 C CA . GLU A 1 678 ? -22.344 11.569 52.986 1.00 60.53 678 GLU A CA 1
ATOM 5371 C C . GLU A 1 678 ? -22.346 10.057 52.711 1.00 60.53 678 GLU A C 1
ATOM 5373 O O . GLU A 1 678 ? -21.835 9.268 53.507 1.00 60.53 678 GLU A O 1
ATOM 5378 N N . ALA A 1 679 ? -22.947 9.633 51.595 1.00 59.50 679 ALA A N 1
ATOM 5379 C CA . ALA A 1 679 ? -22.994 8.218 51.246 1.00 59.50 679 ALA A CA 1
ATOM 5380 C C . ALA A 1 679 ? -21.578 7.684 50.927 1.00 59.50 679 ALA A C 1
ATOM 5382 O O . ALA A 1 679 ? -20.815 8.328 50.195 1.00 59.50 679 ALA A O 1
ATOM 5383 N N . PRO A 1 680 ? -21.212 6.486 51.424 1.00 60.56 680 PRO A N 1
ATOM 5384 C CA . PRO A 1 680 ? -19.887 5.906 51.215 1.00 60.56 680 PRO A CA 1
ATOM 5385 C C . PRO A 1 680 ? -19.635 5.500 49.755 1.00 60.56 680 PRO A C 1
ATOM 5387 O O . PRO A 1 680 ? -18.484 5.340 49.363 1.00 60.56 680 PRO A O 1
ATOM 5390 N N . CYS A 1 681 ? -20.660 5.390 48.909 1.00 70.75 681 CYS A N 1
ATOM 5391 C CA . CYS A 1 681 ? -20.530 5.157 47.471 1.00 70.75 681 CYS A CA 1
ATOM 5392 C C . CYS A 1 681 ? -21.657 5.864 46.701 1.00 70.75 681 CYS A C 1
ATOM 5394 O O . CYS A 1 681 ? -22.675 6.229 47.283 1.00 70.75 681 CYS A O 1
ATOM 5396 N N . VAL A 1 682 ? -21.465 6.062 45.392 1.00 74.88 682 VAL A N 1
ATOM 5397 C CA . VAL A 1 682 ? -22.513 6.536 44.465 1.00 74.88 682 VAL A CA 1
ATOM 5398 C C . VAL A 1 682 ? -23.632 5.506 44.276 1.00 74.88 682 VAL A C 1
ATOM 5400 O O . VAL A 1 682 ? -24.755 5.902 43.984 1.00 74.88 682 VAL A O 1
ATOM 5403 N N . TYR A 1 683 ? -23.343 4.214 44.449 1.00 83.94 683 TYR A N 1
ATOM 5404 C CA . TYR A 1 683 ? -24.340 3.148 44.360 1.00 83.94 683 TYR A CA 1
ATOM 5405 C C . TYR A 1 683 ? -24.800 2.703 45.743 1.00 83.94 683 TYR A C 1
ATOM 5407 O O . TYR A 1 683 ? -23.982 2.565 46.656 1.00 83.94 683 TYR A O 1
ATOM 5415 N N . SER A 1 684 ? -26.106 2.480 45.881 1.00 82.31 684 SER A N 1
ATOM 5416 C CA . SER A 1 684 ? -26.709 1.980 47.112 1.00 82.31 684 SER A CA 1
ATOM 5417 C C . SER A 1 684 ? -26.492 0.473 47.291 1.00 82.31 684 SER A C 1
ATOM 5419 O O . SER A 1 684 ? -26.230 -0.253 46.329 1.00 82.31 684 SER A O 1
ATOM 5421 N N . ASP A 1 685 ? -26.665 -0.022 48.520 1.00 80.50 685 ASP A N 1
ATOM 5422 C CA . ASP A 1 685 ? -26.577 -1.460 48.802 1.00 80.50 685 ASP A CA 1
ATOM 5423 C C . ASP A 1 685 ? -27.666 -2.278 48.077 1.00 80.50 685 ASP A C 1
ATOM 5425 O O . ASP A 1 685 ? -27.459 -3.454 47.777 1.00 80.50 685 ASP A O 1
ATOM 5429 N N . GLN A 1 686 ? -28.776 -1.637 47.680 1.00 80.06 686 GLN A N 1
ATOM 5430 C CA . GLN A 1 686 ? -29.877 -2.274 46.945 1.00 80.06 686 GLN A CA 1
ATOM 5431 C C . GLN A 1 686 ? -29.441 -2.782 45.564 1.00 80.06 686 GLN A C 1
ATOM 5433 O O . GLN A 1 686 ? -29.993 -3.764 45.062 1.00 80.06 686 GLN A O 1
ATOM 5438 N N . LEU A 1 687 ? -28.436 -2.145 44.950 1.00 83.88 687 LEU A N 1
ATOM 5439 C CA . LEU A 1 687 ? -27.866 -2.592 43.681 1.00 83.88 687 LEU A CA 1
ATOM 5440 C C . LEU A 1 687 ? -27.288 -4.005 43.812 1.00 83.88 687 LEU A C 1
ATOM 5442 O O . LEU A 1 687 ? -27.542 -4.858 42.964 1.00 83.88 687 LEU A O 1
ATOM 5446 N N . TRP A 1 688 ? -26.530 -4.271 44.875 1.00 84.75 688 TRP A N 1
ATOM 5447 C CA . TRP A 1 688 ? -25.836 -5.547 45.066 1.00 84.75 688 TRP A CA 1
ATOM 5448 C C . TRP A 1 688 ? -26.787 -6.702 45.388 1.00 84.75 688 TRP A C 1
ATOM 5450 O O . TRP A 1 688 ? -26.455 -7.854 45.106 1.00 84.75 688 TRP A O 1
ATOM 5460 N N . ASP A 1 689 ? -27.974 -6.396 45.911 1.00 81.44 689 ASP A N 1
ATOM 5461 C CA . ASP A 1 689 ? -29.053 -7.362 46.140 1.00 81.44 689 ASP A CA 1
ATOM 5462 C C . ASP A 1 689 ? -29.817 -7.718 44.852 1.00 81.44 689 ASP A C 1
ATOM 5464 O O . ASP A 1 689 ? -30.520 -8.729 44.789 1.00 81.44 689 ASP A O 1
ATOM 5468 N N . CYS A 1 690 ? -29.671 -6.907 43.802 1.00 79.94 690 CYS A N 1
ATOM 5469 C CA . CYS A 1 690 ? -30.295 -7.124 42.495 1.00 79.94 690 CYS A CA 1
ATOM 5470 C C . CYS A 1 690 ? -29.405 -7.905 41.510 1.00 79.94 690 CYS A C 1
ATOM 5472 O O . CYS A 1 690 ? -29.865 -8.262 40.423 1.00 79.94 690 CYS A O 1
ATOM 5474 N N . ILE A 1 691 ? -28.126 -8.127 41.835 1.00 82.50 691 ILE A N 1
ATOM 5475 C CA . ILE A 1 691 ? -27.146 -8.697 40.902 1.00 82.50 691 ILE A CA 1
ATOM 5476 C C . ILE A 1 691 ? -26.726 -10.103 41.358 1.00 82.50 691 ILE A C 1
ATOM 5478 O O . ILE A 1 691 ? -26.183 -10.258 42.453 1.00 82.50 691 ILE A O 1
ATOM 5482 N N . PRO A 1 692 ? -26.871 -11.140 40.513 1.00 83.56 692 PRO A N 1
ATOM 5483 C CA . PRO A 1 692 ? -26.443 -12.501 40.832 1.00 83.56 692 PRO A CA 1
ATOM 5484 C C . PRO A 1 692 ? -24.924 -12.673 40.617 1.00 83.56 692 PRO A C 1
ATOM 5486 O O . PRO A 1 692 ? -24.476 -13.355 39.692 1.00 83.56 692 PRO A O 1
ATOM 5489 N N . ILE A 1 693 ? -24.114 -12.029 41.468 1.00 83.94 693 ILE A N 1
ATOM 5490 C CA . ILE A 1 693 ? -22.643 -11.933 41.337 1.00 83.94 693 ILE A CA 1
ATOM 5491 C C . ILE A 1 693 ? -21.986 -13.316 41.192 1.00 83.94 693 ILE A C 1
ATOM 5493 O O . ILE A 1 693 ? -21.172 -13.528 40.295 1.00 83.94 693 ILE A O 1
ATOM 5497 N N . THR A 1 694 ? -22.359 -14.272 42.043 1.00 82.44 694 THR A N 1
ATOM 5498 C CA . THR A 1 694 ? -21.805 -15.637 42.068 1.00 82.44 694 THR A CA 1
ATOM 5499 C C . THR A 1 694 ? -22.129 -16.431 40.808 1.00 82.44 694 THR A C 1
ATOM 5501 O O . THR A 1 694 ? -21.258 -17.116 40.270 1.00 82.44 694 THR A O 1
ATOM 5504 N N . TYR A 1 695 ? -23.351 -16.299 40.288 1.00 80.69 695 TYR A N 1
ATOM 5505 C CA . TYR A 1 695 ? -23.768 -16.951 39.046 1.00 80.69 695 TYR A CA 1
ATOM 5506 C C . TYR A 1 695 ? -22.979 -16.420 37.840 1.00 80.69 695 TYR A C 1
ATOM 5508 O O . TYR A 1 695 ? -22.458 -17.201 37.041 1.00 80.69 695 TYR A O 1
ATOM 5516 N N . LEU A 1 696 ? -22.822 -15.095 37.737 1.00 85.38 696 LEU A N 1
ATOM 5517 C CA . LEU A 1 696 ? -22.043 -14.460 36.671 1.00 85.38 696 LEU A CA 1
ATOM 5518 C C . LEU A 1 696 ? -20.555 -14.836 36.761 1.00 85.38 696 LEU A C 1
ATOM 5520 O O . LEU A 1 696 ? -19.951 -15.219 35.757 1.00 85.38 696 LEU A O 1
ATOM 5524 N N . LEU A 1 697 ? -19.972 -14.814 37.963 1.00 85.31 697 LEU A N 1
ATOM 5525 C CA . LEU A 1 697 ? -18.576 -15.199 38.185 1.00 85.31 697 LEU A CA 1
ATOM 5526 C C . LEU A 1 697 ? -18.322 -16.667 37.804 1.00 85.31 697 LEU A C 1
ATOM 5528 O O . LEU A 1 697 ? -17.334 -16.972 37.132 1.00 85.31 697 LEU A O 1
ATOM 5532 N N . ARG A 1 698 ? -19.245 -17.572 38.156 1.00 80.50 698 ARG A N 1
ATOM 5533 C CA . ARG A 1 698 ? -19.215 -18.980 37.731 1.00 80.50 698 ARG A CA 1
ATOM 5534 C C . ARG A 1 698 ? -19.283 -19.110 36.211 1.00 80.50 698 ARG A C 1
ATOM 5536 O O . ARG A 1 698 ? -18.535 -19.903 35.640 1.00 80.50 698 ARG A O 1
ATOM 5543 N N . HIS A 1 699 ? -20.150 -18.346 35.548 1.00 81.56 699 HIS A N 1
ATOM 5544 C CA . HIS A 1 699 ? -20.252 -18.375 34.091 1.00 81.56 699 HIS A CA 1
ATOM 5545 C C . HIS A 1 699 ? -18.938 -17.935 33.426 1.00 81.56 699 HIS A C 1
ATOM 5547 O O . HIS A 1 699 ? -18.436 -18.627 32.537 1.00 81.56 699 HIS A O 1
ATOM 5553 N N . ALA A 1 700 ? -18.323 -16.851 33.908 1.00 83.31 700 ALA A N 1
ATOM 5554 C CA . ALA A 1 700 ? -17.014 -16.407 33.433 1.00 83.31 700 ALA A CA 1
ATOM 5555 C C . ALA A 1 700 ? -15.919 -17.468 33.666 1.00 83.31 700 ALA A C 1
ATOM 5557 O O . ALA A 1 700 ? -15.113 -17.714 32.767 1.00 83.31 700 ALA A O 1
ATOM 5558 N N . ARG A 1 701 ? -15.937 -18.164 34.817 1.00 81.06 701 ARG A N 1
ATOM 5559 C CA . ARG A 1 701 ? -15.040 -19.299 35.113 1.00 81.06 701 ARG A CA 1
ATOM 5560 C C . ARG A 1 701 ? -15.255 -20.476 34.165 1.00 81.06 701 ARG A C 1
ATOM 5562 O O . ARG A 1 701 ? -14.291 -21.102 33.754 1.00 81.06 701 ARG A O 1
ATOM 5569 N N . SER A 1 702 ? -16.490 -20.803 33.795 1.00 78.50 702 SER A N 1
ATOM 5570 C CA . SER A 1 702 ? -16.739 -21.905 32.851 1.00 78.50 702 SER A CA 1
ATOM 5571 C C . SER A 1 702 ? -16.187 -21.628 31.445 1.00 78.50 702 SER A C 1
ATOM 5573 O O . SER A 1 702 ? -15.911 -22.563 30.699 1.00 78.50 702 SER A O 1
ATOM 5575 N N . ASN A 1 703 ? -15.953 -20.350 31.121 1.00 81.00 703 ASN A N 1
ATOM 5576 C CA . ASN A 1 703 ? -15.484 -19.864 29.826 1.00 81.00 703 ASN A CA 1
ATOM 5577 C C . ASN A 1 703 ? -14.170 -19.052 29.956 1.00 81.00 703 ASN A C 1
ATOM 5579 O O . ASN A 1 703 ? -14.034 -17.975 29.368 1.00 81.00 703 ASN A O 1
ATOM 5583 N N . VAL A 1 704 ? -13.182 -19.546 30.726 1.00 81.75 704 VAL A N 1
ATOM 5584 C CA . VAL A 1 704 ? -11.924 -18.810 31.020 1.00 81.75 704 VAL A CA 1
ATOM 5585 C C . VAL A 1 704 ? -11.177 -18.360 29.758 1.00 81.75 704 VAL A C 1
ATOM 5587 O O . VAL A 1 704 ? -10.621 -17.265 29.727 1.00 81.75 704 VAL A O 1
ATOM 5590 N N . THR A 1 705 ? -11.158 -19.169 28.695 1.00 83.50 705 THR A N 1
ATOM 5591 C CA . THR A 1 705 ? -10.458 -18.835 27.437 1.00 83.50 705 THR A CA 1
ATOM 5592 C C . THR A 1 705 ? -11.017 -17.574 26.777 1.00 83.50 705 THR A C 1
ATOM 5594 O O . THR A 1 705 ? -10.274 -16.744 26.230 1.00 83.50 705 THR A O 1
ATOM 5597 N N . ASP A 1 706 ? -12.331 -17.403 26.881 1.00 85.50 706 ASP A N 1
ATOM 5598 C CA . ASP A 1 706 ? -13.091 -16.347 26.225 1.00 85.50 706 ASP A CA 1
ATOM 5599 C C . ASP A 1 706 ? -13.062 -15.059 27.055 1.00 85.50 706 ASP A C 1
ATOM 5601 O O . ASP A 1 706 ? -12.900 -13.974 26.490 1.00 85.50 706 ASP A O 1
ATOM 5605 N N . TYR A 1 707 ? -13.095 -15.178 28.389 1.00 88.06 707 TYR A N 1
ATOM 5606 C CA . TYR A 1 707 ? -13.062 -14.062 29.347 1.00 88.06 707 TYR A CA 1
ATOM 5607 C C . TYR A 1 707 ? -11.699 -13.817 30.010 1.00 88.06 707 TYR A C 1
ATOM 5609 O O . TYR A 1 707 ? -11.621 -13.053 30.971 1.00 88.06 707 TYR A O 1
ATOM 5617 N N . GLY A 1 708 ? -10.614 -14.406 29.499 1.00 85.31 708 GLY A N 1
ATOM 5618 C CA . GLY A 1 708 ? -9.268 -14.318 30.088 1.00 85.31 708 GLY A CA 1
ATOM 5619 C C . GLY A 1 708 ? -8.808 -12.918 30.542 1.00 85.31 708 GLY A C 1
ATOM 5620 O O . GLY A 1 708 ? -8.258 -12.814 31.634 1.00 85.31 708 GLY A O 1
ATOM 5621 N N . PRO A 1 709 ? -9.059 -11.828 29.783 1.00 86.31 709 PRO A N 1
ATOM 5622 C CA . PRO A 1 709 ? -8.698 -10.471 30.209 1.00 86.31 709 PRO A CA 1
ATOM 5623 C C . PRO A 1 709 ? -9.550 -9.900 31.360 1.00 86.31 709 PRO A C 1
ATOM 5625 O O . PRO A 1 709 ? -9.100 -8.982 32.042 1.00 86.31 709 PRO A O 1
ATOM 5628 N N . LEU A 1 710 ? -10.774 -10.403 31.562 1.00 90.44 710 LEU A N 1
ATOM 5629 C CA . LEU A 1 710 ? -11.748 -9.883 32.532 1.00 90.44 710 LEU A CA 1
ATOM 5630 C C . LEU A 1 710 ? -11.790 -10.706 33.821 1.00 90.44 710 LEU A C 1
ATOM 5632 O O . LEU A 1 710 ? -11.802 -10.127 34.903 1.00 90.44 710 LEU A O 1
ATOM 5636 N N . TYR A 1 711 ? -11.807 -12.040 33.721 1.00 89.88 711 TYR A N 1
ATOM 5637 C CA . TYR A 1 711 ? -12.060 -12.928 34.862 1.00 89.88 711 TYR A CA 1
ATOM 5638 C C . TYR A 1 711 ? -11.111 -12.699 36.056 1.00 89.88 711 TYR A C 1
ATOM 5640 O O . TYR A 1 711 ? -11.619 -12.538 37.165 1.00 89.88 711 TYR A O 1
ATOM 5648 N N . PRO A 1 712 ? -9.776 -12.585 35.881 1.00 88.62 712 PRO A N 1
ATOM 5649 C CA . PRO A 1 712 ? -8.871 -12.329 37.004 1.00 88.62 712 PRO A CA 1
ATOM 5650 C C . PRO A 1 712 ? -9.128 -10.979 37.688 1.00 88.62 712 PRO A C 1
ATOM 5652 O O . PRO A 1 712 ? -9.102 -10.902 38.914 1.00 88.62 712 PRO A O 1
ATOM 5655 N N . ARG A 1 713 ? -9.423 -9.926 36.906 1.00 91.25 713 ARG A N 1
ATOM 5656 C CA . ARG A 1 713 ? -9.736 -8.585 37.434 1.00 91.25 713 ARG A CA 1
ATOM 5657 C C . ARG A 1 713 ? -11.051 -8.603 38.212 1.00 91.25 713 ARG A C 1
ATOM 5659 O O . ARG A 1 713 ? -11.142 -8.033 39.294 1.00 91.25 713 ARG A O 1
ATOM 5666 N N . LEU A 1 714 ? -12.058 -9.287 37.673 1.00 89.81 714 LEU A N 1
ATOM 5667 C CA . LEU A 1 714 ? -13.362 -9.426 38.309 1.00 89.81 714 LEU A CA 1
ATOM 5668 C C . LEU A 1 714 ? -13.270 -10.223 39.617 1.00 89.81 714 LEU A C 1
ATOM 5670 O O . LEU A 1 714 ? -13.811 -9.785 40.627 1.00 89.81 714 LEU A O 1
ATOM 5674 N N . LEU A 1 715 ? -12.552 -11.350 39.617 1.00 88.00 715 LEU A N 1
ATOM 5675 C CA . LEU A 1 715 ? -12.338 -12.167 40.812 1.00 88.00 715 LEU A CA 1
ATOM 5676 C C . LEU A 1 715 ? -11.635 -11.366 41.910 1.00 88.00 715 LEU A C 1
ATOM 5678 O O . LEU A 1 715 ? -12.090 -11.377 43.046 1.00 88.00 715 LEU A O 1
ATOM 5682 N N . GLN A 1 716 ? -10.583 -10.616 41.568 1.00 88.50 716 GLN A N 1
ATOM 5683 C CA . GLN A 1 716 ? -9.879 -9.756 42.520 1.00 88.50 716 GLN A CA 1
ATOM 5684 C C . GLN A 1 716 ? -10.817 -8.732 43.177 1.00 88.50 716 GLN A C 1
ATOM 5686 O O . GLN A 1 716 ? -10.800 -8.581 44.398 1.00 88.50 716 GLN A O 1
ATOM 5691 N N . LEU A 1 717 ? -11.662 -8.058 42.389 1.00 88.56 717 LEU A N 1
ATOM 5692 C CA . LEU A 1 717 ? -12.629 -7.089 42.914 1.00 88.56 717 LEU A CA 1
ATOM 5693 C C . LEU A 1 717 ? -13.667 -7.750 43.831 1.00 88.56 717 LEU A C 1
ATOM 5695 O O . LEU A 1 717 ? -13.977 -7.209 44.890 1.00 88.56 717 LEU A O 1
ATOM 5699 N N . VAL A 1 718 ? -14.179 -8.927 43.462 1.00 87.38 718 VAL A N 1
ATOM 5700 C CA . VAL A 1 718 ? -15.137 -9.668 44.298 1.00 87.38 718 VAL A CA 1
ATOM 5701 C C . VAL A 1 718 ? -14.482 -10.142 45.597 1.00 87.38 718 VAL A C 1
ATOM 5703 O O . VAL A 1 718 ? -15.086 -9.990 46.651 1.00 87.38 718 VAL A O 1
ATOM 5706 N N . THR A 1 719 ? -13.248 -10.647 45.565 1.00 84.94 719 THR A N 1
ATOM 5707 C CA . THR A 1 719 ? -12.522 -11.067 46.776 1.00 84.94 719 THR A CA 1
ATOM 5708 C C . THR A 1 719 ? -12.268 -9.896 47.726 1.00 84.94 719 THR A C 1
ATOM 5710 O O . THR A 1 719 ? -12.406 -10.050 48.938 1.00 84.94 719 THR A O 1
ATOM 5713 N N . ASN A 1 720 ? -11.939 -8.719 47.189 1.00 85.19 720 ASN A N 1
ATOM 5714 C CA . ASN A 1 720 ? -11.656 -7.530 47.993 1.00 85.19 720 ASN A CA 1
ATOM 5715 C C . ASN A 1 720 ? -12.918 -6.943 48.643 1.00 85.19 720 ASN A C 1
ATOM 5717 O O . ASN A 1 720 ? -12.890 -6.588 49.819 1.00 85.19 720 ASN A O 1
ATOM 5721 N N . HIS A 1 721 ? -14.015 -6.835 47.886 1.00 84.12 721 HIS A N 1
ATOM 5722 C CA . HIS A 1 721 ? -15.225 -6.122 48.326 1.00 84.12 721 HIS A CA 1
ATOM 5723 C C . HIS A 1 721 ? -16.306 -7.042 48.896 1.00 84.12 721 HIS A C 1
ATOM 5725 O O . HIS A 1 721 ? -17.117 -6.615 49.714 1.00 84.12 721 HIS A O 1
ATOM 5731 N N . PHE A 1 722 ? -16.302 -8.316 48.511 1.00 84.00 722 PHE A N 1
ATOM 5732 C CA . PHE A 1 722 ? -17.253 -9.333 48.954 1.00 84.00 722 PHE A CA 1
ATOM 5733 C C . PHE A 1 722 ? -16.537 -10.621 49.388 1.00 84.00 722 PHE A C 1
ATOM 5735 O O . PHE A 1 722 ? -16.765 -11.692 48.813 1.00 84.00 722 PHE A O 1
ATOM 5742 N N . PRO A 1 723 ? -15.692 -10.561 50.435 1.00 78.62 723 PRO A N 1
ATOM 5743 C CA . PRO A 1 723 ? -14.978 -11.735 50.926 1.00 78.62 723 PRO A CA 1
ATOM 5744 C C . PRO A 1 723 ? -15.952 -12.844 51.341 1.00 78.62 723 PRO A C 1
ATOM 5746 O O . PRO A 1 723 ? -15.711 -14.009 51.068 1.00 78.62 723 PRO A O 1
ATOM 5749 N N . ASN A 1 724 ? -17.123 -12.508 51.886 1.00 75.75 724 ASN A N 1
ATOM 5750 C CA . ASN A 1 724 ? -18.167 -13.477 52.235 1.00 75.75 724 ASN A CA 1
ATOM 5751 C C . ASN A 1 724 ? -18.647 -14.355 51.063 1.00 75.75 724 ASN A C 1
ATOM 5753 O O . ASN A 1 724 ? -19.106 -15.467 51.297 1.00 75.75 724 ASN A O 1
ATOM 5757 N N . LEU A 1 725 ? -18.535 -13.880 49.820 1.00 75.19 725 LEU A N 1
ATOM 5758 C CA . LEU A 1 725 ? -18.863 -14.661 48.625 1.00 75.19 725 LEU A CA 1
ATOM 5759 C C . LEU A 1 725 ? -17.729 -15.593 48.182 1.00 75.19 725 LEU A C 1
ATOM 5761 O O . LEU A 1 725 ? -17.972 -16.518 47.414 1.00 75.19 725 LEU A O 1
ATOM 5765 N N . THR A 1 726 ? -16.502 -15.344 48.643 1.00 64.88 726 THR A N 1
ATOM 5766 C CA . THR A 1 726 ? -15.284 -16.082 48.264 1.00 64.88 726 THR A CA 1
ATOM 5767 C C . THR A 1 726 ? -14.733 -16.954 49.400 1.00 64.88 726 THR A C 1
ATOM 5769 O O . THR A 1 726 ? -13.945 -17.858 49.145 1.00 64.88 726 THR A O 1
ATOM 5772 N N . VAL A 1 727 ? -15.190 -16.733 50.640 1.00 54.38 727 VAL A N 1
ATOM 5773 C CA . VAL A 1 727 ? -14.753 -17.392 51.891 1.00 54.38 727 VAL A CA 1
ATOM 5774 C C . VAL A 1 727 ? -15.331 -18.806 52.088 1.00 54.38 727 VAL A C 1
ATOM 5776 O O . VAL A 1 727 ? -14.994 -19.487 53.052 1.00 54.38 727 VAL A O 1
ATOM 5779 N N . GLY A 1 728 ? -16.145 -19.322 51.167 1.00 52.62 728 GLY A N 1
ATOM 5780 C CA . GLY A 1 728 ? -16.563 -20.722 51.227 1.00 52.62 728 GLY A CA 1
ATOM 5781 C C . GLY A 1 728 ? -15.400 -21.665 50.908 1.00 52.62 728 GLY A C 1
ATOM 5782 O O . GLY A 1 728 ? -14.875 -21.624 49.795 1.00 52.62 728 GLY A O 1
ATOM 5783 N N . GLU A 1 729 ? -15.070 -22.581 51.827 1.00 44.12 729 GLU A N 1
ATOM 5784 C CA . GLU A 1 729 ? -14.141 -23.713 51.627 1.00 44.12 729 GLU A CA 1
ATOM 5785 C C . GLU A 1 729 ? -14.397 -24.489 50.311 1.00 44.12 729 GLU A C 1
ATOM 5787 O O . GLU A 1 729 ? -13.504 -25.161 49.814 1.00 44.12 729 GLU A O 1
ATOM 5792 N N . LEU A 1 730 ? -15.565 -24.328 49.680 1.00 49.41 730 LEU A N 1
ATOM 5793 C CA . LEU A 1 730 ? -15.989 -25.007 48.456 1.00 49.41 730 LEU A CA 1
ATOM 5794 C C . LEU A 1 730 ? -15.592 -24.313 47.134 1.00 49.41 730 LEU A C 1
ATOM 5796 O O . LEU A 1 730 ? -15.492 -24.991 46.120 1.00 49.41 730 LEU A O 1
ATOM 5800 N N . MET A 1 731 ? -15.341 -22.995 47.092 1.00 48.56 731 MET A N 1
ATOM 5801 C CA . MET A 1 731 ? -14.869 -22.360 45.842 1.00 48.56 731 MET A CA 1
ATOM 5802 C C . MET A 1 731 ? -13.378 -22.621 45.583 1.00 48.56 731 MET A C 1
ATOM 5804 O O . MET A 1 731 ? -12.984 -22.751 44.423 1.00 48.56 731 MET A O 1
ATOM 5808 N N . ILE A 1 732 ? -12.580 -22.713 46.657 1.00 43.62 732 ILE A N 1
ATOM 5809 C CA . ILE A 1 732 ? -11.115 -22.867 46.624 1.00 43.62 732 ILE A CA 1
ATOM 5810 C C . ILE A 1 732 ? -10.693 -24.351 46.662 1.00 43.62 732 ILE A C 1
ATOM 5812 O O . ILE A 1 732 ? -9.726 -24.716 45.998 1.00 43.62 732 ILE A O 1
ATOM 5816 N N . GLN A 1 733 ? -11.413 -25.247 47.359 1.00 42.50 733 GLN A N 1
ATOM 5817 C CA . GLN A 1 733 ? -11.106 -26.694 47.309 1.00 42.50 733 GLN A CA 1
ATOM 5818 C C . GLN A 1 733 ? -11.279 -27.281 45.891 1.00 42.50 733 GLN A C 1
ATOM 5820 O O . GLN A 1 733 ? -10.498 -28.143 45.481 1.00 42.50 733 GLN A O 1
ATOM 5825 N N . ASP A 1 734 ? -12.205 -26.726 45.104 1.00 45.69 734 ASP A N 1
ATOM 5826 C CA . ASP A 1 734 ? -12.434 -27.066 43.693 1.00 45.69 734 ASP A CA 1
ATOM 5827 C C . ASP A 1 734 ? -11.359 -26.506 42.729 1.00 45.69 734 ASP A C 1
ATOM 5829 O O . ASP A 1 734 ? -11.421 -26.761 41.524 1.00 45.69 734 ASP A O 1
ATOM 5833 N N . GLU A 1 735 ? -10.382 -25.714 43.198 1.00 47.28 735 GLU A N 1
ATOM 5834 C CA . GLU A 1 735 ? -9.227 -25.290 42.380 1.00 47.28 735 GLU A CA 1
ATOM 5835 C C . GLU A 1 735 ? -8.113 -26.351 42.335 1.00 47.28 735 GLU A C 1
ATOM 5837 O O . GLU A 1 735 ? -7.313 -26.361 41.398 1.00 47.28 735 GLU A O 1
ATOM 5842 N N . LEU A 1 736 ? -8.069 -27.269 43.310 1.00 39.50 736 LEU A N 1
ATOM 5843 C CA . LEU A 1 736 ? -7.023 -28.295 43.443 1.00 39.50 736 LEU A CA 1
ATOM 5844 C C . LEU A 1 736 ? -7.518 -29.725 43.172 1.00 39.50 736 LEU A C 1
ATOM 5846 O O . LEU A 1 736 ? -6.702 -30.603 42.885 1.00 39.50 736 LEU A O 1
ATOM 5850 N N . LEU A 1 737 ? -8.830 -29.971 43.218 1.00 40.41 737 LEU A N 1
ATOM 5851 C CA . LEU A 1 737 ? -9.433 -31.268 42.913 1.00 40.41 737 LEU A CA 1
ATOM 5852 C C . LEU A 1 737 ? -10.176 -31.191 41.574 1.00 40.41 737 LEU A C 1
ATOM 5854 O O . LEU A 1 737 ? -11.175 -30.496 41.433 1.00 40.41 737 LEU A O 1
ATOM 5858 N N . LEU A 1 738 ? -9.652 -31.902 40.572 1.00 41.28 738 LEU A N 1
ATOM 5859 C CA . LEU A 1 738 ? -10.210 -32.076 39.225 1.00 41.28 738 LEU A CA 1
ATOM 5860 C C . LEU A 1 738 ? -11.563 -32.814 39.259 1.00 41.28 738 LEU A C 1
ATOM 5862 O O . LEU A 1 738 ? -11.658 -33.949 38.788 1.00 41.28 738 LEU A O 1
ATOM 5866 N N . ASP A 1 739 ? -12.613 -32.206 39.806 1.00 37.19 739 ASP A N 1
ATOM 5867 C CA . ASP A 1 739 ? -13.928 -32.836 39.827 1.00 37.19 739 ASP A CA 1
ATOM 5868 C C . ASP A 1 739 ? -14.601 -32.718 38.437 1.00 37.19 739 ASP A C 1
ATOM 5870 O O . ASP A 1 739 ? -14.803 -31.607 37.931 1.00 37.19 739 ASP A O 1
ATOM 5874 N N . PRO A 1 740 ? -14.994 -33.836 37.784 1.00 37.72 740 PRO A N 1
ATOM 5875 C CA . PRO A 1 740 ? -15.562 -33.834 36.429 1.00 37.72 740 PRO A CA 1
ATOM 5876 C C . PRO A 1 740 ? -16.965 -33.207 36.328 1.00 37.72 740 PRO A C 1
ATOM 5878 O O . PRO A 1 740 ? -17.551 -33.171 35.248 1.00 37.72 740 PRO A O 1
ATOM 5881 N N . ILE A 1 741 ? -17.510 -32.720 37.442 1.00 41.59 741 ILE A N 1
ATOM 5882 C CA . ILE A 1 741 ? -18.906 -32.299 37.612 1.00 41.59 741 ILE A CA 1
ATOM 5883 C C . ILE A 1 741 ? -19.132 -30.847 37.140 1.00 41.59 741 ILE A C 1
ATOM 5885 O O . ILE A 1 741 ? -20.267 -30.420 36.938 1.00 41.59 741 ILE A O 1
ATOM 5889 N N . TRP A 1 742 ? -18.057 -30.090 36.897 1.00 44.09 742 TRP A N 1
ATOM 5890 C CA . TRP A 1 742 ? -18.112 -28.689 36.454 1.00 44.09 742 TRP A CA 1
ATOM 5891 C C . TRP A 1 742 ? -17.782 -28.488 34.965 1.00 44.09 742 TRP A C 1
ATOM 5893 O O . TRP A 1 742 ? -17.702 -27.353 34.495 1.00 44.09 742 TRP A O 1
ATOM 5903 N N . CYS A 1 743 ? -17.615 -29.574 34.200 1.00 34.09 743 CYS A N 1
ATOM 5904 C CA . CYS A 1 743 ? -17.417 -29.511 32.753 1.00 34.09 743 CYS A CA 1
ATOM 5905 C C . CYS A 1 743 ? -18.770 -29.280 32.044 1.00 34.09 743 CYS A C 1
ATOM 5907 O O . CYS A 1 743 ? -19.671 -30.099 32.218 1.00 34.09 743 CYS A O 1
ATOM 5909 N N . PRO A 1 744 ? -18.945 -28.252 31.187 1.00 34.22 744 PRO A N 1
ATOM 5910 C CA . PRO A 1 744 ? -20.211 -28.030 30.475 1.00 34.22 744 PRO A CA 1
ATOM 5911 C C . PRO A 1 744 ? -20.493 -29.065 29.371 1.00 34.22 744 PRO A C 1
ATOM 5913 O O . PRO A 1 744 ? -21.485 -28.954 28.653 1.00 34.22 744 PRO A O 1
ATOM 5916 N N . GLN A 1 745 ? -19.616 -30.054 29.175 1.00 31.22 745 GLN A N 1
ATOM 5917 C CA . GLN A 1 745 ? -19.768 -31.053 28.126 1.00 31.22 745 GLN A CA 1
ATOM 5918 C C . GLN A 1 745 ? -20.319 -32.355 28.695 1.00 31.22 745 GLN A C 1
ATOM 5920 O O . GLN A 1 745 ? -19.599 -33.158 29.287 1.00 31.22 745 GLN A O 1
ATOM 5925 N N . VAL A 1 746 ? -21.600 -32.599 28.412 1.00 35.34 746 VAL A N 1
ATOM 5926 C CA . VAL A 1 746 ? -22.141 -33.953 28.304 1.00 35.34 746 VAL A CA 1
ATOM 5927 C C . VAL A 1 746 ? -21.180 -34.744 27.415 1.00 35.34 746 VAL A C 1
ATOM 5929 O O . VAL A 1 746 ? -21.124 -34.519 26.204 1.00 35.34 746 VAL A O 1
ATOM 5932 N N . LYS A 1 747 ? -20.420 -35.678 27.996 1.00 28.11 747 LYS A N 1
ATOM 5933 C CA . LYS A 1 747 ? -19.809 -36.765 27.229 1.00 28.11 747 LYS A CA 1
ATOM 5934 C C . LYS A 1 747 ? -20.962 -37.563 26.625 1.00 28.11 747 LYS A C 1
ATOM 5936 O O . LYS A 1 747 ? -21.460 -38.508 27.229 1.00 28.11 747 LYS A O 1
ATOM 5941 N N . ARG A 1 748 ? -21.414 -37.178 25.428 1.00 29.47 748 ARG A N 1
ATOM 5942 C CA . ARG A 1 748 ? -22.063 -38.137 24.536 1.00 29.47 748 ARG A CA 1
ATOM 5943 C C . ARG A 1 748 ? -21.029 -39.233 24.339 1.00 29.47 748 ARG A C 1
ATOM 5945 O O . ARG A 1 748 ? -19.924 -38.942 23.893 1.00 29.47 748 ARG A O 1
ATOM 5952 N N . PHE A 1 749 ? -21.360 -40.453 24.744 1.00 29.31 749 PHE A N 1
ATOM 5953 C CA . PHE A 1 749 ? -20.552 -41.626 24.449 1.00 29.31 749 PHE A CA 1
ATOM 5954 C C . PHE A 1 749 ? -20.351 -41.699 22.930 1.00 29.31 749 PHE A C 1
ATOM 5956 O O . PHE A 1 749 ? -21.235 -42.136 22.199 1.00 29.31 749 PHE A O 1
ATOM 5963 N N . SER A 1 750 ? -19.205 -41.228 22.441 1.00 26.72 750 SER A N 1
ATOM 5964 C CA . SER A 1 750 ? -18.703 -41.599 21.130 1.00 26.72 750 SER A CA 1
ATOM 5965 C C . SER A 1 750 ? -18.167 -43.019 21.257 1.00 26.72 750 SER A C 1
ATOM 5967 O O . SER A 1 750 ? -17.200 -43.275 21.977 1.00 26.72 750 SER A O 1
ATOM 5969 N N . ALA A 1 751 ? -18.845 -43.958 20.598 1.00 28.19 751 ALA A N 1
ATOM 5970 C CA . ALA A 1 751 ? -18.340 -45.309 20.398 1.00 28.19 751 ALA A CA 1
ATOM 5971 C C . ALA A 1 751 ? -16.943 -45.257 19.738 1.00 28.19 751 ALA A C 1
ATOM 5973 O O . ALA A 1 751 ? -16.666 -44.324 18.974 1.00 28.19 751 ALA A O 1
ATOM 5974 N N . PRO A 1 752 ? -16.047 -46.219 20.026 1.00 26.78 752 PRO A N 1
ATOM 5975 C CA . PRO A 1 752 ? -14.709 -46.218 19.456 1.00 26.78 752 PRO A CA 1
ATOM 5976 C C . PRO A 1 752 ? -14.785 -46.426 17.941 1.00 26.78 752 PRO A C 1
ATOM 5978 O O . PRO A 1 752 ? -15.527 -47.274 17.449 1.00 26.78 752 PRO A O 1
ATOM 5981 N N . ALA A 1 753 ? -14.004 -45.635 17.209 1.00 28.14 753 ALA A N 1
ATOM 5982 C CA . ALA A 1 753 ? -13.871 -45.735 15.766 1.00 28.14 753 ALA A CA 1
ATOM 5983 C C . ALA A 1 753 ? -13.315 -47.113 15.362 1.00 28.14 753 ALA A C 1
ATOM 5985 O O . ALA A 1 753 ? -12.197 -47.468 15.737 1.00 28.14 753 ALA A O 1
ATOM 5986 N N . GLN A 1 754 ? -14.073 -47.854 14.554 1.00 28.88 754 GLN A N 1
ATOM 5987 C CA . GLN A 1 754 ? -13.553 -48.920 13.702 1.00 28.88 754 GLN A CA 1
ATOM 5988 C C . GLN A 1 754 ? -13.864 -48.611 12.236 1.00 28.88 754 GLN A C 1
ATOM 5990 O O . GLN A 1 754 ? -14.867 -47.987 11.897 1.00 28.88 754 GLN A O 1
ATOM 5995 N N . GLN A 1 755 ? -12.899 -48.981 11.404 1.00 26.34 755 GLN A N 1
ATOM 5996 C CA . GLN A 1 755 ? -12.725 -48.625 10.005 1.00 26.34 755 GLN A CA 1
ATOM 5997 C C . GLN A 1 755 ? -13.676 -49.385 9.054 1.00 26.34 755 GLN A C 1
ATOM 5999 O O . GLN A 1 755 ? -14.033 -50.529 9.305 1.00 26.34 755 GLN A O 1
ATOM 6004 N N . SER A 1 756 ? -13.956 -48.719 7.924 1.00 24.83 756 SER A N 1
ATOM 6005 C CA . SER A 1 756 ? -14.183 -49.219 6.547 1.00 24.83 756 SER A CA 1
ATOM 6006 C C . SER A 1 756 ? -15.404 -50.096 6.159 1.00 24.83 756 SER A C 1
ATOM 6008 O O . SER A 1 756 ? -15.373 -51.295 6.389 1.00 24.83 756 SER A O 1
ATOM 6010 N N . VAL A 1 757 ? -16.398 -49.457 5.491 1.00 25.00 757 VAL A N 1
ATOM 6011 C CA . VAL A 1 757 ? -17.037 -49.680 4.137 1.00 25.00 757 VAL A CA 1
ATOM 6012 C C . VAL A 1 757 ? -17.246 -51.133 3.602 1.00 25.00 757 VAL A C 1
ATOM 6014 O O . VAL A 1 757 ? -16.321 -51.920 3.769 1.00 25.00 757 VAL A O 1
ATOM 6017 N N . PRO A 1 758 ? -18.250 -51.465 2.734 1.00 40.28 758 PRO A N 1
ATOM 6018 C CA . PRO A 1 758 ? -19.700 -51.138 2.617 1.00 40.28 758 PRO A CA 1
ATOM 6019 C C . PRO A 1 758 ? -20.603 -52.408 2.429 1.00 40.28 758 PRO A C 1
ATOM 6021 O O . PRO A 1 758 ? -20.080 -53.493 2.216 1.00 40.28 758 PRO A O 1
ATOM 6024 N N . ASP A 1 759 ? -21.943 -52.286 2.480 1.00 22.98 759 ASP A N 1
ATOM 6025 C CA . ASP A 1 759 ? -22.876 -52.756 1.415 1.00 22.98 759 ASP A CA 1
ATOM 6026 C C . ASP A 1 759 ? -24.370 -52.758 1.828 1.00 22.98 759 ASP A C 1
ATOM 6028 O O . ASP A 1 759 ? -24.760 -53.220 2.897 1.00 22.98 759 ASP A O 1
ATOM 6032 N N . GLU A 1 760 ? -25.168 -52.162 0.934 1.00 24.22 760 GLU A N 1
ATOM 6033 C CA . GLU A 1 760 ? -26.541 -52.471 0.493 1.00 24.22 760 GLU A CA 1
ATOM 6034 C C . GLU A 1 760 ? -27.480 -53.366 1.348 1.00 24.22 760 GLU A C 1
ATOM 6036 O O . GLU A 1 760 ? -27.279 -54.570 1.467 1.00 24.22 760 GLU A O 1
ATOM 6041 N N . LEU A 1 761 ? -28.615 -52.803 1.808 1.00 24.53 761 LEU A N 1
ATOM 6042 C CA . LEU A 1 761 ? -29.992 -53.123 1.349 1.00 24.53 761 LEU A CA 1
ATOM 6043 C C . LEU A 1 761 ? -31.082 -52.570 2.297 1.00 24.53 761 LEU A C 1
ATOM 6045 O O . LEU A 1 761 ? -31.035 -52.685 3.518 1.00 24.53 761 LEU A O 1
ATOM 6049 N N . THR A 1 762 ? -32.092 -51.984 1.661 1.00 27.59 762 THR A N 1
ATOM 6050 C CA . THR A 1 762 ? -33.406 -51.512 2.129 1.00 27.59 762 THR A CA 1
ATOM 6051 C C . THR A 1 762 ? -34.167 -52.472 3.050 1.00 27.59 762 THR A C 1
ATOM 6053 O O . THR A 1 762 ? -34.357 -53.603 2.621 1.00 27.59 762 THR A O 1
ATOM 6056 N N . ILE A 1 763 ? -34.743 -51.992 4.171 1.00 26.06 763 ILE A N 1
ATOM 6057 C CA . ILE A 1 763 ? -36.091 -52.379 4.663 1.00 26.06 763 ILE A CA 1
ATOM 6058 C C . ILE A 1 763 ? -36.737 -51.206 5.424 1.00 26.06 763 ILE A C 1
ATOM 6060 O O . ILE A 1 763 ? -36.105 -50.533 6.237 1.00 26.06 763 ILE A O 1
ATOM 6064 N N . ASP A 1 764 ? -38.016 -51.005 5.119 1.00 22.69 764 ASP A N 1
ATOM 6065 C CA . ASP A 1 764 ? -38.954 -50.027 5.648 1.00 22.69 764 ASP A CA 1
ATOM 6066 C C . ASP A 1 764 ? -39.155 -50.017 7.171 1.00 22.69 764 ASP A C 1
ATOM 6068 O O . ASP A 1 764 ? -39.035 -51.003 7.897 1.00 22.69 764 ASP A O 1
ATOM 6072 N N . SER A 1 765 ? -39.578 -48.834 7.605 1.00 28.50 765 SER A N 1
ATOM 6073 C CA . SER A 1 765 ? -40.235 -48.478 8.857 1.00 28.50 765 SER A CA 1
ATOM 6074 C C . SER A 1 765 ? -41.080 -49.576 9.513 1.00 28.50 765 SER A C 1
ATOM 6076 O O . SER A 1 765 ? -42.105 -49.986 8.974 1.00 28.50 765 SER A O 1
ATOM 6078 N N . THR A 1 766 ? -40.727 -49.946 10.745 1.00 29.50 766 THR A N 1
ATOM 6079 C CA . THR A 1 766 ? -41.563 -49.913 11.968 1.00 29.50 766 THR A CA 1
ATOM 6080 C C . THR A 1 766 ? -40.842 -50.690 13.078 1.00 29.50 766 THR A C 1
ATOM 6082 O O . THR A 1 766 ? -40.312 -51.761 12.831 1.00 29.50 766 THR A O 1
ATOM 6085 N N . GLN A 1 767 ? -40.863 -50.163 14.310 1.00 29.33 767 GLN A N 1
ATOM 6086 C CA . GLN A 1 767 ? -40.281 -50.740 15.544 1.00 29.33 767 GLN A CA 1
ATOM 6087 C C . GLN A 1 767 ? -38.807 -50.408 15.857 1.00 29.33 767 GLN A C 1
ATOM 6089 O O . GLN A 1 767 ? -37.936 -51.268 15.880 1.00 29.33 767 GLN A O 1
ATOM 6094 N N . LEU A 1 768 ? -38.557 -49.165 16.277 1.00 24.17 768 LEU A N 1
ATOM 6095 C CA . LEU A 1 768 ? -37.571 -48.899 17.331 1.00 24.17 768 LEU A CA 1
ATOM 6096 C C . LEU A 1 768 ? -38.112 -47.774 18.218 1.00 24.17 768 LEU A C 1
ATOM 6098 O O . LEU A 1 768 ? -37.952 -46.588 17.939 1.00 24.17 768 LEU A O 1
ATOM 6102 N N . HIS A 1 769 ? -38.843 -48.156 19.264 1.00 27.06 769 HIS A N 1
ATOM 6103 C CA . HIS A 1 769 ? -39.192 -47.226 20.327 1.00 27.06 769 HIS A CA 1
ATOM 6104 C C . HIS A 1 769 ? -37.921 -46.816 21.072 1.00 27.06 769 HIS A C 1
ATOM 6106 O O . HIS A 1 769 ? -37.145 -47.650 21.536 1.00 27.06 769 HIS A O 1
ATOM 6112 N N . CYS A 1 770 ? -37.740 -45.502 21.152 1.00 26.75 770 CYS A N 1
ATOM 6113 C CA . CYS A 1 770 ? -36.709 -44.794 21.882 1.00 26.75 770 CYS A CA 1
ATOM 6114 C C . CYS A 1 770 ? -36.537 -45.322 23.314 1.00 26.75 770 CYS A C 1
ATOM 6116 O O . CYS A 1 770 ? -37.440 -45.200 24.138 1.00 26.75 770 CYS A O 1
ATOM 6118 N N . ALA A 1 771 ? -35.338 -45.802 23.638 1.00 25.19 771 ALA A N 1
ATOM 6119 C CA . ALA A 1 771 ? -34.846 -45.900 25.008 1.00 25.19 771 ALA A CA 1
ATOM 6120 C C . ALA A 1 771 ? -33.852 -44.757 25.275 1.00 25.19 771 ALA A C 1
ATOM 6122 O O . ALA A 1 771 ? -32.666 -44.968 25.504 1.00 25.19 771 ALA A O 1
ATOM 6123 N N . THR A 1 772 ? -34.327 -43.514 25.210 1.00 28.70 772 THR A N 1
ATOM 6124 C CA . THR A 1 772 ? -33.656 -42.378 25.852 1.00 28.70 772 THR A CA 1
ATOM 6125 C C . THR A 1 772 ? -34.247 -42.245 27.247 1.00 28.70 772 THR A C 1
ATOM 6127 O O . THR A 1 772 ? -35.389 -41.815 27.386 1.00 28.70 772 THR A O 1
ATOM 6130 N N . ASN A 1 773 ? -33.493 -42.647 28.272 1.00 33.22 773 ASN A N 1
ATOM 6131 C CA . ASN A 1 773 ? -33.834 -42.435 29.680 1.00 33.22 773 ASN A CA 1
ATOM 6132 C C . ASN A 1 773 ? -33.988 -40.929 29.961 1.00 33.22 773 ASN A C 1
ATOM 6134 O O . ASN A 1 773 ? -33.022 -40.249 30.297 1.00 33.22 773 ASN A O 1
ATOM 6138 N N . THR A 1 774 ? -35.197 -40.390 29.818 1.00 40.38 774 THR A N 1
ATOM 6139 C CA . THR A 1 774 ? -35.552 -39.063 30.322 1.00 40.38 774 THR A CA 1
ATOM 6140 C C . THR A 1 774 ? -35.610 -39.138 31.844 1.00 40.38 774 THR A C 1
ATOM 6142 O O . THR A 1 774 ? -36.475 -39.817 32.402 1.00 40.38 774 THR A O 1
ATOM 6145 N N . ILE A 1 775 ? -34.678 -38.473 32.526 1.00 57.12 775 ILE A N 1
ATOM 6146 C CA . ILE A 1 775 ? -34.722 -38.299 33.982 1.00 57.12 775 ILE A CA 1
ATOM 6147 C C . ILE A 1 775 ? -36.005 -37.517 34.294 1.00 57.12 775 ILE A C 1
ATOM 6149 O O . ILE A 1 775 ? -36.119 -36.348 33.938 1.00 57.12 775 ILE A O 1
ATOM 6153 N N . ASN A 1 776 ? -36.995 -38.170 34.904 1.00 60.38 776 ASN A N 1
ATOM 6154 C CA . ASN A 1 776 ? -38.259 -37.538 35.278 1.00 60.38 776 ASN A CA 1
ATOM 6155 C C . ASN A 1 776 ? -38.048 -36.687 36.546 1.00 60.38 776 ASN A C 1
ATOM 6157 O O . ASN A 1 776 ? -38.033 -37.224 37.661 1.00 60.38 776 ASN A O 1
ATOM 6161 N N . ILE A 1 777 ? -37.797 -35.389 36.360 1.00 72.75 777 ILE A N 1
ATOM 6162 C CA . ILE A 1 777 ? -37.608 -34.404 37.432 1.00 72.75 777 ILE A CA 1
ATOM 6163 C C . ILE A 1 777 ? -38.993 -33.909 37.884 1.00 72.75 777 ILE A C 1
ATOM 6165 O O . ILE A 1 777 ? -39.796 -33.488 37.061 1.00 72.75 777 ILE A O 1
ATOM 6169 N N . CYS A 1 778 ? -39.252 -33.984 39.191 1.00 79.12 778 CYS A N 1
ATOM 6170 C CA . CYS A 1 778 ? -40.457 -33.480 39.868 1.00 79.12 778 CYS A CA 1
ATOM 6171 C C . CYS A 1 778 ? -40.641 -31.973 39.643 1.00 79.12 778 CYS A C 1
ATOM 6173 O O . CYS A 1 778 ? -39.638 -31.270 39.573 1.00 79.12 778 CYS A O 1
ATOM 6175 N N . SER A 1 779 ? -41.864 -31.443 39.600 1.00 81.38 779 SER A N 1
ATOM 6176 C CA . SER A 1 779 ? -42.053 -29.981 39.573 1.00 81.38 779 SER A CA 1
ATOM 6177 C C . SER A 1 779 ? -41.778 -29.340 40.952 1.00 81.38 779 SER A C 1
ATOM 6179 O O . SER A 1 779 ? -41.877 -30.025 41.977 1.00 81.38 779 SER A O 1
ATOM 6181 N N . PRO A 1 780 ? -41.403 -28.042 41.032 1.00 81.44 780 PRO A N 1
ATOM 6182 C CA . PRO A 1 780 ? -41.208 -27.358 42.316 1.00 81.44 780 PRO A CA 1
ATOM 6183 C C . PRO A 1 780 ? -42.464 -27.362 43.194 1.00 81.44 780 PRO A C 1
ATOM 6185 O O . PRO A 1 780 ? -42.355 -27.501 44.409 1.00 81.44 780 PRO A O 1
ATOM 6188 N N . THR A 1 781 ? -43.646 -27.274 42.580 1.00 81.38 781 THR A N 1
ATOM 6189 C CA . THR A 1 781 ? -44.945 -27.349 43.261 1.00 81.38 781 THR A CA 1
ATOM 6190 C C . THR A 1 781 ? -45.207 -28.738 43.830 1.00 81.38 781 THR A C 1
ATOM 6192 O O . THR A 1 781 ? -45.573 -28.848 44.991 1.00 81.38 781 THR A O 1
ATOM 6195 N N . GLU A 1 782 ? -44.931 -29.806 43.075 1.00 83.75 782 GLU A N 1
ATOM 6196 C CA . GLU A 1 782 ? -45.028 -31.186 43.581 1.00 83.75 782 GLU A CA 1
ATOM 6197 C C . GLU A 1 782 ? -44.080 -31.436 44.767 1.00 83.75 782 GLU A C 1
ATOM 6199 O O . GLU A 1 782 ? -44.421 -32.160 45.704 1.00 83.75 782 GLU A O 1
ATOM 6204 N N . LEU A 1 783 ? -42.881 -30.839 44.747 1.00 85.31 783 LEU A N 1
ATOM 6205 C CA . LEU A 1 783 ? -41.947 -30.941 45.866 1.00 85.31 783 LEU A CA 1
ATOM 6206 C C . LEU A 1 783 ? -42.477 -30.197 47.101 1.00 85.31 783 LEU A C 1
ATOM 6208 O O . LEU A 1 783 ? -42.398 -30.736 48.205 1.00 85.31 783 LEU A O 1
ATOM 6212 N N . ASP A 1 784 ? -43.023 -28.993 46.921 1.00 85.31 784 ASP A N 1
ATOM 6213 C CA . ASP A 1 784 ? -43.615 -28.189 47.997 1.00 85.31 784 ASP A CA 1
ATOM 6214 C C . ASP A 1 784 ? -44.839 -28.884 48.616 1.00 85.31 784 ASP A C 1
ATOM 6216 O O . ASP A 1 784 ? -44.918 -29.043 49.835 1.00 85.31 784 ASP A O 1
ATOM 6220 N N . GLU A 1 785 ? -45.727 -29.434 47.781 1.00 85.06 785 GLU A N 1
ATOM 6221 C CA . GLU A 1 785 ? -46.864 -30.258 48.207 1.00 85.06 785 GLU A CA 1
ATOM 6222 C C . GLU A 1 785 ? -46.411 -31.487 49.008 1.00 85.06 785 GLU A C 1
ATOM 6224 O O . GLU A 1 785 ? -47.022 -31.833 50.022 1.00 85.06 785 GLU A O 1
ATOM 6229 N N . ALA A 1 786 ? -45.311 -32.136 48.609 1.00 82.69 786 ALA A N 1
ATOM 6230 C CA . ALA A 1 786 ? -44.750 -33.263 49.349 1.00 82.69 786 ALA A CA 1
ATOM 6231 C C . ALA A 1 786 ? -44.168 -32.851 50.714 1.00 82.69 786 ALA A C 1
ATOM 6233 O O . ALA A 1 786 ? -44.288 -33.615 51.677 1.00 82.69 786 ALA A O 1
ATOM 6234 N N . PHE A 1 787 ? -43.558 -31.665 50.825 1.00 83.88 787 PHE A N 1
ATOM 6235 C CA . PHE A 1 787 ? -43.111 -31.113 52.107 1.00 83.88 787 PHE A CA 1
ATOM 6236 C C . PHE A 1 787 ? -44.298 -30.779 53.021 1.00 83.88 787 PHE A C 1
ATOM 6238 O O . PHE A 1 787 ? -44.305 -31.202 54.181 1.00 83.88 787 PHE A O 1
ATOM 6245 N N . GLU A 1 788 ? -45.326 -30.100 52.510 1.00 84.12 788 GLU A N 1
ATOM 6246 C CA . GLU A 1 788 ? -46.530 -29.753 53.278 1.00 84.12 788 GLU A CA 1
ATOM 6247 C C . GLU A 1 788 ? -47.323 -31.000 53.705 1.00 84.12 788 GLU A C 1
ATOM 6249 O O . GLU A 1 788 ? -47.769 -31.095 54.850 1.00 84.12 788 GLU A O 1
ATOM 6254 N N . ALA A 1 789 ? -47.422 -32.028 52.856 1.00 81.25 789 ALA A N 1
ATOM 6255 C CA . ALA A 1 789 ? -48.035 -33.311 53.217 1.00 81.25 789 ALA A CA 1
ATOM 6256 C C . ALA A 1 789 ? -47.297 -34.017 54.370 1.00 81.25 789 ALA A C 1
ATOM 6258 O O . ALA A 1 789 ? -47.902 -34.710 55.184 1.00 81.25 789 ALA A O 1
ATOM 6259 N N . VAL A 1 790 ? -45.977 -33.856 54.476 1.00 78.44 790 VAL A N 1
ATOM 6260 C CA . VAL A 1 790 ? -45.198 -34.396 55.598 1.00 78.44 790 VAL A CA 1
ATOM 6261 C C . VAL A 1 790 ? -45.385 -33.541 56.857 1.00 78.44 790 VAL A C 1
ATOM 6263 O O . VAL A 1 790 ? -45.611 -34.087 57.938 1.00 78.44 790 VAL A O 1
ATOM 6266 N N . LEU A 1 791 ? -45.350 -32.212 56.733 1.00 77.44 791 LEU A N 1
ATOM 6267 C CA . LEU A 1 791 ? -45.511 -31.279 57.852 1.00 77.44 791 LEU A CA 1
ATOM 6268 C C . LEU A 1 791 ? -46.909 -31.358 58.485 1.00 77.44 791 LEU A C 1
ATOM 6270 O O . LEU A 1 791 ? -47.016 -31.489 59.704 1.00 77.44 791 LEU A O 1
ATOM 6274 N N . THR A 1 792 ? -47.972 -31.373 57.680 1.00 76.62 792 THR A N 1
ATOM 6275 C CA . THR A 1 792 ? -49.372 -31.507 58.141 1.00 76.62 792 THR A CA 1
ATOM 6276 C C . THR A 1 792 ? -49.624 -32.787 58.933 1.00 76.62 792 THR A C 1
ATOM 6278 O O . THR A 1 792 ? -50.490 -32.822 59.805 1.00 76.62 792 THR A O 1
ATOM 6281 N N . HIS A 1 793 ? -48.854 -33.841 58.669 1.00 72.50 793 HIS A N 1
ATOM 6282 C CA . HIS A 1 793 ? -48.953 -35.101 59.388 1.00 72.50 793 HIS A CA 1
ATOM 6283 C C . HIS A 1 793 ? -48.090 -35.158 60.657 1.00 72.50 793 HIS A C 1
ATOM 6285 O O . HIS A 1 793 ? -48.454 -35.880 61.580 1.00 72.50 793 HIS A O 1
ATOM 6291 N N . ILE A 1 794 ? -46.987 -34.403 60.739 1.00 69.31 794 ILE A N 1
ATOM 6292 C CA . ILE A 1 794 ? -46.037 -34.426 61.873 1.00 69.31 794 ILE A CA 1
ATOM 6293 C C . ILE A 1 794 ? -46.354 -33.367 62.933 1.00 69.31 794 ILE A C 1
ATOM 6295 O O . ILE A 1 794 ? -46.174 -33.626 64.124 1.00 69.31 794 ILE A O 1
ATOM 6299 N N . ILE A 1 795 ? -46.837 -32.191 62.528 1.00 64.56 795 ILE A N 1
ATOM 6300 C CA . ILE A 1 795 ? -47.138 -31.077 63.440 1.00 64.56 795 ILE A CA 1
ATOM 6301 C C . ILE A 1 795 ? -48.198 -31.467 64.498 1.00 64.56 795 ILE A C 1
ATOM 6303 O O . ILE A 1 795 ? -47.923 -31.273 65.683 1.00 64.56 795 ILE A O 1
ATOM 6307 N N . PRO A 1 796 ? -49.331 -32.122 64.157 1.00 60.75 796 PRO A N 1
ATOM 6308 C CA . PRO A 1 796 ? -50.344 -32.517 65.147 1.00 60.75 796 PRO A CA 1
ATOM 6309 C C . PRO A 1 796 ? -49.865 -33.592 66.141 1.00 60.75 796 PRO A C 1
ATOM 6311 O O . PRO A 1 796 ? -50.298 -33.618 67.294 1.00 60.75 796 PRO A O 1
ATOM 6314 N N . LEU A 1 797 ? -48.940 -34.464 65.713 1.00 55.88 797 LEU A N 1
ATOM 6315 C CA . LEU A 1 797 ? -48.317 -35.504 66.550 1.00 55.88 797 LEU A CA 1
ATOM 6316 C C . LEU A 1 797 ? -47.358 -34.917 67.599 1.00 55.88 797 LEU A C 1
ATOM 6318 O O . LEU A 1 797 ? -47.058 -35.570 68.593 1.00 55.88 797 LEU A O 1
ATOM 6322 N N . CYS A 1 798 ? -46.859 -33.696 67.388 1.00 52.78 798 CYS A N 1
ATOM 6323 C CA . CYS A 1 798 ? -45.999 -33.005 68.351 1.00 52.78 798 CYS A CA 1
ATOM 6324 C C . CYS A 1 798 ? -46.781 -32.266 69.447 1.00 52.78 798 CYS A C 1
ATOM 6326 O O . CYS A 1 798 ? -46.185 -31.935 70.474 1.00 52.78 798 CYS A O 1
ATOM 6328 N N . GLU A 1 799 ? -48.068 -31.983 69.223 1.00 53.34 799 GLU A N 1
ATOM 6329 C CA . GLU A 1 799 ? -48.936 -31.235 70.146 1.00 53.34 799 GLU A CA 1
ATOM 6330 C C . GLU A 1 799 ? -49.874 -32.141 70.961 1.00 53.34 799 GLU A C 1
ATOM 6332 O O . GLU A 1 799 ? -50.306 -31.753 72.044 1.00 53.34 799 GLU A O 1
ATOM 6337 N N . SER A 1 800 ? -50.140 -33.368 70.499 1.00 50.66 800 SER A N 1
ATOM 6338 C CA . SER A 1 800 ? -50.978 -34.351 71.196 1.00 50.66 800 SER A CA 1
ATOM 6339 C C . SER A 1 800 ? -50.188 -35.631 71.485 1.00 50.66 800 SER A C 1
ATOM 6341 O O . SER A 1 800 ? -49.852 -36.393 70.587 1.00 50.66 800 SER A O 1
ATOM 6343 N N . GLY A 1 801 ? -49.855 -35.869 72.756 1.00 51.91 801 GLY A N 1
ATOM 6344 C CA . GLY A 1 801 ? -49.129 -37.062 73.213 1.00 51.91 801 GLY A CA 1
ATOM 6345 C C . GLY A 1 801 ? -49.966 -38.349 73.238 1.00 51.91 801 GLY A C 1
ATOM 6346 O O . GLY A 1 801 ? -49.797 -39.139 74.161 1.00 51.91 801 GLY A O 1
ATOM 6347 N N . GLU A 1 802 ? -50.888 -38.545 72.291 1.00 46.84 802 GLU A N 1
ATOM 6348 C CA . GLU A 1 802 ? -51.751 -39.732 72.235 1.00 46.84 802 GLU A CA 1
ATOM 6349 C C . GLU A 1 802 ? -51.239 -40.804 71.259 1.00 46.84 802 GLU A C 1
ATOM 6351 O O . GLU A 1 802 ? -50.720 -40.515 70.178 1.00 46.84 802 GLU A O 1
ATOM 6356 N N . ASP A 1 803 ? -51.419 -42.065 71.664 1.00 47.16 803 ASP A N 1
ATOM 6357 C CA . ASP A 1 803 ? -51.043 -43.265 70.921 1.00 47.16 803 ASP A CA 1
ATOM 6358 C C . ASP A 1 803 ? -51.671 -43.318 69.515 1.00 47.16 803 ASP A C 1
ATOM 6360 O O . ASP A 1 803 ? -52.864 -43.092 69.301 1.00 47.16 803 ASP A O 1
ATOM 6364 N N . GLN A 1 804 ? -50.830 -43.654 68.534 1.00 51.66 804 GLN A N 1
ATOM 6365 C CA . GLN A 1 804 ? -51.137 -43.646 67.103 1.00 51.66 804 GLN A CA 1
ATOM 6366 C C . GLN A 1 804 ? -52.362 -44.506 66.743 1.00 51.66 804 GLN A C 1
ATOM 6368 O O . GLN A 1 804 ? -52.389 -45.712 66.995 1.00 51.66 804 GLN A O 1
ATOM 6373 N N . ARG A 1 805 ? -53.319 -43.945 65.985 1.00 54.47 805 ARG A N 1
ATOM 6374 C CA . ARG A 1 805 ? -54.207 -44.777 65.153 1.00 54.47 805 ARG A CA 1
ATOM 6375 C C . ARG A 1 805 ? -53.377 -45.421 64.029 1.00 54.47 805 ARG A C 1
ATOM 6377 O O . ARG A 1 805 ? -52.660 -44.701 63.328 1.00 54.47 805 ARG A O 1
ATOM 6384 N N . PRO A 1 806 ? -53.506 -46.736 63.771 1.00 55.19 806 PRO A N 1
ATOM 6385 C CA . PRO A 1 806 ? -52.684 -47.446 62.784 1.00 55.19 806 PRO A CA 1
ATOM 6386 C C . PRO A 1 806 ? -52.817 -46.892 61.355 1.00 55.19 806 PRO A C 1
ATOM 6388 O O . PRO A 1 806 ? -51.866 -46.951 60.583 1.00 55.19 806 PRO A O 1
ATOM 6391 N N . SER A 1 807 ? -53.954 -46.286 61.001 1.00 54.66 807 SER A N 1
ATOM 6392 C CA . SER A 1 807 ? -54.167 -45.643 59.697 1.00 54.66 807 SER A CA 1
ATOM 6393 C C . SER A 1 807 ? -53.341 -44.364 59.499 1.00 54.66 807 SER A C 1
ATOM 6395 O O . SER A 1 807 ? -52.865 -44.104 58.395 1.00 54.66 807 SER A O 1
ATOM 6397 N N . GLN A 1 808 ? -53.118 -43.587 60.560 1.00 59.53 808 GLN A N 1
ATOM 6398 C CA . GLN A 1 808 ? -52.411 -42.304 60.506 1.00 59.53 808 GLN A CA 1
ATOM 6399 C C . GLN A 1 808 ? -50.889 -42.509 60.419 1.00 59.53 808 GLN A C 1
ATOM 6401 O O . GLN A 1 808 ? -50.213 -41.802 59.676 1.00 59.53 808 GLN A O 1
ATOM 6406 N N . ALA A 1 809 ? -50.367 -43.553 61.075 1.00 60.28 809 ALA A N 1
ATOM 6407 C CA . ALA A 1 809 ? -48.967 -43.978 60.979 1.00 60.28 809 ALA A CA 1
ATOM 6408 C C . ALA A 1 809 ? -48.583 -44.540 59.592 1.00 60.28 809 ALA A C 1
ATOM 6410 O O . ALA A 1 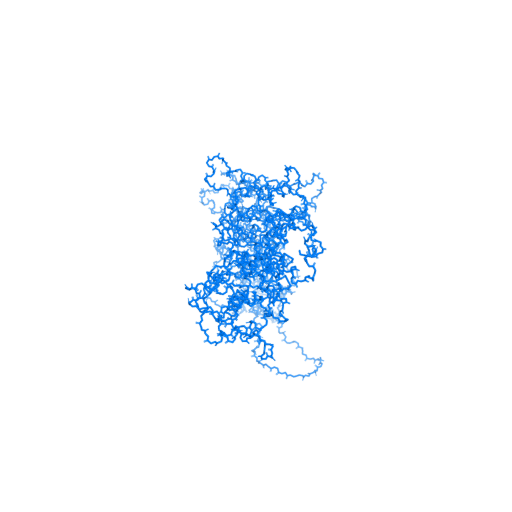809 ? -47.431 -44.445 59.166 1.00 60.28 809 ALA A O 1
ATOM 6411 N N . ILE A 1 810 ? -49.539 -45.131 58.866 1.00 63.97 810 ILE A N 1
ATOM 6412 C CA . ILE A 1 810 ? -49.318 -45.612 57.493 1.00 63.97 810 ILE A CA 1
ATOM 6413 C C . ILE A 1 810 ? -49.241 -44.426 56.523 1.00 63.97 810 ILE A C 1
ATOM 6415 O O . ILE A 1 810 ? -48.329 -44.380 55.696 1.00 63.97 810 ILE A O 1
ATOM 6419 N N . LEU A 1 811 ? -50.144 -43.449 56.663 1.00 63.28 811 LEU A N 1
ATOM 6420 C CA . LEU A 1 811 ? -50.185 -42.241 55.831 1.00 63.28 811 LEU A CA 1
ATOM 6421 C C . LEU A 1 811 ? -48.924 -41.378 55.994 1.00 63.28 811 LEU A C 1
ATOM 6423 O O . LEU A 1 811 ? -48.314 -40.989 54.993 1.00 63.28 811 LEU A O 1
ATOM 6427 N N . THR A 1 812 ? -48.466 -41.169 57.234 1.00 67.94 812 THR A N 1
ATOM 6428 C CA . THR A 1 812 ? -47.203 -40.463 57.518 1.00 67.94 812 THR A CA 1
ATOM 6429 C C . THR A 1 812 ? -46.013 -41.183 56.884 1.00 67.94 812 THR A C 1
ATOM 6431 O O . THR A 1 812 ? -45.151 -40.566 56.266 1.00 67.94 812 THR A O 1
ATOM 6434 N N . ARG A 1 813 ? -45.968 -42.517 56.951 1.00 71.81 813 ARG A N 1
ATOM 6435 C CA . ARG A 1 813 ? -44.893 -43.303 56.336 1.00 71.81 813 ARG A CA 1
ATOM 6436 C C . ARG A 1 813 ? -44.907 -43.203 54.809 1.00 71.81 813 ARG A C 1
ATOM 6438 O O . ARG A 1 813 ? -43.839 -43.139 54.199 1.00 71.81 813 ARG A O 1
ATOM 6445 N N . THR A 1 814 ? -46.083 -43.167 54.181 1.00 76.44 814 THR A N 1
ATOM 6446 C CA . THR A 1 814 ? -46.200 -43.008 52.724 1.00 76.44 814 THR A CA 1
ATOM 6447 C C . THR A 1 814 ? -45.775 -41.625 52.235 1.00 76.44 814 THR A C 1
ATOM 6449 O O . THR A 1 814 ? -45.031 -41.561 51.255 1.00 76.44 814 THR A O 1
ATOM 6452 N N . SER A 1 815 ? -46.154 -40.540 52.924 1.00 77.62 815 SER A N 1
ATOM 6453 C CA . SER A 1 815 ? -45.740 -39.177 52.554 1.00 77.62 815 SER A CA 1
ATOM 6454 C C . SER A 1 815 ? -44.233 -38.975 52.737 1.00 77.62 815 SER A C 1
ATOM 6456 O O . SER A 1 815 ? -43.564 -38.457 51.845 1.00 77.62 815 SER A O 1
ATOM 6458 N N . VAL A 1 816 ? -43.657 -39.509 53.819 1.00 77.12 816 VAL A N 1
ATOM 6459 C CA . VAL A 1 816 ? -42.204 -39.490 54.064 1.00 77.12 816 VAL A CA 1
ATOM 6460 C C . VAL A 1 816 ? -41.442 -40.267 52.984 1.00 77.12 816 VAL A C 1
ATOM 6462 O O . VAL A 1 816 ? -40.451 -39.772 52.448 1.00 77.12 816 VAL A O 1
ATOM 6465 N N . HIS A 1 817 ? -41.896 -41.467 52.604 1.00 80.88 817 HIS A N 1
ATOM 6466 C CA . HIS A 1 817 ? -41.269 -42.220 51.511 1.00 80.88 817 HIS A CA 1
ATOM 6467 C C . HIS A 1 817 ? -41.401 -41.521 50.153 1.00 80.88 817 HIS A C 1
ATOM 6469 O O . HIS A 1 817 ? -40.490 -41.638 49.330 1.00 80.88 817 HIS A O 1
ATOM 6475 N N . HIS A 1 818 ? -42.504 -40.812 49.910 1.00 82.75 818 HIS A N 1
ATOM 6476 C CA . HIS A 1 818 ? -42.685 -40.012 48.704 1.00 82.75 818 HIS A CA 1
ATOM 6477 C C . HIS A 1 818 ? -41.673 -38.858 48.657 1.00 82.75 818 HIS A C 1
ATOM 6479 O O . HIS A 1 818 ? -40.901 -38.782 47.702 1.00 82.75 818 HIS A O 1
ATOM 6485 N N . LEU A 1 819 ? -41.558 -38.070 49.732 1.00 83.62 819 LEU A N 1
ATOM 6486 C CA . LEU A 1 819 ? -40.588 -36.976 49.849 1.00 83.62 819 LEU A CA 1
ATOM 6487 C C . LEU A 1 819 ? -39.131 -37.456 49.697 1.00 83.62 819 LEU A C 1
ATOM 6489 O O . LEU A 1 819 ? -38.356 -36.865 48.945 1.00 83.62 819 LEU A O 1
ATOM 6493 N N . ILE A 1 820 ? -38.759 -38.575 50.336 1.00 83.25 820 ILE A N 1
ATOM 6494 C CA . ILE A 1 820 ? -37.419 -39.175 50.188 1.00 83.25 820 ILE A CA 1
ATOM 6495 C C . ILE A 1 820 ? -37.137 -39.535 48.724 1.00 83.25 820 ILE A C 1
ATOM 6497 O O . ILE A 1 820 ? -36.034 -39.290 48.235 1.00 83.25 820 ILE A O 1
ATOM 6501 N N . ARG A 1 821 ? -38.116 -40.106 48.007 1.00 83.50 821 ARG A N 1
ATOM 6502 C CA . ARG A 1 821 ? -37.961 -40.448 46.583 1.00 83.50 821 ARG A CA 1
ATOM 6503 C C . ARG A 1 821 ? -37.795 -39.204 45.716 1.00 83.50 821 ARG A C 1
ATOM 6505 O O . ARG A 1 821 ? -36.971 -39.240 44.807 1.00 83.50 821 ARG A O 1
ATOM 6512 N N . LEU A 1 822 ? -38.539 -38.130 45.982 1.00 85.19 822 LEU A N 1
ATOM 6513 C CA . LEU A 1 822 ? -38.421 -36.878 45.229 1.00 85.19 822 LEU A CA 1
ATOM 6514 C C . LEU A 1 822 ? -37.051 -36.223 45.440 1.00 85.19 822 LEU A C 1
ATOM 6516 O O . LEU A 1 822 ? -36.378 -35.905 44.463 1.00 85.19 822 LEU A O 1
ATOM 6520 N N . ILE A 1 823 ? -36.570 -36.138 46.684 1.00 84.81 823 ILE A N 1
ATOM 6521 C CA . ILE A 1 823 ? -35.229 -35.615 47.002 1.00 84.81 823 ILE A CA 1
ATOM 6522 C C . ILE A 1 823 ? -34.119 -36.506 46.424 1.00 84.81 823 ILE A C 1
ATOM 6524 O O . ILE A 1 823 ? -33.109 -36.010 45.917 1.00 84.81 823 ILE A O 1
ATOM 6528 N N . GLN A 1 824 ? -34.301 -37.829 46.424 1.00 85.00 824 GLN A N 1
ATOM 6529 C CA . GLN A 1 824 ? -33.368 -38.744 45.768 1.00 85.00 824 GLN A CA 1
ATOM 6530 C C . GLN A 1 824 ? -33.330 -38.541 44.245 1.00 85.00 824 GLN A C 1
ATOM 6532 O O . GLN A 1 824 ? -32.249 -38.543 43.663 1.00 85.00 824 GLN A O 1
ATOM 6537 N N . ARG A 1 825 ? -34.479 -38.335 43.593 1.00 83.44 825 ARG A N 1
ATOM 6538 C CA . ARG A 1 825 ? -34.535 -38.039 42.152 1.00 83.44 825 ARG A CA 1
ATOM 6539 C C . ARG A 1 825 ? -33.911 -36.688 41.823 1.00 83.44 825 ARG A C 1
ATOM 6541 O O . ARG A 1 825 ? -33.144 -36.605 40.873 1.00 83.44 825 ARG A O 1
ATOM 6548 N N . LEU A 1 826 ? -34.192 -35.661 42.625 1.00 84.44 826 LEU A N 1
ATOM 6549 C CA . LEU A 1 826 ? -33.628 -34.324 42.441 1.00 84.44 826 LEU A CA 1
ATOM 6550 C C . LEU A 1 826 ? -32.103 -34.337 42.606 1.00 84.44 826 LEU A C 1
ATOM 6552 O O . LEU A 1 826 ? -31.389 -33.806 41.764 1.00 84.44 826 LEU A O 1
ATOM 6556 N N . SER A 1 827 ? -31.588 -35.009 43.637 1.00 83.06 827 SER A N 1
ATOM 6557 C CA . SER A 1 827 ? -30.137 -35.160 43.820 1.00 83.06 827 SER A CA 1
ATOM 6558 C C . SER A 1 827 ? -29.467 -35.935 42.683 1.00 83.06 827 SER A C 1
ATOM 6560 O O . SER A 1 827 ? -28.434 -35.491 42.194 1.00 83.06 827 SER A O 1
ATOM 6562 N N . GLN A 1 828 ? -30.074 -37.021 42.192 1.00 81.44 828 GLN A N 1
ATOM 6563 C CA . GLN A 1 828 ? -29.574 -37.748 41.015 1.00 81.44 828 GLN A CA 1
ATOM 6564 C C . GLN A 1 828 ? -29.602 -36.894 39.740 1.00 81.44 828 GLN A C 1
ATOM 6566 O O . GLN A 1 828 ? -28.681 -36.968 38.931 1.00 81.44 828 GLN A O 1
ATOM 6571 N N . ALA A 1 829 ? -30.629 -36.061 39.563 1.00 78.62 829 ALA A N 1
ATOM 6572 C CA . ALA A 1 829 ? -30.715 -35.141 38.435 1.00 78.62 829 ALA A CA 1
ATOM 6573 C C . ALA A 1 829 ? -29.605 -34.078 38.482 1.00 78.62 829 ALA A C 1
ATOM 6575 O O . ALA A 1 829 ? -28.968 -33.826 37.465 1.00 78.62 829 ALA A O 1
ATOM 6576 N N . VAL A 1 830 ? -29.316 -33.509 39.658 1.00 79.69 830 VAL A N 1
ATOM 6577 C CA . VAL A 1 830 ? -28.224 -32.534 39.855 1.00 79.69 830 VAL A CA 1
ATOM 6578 C C . VAL A 1 830 ? -26.837 -33.164 39.668 1.00 79.69 830 VAL A C 1
ATOM 6580 O O . VAL A 1 830 ? -25.919 -32.486 39.209 1.00 79.69 830 VAL A O 1
ATOM 6583 N N . GLU A 1 831 ? -26.674 -34.449 39.997 1.00 77.50 831 GLU A N 1
ATOM 6584 C CA . GLU A 1 831 ? -25.442 -35.208 39.735 1.00 77.50 831 GLU A CA 1
ATOM 6585 C C . GLU A 1 831 ? -25.218 -35.487 38.239 1.00 77.50 831 GLU A C 1
ATOM 6587 O O . GLU A 1 831 ? -24.072 -35.528 37.798 1.00 77.50 831 GLU A O 1
ATOM 6592 N N . GLN A 1 832 ? -26.290 -35.700 37.467 1.00 72.12 832 GLN A N 1
ATOM 6593 C CA . GLN A 1 832 ? -26.222 -36.094 36.051 1.00 72.12 832 GLN A CA 1
ATOM 6594 C C . GLN A 1 832 ? -26.295 -34.919 35.064 1.00 72.12 832 GLN A C 1
ATOM 6596 O O . GLN A 1 832 ? -25.806 -35.041 33.941 1.00 72.12 832 GLN A O 1
ATOM 6601 N N . LEU A 1 833 ? -26.927 -33.811 35.456 1.00 73.69 833 LEU A N 1
ATOM 6602 C CA . LEU A 1 833 ? -27.105 -32.605 34.644 1.00 73.69 833 LEU A CA 1
ATOM 6603 C C . LEU A 1 833 ? -26.186 -31.484 35.161 1.00 73.69 833 LEU A C 1
ATOM 6605 O O . LEU A 1 833 ? -24.988 -31.691 35.335 1.00 73.69 833 LEU A O 1
ATOM 6609 N N . SER A 1 834 ? -26.732 -30.289 35.398 1.00 72.88 834 SER A N 1
ATOM 6610 C CA . SER A 1 834 ? -26.032 -29.157 36.000 1.00 72.88 834 SER A CA 1
ATOM 6611 C C . SER A 1 834 ? -26.732 -28.697 37.280 1.00 72.88 834 SER A C 1
ATOM 6613 O O . SER A 1 834 ? -27.874 -29.056 37.573 1.00 72.88 834 SER A O 1
ATOM 6615 N N . VAL A 1 835 ? -26.042 -27.856 38.054 1.00 75.25 835 VAL A N 1
ATOM 6616 C CA . VAL A 1 835 ? -26.627 -27.197 39.237 1.00 75.25 835 VAL A CA 1
ATOM 6617 C C . VAL A 1 835 ? -27.778 -26.264 38.852 1.00 75.25 835 VAL A C 1
ATOM 6619 O O . VAL A 1 835 ? -28.631 -25.981 39.684 1.00 75.25 835 VAL A O 1
ATOM 6622 N N . ASP A 1 836 ? -27.854 -25.829 37.595 1.00 73.75 836 ASP A N 1
ATOM 6623 C CA . ASP A 1 836 ? -28.888 -24.897 37.137 1.00 73.75 836 ASP A CA 1
ATOM 6624 C C . ASP A 1 836 ? -30.292 -25.516 37.221 1.00 73.75 836 ASP A C 1
ATOM 6626 O O . ASP A 1 836 ? -31.265 -24.811 37.477 1.00 73.75 836 ASP A O 1
ATOM 6630 N N . CYS A 1 837 ? -30.395 -26.849 37.117 1.00 78.44 837 CYS A N 1
ATOM 6631 C CA . CYS A 1 837 ? -31.639 -27.592 37.335 1.00 78.44 837 CYS A CA 1
ATOM 6632 C C . CYS A 1 837 ? -32.179 -27.462 38.770 1.00 78.44 837 CYS A C 1
ATOM 6634 O O . CYS A 1 837 ? -33.356 -27.722 38.997 1.00 78.44 837 CYS A O 1
ATOM 6636 N N . LEU A 1 838 ? -31.339 -27.079 39.736 1.00 82.31 838 LEU A N 1
ATOM 6637 C CA . LEU A 1 838 ? -31.702 -26.927 41.145 1.00 82.31 838 LEU A CA 1
ATOM 6638 C C . LEU A 1 838 ? -32.265 -25.533 41.468 1.00 82.31 838 LEU A C 1
ATOM 6640 O O . LEU A 1 838 ? -32.976 -25.384 42.459 1.00 82.31 838 LEU A O 1
ATOM 6644 N N . LEU A 1 839 ? -31.989 -24.526 40.631 1.00 81.44 839 LEU A N 1
ATOM 6645 C CA . LEU A 1 839 ? -32.376 -23.130 40.870 1.00 81.44 839 LEU A CA 1
ATOM 6646 C C . LEU A 1 839 ? -33.890 -22.929 41.059 1.00 81.44 839 LEU A C 1
ATOM 6648 O O . LEU A 1 839 ? -34.259 -22.256 42.022 1.00 81.44 839 LEU A O 1
ATOM 6652 N N . PRO A 1 840 ? -34.782 -23.548 40.254 1.00 81.25 840 PRO A N 1
ATOM 6653 C CA . PRO A 1 840 ? -36.231 -23.433 40.453 1.00 81.25 840 PRO A CA 1
ATOM 6654 C C . PRO A 1 840 ? -36.724 -24.001 41.791 1.00 81.25 840 PRO A C 1
ATOM 6656 O O . PRO A 1 840 ? -37.761 -23.581 42.294 1.00 81.25 840 PRO A O 1
ATOM 6659 N N . PHE A 1 841 ? -35.980 -24.939 42.387 1.00 82.50 841 PHE A N 1
ATOM 6660 C CA . PHE A 1 841 ? -36.306 -25.552 43.679 1.00 82.50 841 PHE A CA 1
ATOM 6661 C C . PHE A 1 841 ? -35.713 -24.788 44.865 1.00 82.50 841 PHE A C 1
ATOM 6663 O O . PHE A 1 841 ? -36.025 -25.118 46.006 1.00 82.50 841 PHE A O 1
ATOM 6670 N N . GLY A 1 842 ? -34.875 -23.776 44.617 1.00 82.56 842 GLY A N 1
ATOM 6671 C CA . GLY A 1 842 ? -34.230 -22.968 45.650 1.00 82.56 842 GLY A CA 1
ATOM 6672 C C . GLY A 1 842 ? -35.202 -22.383 46.676 1.00 82.56 842 GLY A C 1
ATOM 6673 O O . GLY A 1 842 ? -35.012 -22.647 47.859 1.00 82.56 842 GLY A O 1
ATOM 6674 N N . PRO A 1 843 ? -36.275 -21.676 46.263 1.00 82.44 843 PRO A N 1
ATOM 6675 C CA . PRO A 1 843 ? -37.256 -21.117 47.198 1.00 82.44 843 PRO A CA 1
ATOM 6676 C C . PRO A 1 843 ? -37.953 -22.185 48.053 1.00 82.44 843 PRO A C 1
ATOM 6678 O O . PRO A 1 843 ? -38.094 -22.021 49.263 1.00 82.44 843 PRO A O 1
ATOM 6681 N N . VAL A 1 844 ? -38.333 -23.312 47.436 1.00 84.00 844 VAL A N 1
ATOM 6682 C CA . VAL A 1 844 ? -39.001 -24.433 48.121 1.00 84.00 844 VAL A CA 1
ATOM 6683 C C . VAL A 1 844 ? -38.062 -25.072 49.141 1.00 84.00 844 VAL A C 1
ATOM 6685 O O . VAL A 1 844 ? -38.432 -25.261 50.296 1.00 84.00 844 VAL A O 1
ATOM 6688 N N . LEU A 1 845 ? -36.820 -25.366 48.750 1.00 84.69 845 LEU A N 1
ATOM 6689 C CA . LEU A 1 845 ? -35.822 -25.962 49.637 1.00 84.69 845 LEU A CA 1
ATOM 6690 C C . LEU A 1 845 ? -35.404 -24.991 50.751 1.00 84.69 845 LEU A C 1
ATOM 6692 O O . LEU A 1 845 ? -35.279 -25.422 51.895 1.00 84.69 845 LEU A O 1
ATOM 6696 N N . GLY A 1 846 ? -35.247 -23.704 50.441 1.00 81.62 846 GLY A N 1
ATOM 6697 C CA . GLY A 1 846 ? -34.931 -22.638 51.394 1.00 81.62 846 GLY A CA 1
ATOM 6698 C C . GLY A 1 846 ? -36.000 -22.469 52.472 1.00 81.62 846 GLY A C 1
ATOM 6699 O O . GLY A 1 846 ? -35.674 -22.365 53.651 1.00 81.62 846 GLY A O 1
ATOM 6700 N N . HIS A 1 847 ? -37.279 -22.512 52.087 1.00 83.50 847 HIS A N 1
ATOM 6701 C CA . HIS A 1 847 ? -38.401 -22.347 53.011 1.00 83.50 847 HIS A CA 1
ATOM 6702 C C . HIS A 1 847 ? -38.758 -23.639 53.765 1.00 83.50 847 HIS A C 1
ATOM 6704 O O . HIS A 1 847 ? -38.936 -23.627 54.986 1.00 83.50 847 HIS A O 1
ATOM 6710 N N . GLN A 1 848 ? -38.857 -24.772 53.063 1.00 82.69 848 GLN A N 1
ATOM 6711 C CA . GLN A 1 848 ? -39.402 -26.006 53.632 1.00 82.69 848 GLN A CA 1
ATOM 6712 C C . GLN A 1 848 ? -38.367 -26.866 54.365 1.00 82.69 848 GLN A C 1
ATOM 6714 O O . GLN A 1 848 ? -38.723 -27.522 55.347 1.00 82.69 848 GLN A O 1
ATOM 6719 N N . CYS A 1 849 ? -37.085 -26.861 53.970 1.00 80.81 849 CYS A N 1
ATOM 6720 C CA . CYS A 1 849 ? -36.071 -27.677 54.656 1.00 80.81 849 CYS A CA 1
ATOM 6721 C C . CYS A 1 849 ? -35.866 -27.265 56.125 1.00 80.81 849 CYS A C 1
ATOM 6723 O O . CYS A 1 849 ? -35.892 -28.154 56.981 1.00 80.81 849 CYS A O 1
ATOM 6725 N N . PRO A 1 850 ? -35.723 -25.967 56.474 1.00 80.25 850 PRO A N 1
ATOM 6726 C CA . PRO A 1 850 ? -35.612 -25.553 57.873 1.00 80.25 850 PRO A CA 1
ATOM 6727 C C . PRO A 1 850 ? -36.866 -25.901 58.684 1.00 80.25 850 PRO A C 1
ATOM 6729 O O . PRO A 1 850 ? -36.753 -26.402 59.802 1.00 80.25 850 PRO A O 1
ATOM 6732 N N . ARG A 1 851 ? -38.063 -25.709 58.106 1.00 78.94 851 ARG A N 1
ATOM 6733 C CA . ARG A 1 851 ? -39.347 -26.062 58.742 1.00 78.94 851 ARG A CA 1
ATOM 6734 C C . ARG A 1 851 ? -39.438 -27.559 59.031 1.00 78.94 851 ARG A C 1
ATOM 6736 O O . ARG A 1 851 ? -39.817 -27.945 60.137 1.00 78.94 851 ARG A O 1
ATOM 6743 N N . LEU A 1 852 ? -39.034 -28.398 58.075 1.00 78.94 852 LEU A N 1
ATOM 6744 C CA . LEU A 1 852 ? -38.985 -29.846 58.249 1.00 78.94 852 LEU A CA 1
ATOM 6745 C C . LEU A 1 852 ? -37.992 -30.246 59.343 1.00 78.94 852 LEU A C 1
ATOM 6747 O O . LEU A 1 852 ? -38.343 -31.056 60.194 1.00 78.94 852 LEU A O 1
ATOM 6751 N N . LEU A 1 853 ? -36.781 -29.680 59.360 1.00 75.31 853 LEU A N 1
ATOM 6752 C CA . LEU A 1 853 ? -35.760 -29.998 60.367 1.00 75.31 853 LEU A CA 1
ATOM 6753 C C . LEU A 1 853 ? -36.184 -29.582 61.784 1.00 75.31 853 LEU A C 1
ATOM 6755 O O . LEU A 1 853 ? -35.991 -30.347 62.731 1.00 75.31 853 LEU A O 1
ATOM 6759 N N . LEU A 1 854 ? -36.819 -28.415 61.931 1.00 75.12 854 LEU A N 1
ATOM 6760 C CA . LEU A 1 854 ? -37.355 -27.944 63.212 1.00 75.12 854 LEU A CA 1
ATOM 6761 C C . LEU A 1 854 ? -38.489 -28.843 63.729 1.00 75.12 854 LEU A C 1
ATOM 6763 O O . LEU A 1 854 ? -38.522 -29.158 64.919 1.00 75.12 854 LEU A O 1
ATOM 6767 N N . ALA A 1 855 ? -39.381 -29.306 62.847 1.00 69.38 855 ALA A N 1
ATOM 6768 C CA . ALA A 1 855 ? -40.456 -30.237 63.199 1.00 69.38 855 ALA A CA 1
ATOM 6769 C C . ALA A 1 855 ? -39.948 -31.675 63.453 1.00 69.38 855 ALA A C 1
ATOM 6771 O O . ALA A 1 855 ? -40.460 -32.383 64.321 1.00 69.38 855 ALA A O 1
ATOM 6772 N N . ALA A 1 856 ? -38.916 -32.111 62.726 1.00 63.53 856 ALA A N 1
ATOM 6773 C CA . ALA A 1 856 ? -38.383 -33.472 62.758 1.00 63.53 856 ALA A CA 1
ATOM 6774 C C . ALA A 1 856 ? -37.558 -33.807 64.010 1.00 63.53 856 ALA A C 1
ATOM 6776 O O . ALA A 1 856 ? -37.416 -34.989 64.326 1.00 63.53 856 ALA A O 1
ATOM 6777 N N . ASN A 1 857 ? -37.071 -32.813 64.766 1.00 59.50 857 ASN A N 1
ATOM 6778 C CA . ASN A 1 857 ? -36.345 -33.033 66.029 1.00 59.50 857 ASN A CA 1
ATOM 6779 C C . ASN A 1 857 ? -37.145 -33.836 67.077 1.00 59.50 857 ASN A C 1
ATOM 6781 O O . ASN A 1 857 ? -36.564 -34.352 68.029 1.00 59.50 857 ASN A O 1
ATOM 6785 N N . LYS A 1 858 ? -38.465 -33.976 66.897 1.00 55.62 858 LYS A N 1
ATOM 6786 C CA . LYS A 1 858 ? -39.362 -34.743 67.772 1.00 55.62 858 LYS A CA 1
ATOM 6787 C C . LYS A 1 858 ? -39.803 -36.103 67.198 1.00 55.62 858 LYS A C 1
ATOM 6789 O O . LYS A 1 858 ? -40.450 -36.858 67.916 1.00 55.62 858 LYS A O 1
ATOM 6794 N N . HIS A 1 859 ? -39.456 -36.454 65.949 1.00 59.59 859 HIS A N 1
ATOM 6795 C CA . HIS A 1 859 ? -39.952 -37.671 65.281 1.00 59.59 859 HIS A CA 1
ATOM 6796 C C . HIS A 1 859 ? -38.813 -38.621 64.821 1.00 59.59 859 HIS A C 1
ATOM 6798 O O . HIS A 1 859 ? -37.968 -38.233 64.011 1.00 59.59 859 HIS A O 1
ATOM 6804 N N . PRO A 1 860 ? -38.796 -39.908 65.235 1.00 58.00 860 PRO A N 1
ATOM 6805 C CA . PRO A 1 860 ? -37.665 -40.834 65.026 1.00 58.00 860 PRO A CA 1
ATOM 6806 C C . PRO A 1 860 ? -37.417 -41.272 63.567 1.00 58.00 860 PRO A C 1
ATOM 6808 O O . PRO A 1 860 ? -36.400 -41.897 63.258 1.00 58.00 860 PRO A O 1
ATOM 6811 N N . LEU A 1 861 ? -38.336 -40.965 62.647 1.00 58.44 861 LEU A N 1
ATOM 6812 C CA . LEU A 1 861 ? -38.255 -41.386 61.238 1.00 58.44 861 LEU A CA 1
ATOM 6813 C C . LEU A 1 861 ? -37.218 -40.602 60.415 1.00 58.44 861 LEU A C 1
ATOM 6815 O O . LEU A 1 861 ? -36.701 -41.134 59.434 1.00 58.44 861 LEU A O 1
ATOM 6819 N N . PHE A 1 862 ? -36.890 -39.369 60.808 1.00 61.09 862 PHE A N 1
ATOM 6820 C CA . PHE A 1 862 ? -35.921 -38.528 60.092 1.00 61.09 862 PHE A CA 1
ATOM 6821 C C . PHE A 1 862 ? -34.527 -38.562 60.721 1.00 61.09 862 PHE A C 1
ATOM 6823 O O . PHE A 1 862 ? -33.534 -38.556 59.998 1.00 61.09 862 PHE A O 1
ATOM 6830 N N . THR A 1 863 ? -34.438 -38.699 62.047 1.00 60.56 863 THR A N 1
ATOM 6831 C CA . THR A 1 863 ? -33.162 -38.806 62.778 1.00 60.56 863 THR A CA 1
ATOM 6832 C C . THR A 1 863 ? -32.407 -40.106 62.480 1.00 60.56 863 THR A C 1
ATOM 6834 O O . THR A 1 863 ? -31.181 -40.155 62.569 1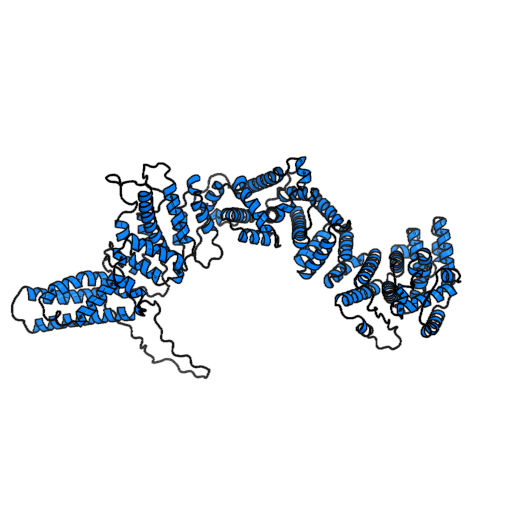.00 60.56 863 THR A O 1
ATOM 6837 N N . THR A 1 864 ? -33.115 -41.164 62.073 1.00 59.22 864 THR A N 1
ATOM 6838 C CA . THR A 1 864 ? -32.523 -42.468 61.732 1.00 59.22 864 THR A CA 1
ATOM 6839 C C . THR A 1 864 ? -32.072 -42.575 60.270 1.00 59.22 864 THR A C 1
ATOM 6841 O O . THR A 1 864 ? -31.163 -43.349 59.959 1.00 59.22 864 THR A O 1
ATOM 6844 N N . ASN A 1 865 ? -32.634 -41.777 59.355 1.00 71.38 865 ASN A N 1
ATOM 6845 C CA . ASN A 1 865 ? -32.334 -41.864 57.925 1.00 71.38 865 ASN A CA 1
ATOM 6846 C C . ASN A 1 865 ? -31.200 -40.914 57.507 1.00 71.38 865 ASN A C 1
ATOM 6848 O O . ASN A 1 865 ? -31.413 -39.911 56.824 1.00 71.38 865 ASN A O 1
ATOM 6852 N N . ARG A 1 866 ? -29.962 -41.277 57.869 1.00 73.50 866 ARG A N 1
ATOM 6853 C CA . ARG A 1 866 ? -28.749 -40.506 57.529 1.00 73.50 866 ARG A CA 1
ATOM 6854 C C . ARG A 1 866 ? -28.626 -40.189 56.035 1.00 73.50 866 ARG A C 1
ATOM 6856 O O . ARG A 1 866 ? -28.196 -39.102 55.680 1.00 73.50 866 ARG A O 1
ATOM 6863 N N . ARG A 1 867 ? -29.047 -41.105 55.153 1.00 76.75 867 ARG A N 1
ATOM 6864 C CA . ARG A 1 867 ? -28.965 -40.905 53.694 1.00 76.75 867 ARG A CA 1
ATOM 6865 C C . ARG A 1 867 ? -29.826 -39.740 53.217 1.00 76.75 867 ARG A C 1
ATOM 6867 O O . ARG A 1 867 ? -29.409 -39.022 52.320 1.00 76.75 867 ARG A O 1
ATOM 6874 N N . PHE A 1 868 ? -31.007 -39.556 53.801 1.00 80.81 868 PHE A N 1
ATOM 6875 C CA . PHE A 1 868 ? -31.887 -38.442 53.463 1.00 80.81 868 PHE A CA 1
ATOM 6876 C C . PHE A 1 868 ? -31.272 -37.097 53.862 1.00 80.81 868 PHE A C 1
ATOM 6878 O O . PHE A 1 868 ? -31.205 -36.191 53.037 1.00 80.81 868 PHE A O 1
ATOM 6885 N N . VAL A 1 869 ? -30.750 -37.007 55.090 1.00 78.88 869 VAL A N 1
ATOM 6886 C CA . VAL A 1 869 ? -30.085 -35.799 55.599 1.00 78.88 869 VAL A CA 1
ATOM 6887 C C . VAL A 1 869 ? -28.860 -35.452 54.753 1.00 78.88 869 VAL A C 1
ATOM 6889 O O . VAL A 1 869 ? -28.759 -34.321 54.298 1.00 78.88 869 VAL A O 1
ATOM 6892 N N . CYS A 1 870 ? -28.006 -36.428 54.422 1.00 81.12 870 CYS A N 1
ATOM 6893 C CA . CYS A 1 870 ? -26.854 -36.195 53.543 1.00 81.12 870 CYS A CA 1
ATOM 6894 C C . CYS A 1 870 ? -27.259 -35.720 52.136 1.00 81.12 870 CYS A C 1
ATOM 6896 O O . CYS A 1 870 ? -26.536 -34.949 51.513 1.00 81.12 870 CYS A O 1
ATOM 6898 N N . ARG A 1 871 ? -28.402 -36.173 51.599 1.00 82.06 871 ARG A N 1
ATOM 6899 C CA . ARG A 1 871 ? -28.904 -35.716 50.290 1.00 82.06 871 ARG A CA 1
ATOM 6900 C C . ARG A 1 871 ? -29.464 -34.296 50.354 1.00 82.06 871 ARG A C 1
ATOM 6902 O O . ARG A 1 871 ? -29.251 -33.537 49.415 1.00 82.06 871 ARG A O 1
ATOM 6909 N N . LEU A 1 872 ? -30.146 -33.937 51.439 1.00 81.94 872 LEU A N 1
ATOM 6910 C CA . LEU A 1 872 ? -30.590 -32.564 51.686 1.00 81.94 872 LEU A CA 1
ATOM 6911 C C . LEU A 1 872 ? -29.406 -31.613 51.871 1.00 81.94 872 LEU A C 1
ATOM 6913 O O . LEU A 1 872 ? -29.372 -30.564 51.239 1.00 81.94 872 LEU A O 1
ATOM 6917 N N . GLU A 1 873 ? -28.418 -32.012 52.669 1.00 81.81 873 GLU A N 1
ATOM 6918 C CA . GLU A 1 873 ? -27.163 -31.283 52.858 1.00 81.81 873 GLU A CA 1
ATOM 6919 C C . GLU A 1 873 ? -26.431 -31.092 51.525 1.00 81.81 873 GLU A C 1
ATOM 6921 O O . GLU A 1 873 ? -26.055 -29.977 51.185 1.00 81.81 873 GLU A O 1
ATOM 6926 N N . TYR A 1 874 ? -26.327 -32.146 50.709 1.00 82.81 874 TYR A N 1
ATOM 6927 C CA . TYR A 1 874 ? -25.767 -32.057 49.361 1.00 82.81 874 TYR A CA 1
ATOM 6928 C C . TYR A 1 874 ? -26.493 -31.019 48.491 1.00 82.81 874 TYR A C 1
ATOM 6930 O O . TYR A 1 874 ? -25.845 -30.163 47.891 1.00 82.81 874 TYR A O 1
ATOM 6938 N N . LEU A 1 875 ? -27.828 -31.062 48.425 1.00 83.00 875 LEU A N 1
ATOM 6939 C CA . LEU A 1 875 ? -28.607 -30.091 47.648 1.00 83.00 875 LEU A CA 1
ATOM 6940 C C . LEU A 1 875 ? -28.424 -28.663 48.182 1.00 83.00 875 LEU A C 1
ATOM 6942 O O . LEU A 1 875 ? -28.250 -27.737 47.392 1.00 83.00 875 LEU A O 1
ATOM 6946 N N . TRP A 1 876 ? -28.393 -28.490 49.504 1.00 83.00 876 TRP A N 1
ATOM 6947 C CA . TRP A 1 876 ? -28.171 -27.200 50.155 1.00 83.00 876 TRP A CA 1
ATOM 6948 C C . TRP A 1 876 ? -26.790 -26.621 49.838 1.00 83.00 876 TRP A C 1
ATOM 6950 O O . TRP A 1 876 ? -26.686 -25.481 49.393 1.00 83.00 876 TRP A O 1
ATOM 6960 N N . CYS A 1 877 ? -25.728 -27.420 49.967 1.00 80.12 877 CYS A N 1
ATOM 6961 C CA . CYS A 1 877 ? -24.371 -27.014 49.603 1.00 80.12 877 CYS A CA 1
ATOM 6962 C C . CYS A 1 877 ? -24.279 -26.618 48.122 1.00 80.12 877 CYS A C 1
ATOM 6964 O O . CYS A 1 877 ? -23.633 -25.631 47.778 1.00 80.12 877 CYS A O 1
ATOM 6966 N N . ARG A 1 878 ? -24.969 -27.341 47.229 1.00 78.12 878 ARG A N 1
ATOM 6967 C CA . ARG A 1 878 ? -24.989 -27.038 45.787 1.00 78.12 878 ARG A CA 1
ATOM 6968 C C . ARG A 1 878 ? -25.768 -25.764 45.454 1.00 78.12 878 ARG A C 1
ATOM 6970 O O . ARG A 1 878 ? -25.348 -25.042 44.554 1.00 78.12 878 ARG A O 1
ATOM 6977 N N . LEU A 1 879 ? -26.850 -25.469 46.174 1.00 79.88 879 LEU A N 1
ATOM 6978 C CA . LEU A 1 879 ? -27.572 -24.192 46.092 1.00 79.88 879 LEU A CA 1
ATOM 6979 C C . LEU A 1 879 ? -26.707 -23.030 46.582 1.00 79.88 879 LEU A C 1
ATOM 6981 O O . LEU A 1 879 ? -26.600 -22.009 45.900 1.00 79.88 879 LEU A O 1
ATOM 6985 N N . HIS A 1 880 ? -26.032 -23.221 47.716 1.00 79.62 880 HIS A N 1
ATOM 6986 C CA . HIS A 1 880 ? -25.169 -22.219 48.333 1.00 79.62 880 HIS A CA 1
ATOM 6987 C C . HIS A 1 880 ? -24.003 -21.804 47.421 1.00 79.62 880 HIS A C 1
ATOM 6989 O O . HIS A 1 880 ? -23.603 -20.648 47.418 1.00 79.62 880 HIS A O 1
ATOM 6995 N N . LEU A 1 881 ? -23.511 -22.703 46.564 1.00 73.81 881 LEU A N 1
ATOM 6996 C CA . LEU A 1 881 ? -22.495 -22.376 45.554 1.00 73.81 881 LEU A CA 1
ATOM 6997 C C . LEU A 1 881 ? -22.965 -21.386 44.477 1.00 73.81 881 LEU A C 1
ATOM 6999 O O . LEU A 1 881 ? -22.133 -20.791 43.794 1.00 73.81 881 LEU A O 1
ATOM 7003 N N . VAL A 1 882 ? -24.276 -21.237 44.270 1.00 72.19 882 VAL A N 1
ATOM 7004 C CA . VAL A 1 882 ? -24.828 -20.421 43.178 1.00 72.19 882 VAL A CA 1
ATOM 7005 C C . VAL A 1 882 ? -25.541 -19.180 43.686 1.00 72.19 882 VAL A C 1
ATOM 7007 O O . VAL A 1 882 ? -25.375 -18.116 43.093 1.00 72.19 882 VAL A O 1
ATOM 7010 N N . MET A 1 883 ? -26.268 -19.285 44.795 1.00 76.50 883 MET A N 1
ATOM 7011 C CA . MET A 1 883 ? -26.962 -18.162 45.422 1.00 76.50 883 MET A CA 1
ATOM 7012 C C . MET A 1 883 ? -26.743 -18.156 46.939 1.00 76.50 883 MET A C 1
ATOM 7014 O O . MET A 1 883 ? -27.677 -18.358 47.691 1.00 76.50 883 MET A O 1
ATOM 7018 N N . PRO A 1 884 ? -25.518 -17.910 47.434 1.00 76.00 884 PRO A N 1
ATOM 7019 C CA . PRO A 1 884 ? -25.235 -17.960 48.873 1.00 76.00 884 PRO A CA 1
ATOM 7020 C C . PRO A 1 884 ? -25.934 -16.864 49.689 1.00 76.00 884 PRO A C 1
ATOM 7022 O O . PRO A 1 884 ? -26.017 -16.976 50.908 1.00 76.00 884 PRO A O 1
ATOM 7025 N N . ARG A 1 885 ? -26.365 -15.779 49.033 1.00 76.00 885 ARG A N 1
ATOM 7026 C CA . ARG A 1 885 ? -27.020 -14.625 49.669 1.00 76.00 885 ARG A CA 1
ATOM 7027 C C . ARG A 1 885 ? -28.538 -14.762 49.783 1.00 76.00 885 ARG A C 1
ATOM 7029 O O . ARG A 1 885 ? -29.124 -14.025 50.567 1.00 76.00 885 ARG A O 1
ATOM 7036 N N . LYS A 1 886 ? -29.142 -15.629 48.972 1.00 71.81 886 LYS A N 1
ATOM 7037 C CA . LYS A 1 886 ? -30.578 -15.903 48.949 1.00 71.81 886 LYS A CA 1
ATOM 7038 C C . LYS A 1 886 ? -30.822 -17.230 49.647 1.00 71.81 886 LYS A C 1
ATOM 7040 O O . LYS A 1 886 ? -31.811 -17.315 50.401 1.00 71.81 886 LYS A O 1
#

Secondary structure (DSSP, 8-state):
-HHHHH-GGGS-HHHHHHHHHHHHHH-TTHHHHHTTS---HHHHHHHHHHHHHHHHHHTS-HHHHHHHHHHHHTT-------HHHHHTS-HHHHHHHHHHHHHHHHHS---HHHHHTTTTGGGG-GGGHHHHHHHHHHHHHHSTT--HHHHHHHHHHHH-SS--HHHHHHHHHH-GGGHHHHHHHHHHHHHHHHTT--GGGSTTTS-----TTS--------TTS-HHHHHHHHHHHHHHHHHH-GGGHHHHHHHHHHHT--HHHHHHHHHHHHTTSTTHHHHHHHIIIIIS-HHHHHHHHHHHHHTTTSSSHHHHHHHHHHHHHHHHS-SSTTSPBPHHHHHHHHHHHHHHHHIIIII-PPPPHHHHHHHHHHHTS-B-SSHHHHHHHHHHHHHHHHSHHHHSPPHHHHTTS-THHHHHHHHHHHHHHHHHHHH-PPPS-S-TTSTTTTTTS--S-HHHHHHHHHHHHHHTT-HHHHHHHHHHHHTS--TTHHHHHHHHHHHIIIIIS-HHHHHHHHTTSPP-TTB-TT-S--HHHHHHHHHHHTTHHHHTT---HHHHHHHHHTB-SSPPTTHHHHHHHHHHHHHHT---TT-----TTSPPHHHHHHHHHT-TT-HHHHHT-TT-------------------HHHHHHHHHHHHHHHHHHHHHHHTT-PPPTT--SSSS-HHHHHSS-HHHHHHHHHHTHHHHTTTHHHHHHHHHHH-HHHH--HHHHHTTTS--GGG-S------PPP-----------------------PPPHHHHHHHHHHHHHHHHHHHH--PPPPHHHHHHHHHHHHHHHHHHHHHHHHHHHS-GGGGGGGHHHHHHHHHHHHHHHTT-HHHHS-HHHHHHHHHHHHHHHTT-TT-

InterPro domains:
  IPR026236 Integrator complex subunit 2, metazoa [PR02105] (85-105)
  IPR026236 Integrator complex subunit 2, metazoa [PR02105] (460-486)
  IPR026236 Integrator complex subunit 2, metazoa [PR02105] (503-528)
  IPR026236 Integrator complex subunit 2, metazoa [PR02105] (537-557)
  IPR029321 Integrator complex subunit 2 [PF14750] (237-759)
  IPR029321 Integrator complex subunit 2 [PTHR28608] (166-736)

Foldseek 3Di:
DVVCLVAVQPDDLVLCLLQVLLCVLPDPPVPVRVVPHDDDPVSVVSSVVLVVLLVVVVPDPLVVLLVVLVVVVVPDPDQDDDPVNCVVDDSSSVSNSLSNLLCCLQAPEQDPCLQVHVSCVLQQDPVCLSVNLNSVSCCPSVDPPDPRVLSNLLSCLLSHPDHDLVSLLSSCLNVVVCLVVNVVSLLVVVLVLLVPPQQQPPQVPVPPPPDPPPRSRRHRRDPPDDSVSSLVSSLSSVLSSCVNPVVCLVVVLVSCLVSLGDLVSNLVSLVVCCVPDPCSNLVVLCCQQFNVDDVSNLSNLVVLLVCVPPPPRLVVVLVVLLVQLVVLQDPDLVDARDLVSLVSLVSSLLSVLSCCFRNVDAHDQSNLVSLLCVLLGHHDQDLSSLLSVQLSVLCCLQVVVSSDDDPVCCVPPVCPVVSLVSVLVSLLVVVVVVPPDPDDDDDDVCVVCVVVDCPDRPNVVVLLVLLLCLLLVPQPVVQVSSCVSSVHRHPCSSVSSVVVSCCSDPRRADLLNNLVVLLVDDADAADAQPDPDPSSLSSLLSNLQVLSCLVNVHANQVSLLSNLVRYFWLGHLCNLSSLLSQLVSLVVNPPDPPDPDPSPNDDALVNLLCVQVVCPVPVLQQLLQQPDDDDDDDDDDDPDPDPDTCRSNLSSLLSVLSQLVVLVVVCVVVVDDADVPRDSHSDDPVSRSSGQLLQSLLVCVLVCVSCVSRNVSSVVSCCVPPVVLVVPPVVVVCVPDPDPLSHQDDPPPDDDDDDDDDDDDDDDDDDDDDPPPDLDADALVRLLVLLVQLLVLQVVCVVDVDDDDPVSVVSNVVSVVVNLVNLVSQLVCCSNHPLSSLSNNCVSLVPRVVVCVVSCVPPPPVVPCPVSVVSSVVSVVSSCSRNVSD

Organism: Opisthorchis felineus (NCBI:txid147828)

pLDDT: mean 72.14, std 17.79, range [22.69, 93.75]

Sequence (886 aa):
MRSIMGDLRCADPSDILDLLPLLYFSKVDLEDDLLNVSLPYDVAYMLRENLHFLTQLRQLNLLDLWSSVKSEESSCSGVNVSTMEYEAQNVAGKAKLFFRLLYHLLYTHASQPCFSQPCVDLLQLEPFEFELIAFMCSTVYGIPDFPILPAFVCGYISHANHTNFHLLKRLFRNIPFEWFTVWNWLIRLSEQLSLGVTVPEILHSCGTSSSADEPGFLFSLSTELDRNLLLHRIEGTIRSLLLVCPNYTRMVIERCLSIHCFPGLVVDALFFLDKSDDNSLLIYLKRMLLDSGTRTRSWISGYLKRQMGADGHLEMFSQYFIKSSASLIPNDPSIPLTNDVILKALLLLRVLAAMRGFVNYIFPPTLSSQLLTLLTHKTVDSERGSQYITYSLAFLIGLRSSLQVPQDVIVRTGSSSDIENQIVVWLQGLINRQTHVPPAGLSNEQHSIILNTPNNRPYAETLLLLAILFHTNQPGPITDLISNLLGLRIPSLGRTVNGWRKIFLQSVFTESMIASQVARVPITPLLNRSLSTHLPIQCALQLLKSHAFAKNKLEIKDWLVGQIRQSVRPMHPLLPDLVEAHIVHSFGTSSTPGCISEPSALISERELIAQIQNGAKYPLAQLCSPSLDMTCKDSTPPTDSTQVDFTAELLFLYYALYVYDYQIASRLLSNRHCLPGEAPCVYSDQLWDCIPITYLLRHARSNVTDYGPLYPRLLQLVTNHFPNLTVGELMIQDELLLDPIWCPQVKRFSAPAQQSVPDELTIDSTQLHCATNTINICSPTELDEAFEAVLTHIIPLCESGEDQRPSQAILTRTSVHHLIRLIQRLSQAVEQLSVDCLLPFGPVLGHQCPRLLLAANKHPLFTTNRRFVCRLEYLWCRLHLVMPRK